Protein 2MIO (pdb70)

Secondary structure (DSSP, 8-state):
----S--SS--SSS-EEEESS-B---SSSBPPB-TT-EEEEEEE-SSTTEEEEEETTEEEEEEGGGEEE-

Organism: Homo sapiens (NCBI:txid9606)

Structure (mmCIF, N/CA/C/O backbone):
data_2MIO
#
_entry.id   2MIO
#
loop_
_atom_site.group_PDB
_atom_site.id
_atom_site.type_symbol
_atom_site.label_atom_id
_atom_site.label_alt_id
_atom_site.label_comp_id
_atom_site.label_asym_id
_atom_site.label_entity_id
_atom_site.label_seq_id
_atom_site.pdbx_PDB_ins_code
_atom_site.Cartn_x
_atom_site.Cartn_y
_atom_site.Cartn_z
_atom_site.occupancy
_atom_site.B_iso_or_equiv
_atom_site.auth_seq_id
_atom_site.auth_comp_id
_atom_site.auth_asym_id
_atom_site.auth_atom_id
_atom_site.pdbx_PDB_model_num
ATOM 1 N N . MET A 1 1 ? 12.044 26.747 -7.610 1.00 63.32 1 MET A N 1
ATOM 2 C CA . MET A 1 1 ? 11.261 25.670 -6.970 1.00 12.14 1 MET A CA 1
ATOM 3 C C . MET A 1 1 ? 10.923 26.072 -5.522 1.00 21.01 1 MET A C 1
ATOM 4 O O . MET A 1 1 ? 11.739 25.901 -4.605 1.00 64.44 1 MET A O 1
ATOM 20 N N . GLY A 1 2 ? 9.726 26.651 -5.336 1.00 23.10 2 GLY A N 1
ATOM 21 C CA . GLY A 1 2 ? 9.238 27.083 -4.019 1.00 50.12 2 GLY A CA 1
ATOM 22 C C . GLY A 1 2 ? 7.762 26.778 -3.845 1.00 42.22 2 GLY A C 1
ATOM 23 O O . GLY A 1 2 ? 7.055 27.495 -3.131 1.00 55.25 2 GLY A O 1
ATOM 27 N N . HIS A 1 3 ? 7.298 25.688 -4.488 1.00 4.11 3 HIS A N 1
ATOM 28 C CA . HIS A 1 3 ? 5.892 25.263 -4.442 1.00 62.51 3 HIS A CA 1
ATOM 29 C C . HIS A 1 3 ? 5.834 23.732 -4.347 1.00 3.54 3 HIS A C 1
ATOM 30 O O . HIS A 1 3 ? 6.627 23.037 -4.998 1.00 22.42 3 HIS A O 1
ATOM 45 N N . HIS A 1 4 ? 4.924 23.217 -3.506 1.00 74.43 4 HIS A N 1
ATOM 46 C CA . HIS A 1 4 ? 4.696 21.771 -3.347 1.00 45.24 4 HIS A CA 1
ATOM 47 C C . HIS A 1 4 ? 3.481 21.349 -4.182 1.00 1.11 4 HIS A C 1
ATOM 48 O O . HIS A 1 4 ? 2.431 21.978 -4.094 1.00 4.13 4 HIS A O 1
ATOM 63 N N . HIS A 1 5 ? 3.646 20.288 -4.996 1.00 0.04 5 HIS A N 1
ATOM 64 C CA . HIS A 1 5 ? 2.572 19.738 -5.859 1.00 14.21 5 HIS A CA 1
ATOM 65 C C . HIS A 1 5 ? 1.433 19.143 -5.017 1.00 53.03 5 HIS A C 1
ATOM 66 O O . HIS A 1 5 ? 0.272 19.118 -5.440 1.00 13.02 5 HIS A O 1
ATOM 81 N N . HIS A 1 6 ? 1.789 18.640 -3.836 1.00 54.41 6 HIS A N 1
ATOM 82 C CA . HIS A 1 6 ? 0.845 18.010 -2.919 1.00 21.41 6 HIS A CA 1
ATOM 83 C C . HIS A 1 6 ? 0.143 19.078 -2.065 1.00 70.35 6 HIS A C 1
ATOM 84 O O . HIS A 1 6 ? 0.642 19.502 -1.016 1.00 60.02 6 HIS A O 1
ATOM 99 N N . HIS A 1 7 ? -0.991 19.568 -2.601 1.00 61.44 7 HIS A N 1
ATOM 100 C CA . HIS A 1 7 ? -1.882 20.534 -1.927 1.00 35.30 7 HIS A CA 1
ATOM 101 C C . HIS A 1 7 ? -3.102 19.806 -1.338 1.00 45.25 7 HIS A C 1
ATOM 102 O O . HIS A 1 7 ? -3.327 18.626 -1.620 1.00 74.55 7 HIS A O 1
ATOM 117 N N . HIS A 1 8 ? -3.884 20.528 -0.525 1.00 22.51 8 HIS A N 1
ATOM 118 C CA . HIS A 1 8 ? -5.107 19.991 0.116 1.00 41.43 8 HIS A CA 1
ATOM 119 C C . HIS A 1 8 ? -6.297 20.009 -0.862 1.00 42.22 8 HIS A C 1
ATOM 120 O O . HIS A 1 8 ? -7.187 19.156 -0.791 1.00 12.33 8 HIS A O 1
ATOM 135 N N . SER A 1 9 ? -6.289 20.979 -1.796 1.00 31.11 9 SER A N 1
ATOM 136 C CA . SER A 1 9 ? -7.347 21.130 -2.817 1.00 72.55 9 SER A CA 1
ATOM 137 C C . SER A 1 9 ? -7.235 20.060 -3.927 1.00 51.12 9 SER A C 1
ATOM 138 O O . SER A 1 9 ? -8.164 19.892 -4.719 1.00 11.43 9 SER A O 1
ATOM 146 N N . HIS A 1 10 ? -6.092 19.347 -3.980 1.00 65.52 10 HIS A N 1
ATOM 147 C CA . HIS A 1 10 ? -5.813 18.319 -5.004 1.00 53.11 10 HIS A CA 1
ATOM 148 C C . HIS A 1 10 ? -5.223 17.065 -4.335 1.00 62.21 10 HIS A C 1
ATOM 149 O O . HIS A 1 10 ? -4.140 17.136 -3.764 1.00 63.51 10 HIS A O 1
ATOM 164 N N . MET A 1 11 ? -5.955 15.932 -4.385 1.00 50.24 11 MET A N 1
ATOM 165 C CA . MET A 1 11 ? -5.499 14.632 -3.815 1.00 64.13 11 MET A CA 1
ATOM 166 C C . MET A 1 11 ? -5.812 13.459 -4.772 1.00 70.53 11 MET A C 1
ATOM 167 O O . MET A 1 11 ? -5.622 12.292 -4.412 1.00 0.33 11 MET A O 1
ATOM 181 N N . ILE A 1 12 ? -6.297 13.771 -5.986 1.00 41.04 12 ILE A N 1
ATOM 182 C CA . ILE A 1 12 ? -6.601 12.755 -7.016 1.00 11.14 12 ILE A CA 1
ATOM 183 C C . ILE A 1 12 ? -5.305 12.513 -7.817 1.00 34.50 12 ILE A C 1
ATOM 184 O O . ILE A 1 12 ? -4.798 13.461 -8.430 1.00 10.43 12 ILE A O 1
ATOM 200 N N . ARG A 1 13 ? -4.767 11.264 -7.753 1.00 51.34 13 ARG A N 1
ATOM 201 C CA . ARG A 1 13 ? -3.427 10.890 -8.297 1.00 14.21 13 ARG A CA 1
ATOM 202 C C . ARG A 1 13 ? -2.296 11.527 -7.440 1.00 71.34 13 ARG A C 1
ATOM 203 O O . ARG A 1 13 ? -2.549 12.444 -6.637 1.00 4.11 13 ARG A O 1
ATOM 224 N N . SER A 1 14 ? -1.066 10.974 -7.570 1.00 43.14 14 SER A N 1
ATOM 225 C CA . SER A 1 14 ? 0.172 11.544 -6.993 1.00 54.05 14 SER A CA 1
ATOM 226 C C . SER A 1 14 ? 0.178 11.400 -5.452 1.00 30.51 14 SER A C 1
ATOM 227 O O . SER A 1 14 ? 0.919 12.100 -4.752 1.00 70.41 14 SER A O 1
ATOM 235 N N . ARG A 1 15 ? -0.619 10.437 -4.931 1.00 41.15 15 ARG A N 1
ATOM 236 C CA . ARG A 1 15 ? -0.831 10.251 -3.484 1.00 21.12 15 ARG A CA 1
ATOM 237 C C . ARG A 1 15 ? 0.376 9.599 -2.805 1.00 21.34 15 ARG A C 1
ATOM 238 O O . ARG A 1 15 ? 1.161 8.879 -3.431 1.00 22.11 15 ARG A O 1
ATOM 259 N N . LYS A 1 16 ? 0.492 9.862 -1.502 1.00 21.31 16 LYS A N 1
ATOM 260 C CA . LYS A 1 16 ? 1.416 9.170 -0.604 1.00 50.53 16 LYS A CA 1
ATOM 261 C C . LYS A 1 16 ? 0.606 8.444 0.457 1.00 11.53 16 LYS A C 1
ATOM 262 O O . LYS A 1 16 ? -0.472 8.901 0.845 1.00 61.31 16 LYS A O 1
ATOM 281 N N . ALA A 1 17 ? 1.129 7.313 0.907 1.00 24.14 17 ALA A N 1
ATOM 282 C CA . ALA A 1 17 ? 0.569 6.548 2.032 1.00 22.54 17 ALA A CA 1
ATOM 283 C C . ALA A 1 17 ? 1.717 6.033 2.881 1.00 42.45 17 ALA A C 1
ATOM 284 O O . ALA A 1 17 ? 2.747 5.630 2.342 1.00 0.22 17 ALA A O 1
ATOM 291 N N . ARG A 1 18 ? 1.555 6.082 4.201 1.00 12.51 18 ARG A N 1
ATOM 292 C CA . ARG A 1 18 ? 2.510 5.512 5.143 1.00 25.24 18 ARG A CA 1
ATOM 293 C C . ARG A 1 18 ? 1.870 4.295 5.793 1.00 64.03 18 ARG A C 1
ATOM 294 O O . ARG A 1 18 ? 0.793 4.407 6.394 1.00 22.02 18 ARG A O 1
ATOM 315 N N . ALA A 1 19 ? 2.519 3.139 5.631 1.00 63.22 19 ALA A N 1
ATOM 316 C CA . ALA A 1 19 ? 2.078 1.881 6.224 1.00 0.04 19 ALA A CA 1
ATOM 317 C C . ALA A 1 19 ? 2.053 2.005 7.758 1.00 2.21 19 ALA A C 1
ATOM 318 O O . ALA A 1 19 ? 3.090 2.196 8.378 1.00 42.34 19 ALA A O 1
ATOM 325 N N . VAL A 1 20 ? 0.857 1.938 8.347 1.00 2.33 20 VAL A N 1
ATOM 326 C CA . VAL A 1 20 ? 0.658 1.994 9.808 1.00 12.55 20 VAL A CA 1
ATOM 327 C C . VAL A 1 20 ? 0.578 0.572 10.396 1.00 3.42 20 VAL A C 1
ATOM 328 O O . VAL A 1 20 ? 0.793 0.372 11.593 1.00 3.32 20 VAL A O 1
ATOM 341 N N . TYR A 1 21 ? 0.267 -0.415 9.533 1.00 33.01 21 TYR A N 1
ATOM 342 C CA . TYR A 1 21 ? 0.314 -1.852 9.871 1.00 44.31 21 TYR A CA 1
ATOM 343 C C . TYR A 1 21 ? 1.210 -2.580 8.836 1.00 63.10 21 TYR A C 1
ATOM 344 O O . TYR A 1 21 ? 1.223 -2.185 7.658 1.00 41.30 21 TYR A O 1
ATOM 362 N N . PRO A 1 22 ? 1.980 -3.642 9.247 1.00 65.43 22 PRO A N 1
ATOM 363 C CA . PRO A 1 22 ? 2.806 -4.427 8.306 1.00 31.14 22 PRO A CA 1
ATOM 364 C C . PRO A 1 22 ? 1.969 -5.472 7.513 1.00 33.12 22 PRO A C 1
ATOM 365 O O . PRO A 1 22 ? 1.087 -6.139 8.074 1.00 22.12 22 PRO A O 1
ATOM 376 N N . CYS A 1 23 ? 2.243 -5.585 6.202 1.00 23.34 23 CYS A N 1
ATOM 377 C CA . CYS A 1 23 ? 1.612 -6.573 5.305 1.00 33.13 23 CYS A CA 1
ATOM 378 C C . CYS A 1 23 ? 2.646 -7.607 4.867 1.00 54.02 23 CYS A C 1
ATOM 379 O O . CYS A 1 23 ? 3.441 -7.346 3.968 1.00 62.45 23 CYS A O 1
ATOM 387 N N . GLU A 1 24 ? 2.677 -8.763 5.542 1.00 54.14 24 GLU A N 1
ATOM 388 C CA . GLU A 1 24 ? 3.510 -9.905 5.139 1.00 65.15 24 GLU A CA 1
ATOM 389 C C . GLU A 1 24 ? 2.696 -10.707 4.094 1.00 62.21 24 GLU A C 1
ATOM 390 O O . GLU A 1 24 ? 1.952 -11.627 4.443 1.00 65.51 24 GLU A O 1
ATOM 402 N N . ALA A 1 25 ? 2.805 -10.301 2.819 1.00 33.12 25 ALA A N 1
ATOM 403 C CA . ALA A 1 25 ? 1.974 -10.831 1.722 1.00 72.32 25 ALA A CA 1
ATOM 404 C C . ALA A 1 25 ? 2.557 -12.133 1.142 1.00 52.41 25 ALA A C 1
ATOM 405 O O . ALA A 1 25 ? 3.774 -12.348 1.175 1.00 20.35 25 ALA A O 1
ATOM 412 N N . GLU A 1 26 ? 1.673 -12.992 0.590 1.00 13.50 26 GLU A N 1
ATOM 413 C CA . GLU A 1 26 ? 2.038 -14.358 0.134 1.00 13.14 26 GLU A CA 1
ATOM 414 C C . GLU A 1 26 ? 2.041 -14.474 -1.406 1.00 25.13 26 GLU A C 1
ATOM 415 O O . GLU A 1 26 ? 2.638 -15.411 -1.959 1.00 65.42 26 GLU A O 1
ATOM 427 N N . HIS A 1 27 ? 1.382 -13.518 -2.089 1.00 13.33 27 HIS A N 1
ATOM 428 C CA . HIS A 1 27 ? 1.266 -13.498 -3.559 1.00 15.03 27 HIS A CA 1
ATOM 429 C C . HIS A 1 27 ? 2.138 -12.372 -4.153 1.00 31.25 27 HIS A C 1
ATOM 430 O O . HIS A 1 27 ? 2.310 -11.323 -3.523 1.00 61.21 27 HIS A O 1
ATOM 444 N N . SER A 1 28 ? 2.656 -12.618 -5.379 1.00 25.51 28 SER A N 1
ATOM 445 C CA . SER A 1 28 ? 3.598 -11.729 -6.098 1.00 35.13 28 SER A CA 1
ATOM 446 C C . SER A 1 28 ? 3.036 -10.312 -6.314 1.00 22.15 28 SER A C 1
ATOM 447 O O . SER A 1 28 ? 3.754 -9.322 -6.133 1.00 72.24 28 SER A O 1
ATOM 455 N N . SER A 1 29 ? 1.749 -10.246 -6.709 1.00 1.50 29 SER A N 1
ATOM 456 C CA . SER A 1 29 ? 1.063 -8.977 -7.014 1.00 4.23 29 SER A CA 1
ATOM 457 C C . SER A 1 29 ? 0.968 -8.085 -5.767 1.00 64.22 29 SER A C 1
ATOM 458 O O . SER A 1 29 ? 1.125 -6.872 -5.854 1.00 4.43 29 SER A O 1
ATOM 466 N N . GLU A 1 30 ? 0.731 -8.722 -4.612 1.00 35.03 30 GLU A N 1
ATOM 467 C CA . GLU A 1 30 ? 0.583 -8.032 -3.331 1.00 43.12 30 GLU A CA 1
ATOM 468 C C . GLU A 1 30 ? 1.947 -7.523 -2.852 1.00 21.01 30 GLU A C 1
ATOM 469 O O . GLU A 1 30 ? 2.910 -8.287 -2.825 1.00 42.32 30 GLU A O 1
ATOM 481 N N . LEU A 1 31 ? 2.037 -6.230 -2.514 1.00 15.01 31 LEU A N 1
ATOM 482 C CA . LEU A 1 31 ? 3.251 -5.654 -1.916 1.00 24.44 31 LEU A CA 1
ATOM 483 C C . LEU A 1 31 ? 3.361 -6.035 -0.435 1.00 43.12 31 LEU A C 1
ATOM 484 O O . LEU A 1 31 ? 2.432 -5.818 0.353 1.00 45.23 31 LEU A O 1
ATOM 500 N N . SER A 1 32 ? 4.502 -6.627 -0.091 1.00 31.14 32 SER A N 1
ATOM 501 C CA . SER A 1 32 ? 4.909 -6.870 1.301 1.00 24.03 32 SER A CA 1
ATOM 502 C C . SER A 1 32 ? 5.662 -5.636 1.821 1.00 70.34 32 SER A C 1
ATOM 503 O O . SER A 1 32 ? 6.429 -5.016 1.069 1.00 43.21 32 SER A O 1
ATOM 511 N N . PHE A 1 33 ? 5.452 -5.299 3.106 1.00 31.13 33 PHE A N 1
ATOM 512 C CA . PHE A 1 33 ? 5.989 -4.076 3.715 1.00 40.13 33 PHE A CA 1
ATOM 513 C C . PHE A 1 33 ? 5.834 -4.095 5.238 1.00 3.14 33 PHE A C 1
ATOM 514 O O . PHE A 1 33 ? 5.063 -4.888 5.794 1.00 3.14 33 PHE A O 1
ATOM 531 N N . GLU A 1 34 ? 6.589 -3.198 5.887 1.00 34.35 34 GLU A N 1
ATOM 532 C CA . GLU A 1 34 ? 6.543 -2.952 7.336 1.00 30.03 34 GLU A CA 1
ATOM 533 C C . GLU A 1 34 ? 6.013 -1.533 7.599 1.00 73.51 34 GLU A C 1
ATOM 534 O O . GLU A 1 34 ? 5.797 -0.754 6.657 1.00 21.53 34 GLU A O 1
ATOM 546 N N . ILE A 1 35 ? 5.822 -1.210 8.884 1.00 73.35 35 ILE A N 1
ATOM 547 C CA . ILE A 1 35 ? 5.363 0.116 9.330 1.00 24.24 35 ILE A CA 1
ATOM 548 C C . ILE A 1 35 ? 6.420 1.191 8.991 1.00 44.34 35 ILE A C 1
ATOM 549 O O . ILE A 1 35 ? 7.616 0.995 9.242 1.00 73.01 35 ILE A O 1
ATOM 565 N N . GLY A 1 36 ? 5.963 2.296 8.376 1.00 44.41 36 GLY A N 1
ATOM 566 C 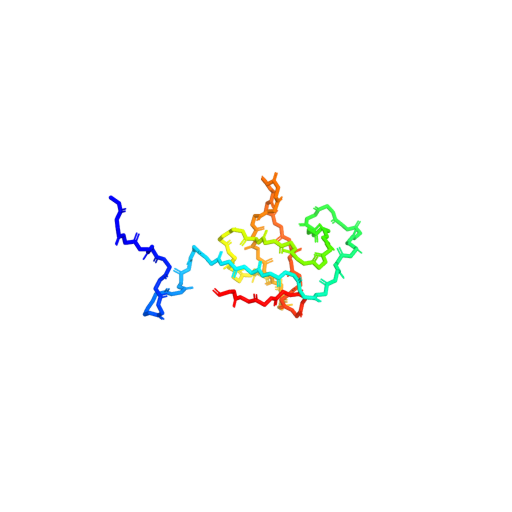CA . GLY A 1 36 ? 6.816 3.411 7.987 1.00 44.04 36 GLY A CA 1
ATOM 567 C C . GLY A 1 36 ? 6.949 3.536 6.477 1.00 24.54 36 GLY A C 1
ATOM 568 O O . GLY A 1 36 ? 7.204 4.637 5.972 1.00 74.15 36 GLY A O 1
ATOM 572 N N . ALA A 1 37 ? 6.760 2.397 5.766 1.00 2.44 37 ALA A N 1
ATOM 573 C CA . ALA A 1 37 ? 6.911 2.290 4.312 1.00 62.12 37 ALA A CA 1
ATOM 574 C C . ALA A 1 37 ? 6.004 3.292 3.587 1.00 45.01 37 ALA A C 1
ATOM 575 O O . ALA A 1 37 ? 4.783 3.224 3.699 1.00 24.33 37 ALA A O 1
ATOM 582 N N . ILE A 1 38 ? 6.631 4.247 2.901 1.00 14.31 38 ILE A N 1
ATOM 583 C CA . ILE A 1 38 ? 5.930 5.246 2.078 1.00 63.14 38 ILE A CA 1
ATOM 584 C C . ILE A 1 38 ? 5.698 4.676 0.659 1.00 11.24 38 ILE A C 1
ATOM 585 O O . ILE A 1 38 ? 6.562 3.974 0.124 1.00 15.34 38 ILE A O 1
ATOM 601 N N . PHE A 1 39 ? 4.520 4.964 0.071 1.00 65.10 39 PHE A N 1
ATOM 602 C CA . PHE A 1 39 ? 4.144 4.504 -1.282 1.00 21.10 39 PHE A CA 1
ATOM 603 C C . PHE A 1 39 ? 3.869 5.718 -2.171 1.00 74.11 39 PHE A C 1
ATOM 604 O O . PHE A 1 39 ? 3.230 6.680 -1.720 1.00 33.25 39 PHE A O 1
ATOM 621 N N . GLU A 1 40 ? 4.360 5.677 -3.419 1.00 51.34 40 GLU A N 1
ATOM 622 C CA . GLU A 1 40 ? 4.230 6.787 -4.378 1.00 75.03 40 GLU A CA 1
ATOM 623 C C . GLU A 1 40 ? 3.111 6.500 -5.392 1.00 73.01 40 GLU A C 1
ATOM 624 O O . GLU A 1 40 ? 3.035 5.398 -5.953 1.00 62.41 40 GLU A O 1
ATOM 636 N N . ASP A 1 41 ? 2.282 7.531 -5.633 1.00 75.33 41 ASP A N 1
ATOM 637 C CA . ASP A 1 41 ? 1.060 7.459 -6.455 1.00 31.54 41 ASP A CA 1
ATOM 638 C C . ASP A 1 41 ? 0.140 6.310 -5.988 1.00 40.22 41 ASP A C 1
ATOM 639 O O . ASP A 1 41 ? 0.059 5.249 -6.617 1.00 63.01 41 ASP A O 1
ATOM 648 N N . VAL A 1 42 ? -0.450 6.490 -4.811 1.00 32.44 42 VAL A N 1
ATOM 649 C CA . VAL A 1 42 ? -1.412 5.534 -4.245 1.00 24.23 42 VAL A CA 1
ATOM 650 C C . VAL A 1 42 ? -2.812 5.833 -4.797 1.00 12.22 42 VAL A C 1
ATOM 651 O O . VAL A 1 42 ? -3.338 6.929 -4.610 1.00 71.45 42 VAL A O 1
ATOM 664 N N . GLN A 1 43 ? -3.403 4.863 -5.490 1.00 54.11 43 GLN A N 1
ATOM 665 C CA . GLN A 1 43 ? -4.723 5.005 -6.129 1.00 23.44 43 GLN A CA 1
ATOM 666 C C . GLN A 1 43 ? -5.550 3.756 -5.811 1.00 52.02 43 GLN A C 1
ATOM 667 O O . GLN A 1 43 ? -5.002 2.749 -5.361 1.00 11.31 43 GLN A O 1
ATOM 681 N N . THR A 1 44 ? -6.858 3.826 -6.050 1.00 15.01 44 THR A N 1
ATOM 682 C CA . THR A 1 44 ? -7.783 2.712 -5.777 1.00 13.11 44 THR A CA 1
ATOM 683 C C . THR A 1 44 ? -7.554 1.557 -6.784 1.00 53.44 44 THR A C 1
ATOM 684 O O . THR A 1 44 ? -7.333 1.802 -7.972 1.00 65.13 44 THR A O 1
ATOM 695 N N . SER A 1 45 ? -7.590 0.310 -6.290 1.00 74.33 45 SER A N 1
ATOM 696 C CA . SER A 1 45 ? -7.437 -0.900 -7.123 1.00 13.40 45 SER A CA 1
ATOM 697 C C . SER A 1 45 ? -8.817 -1.424 -7.562 1.00 42.44 45 SER A C 1
ATOM 698 O O . SER A 1 45 ? -9.864 -0.926 -7.115 1.00 45.44 45 SER A O 1
ATOM 706 N N . ARG A 1 46 ? -8.798 -2.414 -8.457 1.00 62.03 46 ARG A N 1
ATOM 707 C CA . ARG A 1 46 ? -9.998 -3.142 -8.916 1.00 32.41 46 ARG A CA 1
ATOM 708 C C . ARG A 1 46 ? -10.390 -4.236 -7.903 1.00 15.04 46 ARG A C 1
ATOM 709 O O . ARG A 1 46 ? -11.533 -4.705 -7.894 1.00 15.05 46 ARG A O 1
ATOM 730 N N . GLU A 1 47 ? 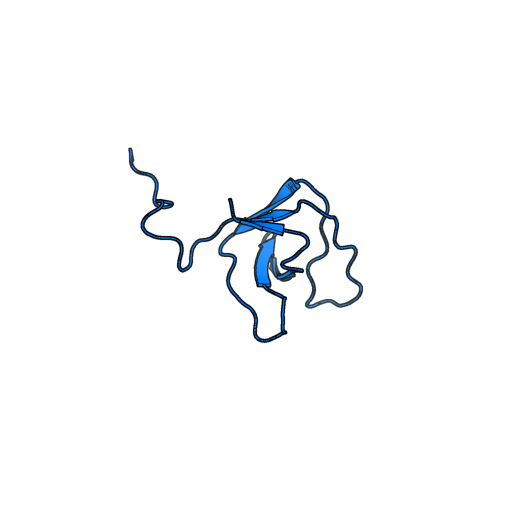-9.418 -4.641 -7.056 1.00 72.04 47 GLU A N 1
ATOM 731 C CA . GLU A 1 47 ? -9.661 -5.515 -5.890 1.00 74.50 47 GLU A CA 1
ATOM 732 C C . GLU A 1 47 ? -10.290 -4.690 -4.739 1.00 44.01 47 GLU A C 1
ATOM 733 O O . GLU A 1 47 ? -9.729 -3.655 -4.375 1.00 42.10 47 GLU A O 1
ATOM 745 N N . PRO A 1 48 ? -11.425 -5.160 -4.120 1.00 15.13 48 PRO A N 1
ATOM 746 C CA . PRO A 1 48 ? -12.207 -4.354 -3.143 1.00 22.34 48 PRO A CA 1
ATOM 747 C C . PRO A 1 48 ? -11.440 -4.130 -1.812 1.00 41.31 48 PRO A C 1
ATOM 748 O O . PRO A 1 48 ? -11.052 -5.089 -1.139 1.00 74.40 48 PRO A O 1
ATOM 759 N N . GLY A 1 49 ? -11.204 -2.846 -1.469 1.00 12.44 49 GLY A N 1
ATOM 760 C CA . GLY A 1 49 ? -10.473 -2.475 -0.246 1.00 72.35 49 GLY A CA 1
ATOM 761 C C . GLY A 1 49 ? -8.957 -2.553 -0.392 1.00 4.33 49 GLY A C 1
ATOM 762 O O . GLY A 1 49 ? -8.230 -2.462 0.600 1.00 52.33 49 GLY A O 1
ATOM 766 N N . TRP A 1 50 ? -8.478 -2.723 -1.636 1.00 21.34 50 TRP A N 1
ATOM 767 C CA . TRP A 1 50 ? -7.041 -2.730 -1.959 1.00 74.11 50 TRP A CA 1
ATOM 768 C C . TRP A 1 50 ? -6.690 -1.466 -2.753 1.00 61.22 50 TRP A C 1
ATOM 769 O O . TRP A 1 50 ? -7.542 -0.885 -3.433 1.00 5.04 50 TRP A O 1
ATOM 790 N N . LEU A 1 51 ? -5.431 -1.051 -2.659 1.00 72.42 51 LEU A N 1
ATOM 791 C CA . LEU A 1 51 ? -4.879 0.123 -3.352 1.00 51.02 51 LEU A CA 1
ATOM 792 C C . LEU A 1 51 ? -3.659 -0.328 -4.160 1.00 74.33 51 LEU A C 1
ATOM 793 O O . LEU A 1 51 ? -3.086 -1.378 -3.886 1.00 73.32 51 LEU A O 1
ATOM 809 N N . GLU A 1 52 ? -3.299 0.429 -5.197 1.00 45.43 52 GLU A N 1
ATOM 810 C CA . GLU A 1 52 ? -2.065 0.215 -5.967 1.00 63.41 52 GLU A CA 1
ATOM 811 C C . GLU A 1 52 ? -1.192 1.462 -5.857 1.00 54.22 52 GLU A C 1
ATOM 812 O O . GLU A 1 52 ? -1.639 2.576 -6.152 1.00 34.03 52 GLU A O 1
ATOM 824 N N . GLY A 1 53 ? 0.057 1.243 -5.458 1.00 14.12 53 GLY A N 1
ATOM 825 C CA . GLY A 1 53 ? 1.036 2.303 -5.224 1.00 30.32 53 GLY A CA 1
ATOM 826 C C . GLY A 1 53 ? 2.437 1.730 -5.328 1.00 70.13 53 GLY A C 1
ATOM 827 O O . GLY A 1 53 ? 2.608 0.515 -5.219 1.00 31.11 53 GLY A O 1
ATOM 831 N N . THR A 1 54 ? 3.443 2.587 -5.496 1.00 2.12 54 THR A N 1
ATOM 832 C CA . THR A 1 54 ? 4.800 2.159 -5.847 1.00 4.23 54 THR A CA 1
ATOM 833 C C . THR A 1 54 ? 5.655 2.072 -4.564 1.00 22.43 54 THR A C 1
ATOM 834 O O . THR A 1 54 ? 5.660 3.001 -3.756 1.00 14.31 54 THR A O 1
ATOM 845 N N . LEU A 1 55 ? 6.369 0.956 -4.399 1.00 4.04 55 LEU A N 1
ATOM 846 C CA . LEU A 1 55 ? 7.204 0.662 -3.223 1.00 32.22 55 LEU A CA 1
ATOM 847 C C . LEU A 1 55 ? 8.513 0.036 -3.718 1.00 3.02 55 LEU A C 1
ATOM 848 O O . LEU A 1 55 ? 8.492 -1.049 -4.317 1.00 75.13 55 LEU A O 1
ATOM 864 N N . ASN A 1 56 ? 9.628 0.778 -3.524 1.00 54.45 56 ASN A N 1
ATOM 865 C CA . ASN A 1 56 ? 11.008 0.360 -3.903 1.00 1.34 56 ASN A CA 1
ATOM 866 C C . ASN A 1 56 ? 11.188 0.247 -5.437 1.00 42.13 56 ASN A C 1
ATOM 867 O O . ASN A 1 56 ? 12.217 -0.253 -5.914 1.00 21.03 56 ASN A O 1
ATOM 878 N N . GLY A 1 57 ? 10.191 0.754 -6.197 1.00 65.42 57 GLY A N 1
ATOM 879 C CA . GLY A 1 57 ? 10.176 0.683 -7.659 1.00 74.25 57 GLY A CA 1
ATOM 880 C C . GLY A 1 57 ? 9.135 -0.300 -8.203 1.00 24.52 57 GLY A C 1
ATOM 881 O O . GLY A 1 57 ? 9.117 -0.569 -9.409 1.00 53.50 57 GLY A O 1
ATOM 885 N N . LYS A 1 58 ? 8.255 -0.838 -7.322 1.00 10.21 58 LYS A N 1
ATOM 886 C CA . LYS A 1 58 ? 7.238 -1.846 -7.714 1.00 22.13 58 LYS A CA 1
ATOM 887 C C . LYS A 1 58 ? 5.830 -1.438 -7.253 1.00 14.34 58 LYS A C 1
ATOM 888 O O . LYS A 1 58 ? 5.625 -1.169 -6.073 1.00 71.41 58 LYS A O 1
ATOM 907 N N . ARG A 1 59 ? 4.854 -1.473 -8.166 1.00 31.34 59 ARG A N 1
ATOM 908 C CA . ARG A 1 59 ? 3.438 -1.233 -7.834 1.00 21.42 59 ARG A CA 1
ATOM 909 C C . ARG A 1 59 ? 2.734 -2.586 -7.625 1.00 42.23 59 ARG A C 1
ATOM 910 O O . ARG A 1 59 ? 3.127 -3.589 -8.239 1.00 51.42 59 ARG A O 1
ATOM 931 N N . GLY A 1 60 ? 1.722 -2.617 -6.745 1.00 72.35 60 GLY A N 1
ATOM 932 C CA . GLY A 1 60 ? 0.936 -3.827 -6.514 1.00 22.15 60 GLY A CA 1
ATOM 933 C C . GLY A 1 60 ? -0.149 -3.625 -5.478 1.00 22.14 60 GLY A C 1
ATOM 934 O O . GLY A 1 60 ? -0.449 -2.486 -5.104 1.00 21.14 60 GLY A O 1
ATOM 938 N N . LEU A 1 61 ? -0.723 -4.750 -5.011 1.00 42.34 61 LEU A N 1
ATOM 939 C CA . LEU A 1 61 ? -1.813 -4.760 -4.027 1.00 62.22 61 LEU A CA 1
ATOM 940 C C . LEU A 1 61 ? -1.318 -4.371 -2.628 1.00 40.31 61 LEU A C 1
ATOM 941 O O . LEU A 1 61 ? -0.502 -5.059 -2.013 1.00 74.40 61 LEU A O 1
ATOM 957 N N . ILE A 1 62 ? -1.866 -3.270 -2.145 1.00 60.22 62 ILE A N 1
ATOM 958 C CA . ILE A 1 62 ? -1.603 -2.715 -0.823 1.00 2.55 62 ILE A CA 1
ATOM 959 C C . ILE A 1 62 ? -2.928 -2.749 -0.037 1.00 63.31 62 ILE A C 1
ATOM 960 O O . ILE A 1 62 ? -3.947 -2.304 -0.561 1.00 12.44 62 ILE A O 1
ATOM 976 N N . PRO A 1 63 ? -2.959 -3.302 1.215 1.00 55.24 63 PRO A N 1
ATOM 977 C CA . PRO A 1 63 ? -4.148 -3.205 2.075 1.00 54.11 63 PRO A CA 1
ATOM 978 C C . PRO A 1 63 ? -4.377 -1.738 2.526 1.00 35.54 63 PRO A C 1
ATOM 979 O O . PRO A 1 63 ? -3.503 -1.131 3.157 1.00 73.42 63 PRO A O 1
ATOM 990 N N . GLN A 1 64 ? -5.551 -1.193 2.146 1.00 3.33 64 GLN A N 1
ATOM 991 C CA . GLN A 1 64 ? -5.976 0.203 2.423 1.00 44.22 64 GLN A CA 1
ATOM 992 C C . GLN A 1 64 ? -5.998 0.501 3.938 1.00 11.13 64 GLN A C 1
ATOM 993 O O . GLN A 1 64 ? -5.636 1.589 4.382 1.00 12.44 64 GLN A O 1
ATOM 1007 N N . ASN A 1 65 ? -6.429 -0.512 4.702 1.00 62.01 65 ASN A N 1
ATOM 1008 C CA . ASN A 1 65 ? -6.489 -0.489 6.178 1.00 51.31 65 ASN A CA 1
ATOM 1009 C C . ASN A 1 65 ? -5.076 -0.451 6.806 1.00 53.14 65 ASN A C 1
ATOM 1010 O O . ASN A 1 65 ? -4.890 0.085 7.898 1.00 43.24 65 ASN A O 1
ATOM 1021 N N . TYR A 1 66 ? -4.081 -1.015 6.098 1.00 44.14 66 TYR A N 1
ATOM 1022 C CA . TYR A 1 66 ? -2.683 -1.096 6.590 1.00 51.45 66 TYR A CA 1
ATOM 1023 C C . TYR A 1 66 ? -1.884 0.170 6.271 1.00 63.24 66 TYR A C 1
ATOM 1024 O O . TYR A 1 66 ? -0.751 0.303 6.734 1.00 12.12 66 TYR A O 1
ATOM 1042 N N . VAL A 1 67 ? -2.467 1.099 5.484 1.00 40.34 67 VAL A N 1
ATOM 1043 C CA . VAL A 1 67 ? -1.789 2.350 5.081 1.00 15.22 67 VAL A CA 1
ATOM 1044 C C . VAL A 1 67 ? -2.670 3.576 5.356 1.00 44.21 67 VAL A C 1
ATOM 1045 O O . VAL A 1 67 ? -3.900 3.487 5.345 1.00 43.35 67 VAL A O 1
ATOM 1058 N N . LYS A 1 68 ? -2.033 4.723 5.606 1.00 72.12 68 LYS A N 1
ATOM 1059 C CA . LYS A 1 68 ? -2.728 5.970 5.943 1.00 30.13 68 LYS A CA 1
ATOM 1060 C C . LYS A 1 68 ? -2.201 7.081 5.020 1.00 63.13 68 LYS A C 1
ATOM 1061 O O . LYS A 1 68 ? -1.017 7.438 5.093 1.00 22.42 68 LYS A O 1
ATOM 1080 N N . LEU A 1 69 ? -3.083 7.585 4.122 1.00 45.23 69 LEU A N 1
ATOM 1081 C CA . LEU A 1 69 ? -2.731 8.593 3.106 1.00 73.35 69 LEU A CA 1
ATOM 1082 C C . LEU A 1 69 ? -2.200 9.879 3.770 1.00 30.33 69 LEU A C 1
ATOM 1083 O O . LEU A 1 69 ? -2.916 10.515 4.554 1.00 55.33 69 LEU A O 1
ATOM 1099 N N . LEU A 1 70 ? -0.940 10.229 3.465 1.00 65.41 70 LEU A N 1
ATOM 1100 C CA . LEU A 1 70 ? -0.280 11.422 4.013 1.00 23.30 70 LEU A CA 1
ATOM 1101 C C . LEU A 1 70 ? -0.957 12.706 3.466 1.00 44.04 70 LEU A C 1
ATOM 1102 O O . LEU A 1 70 ? -0.811 12.996 2.261 1.00 21.32 70 LEU A O 1
ATOM 1119 N N . MET A 1 1 ? -24.080 8.599 -5.205 1.00 0.00 1 MET A N 2
ATOM 1120 C CA . MET A 1 1 ? -22.741 8.851 -4.623 1.00 52.33 1 MET A CA 2
ATOM 1121 C C . MET A 1 1 ? -21.695 9.014 -5.733 1.00 54.42 1 MET A C 2
ATOM 1122 O O . MET A 1 1 ? -21.875 8.517 -6.851 1.00 71.04 1 MET A O 2
ATOM 1138 N N . GLY A 1 2 ? -20.602 9.722 -5.405 1.00 33.44 2 GLY A N 2
ATOM 1139 C CA . GLY A 1 2 ? -19.497 9.949 -6.331 1.00 70.12 2 GLY A CA 2
ATOM 1140 C C . GLY A 1 2 ? -18.199 10.202 -5.590 1.00 50.34 2 GLY A C 2
ATOM 1141 O O . GLY A 1 2 ? -18.170 10.988 -4.640 1.00 24.50 2 GLY A O 2
ATOM 1145 N N . HIS A 1 3 ? -17.120 9.523 -6.021 1.00 71.05 3 HIS A N 2
ATOM 1146 C CA . HIS A 1 3 ? -15.768 9.680 -5.435 1.00 21.14 3 HIS A CA 2
ATOM 1147 C C . HIS A 1 3 ? -15.200 11.086 -5.722 1.00 43.33 3 HIS A C 2
ATOM 1148 O O . HIS A 1 3 ? -14.367 11.594 -4.965 1.00 34.44 3 HIS A O 2
ATOM 1163 N N . HIS A 1 4 ? -15.687 11.695 -6.824 1.00 71.45 4 HIS A N 2
ATOM 1164 C CA . HIS A 1 4 ? -15.314 13.050 -7.269 1.00 63.24 4 HIS A CA 2
ATOM 1165 C C . HIS A 1 4 ? -15.584 14.117 -6.175 1.00 71.21 4 HIS A C 2
ATOM 1166 O O . HIS A 1 4 ? -14.723 14.957 -5.916 1.00 30.25 4 HIS A O 2
ATOM 1181 N N . HIS A 1 5 ? -16.771 14.008 -5.530 1.00 2.24 5 HIS A N 2
ATOM 1182 C CA . HIS A 1 5 ? -17.331 14.994 -4.555 1.00 41.45 5 HIS A CA 2
ATOM 1183 C C . HIS A 1 5 ? -17.989 16.196 -5.277 1.00 50.23 5 HIS A C 2
ATOM 1184 O O . HIS A 1 5 ? -17.426 16.771 -6.216 1.00 51.32 5 HIS A O 2
ATOM 1199 N N . HIS A 1 6 ? -19.196 16.557 -4.797 1.00 31.34 6 HIS A N 2
ATOM 1200 C CA . HIS A 1 6 ? -20.004 17.685 -5.296 1.00 33.23 6 HIS A CA 2
ATOM 1201 C C . HIS A 1 6 ? -19.484 18.994 -4.659 1.00 42.50 6 HIS A C 2
ATOM 1202 O O . HIS A 1 6 ? -19.883 19.338 -3.540 1.00 2.23 6 HIS A O 2
ATOM 1217 N N . HIS A 1 7 ? -18.557 19.677 -5.376 1.00 55.51 7 HIS A N 2
ATOM 1218 C CA . HIS A 1 7 ? -17.744 20.821 -4.865 1.00 2.31 7 HIS A CA 2
ATOM 1219 C C . HIS A 1 7 ? -16.733 20.333 -3.791 1.00 32.14 7 HIS A C 2
ATOM 1220 O O . HIS A 1 7 ? -16.831 19.195 -3.310 1.00 4.11 7 HIS A O 2
ATOM 1235 N N . HIS A 1 8 ? -15.744 21.201 -3.446 1.00 30.12 8 HIS A N 2
ATOM 1236 C CA . HIS A 1 8 ? -14.600 20.849 -2.550 1.00 12.44 8 HIS A CA 2
ATOM 1237 C C . HIS A 1 8 ? -13.835 19.619 -3.130 1.00 31.23 8 HIS A C 2
ATOM 1238 O O . HIS A 1 8 ? -13.196 18.844 -2.405 1.00 71.50 8 HIS A O 2
ATOM 1253 N N . SER A 1 9 ? -13.891 19.486 -4.478 1.00 71.23 9 SER A N 2
ATOM 1254 C CA . SER A 1 9 ? -13.376 18.332 -5.211 1.00 54.51 9 SER A CA 2
ATOM 1255 C C . SER A 1 9 ? -11.844 18.439 -5.349 1.00 31.44 9 SER A C 2
ATOM 1256 O O . SER A 1 9 ? -11.321 18.989 -6.329 1.00 61.42 9 SER A O 2
ATOM 1264 N N . HIS A 1 10 ? -11.146 17.962 -4.308 1.00 51.40 10 HIS A N 2
ATOM 1265 C CA . HIS A 1 10 ? -9.686 17.915 -4.252 1.00 10.50 10 HIS A CA 2
ATOM 1266 C C . HIS A 1 10 ? -9.153 16.905 -5.283 1.00 21.25 10 HIS A C 2
ATOM 1267 O O . HIS A 1 10 ? -9.328 15.694 -5.122 1.00 74.35 10 HIS A O 2
ATOM 1282 N N . MET A 1 11 ? -8.527 17.441 -6.337 1.00 54.55 11 MET A N 2
ATOM 1283 C CA . MET A 1 11 ? -7.953 16.667 -7.444 1.00 1.05 11 MET A CA 2
ATOM 1284 C C . MET A 1 11 ? -6.703 15.888 -6.975 1.00 5.44 11 MET A C 2
ATOM 1285 O O . MET A 1 11 ? -5.624 16.472 -6.785 1.00 64.10 11 MET A O 2
ATOM 1299 N N . ILE A 1 12 ? -6.894 14.583 -6.723 1.00 52.45 12 ILE A N 2
ATOM 1300 C CA . ILE A 1 12 ? -5.824 13.651 -6.363 1.00 42.43 12 ILE A CA 2
ATOM 1301 C C . ILE A 1 12 ? -5.223 13.060 -7.652 1.00 34.12 12 ILE A C 2
ATOM 1302 O O . ILE A 1 12 ? -5.918 12.375 -8.409 1.00 44.33 12 ILE A O 2
ATOM 1318 N N . ARG A 1 13 ? -3.947 13.364 -7.906 1.00 72.20 13 ARG A N 2
ATOM 1319 C CA . ARG A 1 13 ? -3.147 12.738 -8.973 1.00 2.44 13 ARG A CA 2
ATOM 1320 C C . ARG A 1 13 ? -1.857 12.215 -8.326 1.00 0.53 13 ARG A C 2
ATOM 1321 O O . ARG A 1 13 ? -1.059 13.028 -7.841 1.00 51.11 13 ARG A O 2
ATOM 1342 N N . SER A 1 14 ? -1.687 10.879 -8.295 1.00 33.13 14 SER A N 2
ATOM 1343 C CA . SER A 1 14 ? -0.516 10.209 -7.688 1.00 71.21 14 SER A CA 2
ATOM 1344 C C . SER A 1 14 ? -0.393 10.553 -6.187 1.00 53.25 14 SER A C 2
ATOM 1345 O O . SER A 1 14 ? 0.346 11.471 -5.810 1.00 51.35 14 SER A O 2
ATOM 1353 N N . ARG A 1 15 ? -1.162 9.837 -5.342 1.00 14.32 15 ARG A N 2
ATOM 1354 C CA . ARG A 1 15 ? -1.196 10.093 -3.888 1.00 21.24 15 ARG A CA 2
ATOM 1355 C C . ARG A 1 15 ? 0.019 9.449 -3.182 1.00 42.21 15 ARG A C 2
ATOM 1356 O O . ARG A 1 15 ? 0.778 8.685 -3.787 1.00 1.13 15 ARG A O 2
ATOM 1377 N N . LYS A 1 16 ? 0.234 9.828 -1.918 1.00 2.34 16 LYS A N 2
ATOM 1378 C CA . LYS A 1 16 ? 1.188 9.180 -1.016 1.00 60.32 16 LYS A CA 2
ATOM 1379 C C . LYS A 1 16 ? 0.419 8.407 0.064 1.00 63.33 16 LYS A C 2
ATOM 1380 O O . LYS A 1 16 ? -0.709 8.771 0.429 1.00 72.30 16 LYS A O 2
ATOM 1399 N N . ALA A 1 17 ? 1.044 7.357 0.577 1.00 65.35 17 ALA A N 2
ATOM 1400 C CA . ALA A 1 17 ? 0.529 6.570 1.712 1.00 21.21 17 ALA A CA 2
ATOM 1401 C C . ALA A 1 17 ? 1.688 6.235 2.646 1.00 24.34 17 ALA A C 2
ATOM 1402 O O . ALA A 1 17 ? 2.854 6.360 2.266 1.00 72.55 17 ALA A O 2
ATOM 1409 N N . ARG A 1 18 ? 1.355 5.830 3.868 1.00 42.21 18 ARG A N 2
ATOM 1410 C CA . ARG A 1 18 ? 2.334 5.415 4.875 1.00 51.12 18 ARG A CA 2
ATOM 1411 C C . ARG A 1 18 ? 1.823 4.158 5.563 1.00 52.42 18 ARG A C 2
ATOM 1412 O O . ARG A 1 18 ? 0.747 4.180 6.163 1.00 12.03 18 ARG A O 2
ATOM 1433 N N . ALA A 1 19 ? 2.595 3.075 5.470 1.00 2.22 19 ALA A N 2
ATOM 1434 C CA . ALA A 1 19 ? 2.301 1.836 6.175 1.00 54.23 19 ALA A CA 2
ATOM 1435 C C . ALA A 1 19 ? 2.322 2.078 7.688 1.00 22.11 19 ALA A C 2
ATOM 1436 O O . ALA A 1 19 ? 3.322 2.552 8.235 1.00 1.50 19 ALA A O 2
ATOM 1443 N N . VAL A 1 20 ? 1.186 1.821 8.335 1.00 44.21 20 VAL A N 2
ATOM 1444 C CA . VAL A 1 20 ? 1.031 1.976 9.789 1.00 10.21 20 VAL A CA 2
ATOM 1445 C C . VAL A 1 20 ? 1.050 0.613 10.499 1.00 1.40 20 VAL A C 2
ATOM 1446 O O . VAL A 1 20 ? 1.169 0.559 11.726 1.00 11.42 20 VAL A O 2
ATOM 1459 N N . TYR A 1 21 ? 0.946 -0.490 9.722 1.00 34.22 21 TYR A N 2
ATOM 1460 C CA . TYR A 1 21 ? 1.097 -1.868 10.240 1.00 75.52 21 TYR A CA 2
ATOM 1461 C C . TYR A 1 21 ? 2.045 -2.659 9.302 1.00 11.03 21 TYR A C 2
ATOM 1462 O O . TYR A 1 21 ? 2.059 -2.392 8.084 1.00 23.14 21 TYR A O 2
ATOM 1480 N N . PRO A 1 22 ? 2.856 -3.638 9.828 1.00 35.54 22 PRO A N 2
ATOM 1481 C CA . PRO A 1 22 ? 3.665 -4.534 8.975 1.00 21.40 22 PRO A CA 2
ATOM 1482 C C . PRO A 1 22 ? 2.835 -5.698 8.372 1.00 21.13 22 PRO A C 2
ATOM 1483 O O . PRO A 1 22 ? 2.450 -6.648 9.065 1.00 3.44 22 PRO A O 2
ATOM 1494 N N . CYS A 1 23 ? 2.583 -5.610 7.069 1.00 14.41 23 CYS A N 2
ATOM 1495 C CA . CYS A 1 23 ? 1.793 -6.611 6.322 1.00 24.13 23 CYS A CA 2
ATOM 1496 C C . CYS A 1 23 ? 2.720 -7.503 5.504 1.00 73.12 23 CYS A C 2
ATOM 1497 O O . CYS A 1 23 ? 3.560 -7.005 4.752 1.00 34.52 23 CYS A O 2
ATOM 1505 N N . GLU A 1 24 ? 2.573 -8.818 5.668 1.00 4.35 24 GLU A N 2
ATOM 1506 C CA . GLU A 1 24 ? 3.268 -9.827 4.858 1.00 35.11 24 GLU A CA 2
ATOM 1507 C C . GLU A 1 24 ? 2.377 -10.218 3.670 1.00 51.12 24 GLU A C 2
ATOM 1508 O O . GLU A 1 24 ? 1.166 -10.417 3.839 1.00 72.32 24 GLU A O 2
ATOM 1520 N N . ALA A 1 25 ? 2.978 -10.298 2.476 1.00 31.45 25 ALA A N 2
ATOM 1521 C CA . ALA A 1 25 ? 2.266 -10.666 1.242 1.00 44.01 25 ALA A CA 2
ATOM 1522 C C . ALA A 1 25 ? 2.211 -12.196 1.107 1.00 2.10 25 ALA A C 2
ATOM 1523 O O . ALA A 1 25 ? 3.253 -12.863 1.116 1.00 4.02 25 ALA A O 2
ATOM 1530 N N . GLU A 1 26 ? 0.988 -12.736 1.035 1.00 42.14 26 GLU A N 2
ATOM 1531 C CA . GLU A 1 26 ? 0.739 -14.170 0.767 1.00 2.21 26 GLU A CA 2
ATOM 1532 C C . GLU A 1 26 ? 0.923 -14.482 -0.733 1.00 74.31 26 GLU A C 2
ATOM 1533 O O . GLU A 1 26 ? 1.346 -15.582 -1.113 1.00 43.00 26 GLU A O 2
ATOM 1545 N N . HIS A 1 27 ? 0.594 -13.488 -1.571 1.00 0.23 27 HIS A N 2
ATOM 1546 C CA . HIS A 1 27 ? 0.669 -13.574 -3.039 1.00 3.54 27 HIS A CA 2
ATOM 1547 C C . HIS A 1 27 ? 1.722 -12.576 -3.547 1.00 45.44 27 HIS A C 2
ATOM 1548 O O . HIS A 1 27 ? 1.915 -11.513 -2.942 1.00 23.43 27 HIS A O 2
ATOM 1562 N N . SER A 1 28 ? 2.395 -12.923 -4.662 1.00 1.13 28 SER A N 2
ATOM 1563 C CA . SER A 1 28 ? 3.398 -12.048 -5.313 1.00 4.10 28 SER A CA 2
ATOM 1564 C C . SER A 1 28 ? 2.751 -10.745 -5.856 1.00 1.41 28 SER A C 2
ATOM 1565 O O . SER A 1 28 ? 3.432 -9.735 -6.058 1.00 42.53 28 SER A O 2
ATOM 1573 N N . SER A 1 29 ? 1.426 -10.813 -6.097 1.00 42.43 29 SER A N 2
ATOM 1574 C CA . SER A 1 29 ? 0.599 -9.671 -6.527 1.00 52.13 29 SER A CA 2
ATOM 1575 C C . SER A 1 29 ? 0.567 -8.570 -5.447 1.00 1.22 29 SER A C 2
ATOM 1576 O O . SER A 1 29 ? 0.585 -7.372 -5.758 1.00 30.40 29 SER A O 2
ATOM 1584 N N . GLU A 1 30 ? 0.517 -9.016 -4.181 1.00 53.23 30 GLU A N 2
ATOM 1585 C CA . GLU A 1 30 ? 0.428 -8.138 -3.007 1.00 40.12 30 GLU A CA 2
ATOM 1586 C C . GLU A 1 30 ? 1.815 -7.585 -2.664 1.00 44.31 30 GLU A C 2
ATOM 1587 O O . GLU A 1 30 ? 2.833 -8.239 -2.919 1.00 43.34 30 GLU A O 2
ATOM 1599 N N . LEU A 1 31 ? 1.845 -6.381 -2.090 1.00 41.01 31 LEU A N 2
ATOM 1600 C CA . LEU A 1 31 ? 3.075 -5.782 -1.559 1.00 64.05 31 LEU A CA 2
ATOM 1601 C C . LEU A 1 31 ? 3.182 -6.054 -0.058 1.00 75.55 31 LEU A C 2
ATOM 1602 O O . LEU A 1 31 ? 2.213 -5.883 0.693 1.00 20.35 31 LEU A O 2
ATOM 1618 N N . SER A 1 32 ? 4.358 -6.534 0.342 1.00 74.21 32 SER A N 2
ATOM 1619 C CA . SER A 1 32 ? 4.753 -6.701 1.747 1.00 71.12 32 SER A CA 2
ATOM 1620 C C . SER A 1 32 ? 5.489 -5.426 2.204 1.00 25.25 32 SER A C 2
ATOM 1621 O O . SER A 1 32 ? 6.240 -4.834 1.425 1.00 14.14 32 SER A O 2
ATOM 1629 N N . PHE A 1 33 ? 5.285 -5.011 3.468 1.00 73.45 33 PHE A N 2
ATOM 1630 C CA . PHE A 1 33 ? 5.781 -3.715 3.979 1.00 73.14 33 PHE A CA 2
ATOM 1631 C C . PHE A 1 33 ? 5.759 -3.665 5.514 1.00 13.53 33 PHE A C 2
ATOM 1632 O O . PHE A 1 33 ? 5.152 -4.519 6.161 1.00 72.43 33 PHE A O 2
ATOM 1649 N N . GLU A 1 34 ? 6.449 -2.649 6.066 1.00 72.31 34 GLU A N 2
ATOM 1650 C CA . GLU A 1 34 ? 6.579 -2.402 7.522 1.00 25.11 34 GLU A CA 2
ATOM 1651 C C . GLU A 1 34 ? 6.206 -0.940 7.836 1.00 3.20 34 GLU A C 2
ATOM 1652 O O . GLU A 1 34 ? 6.100 -0.128 6.915 1.00 22.12 34 GLU A O 2
ATOM 1664 N N . ILE A 1 35 ? 6.025 -0.611 9.135 1.00 62.35 35 ILE A N 2
ATOM 1665 C CA . ILE A 1 35 ? 5.652 0.761 9.575 1.00 73.10 35 ILE A CA 2
ATOM 1666 C C . ILE A 1 35 ? 6.707 1.795 9.136 1.00 45.20 35 ILE A C 2
ATOM 1667 O O . ILE A 1 35 ? 7.881 1.687 9.509 1.00 55.24 35 ILE A O 2
ATOM 1683 N N . GLY A 1 36 ? 6.267 2.786 8.341 1.00 24.14 36 GLY A N 2
ATOM 1684 C CA . GLY A 1 36 ? 7.148 3.836 7.807 1.00 10.41 36 GLY A CA 2
ATOM 1685 C C . GLY A 1 36 ? 7.350 3.721 6.299 1.00 50.43 36 GLY A C 2
ATOM 1686 O O . GLY A 1 36 ? 7.937 4.620 5.685 1.00 44.11 36 GLY A O 2
ATOM 1690 N N . ALA A 1 37 ? 6.864 2.612 5.709 1.00 43.04 37 ALA A N 2
ATOM 1691 C CA . ALA A 1 37 ? 6.931 2.371 4.264 1.00 70.42 37 ALA A CA 2
ATOM 1692 C C . ALA A 1 37 ? 6.041 3.370 3.518 1.00 54.04 37 ALA A C 2
ATOM 1693 O O . ALA A 1 37 ? 4.821 3.243 3.531 1.00 65.11 37 ALA A O 2
ATOM 1700 N N . ILE A 1 38 ? 6.661 4.399 2.931 1.00 61.25 38 ILE A N 2
ATOM 1701 C CA . ILE A 1 38 ? 5.943 5.402 2.128 1.00 33.41 38 ILE A CA 2
ATOM 1702 C C . ILE A 1 38 ? 5.741 4.869 0.701 1.00 22.12 38 ILE A C 2
ATOM 1703 O O . ILE A 1 38 ? 6.670 4.320 0.097 1.00 21.42 38 ILE A O 2
ATOM 1719 N N . PHE A 1 39 ? 4.516 5.017 0.182 1.00 61.32 39 PHE A N 2
ATOM 1720 C CA . PHE A 1 39 ? 4.143 4.581 -1.168 1.00 3.14 39 PHE A CA 2
ATOM 1721 C C . PHE A 1 39 ? 3.833 5.811 -2.017 1.00 61.12 39 PHE A C 2
ATOM 1722 O O . PHE A 1 39 ? 3.155 6.727 -1.547 1.00 43.00 39 PHE A O 2
ATOM 1739 N N . GLU A 1 40 ? 4.338 5.837 -3.253 1.00 74.31 40 GLU A N 2
ATOM 1740 C CA . GLU A 1 40 ? 4.000 6.889 -4.233 1.00 42.32 40 GLU A CA 2
ATOM 1741 C C . GLU A 1 40 ? 2.976 6.353 -5.241 1.00 22.03 40 GLU A C 2
ATOM 1742 O O . GLU A 1 40 ? 2.759 5.147 -5.319 1.00 11.05 40 GLU A O 2
ATOM 1754 N N . ASP A 1 41 ? 2.308 7.273 -5.961 1.00 22.30 41 ASP A N 2
ATOM 1755 C CA . ASP A 1 41 ? 1.404 6.932 -7.088 1.00 22.42 41 ASP A CA 2
ATOM 1756 C C . ASP A 1 41 ? 0.160 6.153 -6.582 1.00 64.34 41 ASP A C 2
ATOM 1757 O O . ASP A 1 41 ? -0.498 5.432 -7.326 1.00 11.34 41 ASP A O 2
ATOM 1766 N N . VAL A 1 42 ? -0.189 6.367 -5.301 1.00 52.42 42 VAL A N 2
ATOM 1767 C CA . VAL A 1 42 ? -1.271 5.622 -4.644 1.00 65.50 42 VAL A CA 2
ATOM 1768 C C . VAL A 1 42 ? -2.634 6.020 -5.240 1.00 34.32 42 VAL A C 2
ATOM 1769 O O . VAL A 1 42 ? -3.010 7.195 -5.263 1.00 34.44 42 VAL A O 2
ATOM 1782 N N . GLN A 1 43 ? -3.323 5.012 -5.759 1.00 21.41 43 GLN A N 2
ATOM 1783 C CA . GLN A 1 43 ? -4.674 5.111 -6.317 1.00 21.44 43 GLN A CA 2
ATOM 1784 C C . GLN A 1 43 ? -5.504 3.972 -5.718 1.00 3.00 43 GLN A C 2
ATOM 1785 O O . GLN A 1 43 ? -4.967 3.113 -5.009 1.00 43.11 43 GLN A O 2
ATOM 1799 N N . THR A 1 44 ? -6.804 3.954 -6.010 1.00 21.03 44 THR A N 2
ATOM 1800 C CA . THR A 1 44 ? -7.670 2.817 -5.681 1.00 15.31 44 THR A CA 2
ATOM 1801 C C . THR A 1 44 ? -7.672 1.855 -6.884 1.00 33.15 44 THR A C 2
ATOM 1802 O O . THR A 1 44 ? -7.639 2.305 -8.031 1.00 21.04 44 THR A O 2
ATOM 1813 N N . SER A 1 45 ? -7.683 0.546 -6.617 1.00 60.31 45 SER A N 2
ATOM 1814 C CA . SER A 1 45 ? -7.710 -0.485 -7.671 1.00 33.31 45 SER A CA 2
ATOM 1815 C C . SER A 1 45 ? -9.164 -0.883 -7.999 1.00 71.21 45 SER A C 2
ATOM 1816 O O . SER A 1 45 ? -10.115 -0.319 -7.442 1.00 30.34 45 SER A O 2
ATOM 1824 N N . ARG A 1 46 ? -9.311 -1.859 -8.903 1.00 44.30 46 ARG A N 2
ATOM 1825 C CA . ARG A 1 46 ? -10.612 -2.490 -9.229 1.00 22.51 46 ARG A CA 2
ATOM 1826 C C . ARG A 1 46 ? -11.178 -3.290 -8.031 1.00 42.23 46 ARG A C 2
ATOM 1827 O O . ARG A 1 46 ? -12.390 -3.513 -7.943 1.00 2.21 46 ARG A O 2
ATOM 1848 N N . GLU A 1 47 ? -10.282 -3.708 -7.121 1.00 44.14 47 GLU A N 2
ATOM 1849 C CA . GLU A 1 47 ? -10.615 -4.606 -6.007 1.00 74.35 47 GLU A CA 2
ATOM 1850 C C . GLU A 1 47 ? -11.050 -3.836 -4.732 1.00 54.32 47 GLU A C 2
ATOM 1851 O O . GLU A 1 47 ? -10.516 -2.757 -4.449 1.00 23.52 47 GLU A O 2
ATOM 1863 N N . PRO A 1 48 ? -12.025 -4.412 -3.937 1.00 22.31 48 PRO A N 2
ATOM 1864 C CA . PRO A 1 48 ? -12.571 -3.782 -2.707 1.00 10.43 48 PRO A CA 2
ATOM 1865 C C . PRO A 1 48 ? -11.519 -3.635 -1.583 1.00 71.14 48 PRO A C 2
ATOM 1866 O O . PRO A 1 48 ? -11.084 -4.633 -0.992 1.00 74.45 48 PRO A O 2
ATOM 1877 N N . GLY A 1 49 ? -11.109 -2.382 -1.320 1.00 70.50 49 GLY A N 2
ATOM 1878 C CA . GLY A 1 49 ? -10.149 -2.071 -0.252 1.00 2.53 49 GLY A CA 2
ATOM 1879 C C . GLY A 1 49 ? -8.702 -2.302 -0.661 1.00 34.32 49 GLY A C 2
ATOM 1880 O O . GLY A 1 49 ? -7.807 -2.308 0.186 1.00 64.43 49 GLY A O 2
ATOM 1884 N N . TRP A 1 50 ? -8.468 -2.519 -1.955 1.00 23.32 50 TRP A N 2
ATOM 1885 C CA . TRP A 1 50 ? -7.119 -2.666 -2.498 1.00 12.40 50 TRP A CA 2
ATOM 1886 C C . TRP A 1 50 ? -6.714 -1.384 -3.220 1.00 53.42 50 TRP A C 2
ATOM 1887 O O . TRP A 1 50 ? -7.538 -0.749 -3.894 1.00 34.13 50 TRP A O 2
ATOM 1908 N N . LEU A 1 51 ? -5.455 -0.998 -3.039 1.00 31.52 51 LEU A N 2
ATOM 1909 C CA . LEU A 1 51 ? -4.864 0.202 -3.630 1.00 22.10 51 LEU A CA 2
ATOM 1910 C C . LEU A 1 51 ? -3.710 -0.232 -4.530 1.00 61.33 51 LEU A C 2
ATOM 1911 O O . LEU A 1 51 ? -3.198 -1.343 -4.387 1.00 3.15 51 LEU A O 2
ATOM 1927 N N . GLU A 1 52 ? -3.317 0.614 -5.478 1.00 41.40 52 GLU A N 2
ATOM 1928 C CA . GLU A 1 52 ? -2.099 0.404 -6.275 1.00 45.20 52 GLU A CA 2
ATOM 1929 C C . GLU A 1 52 ? -1.137 1.554 -5.988 1.00 24.34 52 GLU A C 2
ATOM 1930 O O . GLU A 1 52 ? -1.493 2.716 -6.169 1.00 64.41 52 GLU A O 2
ATOM 1942 N N . GLY A 1 53 ? 0.065 1.210 -5.518 1.00 44.31 53 GLY A N 2
ATOM 1943 C CA . GLY A 1 53 ? 1.073 2.185 -5.110 1.00 24.11 53 GLY A CA 2
ATOM 1944 C C . GLY A 1 53 ? 2.463 1.578 -5.171 1.00 52.31 53 GLY A C 2
ATOM 1945 O O . GLY A 1 53 ? 2.611 0.354 -5.141 1.00 61.44 53 GLY A O 2
ATOM 1949 N N . THR A 1 54 ? 3.473 2.434 -5.245 1.00 14.51 54 THR A N 2
ATOM 1950 C CA . THR A 1 54 ? 4.847 2.064 -5.559 1.00 70.44 54 THR A CA 2
ATOM 1951 C C . THR A 1 54 ? 5.716 2.132 -4.288 1.00 11.44 54 THR A C 2
ATOM 1952 O O . THR A 1 54 ? 5.801 3.183 -3.644 1.00 42.51 54 THR A O 2
ATOM 1963 N N . LEU A 1 55 ? 6.351 1.002 -3.942 1.00 60.24 55 LEU A N 2
ATOM 1964 C CA . LEU A 1 55 ? 7.269 0.891 -2.802 1.00 12.00 55 LEU A CA 2
ATOM 1965 C C . LEU A 1 55 ? 8.643 0.508 -3.349 1.00 75.30 55 LEU A C 2
ATOM 1966 O O . LEU A 1 55 ? 8.774 -0.551 -3.968 1.00 51.14 55 LEU A O 2
ATOM 1982 N N . ASN A 1 56 ? 9.630 1.410 -3.190 1.00 52.51 56 ASN A N 2
ATOM 1983 C CA . ASN A 1 56 ? 11.042 1.172 -3.594 1.00 72.52 56 ASN A CA 2
ATOM 1984 C C . ASN A 1 56 ? 11.172 0.898 -5.119 1.00 62.25 56 ASN A C 2
ATOM 1985 O O . ASN A 1 56 ? 12.124 0.243 -5.563 1.00 4.52 56 ASN A O 2
ATOM 1996 N N . GLY A 1 57 ? 10.219 1.446 -5.908 1.00 25.22 57 GLY A N 2
ATOM 1997 C CA . GLY A 1 57 ? 10.203 1.285 -7.370 1.00 21.41 57 GLY A CA 2
ATOM 1998 C C . GLY A 1 57 ? 9.401 0.071 -7.843 1.00 51.51 57 GLY A C 2
ATOM 1999 O O . GLY A 1 57 ? 9.496 -0.317 -9.015 1.00 30.35 57 GLY A O 2
ATOM 2003 N N . LYS A 1 58 ? 8.586 -0.506 -6.940 1.00 31.53 58 LYS A N 2
ATOM 2004 C CA . LYS A 1 58 ? 7.784 -1.721 -7.206 1.00 74.30 58 LYS A CA 2
ATOM 2005 C C . LYS A 1 58 ? 6.310 -1.457 -6.867 1.00 32.42 58 LYS A C 2
ATOM 2006 O O . LYS A 1 58 ? 5.975 -1.242 -5.704 1.00 70.53 58 LYS A O 2
ATOM 2025 N N . ARG A 1 59 ? 5.430 -1.533 -7.865 1.00 11.05 59 ARG A N 2
ATOM 2026 C CA . ARG A 1 59 ? 3.996 -1.229 -7.695 1.00 42.32 59 ARG A CA 2
ATOM 2027 C C . ARG A 1 59 ? 3.179 -2.531 -7.745 1.00 74.25 59 ARG A C 2
ATOM 2028 O O . ARG A 1 59 ? 3.565 -3.491 -8.419 1.00 31.12 59 ARG A O 2
ATOM 2049 N N . GLY A 1 60 ? 2.065 -2.549 -7.008 1.00 51.13 60 GLY A N 2
ATOM 2050 C CA . GLY A 1 60 ? 1.178 -3.707 -6.935 1.00 34.21 60 GLY A CA 2
ATOM 2051 C C . GLY A 1 60 ? 0.004 -3.439 -6.020 1.00 62.55 60 GLY A C 2
ATOM 2052 O O . GLY A 1 60 ? -0.268 -2.276 -5.689 1.00 75.32 60 GLY A O 2
ATOM 2056 N N . LEU A 1 61 ? -0.679 -4.509 -5.588 1.00 61.42 61 LEU A N 2
ATOM 2057 C CA . LEU A 1 61 ? -1.824 -4.409 -4.678 1.00 72.31 61 LEU A CA 2
ATOM 2058 C C . LEU A 1 61 ? -1.348 -4.170 -3.250 1.00 35.24 61 LEU A C 2
ATOM 2059 O O . LEU A 1 61 ? -0.489 -4.885 -2.742 1.00 54.01 61 LEU A O 2
ATOM 2075 N N . ILE A 1 62 ? -1.935 -3.170 -2.614 1.00 42.55 62 ILE A N 2
ATOM 2076 C CA . ILE A 1 62 ? -1.655 -2.803 -1.234 1.00 33.34 62 ILE A CA 2
ATOM 2077 C C . ILE A 1 62 ? -2.960 -2.984 -0.453 1.00 63.04 62 ILE A C 2
ATOM 2078 O O . ILE A 1 62 ? -4.000 -2.479 -0.893 1.00 11.40 62 ILE A O 2
ATOM 2094 N N . PRO A 1 63 ? -2.952 -3.730 0.693 1.00 54.44 63 PRO A N 2
ATOM 2095 C CA . PRO A 1 63 ? -4.100 -3.769 1.591 1.00 21.42 63 PRO A CA 2
ATOM 2096 C C . PRO A 1 63 ? -4.226 -2.414 2.309 1.00 14.44 63 PRO A C 2
ATOM 2097 O O . PRO A 1 63 ? -3.384 -2.068 3.155 1.00 63.01 63 PRO A O 2
ATOM 2108 N N . GLN A 1 64 ? -5.242 -1.635 1.896 1.00 1.21 64 GLN A N 2
ATOM 2109 C CA . GLN A 1 64 ? -5.552 -0.295 2.449 1.00 3.15 64 GLN A CA 2
ATOM 2110 C C . GLN A 1 64 ? -5.667 -0.303 3.991 1.00 3.41 64 GLN A C 2
ATOM 2111 O O . GLN A 1 64 ? -5.303 0.667 4.649 1.00 75.30 64 GLN A O 2
ATOM 2125 N N . ASN A 1 65 ? -6.121 -1.446 4.523 1.00 13.43 65 ASN A N 2
ATOM 2126 C CA . ASN A 1 65 ? -6.330 -1.685 5.967 1.00 40.23 65 ASN A CA 2
ATOM 2127 C C . ASN A 1 65 ? -5.022 -1.525 6.787 1.00 15.12 65 ASN A C 2
ATOM 2128 O O . ASN A 1 65 ? -5.058 -1.119 7.946 1.00 61.24 65 ASN A O 2
ATOM 2139 N N . TYR A 1 66 ? -3.871 -1.816 6.150 1.00 5.12 66 TYR A N 2
ATOM 2140 C CA . TYR A 1 66 ? -2.547 -1.774 6.810 1.00 10.34 66 TYR A CA 2
ATOM 2141 C C . TYR A 1 66 ? -1.795 -0.452 6.571 1.00 42.31 66 TYR A C 2
ATOM 2142 O O . TYR A 1 66 ? -0.739 -0.217 7.181 1.00 42.34 66 TYR A O 2
ATOM 2160 N N . VAL A 1 67 ? -2.324 0.402 5.684 1.00 44.21 67 VAL A N 2
ATOM 2161 C CA . VAL A 1 67 ? -1.716 1.709 5.368 1.00 21.12 67 VAL A CA 2
ATOM 2162 C C . VAL A 1 67 ? -2.683 2.843 5.707 1.00 22.40 67 VAL A C 2
ATOM 2163 O O . VAL A 1 67 ? -3.896 2.651 5.784 1.00 13.34 67 VAL A O 2
ATOM 2176 N N . LYS A 1 68 ? -2.125 4.023 5.938 1.00 72.24 68 LYS A N 2
ATOM 2177 C CA . LYS A 1 68 ? -2.877 5.252 6.161 1.00 55.41 68 LYS A CA 2
ATOM 2178 C C . LYS A 1 68 ? -2.546 6.207 5.014 1.00 55.43 68 LYS A C 2
ATOM 2179 O O . LYS A 1 68 ? -1.379 6.566 4.816 1.00 31.54 68 LYS A O 2
ATOM 2198 N N . LEU A 1 69 ? -3.573 6.579 4.244 1.00 41.21 69 LEU A N 2
ATOM 2199 C CA . LEU A 1 69 ? -3.446 7.525 3.133 1.00 11.12 69 LEU A CA 2
ATOM 2200 C C . LEU A 1 69 ? -3.127 8.924 3.669 1.00 61.20 69 LEU A C 2
ATOM 2201 O O . LEU A 1 69 ? -3.821 9.429 4.565 1.00 1.33 69 LEU A O 2
ATOM 2217 N N . LEU A 1 70 ? -2.056 9.514 3.141 1.00 44.33 70 LEU A N 2
ATOM 2218 C CA . LEU A 1 70 ? -1.579 10.832 3.557 1.00 43.10 70 LEU A CA 2
ATOM 2219 C C . LEU A 1 70 ? -2.458 11.922 2.892 1.00 24.42 70 LEU A C 2
ATOM 2220 O O . LEU A 1 70 ? -3.288 12.540 3.583 1.00 34.44 70 LEU A O 2
ATOM 2237 N N . MET A 1 1 ? -1.358 24.575 -3.074 1.00 21.22 1 MET A N 3
ATOM 2238 C CA . MET A 1 1 ? -2.557 25.375 -2.753 1.00 11.41 1 MET A CA 3
ATOM 2239 C C . MET A 1 1 ? -3.178 24.859 -1.439 1.00 63.53 1 MET A C 3
ATOM 2240 O O . MET A 1 1 ? -2.880 23.732 -1.009 1.00 63.41 1 MET A O 3
ATOM 2256 N N . GLY A 1 2 ? -4.030 25.698 -0.807 1.00 2.33 2 GLY A N 3
ATOM 2257 C CA . GLY A 1 2 ? -4.736 25.346 0.437 1.00 33.33 2 GLY A CA 3
ATOM 2258 C C . GLY A 1 2 ? -5.852 24.334 0.204 1.00 62.51 2 GLY A C 3
ATOM 2259 O O . GLY A 1 2 ? -7.029 24.709 0.149 1.00 41.02 2 GLY A O 3
ATOM 2263 N N . HIS A 1 3 ? -5.449 23.056 0.053 1.00 3.20 3 HIS A N 3
ATOM 2264 C CA . HIS A 1 3 ? -6.317 21.916 -0.323 1.00 1.41 3 HIS A CA 3
ATOM 2265 C C . HIS A 1 3 ? -6.742 22.018 -1.807 1.00 52.30 3 HIS A C 3
ATOM 2266 O O . HIS A 1 3 ? -6.869 23.123 -2.356 1.00 53.44 3 HIS A O 3
ATOM 2281 N N . HIS A 1 4 ? -6.946 20.848 -2.459 1.00 54.52 4 HIS A N 3
ATOM 2282 C CA . HIS A 1 4 ? -7.429 20.766 -3.858 1.00 2.31 4 HIS A CA 3
ATOM 2283 C C . HIS A 1 4 ? -8.788 21.490 -3.993 1.00 22.22 4 HIS A C 3
ATOM 2284 O O . HIS A 1 4 ? -9.814 20.978 -3.542 1.00 52.23 4 HIS A O 3
ATOM 2299 N N . HIS A 1 5 ? -8.744 22.720 -4.541 1.00 62.41 5 HIS A N 3
ATOM 2300 C CA . HIS A 1 5 ? -9.925 23.590 -4.725 1.00 23.41 5 HIS A CA 3
ATOM 2301 C C . HIS A 1 5 ? -10.785 23.103 -5.901 1.00 22.03 5 HIS A C 3
ATOM 2302 O O . HIS A 1 5 ? -12.012 23.245 -5.885 1.00 51.45 5 HIS A O 3
ATOM 2317 N N . HIS A 1 6 ? -10.121 22.520 -6.913 1.00 13.32 6 HIS A N 3
ATOM 2318 C CA . HIS A 1 6 ? -10.793 21.934 -8.090 1.00 74.53 6 HIS A CA 3
ATOM 2319 C C . HIS A 1 6 ? -11.356 20.547 -7.735 1.00 40.05 6 HIS A C 3
ATOM 2320 O O . HIS A 1 6 ? -10.814 19.864 -6.853 1.00 42.22 6 HIS A O 3
ATOM 2335 N N . HIS A 1 7 ? -12.444 20.144 -8.429 1.00 30.52 7 HIS A N 3
ATOM 2336 C CA . HIS A 1 7 ? -13.115 18.834 -8.216 1.00 51.45 7 HIS A CA 3
ATOM 2337 C C . HIS A 1 7 ? -12.124 17.672 -8.443 1.00 43.11 7 HIS A C 3
ATOM 2338 O O . HIS A 1 7 ? -11.213 17.804 -9.267 1.00 40.44 7 HIS A O 3
ATOM 2353 N N . HIS A 1 8 ? -12.317 16.555 -7.701 1.00 65.41 8 HIS A N 3
ATOM 2354 C CA . HIS A 1 8 ? -11.350 15.422 -7.641 1.00 62.34 8 HIS A CA 3
ATOM 2355 C C . HIS A 1 8 ? -11.012 14.836 -9.042 1.00 32.04 8 HIS A C 3
ATOM 2356 O O . HIS A 1 8 ? -11.657 13.905 -9.537 1.00 72.44 8 HIS A O 3
ATOM 2371 N N . SER A 1 9 ? -9.994 15.433 -9.680 1.00 3.42 9 SER A N 3
ATOM 2372 C CA . SER A 1 9 ? -9.515 15.033 -11.004 1.00 23.35 9 SER A CA 3
ATOM 2373 C C . SER A 1 9 ? -8.611 13.811 -10.862 1.00 70.34 9 SER A C 3
ATOM 2374 O O . SER A 1 9 ? -7.440 13.949 -10.469 1.00 3.54 9 SER A O 3
ATOM 2382 N N . HIS A 1 10 ? -9.196 12.617 -11.129 1.00 3.21 10 HIS A N 3
ATOM 2383 C CA . HIS A 1 10 ? -8.541 11.312 -10.928 1.00 63.11 10 HIS A CA 3
ATOM 2384 C C . HIS A 1 10 ? -8.201 11.138 -9.435 1.00 3.44 10 HIS A C 3
ATOM 2385 O O . HIS A 1 10 ? -7.139 10.607 -9.073 1.00 35.31 10 HIS A O 3
ATOM 2400 N N . MET A 1 11 ? -9.152 11.620 -8.596 1.00 61.30 11 MET A N 3
ATOM 2401 C CA . MET A 1 11 ? -9.042 11.679 -7.137 1.00 71.11 11 MET A CA 3
ATOM 2402 C C . MET A 1 11 ? -7.949 12.682 -6.737 1.00 32.05 11 MET A C 3
ATOM 2403 O O . MET A 1 11 ? -8.215 13.887 -6.613 1.00 71.32 11 MET A O 3
ATOM 2417 N N . ILE A 1 12 ? -6.718 12.179 -6.599 1.00 34.01 12 ILE A N 3
ATOM 2418 C CA . ILE A 1 12 ? -5.522 12.955 -6.242 1.00 21.44 12 ILE A CA 3
ATOM 2419 C C . ILE A 1 12 ? -4.318 12.388 -7.030 1.00 32.21 12 ILE A C 3
ATOM 2420 O O . ILE A 1 12 ? -3.923 11.233 -6.821 1.00 3.33 12 ILE A O 3
ATOM 2436 N N . ARG A 1 13 ? -3.767 13.209 -7.942 1.00 5.22 13 ARG A N 3
ATOM 2437 C CA . ARG A 1 13 ? -2.585 12.860 -8.751 1.00 62.21 13 ARG A CA 3
ATOM 2438 C C . ARG A 1 13 ? -1.349 12.654 -7.848 1.00 73.31 13 ARG A C 3
ATOM 2439 O O . ARG A 1 13 ? -1.015 13.539 -7.048 1.00 72.05 13 ARG A O 3
ATOM 2460 N N . SER A 1 14 ? -0.689 11.478 -8.008 1.00 4.11 14 SER A N 3
ATOM 2461 C CA . SER A 1 14 ? 0.558 11.121 -7.305 1.00 70.02 14 SER A CA 3
ATOM 2462 C C . SER A 1 14 ? 0.362 11.173 -5.778 1.00 60.53 14 SER A C 3
ATOM 2463 O O . SER A 1 14 ? 0.861 12.075 -5.092 1.00 54.53 14 SER A O 3
ATOM 2471 N N . ARG A 1 15 ? -0.427 10.216 -5.271 1.00 2.34 15 ARG A N 3
ATOM 2472 C CA . ARG A 1 15 ? -0.799 10.141 -3.852 1.00 35.14 15 ARG A CA 3
ATOM 2473 C C . ARG A 1 15 ? 0.359 9.516 -3.047 1.00 63.22 15 ARG A C 3
ATOM 2474 O O . ARG A 1 15 ? 1.165 8.747 -3.585 1.00 54.34 15 ARG A O 3
ATOM 2495 N N . LYS A 1 16 ? 0.427 9.877 -1.768 1.00 73.41 16 LYS A N 3
ATOM 2496 C CA . LYS A 1 16 ? 1.342 9.263 -0.791 1.00 70.30 16 LYS A CA 3
ATOM 2497 C C . LYS A 1 16 ? 0.528 8.555 0.295 1.00 23.15 16 LYS A C 3
ATOM 2498 O O . LYS A 1 16 ? -0.581 8.990 0.632 1.00 63.31 16 LYS A O 3
ATOM 2517 N N . ALA A 1 17 ? 1.077 7.450 0.804 1.00 14.41 17 ALA A N 3
ATOM 2518 C CA . ALA A 1 17 ? 0.512 6.695 1.933 1.00 55.01 17 ALA A CA 3
ATOM 2519 C C . ALA A 1 17 ? 1.642 6.235 2.857 1.00 62.20 17 ALA A C 3
ATOM 2520 O O . ALA A 1 17 ? 2.805 6.234 2.464 1.00 34.40 17 ALA A O 3
ATOM 2527 N N . ARG A 1 18 ? 1.285 5.865 4.086 1.00 32.32 18 ARG A N 3
ATOM 2528 C CA . ARG A 1 18 ? 2.211 5.274 5.062 1.00 41.15 18 ARG A CA 3
ATOM 2529 C C . ARG A 1 18 ? 1.574 4.024 5.638 1.00 23.52 18 ARG A C 3
ATOM 2530 O O . ARG A 1 18 ? 0.464 4.088 6.178 1.00 2.42 18 ARG A O 3
ATOM 2551 N N . ALA A 1 19 ? 2.280 2.895 5.518 1.00 14.33 19 ALA A N 3
ATOM 2552 C CA . ALA A 1 19 ? 1.868 1.642 6.135 1.00 34.42 19 ALA A CA 3
ATOM 2553 C C . ALA A 1 19 ? 1.962 1.781 7.657 1.00 40.42 19 ALA A C 3
ATOM 2554 O O . ALA A 1 19 ? 3.040 2.005 8.197 1.00 3.42 19 ALA A O 3
ATOM 2561 N N . VAL A 1 20 ? 0.815 1.718 8.321 1.00 64.12 20 VAL A N 3
ATOM 2562 C CA . VAL A 1 20 ? 0.712 1.752 9.783 1.00 60.20 20 VAL A CA 3
ATOM 2563 C C . VAL A 1 20 ? 0.688 0.319 10.345 1.00 20.22 20 VAL A C 3
ATOM 2564 O O . VAL A 1 20 ? 0.993 0.096 11.520 1.00 2.20 20 VAL A O 3
ATOM 2577 N N . TYR A 1 21 ? 0.324 -0.653 9.487 1.00 13.51 21 TYR A N 3
ATOM 2578 C CA . TYR A 1 21 ? 0.401 -2.089 9.798 1.00 54.33 21 TYR A CA 3
ATOM 2579 C C . TYR A 1 21 ? 1.386 -2.766 8.819 1.00 74.50 21 TYR A C 3
ATOM 2580 O O . TYR A 1 21 ? 1.392 -2.420 7.633 1.00 54.41 21 TYR A O 3
ATOM 2598 N N . PRO A 1 22 ? 2.233 -3.733 9.297 1.00 24.13 22 PRO A N 3
ATOM 2599 C CA . PRO A 1 22 ? 3.163 -4.483 8.415 1.00 41.44 22 PRO A CA 3
ATOM 2600 C C . PRO A 1 22 ? 2.441 -5.630 7.658 1.00 3.22 22 PRO A C 3
ATOM 2601 O O . PRO A 1 22 ? 1.450 -6.184 8.148 1.00 14.35 22 PRO A O 3
ATOM 2612 N N . CYS A 1 23 ? 2.943 -5.981 6.466 1.00 63.42 23 CYS A N 3
ATOM 2613 C CA . CYS A 1 23 ? 2.324 -7.004 5.600 1.00 43.11 23 CYS A CA 3
ATOM 2614 C C . CYS A 1 23 ? 3.382 -7.686 4.744 1.00 73.21 23 CYS A C 3
ATOM 2615 O O . CYS A 1 23 ? 4.427 -7.114 4.464 1.00 62.41 23 CYS A O 3
ATOM 2623 N N . GLU A 1 24 ? 3.108 -8.933 4.365 1.00 20.02 24 GLU A N 3
ATOM 2624 C CA . GLU A 1 24 ? 3.874 -9.672 3.356 1.00 32.52 24 GLU A CA 3
ATOM 2625 C C . GLU A 1 24 ? 2.952 -10.012 2.186 1.00 22.03 24 GLU A C 3
ATOM 2626 O O . GLU A 1 24 ? 1.716 -9.932 2.308 1.00 74.44 24 GLU A O 3
ATOM 2638 N N . ALA A 1 25 ? 3.560 -10.376 1.046 1.00 70.12 25 ALA A N 3
ATOM 2639 C CA . ALA A 1 25 ? 2.818 -10.838 -0.132 1.00 61.32 25 ALA A CA 3
ATOM 2640 C C . ALA A 1 25 ? 2.218 -12.223 0.153 1.00 11.51 25 ALA A C 3
ATOM 2641 O O . ALA A 1 25 ? 2.891 -13.251 0.006 1.00 52.00 25 ALA A O 3
ATOM 2648 N N . GLU A 1 26 ? 0.965 -12.204 0.626 1.00 63.13 26 GLU A N 3
ATOM 2649 C CA . GLU A 1 26 ? 0.216 -13.400 1.058 1.00 70.44 26 GLU A CA 3
ATOM 2650 C C . GLU A 1 26 ? -0.003 -14.406 -0.099 1.00 42.12 26 GLU A C 3
ATOM 2651 O O . GLU A 1 26 ? -0.046 -15.618 0.142 1.00 33.41 26 GLU A O 3
ATOM 2663 N N . HIS A 1 27 ? -0.145 -13.899 -1.347 1.00 14.22 27 HIS A N 3
ATOM 2664 C CA . HIS A 1 27 ? -0.265 -14.762 -2.558 1.00 43.31 27 HIS A CA 3
ATOM 2665 C C . HIS A 1 27 ? 0.889 -14.457 -3.532 1.00 4.03 27 HIS A C 3
ATOM 2666 O O . HIS A 1 27 ? 1.834 -15.253 -3.646 1.00 23.51 27 HIS A O 3
ATOM 2680 N N . SER A 1 28 ? 0.833 -13.285 -4.209 1.00 44.11 28 SER A N 3
ATOM 2681 C CA . SER A 1 28 ? 1.825 -12.912 -5.242 1.00 62.25 28 SER A CA 3
ATOM 2682 C C . SER A 1 28 ? 1.798 -11.397 -5.524 1.00 55.14 28 SER A C 3
ATOM 2683 O O . SER A 1 28 ? 2.804 -10.702 -5.337 1.00 0.43 28 SER A O 3
ATOM 2691 N N . SER A 1 29 ? 0.620 -10.893 -5.959 1.00 3.52 29 SER A N 3
ATOM 2692 C CA . SER A 1 29 ? 0.442 -9.506 -6.454 1.00 13.05 29 SER A CA 3
ATOM 2693 C C . SER A 1 29 ? 0.584 -8.450 -5.339 1.00 51.22 29 SER A C 3
ATOM 2694 O O . SER A 1 29 ? 0.793 -7.260 -5.623 1.00 50.55 29 SER A O 3
ATOM 2702 N N . GLU A 1 30 ? 0.466 -8.918 -4.087 1.00 52.35 30 GLU A N 3
ATOM 2703 C CA . GLU A 1 30 ? 0.551 -8.090 -2.877 1.00 11.03 30 GLU A CA 3
ATOM 2704 C C . GLU A 1 30 ? 1.969 -7.552 -2.695 1.00 51.21 30 GLU A C 3
ATOM 2705 O O . GLU A 1 30 ? 2.942 -8.216 -3.046 1.00 63.43 30 GLU A O 3
ATOM 2717 N N . LEU A 1 31 ? 2.079 -6.338 -2.159 1.00 31.03 31 LEU A N 3
ATOM 2718 C CA . LEU A 1 31 ? 3.358 -5.788 -1.732 1.00 4.22 31 LEU A CA 3
ATOM 2719 C C . LEU A 1 31 ? 3.651 -6.208 -0.299 1.00 75.23 31 LEU A C 3
ATOM 2720 O O . LEU A 1 31 ? 2.774 -6.169 0.574 1.00 53.34 31 LEU A O 3
ATOM 2736 N N . SER A 1 32 ? 4.885 -6.639 -0.097 1.00 44.41 32 SER A N 3
ATOM 2737 C CA . SER A 1 32 ? 5.470 -6.808 1.224 1.00 21.11 32 SER A CA 3
ATOM 2738 C C . SER A 1 32 ? 5.998 -5.438 1.672 1.00 34.53 32 SER A C 3
ATOM 2739 O O . SER A 1 32 ? 6.689 -4.766 0.899 1.00 12.21 32 SER A O 3
ATOM 2747 N N . PHE A 1 33 ? 5.641 -5.014 2.891 1.00 33.05 33 PHE A N 3
ATOM 2748 C CA . PHE A 1 33 ? 5.998 -3.690 3.416 1.00 75.41 33 PHE A CA 3
ATOM 2749 C C . PHE A 1 33 ? 6.044 -3.677 4.952 1.00 54.20 33 PHE A C 3
ATOM 2750 O O . PHE A 1 33 ? 5.619 -4.629 5.616 1.00 33.14 33 PHE A O 3
ATOM 2767 N N . GLU A 1 34 ? 6.541 -2.554 5.483 1.00 12.12 34 GLU A N 3
ATOM 2768 C CA . GLU A 1 34 ? 6.834 -2.346 6.916 1.00 2.31 34 GLU A CA 3
ATOM 2769 C C . GLU A 1 34 ? 6.114 -1.091 7.419 1.00 52.11 34 GLU A C 3
ATOM 2770 O O . GLU A 1 34 ? 5.598 -0.306 6.623 1.00 34.15 34 GLU A O 3
ATOM 2782 N N . ILE A 1 35 ? 6.110 -0.901 8.748 1.00 45.22 35 ILE A N 3
ATOM 2783 C CA . ILE A 1 35 ? 5.541 0.299 9.379 1.00 63.44 35 ILE A CA 3
ATOM 2784 C C . ILE A 1 35 ? 6.464 1.497 9.097 1.00 64.21 35 ILE A C 3
ATOM 2785 O O . ILE A 1 35 ? 7.651 1.468 9.432 1.00 3.24 35 ILE A O 3
ATOM 2801 N N . GLY A 1 36 ? 5.902 2.526 8.443 1.00 63.31 36 GLY A N 3
ATOM 2802 C CA . GLY A 1 36 ? 6.640 3.720 8.045 1.00 4.12 36 GLY A CA 3
ATOM 2803 C C . GLY A 1 36 ? 6.900 3.775 6.545 1.00 51.23 36 GLY A C 3
ATOM 2804 O O . GLY A 1 36 ? 7.386 4.797 6.045 1.00 11.24 36 GLY A O 3
ATOM 2808 N N . ALA A 1 37 ? 6.589 2.664 5.834 1.00 5.11 37 ALA A N 3
ATOM 2809 C CA . ALA A 1 37 ? 6.791 2.544 4.382 1.00 11.44 37 ALA A CA 3
ATOM 2810 C C . ALA A 1 37 ? 5.901 3.546 3.633 1.00 43.12 37 ALA A C 3
ATOM 2811 O O . ALA A 1 37 ? 4.674 3.437 3.671 1.00 74.42 37 ALA A O 3
ATOM 2818 N N . ILE A 1 38 ? 6.545 4.547 3.021 1.00 64.41 38 ILE A N 3
ATOM 2819 C CA . ILE A 1 38 ? 5.870 5.579 2.213 1.00 42.31 38 ILE A CA 3
ATOM 2820 C C . ILE A 1 38 ? 5.711 5.085 0.761 1.00 4.12 38 ILE A C 3
ATOM 2821 O O . ILE A 1 38 ? 6.693 4.673 0.132 1.00 33.25 38 ILE A O 3
ATOM 2837 N N . PHE A 1 39 ? 4.479 5.116 0.241 1.00 44.44 39 PHE A N 3
ATOM 2838 C CA . PHE A 1 39 ? 4.162 4.655 -1.124 1.00 13.40 39 PHE A CA 3
ATOM 2839 C C . PHE A 1 39 ? 3.904 5.870 -2.027 1.00 14.25 39 PHE A C 3
ATOM 2840 O O . PHE A 1 39 ? 3.294 6.849 -1.589 1.00 54.33 39 PHE A O 3
ATOM 2857 N N . GLU A 1 40 ? 4.382 5.793 -3.277 1.00 53.24 40 GLU A N 3
ATOM 2858 C CA . GLU A 1 40 ? 4.236 6.861 -4.275 1.00 14.42 40 GLU A CA 3
ATOM 2859 C C . GLU A 1 40 ? 3.187 6.469 -5.324 1.00 14.54 40 GLU A C 3
ATOM 2860 O O . GLU A 1 40 ? 3.067 5.289 -5.683 1.00 13.13 40 GLU A O 3
ATOM 2872 N N . ASP A 1 41 ? 2.448 7.486 -5.802 1.00 64.21 41 ASP A N 3
ATOM 2873 C CA . ASP A 1 41 ? 1.395 7.354 -6.843 1.00 25.03 41 ASP A CA 3
ATOM 2874 C C . ASP A 1 41 ? 0.323 6.332 -6.431 1.00 63.33 41 ASP A C 3
ATOM 2875 O O . ASP A 1 41 ? -0.101 5.491 -7.238 1.00 44.03 41 ASP A O 3
ATOM 2884 N N . VAL A 1 42 ? -0.115 6.421 -5.161 1.00 50.00 42 VAL A N 3
ATOM 2885 C CA . VAL A 1 42 ? -1.121 5.505 -4.596 1.00 22.10 42 VAL A CA 3
ATOM 2886 C C . VAL A 1 42 ? -2.486 5.740 -5.279 1.00 10.34 42 VAL A C 3
ATOM 2887 O O . VAL A 1 42 ? -2.967 6.865 -5.366 1.00 50.34 42 VAL A O 3
ATOM 2900 N N . GLN A 1 43 ? -3.074 4.663 -5.778 1.00 10.12 43 GLN A N 3
ATOM 2901 C CA . GLN A 1 43 ? -4.351 4.672 -6.499 1.00 53.23 43 GLN A CA 3
ATOM 2902 C C . GLN A 1 43 ? -5.285 3.666 -5.832 1.00 53.11 43 GLN A C 3
ATOM 2903 O O . GLN A 1 43 ? -4.872 2.921 -4.948 1.00 11.14 43 GLN A O 3
ATOM 2917 N N . THR A 1 44 ? -6.546 3.662 -6.253 1.00 13.53 44 THR A N 3
ATOM 2918 C CA . THR A 1 44 ? -7.521 2.675 -5.799 1.00 54.53 44 THR A CA 3
ATOM 2919 C C . THR A 1 44 ? -7.552 1.496 -6.787 1.00 11.53 44 THR A C 3
ATOM 2920 O O . THR A 1 44 ? -7.618 1.695 -8.005 1.00 4.43 44 THR A O 3
ATOM 2931 N N . SER A 1 45 ? -7.505 0.280 -6.254 1.00 15.13 45 SER A N 3
ATOM 2932 C CA . SER A 1 45 ? -7.571 -0.950 -7.059 1.00 12.44 45 SER A CA 3
ATOM 2933 C C . SER A 1 45 ? -9.041 -1.339 -7.290 1.00 11.24 45 SER A C 3
ATOM 2934 O O . SER A 1 45 ? -9.924 -0.925 -6.525 1.00 54.34 45 SER A O 3
ATOM 2942 N N . ARG A 1 46 ? -9.284 -2.128 -8.353 1.00 21.34 46 ARG A N 3
ATOM 2943 C CA . ARG A 1 46 ? -10.613 -2.688 -8.678 1.00 13.43 46 ARG A CA 3
ATOM 2944 C C . ARG A 1 46 ? -11.095 -3.611 -7.546 1.00 74.34 46 ARG A C 3
ATOM 2945 O O . ARG A 1 46 ? -12.302 -3.772 -7.328 1.00 12.40 46 ARG A O 3
ATOM 2966 N N . GLU A 1 47 ? -10.121 -4.225 -6.849 1.00 21.14 47 GLU A N 3
ATOM 2967 C CA . GLU A 1 47 ? -10.369 -5.098 -5.697 1.00 21.34 47 GLU A CA 3
ATOM 2968 C C . GLU A 1 47 ? -10.824 -4.265 -4.484 1.00 33.12 47 GLU A C 3
ATOM 2969 O O . GLU A 1 47 ? -10.124 -3.312 -4.113 1.00 2.45 47 GLU A O 3
ATOM 2981 N N . PRO A 1 48 ? -12.002 -4.608 -3.854 1.00 73.33 48 PRO A N 3
ATOM 2982 C CA . PRO A 1 48 ? -12.556 -3.832 -2.724 1.00 43.22 48 PRO A CA 3
ATOM 2983 C C . PRO A 1 48 ? -11.615 -3.830 -1.501 1.00 2.24 48 PRO A C 3
ATOM 2984 O O . PRO A 1 48 ? -11.268 -4.891 -0.976 1.00 13.34 48 PRO A O 3
ATOM 2995 N N . GLY A 1 49 ? -11.197 -2.623 -1.082 1.00 5.42 49 GLY A N 3
ATOM 2996 C CA . GLY A 1 49 ? -10.320 -2.452 0.077 1.00 34.15 49 GLY A CA 3
ATOM 2997 C C . GLY A 1 49 ? -8.852 -2.722 -0.233 1.00 63.34 49 GLY A C 3
ATOM 2998 O O . GLY A 1 49 ? -8.080 -3.088 0.663 1.00 45.13 49 GLY A O 3
ATOM 3002 N N . TRP A 1 50 ? -8.473 -2.576 -1.515 1.00 70.12 50 TRP A N 3
ATOM 3003 C CA . TRP A 1 50 ? -7.066 -2.648 -1.960 1.00 44.20 50 TRP A CA 3
ATOM 3004 C C . TRP A 1 50 ? -6.672 -1.350 -2.690 1.00 32.52 50 TRP A C 3
ATOM 3005 O O . TRP A 1 50 ? -7.412 -0.849 -3.532 1.00 63.43 50 TRP A O 3
ATOM 3026 N N . LEU A 1 51 ? -5.529 -0.783 -2.298 1.00 21.52 51 LEU A N 3
ATOM 3027 C CA . LEU A 1 51 ? -4.876 0.337 -2.997 1.00 22.50 51 LEU A CA 3
ATOM 3028 C C . LEU A 1 51 ? -3.633 -0.197 -3.720 1.00 44.15 51 LEU A C 3
ATOM 3029 O O . LEU A 1 51 ? -3.136 -1.249 -3.376 1.00 25.32 51 LEU A O 3
ATOM 3045 N N . GLU A 1 52 ? -3.161 0.501 -4.752 1.00 75.14 52 GLU A N 3
ATOM 3046 C CA . GLU A 1 52 ? -1.925 0.137 -5.467 1.00 10.41 52 GLU A CA 3
ATOM 3047 C C . GLU A 1 52 ? -0.965 1.321 -5.436 1.00 52.54 52 GLU A C 3
ATOM 3048 O O . GLU A 1 52 ? -1.333 2.424 -5.805 1.00 30.14 52 GLU A O 3
ATOM 3060 N N . GLY A 1 53 ? 0.271 1.067 -5.008 1.00 71.02 53 GLY A N 3
ATOM 3061 C CA . GLY A 1 53 ? 1.268 2.113 -4.775 1.00 31.31 53 GLY A CA 3
ATOM 3062 C C . GLY A 1 53 ? 2.664 1.599 -5.048 1.00 70.52 53 GLY A C 3
ATOM 3063 O O . GLY A 1 53 ? 2.870 0.386 -5.120 1.00 73.45 53 GLY A O 3
ATOM 3067 N N . THR A 1 54 ? 3.624 2.515 -5.202 1.00 14.25 54 THR A N 3
ATOM 3068 C CA . THR A 1 54 ? 5.008 2.179 -5.557 1.00 63.51 54 THR A CA 3
ATOM 3069 C C . THR A 1 54 ? 5.907 2.257 -4.310 1.00 72.32 54 THR A C 3
ATOM 3070 O O . THR A 1 54 ? 5.991 3.297 -3.657 1.00 41.35 54 THR A O 3
ATOM 3081 N N . LEU A 1 55 ? 6.574 1.143 -4.001 1.00 1.22 55 LEU A N 3
ATOM 3082 C CA . LEU A 1 55 ? 7.497 1.011 -2.868 1.00 65.30 55 LEU A CA 3
ATOM 3083 C C . LEU A 1 55 ? 8.788 0.380 -3.389 1.00 4.32 55 LEU A C 3
ATOM 3084 O O . LEU A 1 55 ? 8.738 -0.730 -3.939 1.00 24.04 55 LEU A O 3
ATOM 3100 N N . ASN A 1 56 ? 9.916 1.108 -3.245 1.00 22.13 56 ASN A N 3
ATOM 3101 C CA . ASN A 1 56 ? 11.268 0.653 -3.669 1.00 34.20 56 ASN A CA 3
ATOM 3102 C C . ASN A 1 56 ? 11.318 0.355 -5.191 1.00 23.00 56 ASN A C 3
ATOM 3103 O O . ASN A 1 56 ? 12.130 -0.451 -5.654 1.00 45.22 56 ASN A O 3
ATOM 3114 N N . GLY A 1 57 ? 10.437 1.042 -5.948 1.00 35.14 57 GLY A N 3
ATOM 3115 C CA . GLY A 1 57 ? 10.338 0.902 -7.402 1.00 2.32 57 GLY A CA 3
ATOM 3116 C C . GLY A 1 57 ? 9.369 -0.182 -7.856 1.00 3.10 57 GLY A C 3
ATOM 3117 O O . GLY A 1 57 ? 9.393 -0.575 -9.027 1.00 11.31 57 GLY A O 3
ATOM 3121 N N . LYS A 1 58 ? 8.485 -0.641 -6.950 1.00 52.05 58 LYS A N 3
ATOM 3122 C CA . LYS A 1 58 ? 7.573 -1.774 -7.226 1.00 72.04 58 LYS A CA 3
ATOM 3123 C C . LYS A 1 58 ? 6.115 -1.409 -6.907 1.00 34.31 58 LYS A C 3
ATOM 3124 O O . LYS A 1 58 ? 5.810 -0.988 -5.796 1.00 13.43 58 LYS A O 3
ATOM 3143 N N . ARG A 1 59 ? 5.218 -1.631 -7.872 1.00 31.53 59 ARG A N 3
ATOM 3144 C CA . ARG A 1 59 ? 3.778 -1.364 -7.722 1.00 32.24 59 ARG A CA 3
ATOM 3145 C C . ARG A 1 59 ? 3.047 -2.706 -7.533 1.00 34.15 59 ARG A C 3
ATOM 3146 O O . ARG A 1 59 ? 3.445 -3.716 -8.119 1.00 32.50 59 ARG A O 3
ATOM 3167 N N . GLY A 1 60 ? 1.997 -2.711 -6.694 1.00 23.21 60 GLY A N 3
ATOM 3168 C CA . GLY A 1 60 ? 1.172 -3.904 -6.490 1.00 43.14 60 GLY A CA 3
ATOM 3169 C C . GLY A 1 60 ? 0.052 -3.674 -5.505 1.00 3.24 60 GLY A C 3
ATOM 3170 O O . GLY A 1 60 ? -0.154 -2.542 -5.048 1.00 32.22 60 GLY A O 3
ATOM 3174 N N . LEU A 1 61 ? -0.666 -4.761 -5.176 1.00 71.12 61 LEU A N 3
ATOM 3175 C CA . LEU A 1 61 ? -1.815 -4.739 -4.266 1.00 61.35 61 LEU A CA 3
ATOM 3176 C C . LEU A 1 61 ? -1.363 -4.485 -2.829 1.00 72.13 61 LEU A C 3
ATOM 3177 O O . LEU A 1 61 ? -0.560 -5.218 -2.270 1.00 12.01 61 LEU A O 3
ATOM 3193 N N . ILE A 1 62 ? -1.916 -3.450 -2.248 1.00 51.53 62 ILE A N 3
ATOM 3194 C CA . ILE A 1 62 ? -1.671 -3.054 -0.875 1.00 3.42 62 ILE A CA 3
ATOM 3195 C C . ILE A 1 62 ? -3.008 -3.134 -0.128 1.00 42.22 62 ILE A C 3
ATOM 3196 O O . ILE A 1 62 ? -4.007 -2.587 -0.615 1.00 50.33 62 ILE A O 3
ATOM 3212 N N . PRO A 1 63 ? -3.066 -3.826 1.047 1.00 51.15 63 PRO A N 3
ATOM 3213 C CA . PRO A 1 63 ? -4.240 -3.750 1.930 1.00 34.44 63 PRO A CA 3
ATOM 3214 C C . PRO A 1 63 ? -4.473 -2.290 2.402 1.00 33.21 63 PRO A C 3
ATOM 3215 O O . PRO A 1 63 ? -3.611 -1.688 3.054 1.00 64.10 63 PRO A O 3
ATOM 3226 N N . GLN A 1 64 ? -5.630 -1.741 1.992 1.00 54.25 64 GLN A N 3
ATOM 3227 C CA . GLN A 1 64 ? -6.041 -0.340 2.226 1.00 53.02 64 GLN A CA 3
ATOM 3228 C C . GLN A 1 64 ? -6.048 0.006 3.723 1.00 45.02 64 GLN A C 3
ATOM 3229 O O . GLN A 1 64 ? -5.592 1.083 4.123 1.00 51.31 64 GLN A O 3
ATOM 3243 N N . ASN A 1 65 ? -6.569 -0.936 4.524 1.00 31.11 65 ASN A N 3
ATOM 3244 C CA . ASN A 1 65 ? -6.601 -0.854 6.001 1.00 11.43 65 ASN A CA 3
ATOM 3245 C C . ASN A 1 65 ? -5.184 -0.645 6.591 1.00 42.13 65 ASN A C 3
ATOM 3246 O O . ASN A 1 65 ? -5.004 0.122 7.544 1.00 50.24 65 ASN A O 3
ATOM 3257 N N . TYR A 1 66 ? -4.186 -1.318 5.996 1.00 15.24 66 TYR A N 3
ATOM 3258 C CA . TYR A 1 66 ? -2.801 -1.334 6.520 1.00 41.35 66 TYR A CA 3
ATOM 3259 C C . TYR A 1 66 ? -2.060 -0.021 6.252 1.00 61.31 66 TYR A C 3
ATOM 3260 O O . TYR A 1 66 ? -1.016 0.213 6.848 1.00 43.23 66 TYR A O 3
ATOM 3278 N N . VAL A 1 67 ? -2.595 0.830 5.364 1.00 10.05 67 VAL A N 3
ATOM 3279 C CA . VAL A 1 67 ? -1.968 2.122 5.013 1.00 71.23 67 VAL A CA 3
ATOM 3280 C C . VAL A 1 67 ? -2.893 3.286 5.354 1.00 34.54 67 VAL A C 3
ATOM 3281 O O . VAL A 1 67 ? -4.085 3.098 5.585 1.00 55.55 67 VAL A O 3
ATOM 3294 N N . LYS A 1 68 ? -2.303 4.486 5.421 1.00 51.30 68 LYS A N 3
ATOM 3295 C CA . LYS A 1 68 ? -3.003 5.750 5.693 1.00 40.31 68 LYS A CA 3
ATOM 3296 C C . LYS A 1 68 ? -2.507 6.827 4.720 1.00 25.23 68 LYS A C 3
ATOM 3297 O O . LYS A 1 68 ? -1.307 7.124 4.683 1.00 53.51 68 LYS A O 3
ATOM 3316 N N . LEU A 1 69 ? -3.434 7.378 3.918 1.00 73.32 69 LEU A N 3
ATOM 3317 C CA . LEU A 1 69 ? -3.124 8.389 2.895 1.00 35.52 69 LEU A CA 3
ATOM 3318 C C . LEU A 1 69 ? -2.695 9.722 3.553 1.00 22.23 69 LEU A C 3
ATOM 3319 O O . LEU A 1 69 ? -3.447 10.317 4.333 1.00 53.12 69 LEU A O 3
ATOM 3335 N N . LEU A 1 70 ? -1.469 10.166 3.227 1.00 64.12 70 LEU A N 3
ATOM 3336 C CA . LEU A 1 70 ? -0.808 11.315 3.869 1.00 62.33 70 LEU A CA 3
ATOM 3337 C C . LEU A 1 70 ? -1.070 12.603 3.061 1.00 51.15 70 LEU A C 3
ATOM 3338 O O . LEU A 1 70 ? -1.877 13.440 3.497 1.00 20.34 70 LEU A O 3
ATOM 3355 N N . MET A 1 1 ? -15.552 29.256 -24.372 1.00 34.24 1 MET A N 4
ATOM 3356 C CA . MET A 1 1 ? -15.830 27.914 -23.801 1.00 20.20 1 MET A CA 4
ATOM 3357 C C . MET A 1 1 ? -14.514 27.171 -23.526 1.00 23.32 1 MET A C 4
ATOM 3358 O O . MET A 1 1 ? -13.560 27.277 -24.312 1.00 45.22 1 MET A O 4
ATOM 3374 N N . GLY A 1 2 ? -14.473 26.424 -22.405 1.00 53.10 2 GLY A N 4
ATOM 3375 C CA . GLY A 1 2 ? -13.277 25.682 -21.993 1.00 71.04 2 GLY A CA 4
ATOM 3376 C C . GLY A 1 2 ? -13.403 25.180 -20.560 1.00 72.21 2 GLY A C 4
ATOM 3377 O O . GLY A 1 2 ? -14.414 24.559 -20.212 1.00 44.14 2 GLY A O 4
ATOM 3381 N N . HIS A 1 3 ? -12.374 25.438 -19.732 1.00 72.13 3 HIS A N 4
ATOM 3382 C CA . HIS A 1 3 ? -12.373 25.096 -18.297 1.00 75.51 3 HIS A CA 4
ATOM 3383 C C . HIS A 1 3 ? -11.724 26.244 -17.500 1.00 43.41 3 HIS A C 4
ATOM 3384 O O . HIS A 1 3 ? -10.549 26.170 -17.119 1.00 51.45 3 HIS A O 4
ATOM 3399 N N . HIS A 1 4 ? -12.493 27.330 -17.298 1.00 25.51 4 HIS A N 4
ATOM 3400 C CA . HIS A 1 4 ? -12.054 28.506 -16.515 1.00 30.31 4 HIS A CA 4
ATOM 3401 C C . HIS A 1 4 ? -12.038 28.177 -15.015 1.00 62.00 4 HIS A C 4
ATOM 3402 O O . HIS A 1 4 ? -11.272 28.777 -14.253 1.00 74.34 4 HIS A O 4
ATOM 3417 N N . HIS A 1 5 ? -12.893 27.230 -14.598 1.00 1.40 5 HIS A N 4
ATOM 3418 C CA . HIS A 1 5 ? -12.906 26.707 -13.221 1.00 3.14 5 HIS A CA 4
ATOM 3419 C C . HIS A 1 5 ? -11.740 25.694 -13.041 1.00 1.25 5 HIS A C 4
ATOM 3420 O O . HIS A 1 5 ? -11.948 24.476 -12.962 1.00 50.54 5 HIS A O 4
ATOM 3435 N N . HIS A 1 6 ? -10.505 26.226 -13.024 1.00 32.00 6 HIS A N 4
ATOM 3436 C CA . HIS A 1 6 ? -9.262 25.448 -12.915 1.00 14.52 6 HIS A CA 4
ATOM 3437 C C . HIS A 1 6 ? -8.222 26.311 -12.188 1.00 2.33 6 HIS A C 4
ATOM 3438 O O . HIS A 1 6 ? -7.899 27.410 -12.648 1.00 24.22 6 HIS A O 4
ATOM 3453 N N . HIS A 1 7 ? -7.731 25.829 -11.035 1.00 73.14 7 HIS A N 4
ATOM 3454 C CA . HIS A 1 7 ? -6.763 26.564 -10.193 1.00 54.52 7 HIS A CA 4
ATOM 3455 C C . HIS A 1 7 ? -5.429 25.803 -10.135 1.00 24.22 7 HIS A C 4
ATOM 3456 O O . HIS A 1 7 ? -4.370 26.341 -10.487 1.00 74.40 7 HIS A O 4
ATOM 3471 N N . HIS A 1 8 ? -5.501 24.538 -9.679 1.00 53.31 8 HIS A N 4
ATOM 3472 C CA . HIS A 1 8 ? -4.325 23.675 -9.455 1.00 24.13 8 HIS A CA 4
ATOM 3473 C C . HIS A 1 8 ? -4.641 22.238 -9.912 1.00 71.20 8 HIS A C 4
ATOM 3474 O O . HIS A 1 8 ? -5.624 21.633 -9.458 1.00 2.32 8 HIS A O 4
ATOM 3489 N N . SER A 1 9 ? -3.816 21.709 -10.827 1.00 14.12 9 SER A N 4
ATOM 3490 C CA . SER A 1 9 ? -4.035 20.400 -11.456 1.00 22.42 9 SER A CA 4
ATOM 3491 C C . SER A 1 9 ? -3.774 19.253 -10.467 1.00 65.25 9 SER A C 4
ATOM 3492 O O . SER A 1 9 ? -2.623 18.973 -10.112 1.00 35.20 9 SER A O 4
ATOM 3500 N N . HIS A 1 10 ? -4.856 18.620 -9.992 1.00 1.41 10 HIS A N 4
ATOM 3501 C CA . HIS A 1 10 ? -4.775 17.444 -9.108 1.00 42.34 10 HIS A CA 4
ATOM 3502 C C . HIS A 1 10 ? -5.259 16.196 -9.867 1.00 3.14 10 HIS A C 4
ATOM 3503 O O . HIS A 1 10 ? -6.374 16.173 -10.399 1.00 73.22 10 HIS A O 4
ATOM 3518 N N . MET A 1 11 ? -4.395 15.177 -9.951 1.00 22.30 11 MET A N 4
ATOM 3519 C CA . MET A 1 11 ? -4.699 13.908 -10.638 1.00 71.30 11 MET A CA 4
ATOM 3520 C C . MET A 1 11 ? -5.185 12.871 -9.603 1.00 13.34 11 MET A C 4
ATOM 3521 O O . MET A 1 11 ? -5.084 13.107 -8.390 1.00 73.53 11 MET A O 4
ATOM 3535 N N . ILE A 1 12 ? -5.672 11.707 -10.076 1.00 24.23 12 ILE A N 4
ATOM 3536 C CA . ILE A 1 12 ? -6.139 10.604 -9.192 1.00 63.23 12 ILE A CA 4
ATOM 3537 C C . ILE A 1 12 ? -4.986 9.615 -8.861 1.00 75.53 12 ILE A C 4
ATOM 3538 O O . ILE A 1 12 ? -5.221 8.465 -8.470 1.00 12.35 12 ILE A O 4
ATOM 3554 N N . ARG A 1 13 ? -3.749 10.114 -8.966 1.00 4.31 13 ARG A N 4
ATOM 3555 C CA . ARG A 1 13 ? -2.501 9.365 -8.691 1.00 54.33 13 ARG A CA 4
ATOM 3556 C C . ARG A 1 13 ? -1.631 10.135 -7.688 1.00 75.34 13 ARG A C 4
ATOM 3557 O O . ARG A 1 13 ? -0.568 9.667 -7.264 1.00 52.43 13 ARG A O 4
ATOM 3578 N N . SER A 1 14 ? -2.129 11.313 -7.284 1.00 44.14 14 SER A N 4
ATOM 3579 C CA . SER A 1 14 ? -1.376 12.310 -6.523 1.00 0.14 14 SER A CA 4
ATOM 3580 C C . SER A 1 14 ? -1.447 12.058 -5.000 1.00 44.11 14 SER A C 4
ATOM 3581 O O . SER A 1 14 ? -1.215 12.975 -4.204 1.00 14.05 14 SER A O 4
ATOM 3589 N N . ARG A 1 15 ? -1.709 10.798 -4.591 1.00 4.51 15 ARG A N 4
ATOM 3590 C CA . ARG A 1 15 ? -1.789 10.400 -3.175 1.00 22.22 15 ARG A CA 4
ATOM 3591 C C . ARG A 1 15 ? -0.586 9.527 -2.832 1.00 53.01 15 ARG A C 4
ATOM 3592 O O . ARG A 1 15 ? -0.130 8.724 -3.656 1.00 3.13 15 ARG A O 4
ATOM 3613 N N . LYS A 1 16 ? -0.068 9.718 -1.627 1.00 31.12 16 LYS A N 4
ATOM 3614 C CA . LYS A 1 16 ? 0.924 8.828 -1.013 1.00 20.43 16 LYS A CA 4
ATOM 3615 C C . LYS A 1 16 ? 0.277 8.120 0.177 1.00 20.42 16 LYS A C 4
ATOM 3616 O O . LYS A 1 16 ? -0.839 8.468 0.588 1.00 34.04 16 LYS A O 4
ATOM 3635 N N . ALA A 1 17 ? 0.974 7.121 0.718 1.00 33.24 17 ALA A N 4
ATOM 3636 C CA . ALA A 1 17 ? 0.520 6.372 1.896 1.00 64.23 17 ALA A CA 4
ATOM 3637 C C . ALA A 1 17 ? 1.721 6.009 2.765 1.00 73.14 17 ALA A C 4
ATOM 3638 O O . ALA A 1 17 ? 2.801 5.736 2.241 1.00 71.22 17 ALA A O 4
ATOM 3645 N N . ARG A 1 18 ? 1.543 6.044 4.089 1.00 63.13 18 ARG A N 4
ATOM 3646 C CA . ARG A 1 18 ? 2.528 5.518 5.038 1.00 24.15 18 ARG A CA 4
ATOM 3647 C C . ARG A 1 18 ? 1.922 4.320 5.755 1.00 23.24 18 ARG A C 4
ATOM 3648 O O . ARG A 1 18 ? 0.865 4.446 6.385 1.00 13.51 18 ARG A O 4
ATOM 3669 N N . ALA A 1 19 ? 2.581 3.162 5.625 1.00 2.14 19 ALA A N 4
ATOM 3670 C CA . ALA A 1 19 ? 2.150 1.919 6.263 1.00 23.22 19 ALA A CA 4
ATOM 3671 C C . ALA A 1 19 ? 2.154 2.082 7.790 1.00 73.43 19 ALA A C 4
ATOM 3672 O O . ALA A 1 19 ? 3.203 2.285 8.401 1.00 23.23 19 ALA A O 4
ATOM 3679 N N . VAL A 1 20 ? 0.965 2.014 8.378 1.00 44.12 20 VAL A N 4
ATOM 3680 C CA . VAL A 1 20 ? 0.760 2.143 9.829 1.00 5.42 20 VAL A CA 4
ATOM 3681 C C . VAL A 1 20 ? 0.683 0.754 10.479 1.00 15.54 20 VAL A C 4
ATOM 3682 O O . VAL A 1 20 ? 0.964 0.595 11.667 1.00 54.41 20 VAL A O 4
ATOM 3695 N N . TYR A 1 21 ? 0.294 -0.243 9.672 1.00 42.04 21 TYR A N 4
ATOM 3696 C CA . TYR A 1 21 ? 0.342 -1.670 10.028 1.00 70.42 21 TYR A CA 4
ATOM 3697 C C . TYR A 1 21 ? 1.153 -2.415 8.940 1.00 60.02 21 TYR A C 4
ATOM 3698 O O . TYR A 1 21 ? 1.144 -1.986 7.773 1.00 64.53 21 TYR A O 4
ATOM 3716 N N . PRO A 1 22 ? 1.872 -3.525 9.288 1.00 32.44 22 PRO A N 4
ATOM 3717 C CA . PRO A 1 22 ? 2.649 -4.301 8.294 1.00 10.44 22 PRO A CA 4
ATOM 3718 C C . PRO A 1 22 ? 1.748 -5.234 7.443 1.00 30.44 22 PRO A C 4
ATOM 3719 O O . PRO A 1 22 ? 0.647 -5.605 7.869 1.00 73.34 22 PRO A O 4
ATOM 3730 N N . CYS A 1 23 ? 2.231 -5.609 6.250 1.00 63.40 23 CYS A N 4
ATOM 3731 C CA . CYS A 1 23 ? 1.598 -6.632 5.398 1.00 41.43 23 CYS A CA 4
ATOM 3732 C C . CYS A 1 23 ? 2.621 -7.700 5.048 1.00 61.41 23 CYS A C 4
ATOM 3733 O O . CYS A 1 23 ? 3.683 -7.391 4.497 1.00 2.21 23 CYS A O 4
ATOM 3741 N N . GLU A 1 24 ? 2.314 -8.953 5.399 1.00 4.20 24 GLU A N 4
ATOM 3742 C CA . GLU A 1 24 ? 3.095 -10.118 4.977 1.00 54.22 24 GLU A CA 4
ATOM 3743 C C . GLU A 1 24 ? 2.429 -10.709 3.724 1.00 14.44 24 GLU A C 4
ATOM 3744 O O . GLU A 1 24 ? 1.696 -11.703 3.794 1.00 13.52 24 GLU A O 4
ATOM 3756 N N . ALA A 1 25 ? 2.639 -10.027 2.594 1.00 43.15 25 ALA A N 4
ATOM 3757 C CA . ALA A 1 25 ? 2.031 -10.386 1.297 1.00 11.44 25 ALA A CA 4
ATOM 3758 C C . ALA A 1 25 ? 2.566 -11.732 0.800 1.00 24.54 25 ALA A C 4
ATOM 3759 O O . ALA A 1 25 ? 3.783 -11.961 0.788 1.00 3.51 25 ALA A O 4
ATOM 3766 N N . GLU A 1 26 ? 1.649 -12.623 0.403 1.00 5.44 26 GLU A N 4
ATOM 3767 C CA . GLU A 1 26 ? 1.979 -14.003 -0.001 1.00 64.41 26 GLU A CA 4
ATOM 3768 C C . GLU A 1 26 ? 2.186 -14.106 -1.522 1.00 20.45 26 GLU A C 4
ATOM 3769 O O . GLU A 1 26 ? 2.799 -15.064 -2.006 1.00 41.53 26 GLU A O 4
ATOM 3781 N N . HIS A 1 27 ? 1.691 -13.105 -2.265 1.00 41.32 27 HIS A N 4
ATOM 3782 C CA . HIS A 1 27 ? 1.755 -13.069 -3.742 1.00 54.33 27 HIS A CA 4
ATOM 3783 C C . HIS A 1 27 ? 2.701 -11.941 -4.191 1.00 4.25 27 HIS A C 4
ATOM 3784 O O . HIS A 1 27 ? 2.801 -10.903 -3.520 1.00 61.33 27 HIS A O 4
ATOM 3798 N N . SER A 1 28 ? 3.377 -12.154 -5.332 1.00 12.21 28 SER A N 4
ATOM 3799 C CA . SER A 1 28 ? 4.284 -11.166 -5.940 1.00 62.45 28 SER A CA 4
ATOM 3800 C C . SER A 1 28 ? 3.488 -10.034 -6.620 1.00 61.11 28 SER A C 4
ATOM 3801 O O . SER A 1 28 ? 4.033 -8.970 -6.907 1.00 42.45 28 SER A O 4
ATOM 3809 N N . SER A 1 29 ? 2.187 -10.288 -6.882 1.00 43.44 29 SER A N 4
ATOM 3810 C CA . SER A 1 29 ? 1.243 -9.271 -7.381 1.00 43.42 29 SER A CA 4
ATOM 3811 C C . SER A 1 29 ? 0.970 -8.201 -6.301 1.00 42.42 29 SER A C 4
ATOM 3812 O O . SER A 1 29 ? 0.561 -7.084 -6.611 1.00 35.53 29 SER A O 4
ATOM 3820 N N . GLU A 1 30 ? 1.175 -8.588 -5.026 1.00 73.00 30 GLU A N 4
ATOM 3821 C CA . GLU A 1 30 ? 0.978 -7.715 -3.856 1.00 62.50 30 GLU A CA 4
ATOM 3822 C C . GLU A 1 30 ? 2.291 -6.984 -3.495 1.00 53.34 30 GLU A C 4
ATOM 3823 O O . GLU A 1 30 ? 3.306 -7.112 -4.200 1.00 45.31 30 GLU A O 4
ATOM 3835 N N . LEU A 1 31 ? 2.239 -6.170 -2.426 1.00 1.00 31 LEU A N 4
ATOM 3836 C CA . LEU A 1 31 ? 3.417 -5.552 -1.801 1.00 22.40 31 LEU A CA 4
ATOM 3837 C C . LEU A 1 31 ? 3.468 -5.958 -0.337 1.00 54.30 31 LEU A C 4
ATOM 3838 O O . LEU A 1 31 ? 2.512 -5.742 0.418 1.00 31.01 31 LEU A O 4
ATOM 3854 N N . SER A 1 32 ? 4.571 -6.592 0.026 1.00 44.54 32 SER A N 4
ATOM 3855 C CA . SER A 1 32 ? 4.926 -6.866 1.417 1.00 74.31 32 SER A CA 4
ATOM 3856 C C . SER A 1 32 ? 5.675 -5.645 1.955 1.00 12.42 32 SER A C 4
ATOM 3857 O O . SER A 1 32 ? 6.519 -5.074 1.250 1.00 23.31 32 SER A O 4
ATOM 3865 N N . PHE A 1 33 ? 5.383 -5.262 3.202 1.00 52.01 33 PHE A N 4
ATOM 3866 C CA . PHE A 1 33 ? 5.884 -4.008 3.793 1.00 62.42 33 PHE A CA 4
ATOM 3867 C C . PHE A 1 33 ? 5.797 -4.027 5.318 1.00 54.14 33 PHE A C 4
ATOM 3868 O O . PHE A 1 33 ? 5.095 -4.856 5.909 1.00 14.52 33 PHE A O 4
ATOM 3885 N N . GLU A 1 34 ? 6.528 -3.085 5.927 1.00 3.33 34 GLU A N 4
ATOM 3886 C CA . GLU A 1 34 ? 6.623 -2.901 7.385 1.00 43.12 34 GLU A CA 4
ATOM 3887 C C . GLU A 1 34 ? 6.079 -1.507 7.757 1.00 35.25 34 GLU A C 4
ATOM 3888 O O . GLU A 1 34 ? 5.809 -0.684 6.868 1.00 14.45 34 GLU A O 4
ATOM 3900 N N . ILE A 1 35 ? 5.922 -1.260 9.068 1.00 21.33 35 ILE A N 4
ATOM 3901 C CA . ILE A 1 35 ? 5.441 0.030 9.600 1.00 65.30 35 ILE A CA 4
ATOM 3902 C C . ILE A 1 35 ? 6.443 1.154 9.272 1.00 52.45 35 ILE A C 4
ATOM 3903 O O . ILE A 1 35 ? 7.580 1.142 9.757 1.00 72.43 35 ILE A O 4
ATOM 3919 N N . GLY A 1 36 ? 6.015 2.099 8.419 1.00 23.55 36 GLY A N 4
ATOM 3920 C CA . GLY A 1 36 ? 6.817 3.265 8.028 1.00 71.52 36 GLY A CA 4
ATOM 3921 C C . GLY A 1 36 ? 6.960 3.386 6.522 1.00 74.51 36 GLY A C 4
ATOM 3922 O O . GLY A 1 36 ? 7.325 4.454 6.018 1.00 1.53 36 GLY A O 4
ATOM 3926 N N . ALA A 1 37 ? 6.668 2.276 5.811 1.00 31.13 37 ALA A N 4
ATOM 3927 C CA . ALA A 1 37 ? 6.783 2.170 4.352 1.00 73.45 37 ALA A CA 4
ATOM 3928 C C . ALA A 1 37 ? 5.989 3.272 3.633 1.00 22.45 37 ALA A C 4
ATOM 3929 O O . ALA A 1 37 ? 4.764 3.308 3.709 1.00 70.43 37 ALA A O 4
ATOM 3936 N N . ILE A 1 38 ? 6.710 4.186 2.990 1.00 3.04 38 ILE A N 4
ATOM 3937 C CA . ILE A 1 38 ? 6.114 5.216 2.126 1.00 65.12 38 ILE A CA 4
ATOM 3938 C C . ILE A 1 38 ? 5.841 4.626 0.733 1.00 43.25 38 ILE A C 4
ATOM 3939 O O . ILE A 1 38 ? 6.650 3.858 0.206 1.00 45.41 38 ILE A O 4
ATOM 3955 N N . PHE A 1 39 ? 4.675 4.968 0.172 1.00 4.20 39 PHE A N 4
ATOM 3956 C CA . PHE A 1 39 ? 4.260 4.561 -1.175 1.00 42.42 39 PHE A CA 4
ATOM 3957 C C . PHE A 1 39 ? 3.936 5.812 -1.980 1.00 2.51 39 PHE A C 4
ATOM 3958 O O . PHE A 1 39 ? 3.345 6.750 -1.445 1.00 32.50 39 PHE A O 4
ATOM 3975 N N . GLU A 1 40 ? 4.319 5.817 -3.253 1.00 43.15 40 GLU A N 4
ATOM 3976 C CA . GLU A 1 40 ? 4.078 6.943 -4.182 1.00 60.23 40 GLU A CA 4
ATOM 3977 C C . GLU A 1 40 ? 3.237 6.428 -5.359 1.00 0.04 40 GLU A C 4
ATOM 3978 O O . GLU A 1 40 ? 3.327 5.245 -5.696 1.00 64.31 40 GLU A O 4
ATOM 3990 N N . ASP A 1 41 ? 2.387 7.308 -5.940 1.00 71.42 41 ASP A N 4
ATOM 3991 C CA . ASP A 1 41 ? 1.462 6.957 -7.046 1.00 53.03 41 ASP A CA 4
ATOM 3992 C C . ASP A 1 41 ? 0.403 5.957 -6.520 1.00 31.12 41 ASP A C 4
ATOM 3993 O O . ASP A 1 41 ? 0.008 5.002 -7.196 1.00 54.40 41 ASP A O 4
ATOM 4002 N N . VAL A 1 42 ? -0.017 6.189 -5.259 1.00 1.32 42 VAL A N 4
ATOM 4003 C CA . VAL A 1 42 ? -1.067 5.405 -4.592 1.00 65.34 42 VAL A CA 4
ATOM 4004 C C . VAL A 1 42 ? -2.418 5.766 -5.201 1.00 22.25 42 VAL A C 4
ATOM 4005 O O . VAL A 1 42 ? -2.877 6.911 -5.099 1.00 3.31 42 VAL A O 4
ATOM 4018 N N . GLN A 1 43 ? -3.016 4.786 -5.857 1.00 30.30 43 GLN A N 4
ATOM 4019 C CA . GLN A 1 43 ? -4.310 4.906 -6.533 1.00 3.32 43 GLN A CA 4
ATOM 4020 C C . GLN A 1 43 ? -5.211 3.783 -6.007 1.00 2.30 43 GLN A C 4
ATOM 4021 O O . GLN A 1 43 ? -4.742 2.876 -5.305 1.00 54.53 43 GLN A O 4
ATOM 4035 N N . THR A 1 44 ? -6.492 3.832 -6.352 1.00 61.44 44 THR A N 4
ATOM 4036 C CA . THR A 1 44 ? -7.448 2.782 -5.983 1.00 43.22 44 THR A CA 4
ATOM 4037 C C . THR A 1 44 ? -7.285 1.593 -6.962 1.00 73.10 44 THR A C 4
ATOM 4038 O O . THR A 1 44 ? -6.962 1.806 -8.138 1.00 63.52 44 THR A O 4
ATOM 4049 N N . SER A 1 45 ? -7.476 0.355 -6.477 1.00 74.22 45 SER A N 4
ATOM 4050 C CA . SER A 1 45 ? -7.330 -0.863 -7.313 1.00 13.41 45 SER A CA 4
ATOM 4051 C C . SER A 1 45 ? -8.700 -1.246 -7.927 1.00 35.23 45 SER A C 4
ATOM 4052 O O . SER A 1 45 ? -9.545 -0.372 -8.159 1.00 12.24 45 SER A O 4
ATOM 4060 N N . ARG A 1 46 ? -8.896 -2.545 -8.226 1.00 1.42 46 ARG A N 4
ATOM 4061 C CA . ARG A 1 46 ? -10.183 -3.089 -8.689 1.00 53.20 46 ARG A CA 4
ATOM 4062 C C . ARG A 1 46 ? -10.974 -3.690 -7.504 1.00 31.41 46 ARG A C 4
ATOM 4063 O O . ARG A 1 46 ? -12.204 -3.626 -7.467 1.00 3.30 46 ARG A O 4
ATOM 4084 N N . GLU A 1 47 ? -10.235 -4.249 -6.522 1.00 23.12 47 GLU A N 4
ATOM 4085 C CA . GLU A 1 47 ? -10.801 -4.957 -5.350 1.00 24.35 47 GLU A CA 4
ATOM 4086 C C . GLU A 1 47 ? -11.027 -3.978 -4.176 1.00 40.45 47 GLU A C 4
ATOM 4087 O O . GLU A 1 47 ? -10.093 -3.254 -3.817 1.00 13.31 47 GLU A O 4
ATOM 4099 N N . PRO A 1 48 ? -12.252 -3.958 -3.545 1.00 33.33 48 PRO A N 4
ATOM 4100 C CA . PRO A 1 48 ? -12.559 -3.063 -2.400 1.00 64.30 48 PRO A CA 4
ATOM 4101 C C . PRO A 1 48 ? -11.654 -3.358 -1.181 1.00 51.05 48 PRO A C 4
ATOM 4102 O O . PRO A 1 48 ? -11.583 -4.499 -0.708 1.00 74.15 48 PRO A O 4
ATOM 4113 N N . GLY A 1 49 ? -10.942 -2.320 -0.714 1.00 12.34 49 GLY A N 4
ATOM 4114 C CA . GLY A 1 49 ? -10.017 -2.435 0.416 1.00 23.14 49 GLY A CA 4
ATOM 4115 C C . GLY A 1 49 ? -8.579 -2.682 -0.015 1.00 52.54 49 GLY A C 4
ATOM 4116 O O . GLY A 1 49 ? -7.708 -2.888 0.834 1.00 55.40 49 GLY A O 4
ATOM 4120 N N . TRP A 1 50 ? -8.331 -2.693 -1.336 1.00 75.52 50 TRP A N 4
ATOM 4121 C CA . TRP A 1 50 ? -6.974 -2.785 -1.908 1.00 61.41 50 TRP A CA 4
ATOM 4122 C C . TRP A 1 50 ? -6.633 -1.512 -2.690 1.00 23.33 50 TRP A C 4
ATOM 4123 O O . TRP A 1 50 ? -7.516 -0.843 -3.239 1.00 12.11 50 TRP A O 4
ATOM 4144 N N . LEU A 1 51 ? -5.338 -1.205 -2.756 1.00 71.01 51 LEU A N 4
ATOM 4145 C CA . LEU A 1 51 ? -4.793 -0.033 -3.461 1.00 65.24 51 LEU A CA 4
ATOM 4146 C C . LEU A 1 51 ? -3.609 -0.489 -4.320 1.00 22.33 51 LEU A C 4
ATOM 4147 O O . LEU A 1 51 ? -3.034 -1.551 -4.080 1.00 31.42 51 LEU A O 4
ATOM 4163 N N . GLU A 1 52 ? -3.269 0.284 -5.348 1.00 51.52 52 GLU A N 4
ATOM 4164 C CA . GLU A 1 52 ? -2.068 0.040 -6.163 1.00 33.23 52 GLU A CA 4
ATOM 4165 C C . GLU A 1 52 ? -1.131 1.237 -6.021 1.00 23.05 52 GLU A C 4
ATOM 4166 O O . GLU A 1 52 ? -1.507 2.362 -6.354 1.00 53.44 52 GLU A O 4
ATOM 4178 N N . GLY A 1 53 ? 0.094 0.982 -5.556 1.00 24.34 53 GLY A N 4
ATOM 4179 C CA . GLY A 1 53 ? 1.060 2.036 -5.227 1.00 14.32 53 GLY A CA 4
ATOM 4180 C C . GLY A 1 53 ? 2.482 1.520 -5.373 1.00 31.34 53 GLY A C 4
ATOM 4181 O O . GLY A 1 53 ? 2.681 0.313 -5.506 1.00 62.45 53 GLY A O 4
ATOM 4185 N N . THR A 1 54 ? 3.476 2.421 -5.343 1.00 71.24 54 THR A N 4
ATOM 4186 C CA . THR A 1 54 ? 4.879 2.066 -5.589 1.00 62.44 54 THR A CA 4
ATOM 4187 C C . THR A 1 54 ? 5.669 1.998 -4.270 1.00 73.11 54 THR A C 4
ATOM 4188 O O . THR A 1 54 ? 5.730 2.985 -3.536 1.00 64.15 54 THR A O 4
ATOM 4199 N N . LEU A 1 55 ? 6.283 0.839 -4.002 1.00 75.14 55 LEU A N 4
ATOM 4200 C CA . LEU A 1 55 ? 7.177 0.634 -2.860 1.00 22.32 55 LEU A CA 4
ATOM 4201 C C . LEU A 1 55 ? 8.569 0.300 -3.403 1.00 75.01 55 LEU A C 4
ATOM 4202 O O . LEU A 1 55 ? 8.704 -0.670 -4.163 1.00 64.43 55 LEU A O 4
ATOM 4218 N N . ASN A 1 56 ? 9.575 1.122 -3.015 1.00 62.20 56 ASN A N 4
ATOM 4219 C CA . ASN A 1 56 ? 10.977 1.059 -3.489 1.00 34.03 56 ASN A CA 4
ATOM 4220 C C . ASN A 1 56 ? 11.073 1.457 -4.984 1.00 64.33 56 ASN A C 4
ATOM 4221 O O . ASN A 1 56 ? 11.729 2.444 -5.338 1.00 32.13 56 ASN A O 4
ATOM 4232 N N . GLY A 1 57 ? 10.435 0.662 -5.841 1.00 23.22 57 GLY A N 4
ATOM 4233 C CA . GLY A 1 57 ? 10.242 0.977 -7.258 1.00 31.51 57 GLY A CA 4
ATOM 4234 C C . GLY A 1 57 ? 9.318 -0.036 -7.931 1.00 61.43 57 GLY A C 4
ATOM 4235 O O . GLY A 1 57 ? 9.474 -0.328 -9.121 1.00 23.53 57 GLY A O 4
ATOM 4239 N N . LYS A 1 58 ? 8.343 -0.580 -7.163 1.00 74.24 58 LYS A N 4
ATOM 4240 C CA . LYS A 1 58 ? 7.416 -1.646 -7.641 1.00 21.41 58 LYS A CA 4
ATOM 4241 C C . LYS A 1 58 ? 5.940 -1.296 -7.354 1.00 34.22 58 LYS A C 4
ATOM 4242 O O . LYS A 1 58 ? 5.614 -0.930 -6.227 1.00 23.21 58 LYS A O 4
ATOM 4261 N N . ARG A 1 59 ? 5.042 -1.496 -8.345 1.00 41.42 59 ARG A N 4
ATOM 4262 C CA . ARG A 1 59 ? 3.577 -1.411 -8.121 1.00 31.15 59 ARG A CA 4
ATOM 4263 C C . ARG A 1 59 ? 3.066 -2.786 -7.657 1.00 51.30 59 ARG A C 4
ATOM 4264 O O . ARG A 1 59 ? 3.522 -3.826 -8.155 1.00 40.32 59 ARG A O 4
ATOM 4285 N N . GLY A 1 60 ? 2.151 -2.784 -6.676 1.00 24.35 60 GLY A N 4
ATOM 4286 C CA . GLY A 1 60 ? 1.462 -4.000 -6.252 1.00 74.24 60 GLY A CA 4
ATOM 4287 C C . GLY A 1 60 ? 0.244 -3.708 -5.403 1.00 25.33 60 GLY A C 4
ATOM 4288 O O . GLY A 1 60 ? -0.056 -2.540 -5.112 1.00 52.24 60 GLY A O 4
ATOM 4292 N N . LEU A 1 61 ? -0.453 -4.785 -5.012 1.00 63.11 61 LEU A N 4
ATOM 4293 C CA . LEU A 1 61 ? -1.646 -4.719 -4.153 1.00 3.24 61 LEU A CA 4
ATOM 4294 C C . LEU A 1 61 ? -1.248 -4.387 -2.715 1.00 2.13 61 LEU A C 4
ATOM 4295 O O . LEU A 1 61 ? -0.438 -5.079 -2.095 1.00 35.44 61 LEU A O 4
ATOM 4311 N N . ILE A 1 62 ? -1.851 -3.325 -2.206 1.00 72.41 62 ILE A N 4
ATOM 4312 C CA . ILE A 1 62 ? -1.624 -2.818 -0.862 1.00 53.20 62 ILE A CA 4
ATOM 4313 C C . ILE A 1 62 ? -2.948 -2.910 -0.090 1.00 5.21 62 ILE A C 4
ATOM 4314 O O . ILE A 1 62 ? -3.967 -2.414 -0.575 1.00 32.01 62 ILE A O 4
ATOM 4330 N N . PRO A 1 63 ? -2.965 -3.549 1.116 1.00 23.21 63 PRO A N 4
ATOM 4331 C CA . PRO A 1 63 ? -4.124 -3.478 2.016 1.00 33.13 63 PRO A CA 4
ATOM 4332 C C . PRO A 1 63 ? -4.311 -2.032 2.534 1.00 53.32 63 PRO A C 4
ATOM 4333 O O . PRO A 1 63 ? -3.436 -1.493 3.222 1.00 62.51 63 PRO A O 4
ATOM 4344 N N . GLN A 1 64 ? -5.434 -1.415 2.127 1.00 0.41 64 GLN A N 4
ATOM 4345 C CA . GLN A 1 64 ? -5.807 -0.025 2.476 1.00 74.30 64 GLN A CA 4
ATOM 4346 C C . GLN A 1 64 ? -5.901 0.184 4.005 1.00 4.11 64 GLN A C 4
ATOM 4347 O O . GLN A 1 64 ? -5.588 1.258 4.524 1.00 42.53 64 GLN A O 4
ATOM 4361 N N . ASN A 1 65 ? -6.316 -0.887 4.701 1.00 40.25 65 ASN A N 4
ATOM 4362 C CA . ASN A 1 65 ? -6.435 -0.927 6.176 1.00 70.34 65 ASN A CA 4
ATOM 4363 C C . ASN A 1 65 ? -5.063 -0.764 6.862 1.00 41.53 65 ASN A C 4
ATOM 4364 O O . ASN A 1 65 ? -4.981 -0.285 7.988 1.00 55.51 65 ASN A O 4
ATOM 4375 N N . TYR A 1 66 ? -3.989 -1.177 6.170 1.00 23.23 66 TYR A N 4
ATOM 4376 C CA . TYR A 1 66 ? -2.626 -1.191 6.732 1.00 41.30 66 TYR A CA 4
ATOM 4377 C C . TYR A 1 66 ? -1.846 0.078 6.382 1.00 11.22 66 TYR A C 4
ATOM 4378 O O . TYR A 1 66 ? -0.726 0.259 6.859 1.00 12.14 66 TYR A O 4
ATOM 4396 N N . VAL A 1 67 ? -2.424 0.957 5.538 1.00 61.44 67 VAL A N 4
ATOM 4397 C CA . VAL A 1 67 ? -1.745 2.199 5.099 1.00 74.32 67 VAL A CA 4
ATOM 4398 C C . VAL A 1 67 ? -2.634 3.437 5.304 1.00 51.10 67 VAL A C 4
ATOM 4399 O O . VAL A 1 67 ? -3.861 3.376 5.176 1.00 22.20 67 VAL A O 4
ATOM 4412 N N . LYS A 1 68 ? -1.992 4.560 5.616 1.00 33.14 68 LYS A N 4
ATOM 4413 C CA . LYS A 1 68 ? -2.660 5.833 5.917 1.00 50.45 68 LYS A CA 4
ATOM 4414 C C . LYS A 1 68 ? -2.383 6.820 4.774 1.00 15.14 68 LYS A C 4
ATOM 4415 O O . LYS A 1 68 ? -1.223 7.168 4.521 1.00 43.41 68 LYS A O 4
ATOM 4434 N N . LEU A 1 69 ? -3.449 7.272 4.098 1.00 1.44 69 LEU A N 4
ATOM 4435 C CA . LEU A 1 69 ? -3.348 8.137 2.911 1.00 12.24 69 LEU A CA 4
ATOM 4436 C C . LEU A 1 69 ? -2.926 9.559 3.311 1.00 63.52 69 LEU A C 4
ATOM 4437 O O . LEU A 1 69 ? -3.666 10.268 4.006 1.00 25.03 69 LEU A O 4
ATOM 4453 N N . LEU A 1 70 ? -1.709 9.929 2.916 1.00 2.25 70 LEU A N 4
ATOM 4454 C CA . LEU A 1 70 ? -1.154 11.271 3.133 1.00 11.21 70 LEU A CA 4
ATOM 4455 C C . LEU A 1 70 ? -1.924 12.306 2.271 1.00 62.41 70 LEU A C 4
ATOM 4456 O O . LEU A 1 70 ? -2.464 13.291 2.817 1.00 65.33 70 LEU A O 4
ATOM 4473 N N . MET A 1 1 ? 11.641 23.871 -12.402 1.00 40.13 1 MET A N 5
ATOM 4474 C CA . MET A 1 1 ? 10.427 23.308 -13.029 1.00 44.14 1 MET A CA 5
ATOM 4475 C C . MET A 1 1 ? 9.186 24.094 -12.561 1.00 60.14 1 MET A C 5
ATOM 4476 O O . MET A 1 1 ? 8.811 24.025 -11.382 1.00 22.45 1 MET A O 5
ATOM 4492 N N . GLY A 1 2 ? 8.584 24.870 -13.498 1.00 4.13 2 GLY A N 5
ATOM 4493 C CA . GLY A 1 2 ? 7.419 25.716 -13.221 1.00 61.42 2 GLY A CA 5
ATOM 4494 C C . GLY A 1 2 ? 6.122 24.919 -13.066 1.00 60.30 2 GLY A C 5
ATOM 4495 O O . GLY A 1 2 ? 5.735 24.165 -13.969 1.00 15.40 2 GLY A O 5
ATOM 4499 N N . HIS A 1 3 ? 5.452 25.079 -11.910 1.00 75.53 3 HIS A N 5
ATOM 4500 C CA . HIS A 1 3 ? 4.180 24.394 -11.596 1.00 12.41 3 HIS A CA 5
ATOM 4501 C C . HIS A 1 3 ? 3.187 25.387 -10.985 1.00 65.21 3 HIS A C 5
ATOM 4502 O O . HIS A 1 3 ? 3.543 26.178 -10.103 1.00 43.42 3 HIS A O 5
ATOM 4517 N N . HIS A 1 4 ? 1.949 25.332 -11.477 1.00 64.32 4 HIS A N 5
ATOM 4518 C CA . HIS A 1 4 ? 0.812 26.103 -10.951 1.00 4.40 4 HIS A CA 5
ATOM 4519 C C . HIS A 1 4 ? -0.334 25.145 -10.596 1.00 13.13 4 HIS A C 5
ATOM 4520 O O . HIS A 1 4 ? -0.377 24.001 -11.080 1.00 14.53 4 HIS A O 5
ATOM 4535 N N . HIS A 1 5 ? -1.250 25.644 -9.732 1.00 74.42 5 HIS A N 5
ATOM 4536 C CA . HIS A 1 5 ? -2.418 24.895 -9.204 1.00 73.00 5 HIS A CA 5
ATOM 4537 C C . HIS A 1 5 ? -1.974 23.709 -8.318 1.00 21.52 5 HIS A C 5
ATOM 4538 O O . HIS A 1 5 ? -2.714 22.737 -8.161 1.00 45.42 5 HIS A O 5
ATOM 4553 N N . HIS A 1 6 ? -0.762 23.822 -7.721 1.00 42.20 6 HIS A N 5
ATOM 4554 C CA . HIS A 1 6 ? -0.191 22.806 -6.810 1.00 42.35 6 HIS A CA 5
ATOM 4555 C C . HIS A 1 6 ? -0.177 23.364 -5.372 1.00 12.45 6 HIS A C 5
ATOM 4556 O O . HIS A 1 6 ? 0.868 23.773 -4.845 1.00 33.54 6 HIS A O 5
ATOM 4571 N N . HIS A 1 7 ? -1.364 23.424 -4.751 1.00 42.44 7 HIS A N 5
ATOM 4572 C CA . HIS A 1 7 ? -1.517 23.894 -3.355 1.00 35.30 7 HIS A CA 5
ATOM 4573 C C . HIS A 1 7 ? -2.426 22.918 -2.553 1.00 23.44 7 HIS A C 5
ATOM 4574 O O . HIS A 1 7 ? -2.950 23.267 -1.489 1.00 74.13 7 HIS A O 5
ATOM 4589 N N . HIS A 1 8 ? -2.580 21.686 -3.090 1.00 32.34 8 HIS A N 5
ATOM 4590 C CA . HIS A 1 8 ? -3.294 20.560 -2.436 1.00 44.12 8 HIS A CA 5
ATOM 4591 C C . HIS A 1 8 ? -4.783 20.898 -2.116 1.00 33.21 8 HIS A C 5
ATOM 4592 O O . HIS A 1 8 ? -5.360 20.368 -1.167 1.00 70.23 8 HIS A O 5
ATOM 4607 N N . SER A 1 9 ? -5.410 21.767 -2.939 1.00 23.02 9 SER A N 5
ATOM 4608 C CA . SER A 1 9 ? -6.837 22.121 -2.775 1.00 75.24 9 SER A CA 5
ATOM 4609 C C . SER A 1 9 ? -7.727 20.911 -3.149 1.00 53.43 9 SER A C 5
ATOM 4610 O O . SER A 1 9 ? -8.494 20.398 -2.319 1.00 0.34 9 SER A O 5
ATOM 4618 N N . HIS A 1 10 ? -7.575 20.464 -4.407 1.00 64.41 10 HIS A N 5
ATOM 4619 C CA . HIS A 1 10 ? -8.257 19.283 -4.975 1.00 33.13 10 HIS A CA 5
ATOM 4620 C C . HIS A 1 10 ? -7.338 18.614 -6.014 1.00 51.42 10 HIS A C 5
ATOM 4621 O O . HIS A 1 10 ? -7.794 18.197 -7.087 1.00 61.42 10 HIS A O 5
ATOM 4636 N N . MET A 1 11 ? -6.033 18.508 -5.662 1.00 2.01 11 MET A N 5
ATOM 4637 C CA . MET A 1 11 ? -5.011 17.777 -6.443 1.00 12.02 11 MET A CA 5
ATOM 4638 C C . MET A 1 11 ? -5.485 16.336 -6.690 1.00 31.35 11 MET A C 5
ATOM 4639 O O . MET A 1 11 ? -5.769 15.619 -5.734 1.00 13.34 11 MET A O 5
ATOM 4653 N N . ILE A 1 12 ? -5.621 15.941 -7.963 1.00 60.13 12 ILE A N 5
ATOM 4654 C CA . ILE A 1 12 ? -5.932 14.547 -8.329 1.00 54.24 12 ILE A CA 5
ATOM 4655 C C . ILE A 1 12 ? -4.621 13.766 -8.531 1.00 11.10 12 ILE A C 5
ATOM 4656 O O . ILE A 1 12 ? -3.584 14.365 -8.874 1.00 31.42 12 ILE A O 5
ATOM 4672 N N . ARG A 1 13 ? -4.672 12.449 -8.227 1.00 50.11 13 ARG A N 5
ATOM 4673 C CA . ARG A 1 13 ? -3.565 11.488 -8.435 1.00 54.23 13 ARG A CA 5
ATOM 4674 C C . ARG A 1 13 ? -2.325 11.826 -7.528 1.00 12.41 13 ARG A C 5
ATOM 4675 O O . ARG A 1 13 ? -2.368 12.778 -6.732 1.00 64.35 13 ARG A O 5
ATOM 4696 N N . SER A 1 14 ? -1.268 10.978 -7.609 1.00 11.03 14 SER A N 5
ATOM 4697 C CA . SER A 1 14 ? 0.078 11.250 -7.070 1.00 14.12 14 SER A CA 5
ATOM 4698 C C . SER A 1 14 ? 0.062 11.324 -5.527 1.00 50.04 14 SER A C 5
ATOM 4699 O O . SER A 1 14 ? 0.777 12.124 -4.909 1.00 63.34 14 SER A O 5
ATOM 4707 N N . ARG A 1 15 ? -0.736 10.418 -4.917 1.00 24.12 15 ARG A N 5
ATOM 4708 C CA . ARG A 1 15 ? -0.872 10.301 -3.461 1.00 74.32 15 ARG A CA 5
ATOM 4709 C C . ARG A 1 15 ? 0.309 9.537 -2.877 1.00 72.24 15 ARG A C 5
ATOM 4710 O O . ARG A 1 15 ? 0.952 8.747 -3.560 1.00 61.25 15 ARG A O 5
ATOM 4731 N N . LYS A 1 16 ? 0.573 9.777 -1.603 1.00 4.24 16 LYS A N 5
ATOM 4732 C CA . LYS A 1 16 ? 1.464 8.933 -0.812 1.00 24.33 16 LYS A CA 5
ATOM 4733 C C . LYS A 1 16 ? 0.633 8.112 0.172 1.00 60.33 16 LYS A C 5
ATOM 4734 O O . LYS A 1 16 ? -0.582 8.301 0.297 1.00 74.42 16 LYS A O 5
ATOM 4753 N N . ALA A 1 17 ? 1.305 7.178 0.833 1.00 24.32 17 ALA A N 5
ATOM 4754 C CA . ALA A 1 17 ? 0.759 6.429 1.963 1.00 53.45 17 ALA A CA 5
ATOM 4755 C C . ALA A 1 17 ? 1.909 6.092 2.906 1.00 62.21 17 ALA A C 5
ATOM 4756 O O . ALA A 1 17 ? 3.058 5.989 2.473 1.00 22.23 17 ALA A O 5
ATOM 4763 N N . ARG A 1 18 ? 1.604 5.971 4.188 1.00 4.12 18 ARG A N 5
ATOM 4764 C CA . ARG A 1 18 ? 2.555 5.510 5.194 1.00 32.32 18 ARG A CA 5
ATOM 4765 C C . ARG A 1 18 ? 1.967 4.276 5.834 1.00 52.32 18 ARG A C 5
ATOM 4766 O O . ARG A 1 18 ? 0.844 4.328 6.350 1.00 74.25 18 ARG A O 5
ATOM 4787 N N . ALA A 1 19 ? 2.704 3.165 5.760 1.00 70.44 19 ALA A N 5
ATOM 4788 C CA . ALA A 1 19 ? 2.315 1.928 6.416 1.00 74.22 19 ALA A CA 5
ATOM 4789 C C . ALA A 1 19 ? 2.224 2.180 7.930 1.00 23.30 19 ALA A C 5
ATOM 4790 O O . ALA A 1 19 ? 3.215 2.526 8.575 1.00 22.22 19 ALA A O 5
ATOM 4797 N N . VAL A 1 20 ? 1.010 2.085 8.453 1.00 64.44 20 VAL A N 5
ATOM 4798 C CA . VAL A 1 20 ? 0.723 2.235 9.887 1.00 44.42 20 VAL A CA 5
ATOM 4799 C C . VAL A 1 20 ? 0.651 0.855 10.551 1.00 32.25 20 VAL A C 5
ATOM 4800 O O . VAL A 1 20 ? 0.815 0.726 11.761 1.00 35.54 20 VAL A O 5
ATOM 4813 N N . TYR A 1 21 ? 0.415 -0.176 9.724 1.00 44.41 21 TYR A N 5
ATOM 4814 C CA . TYR A 1 21 ? 0.455 -1.587 10.128 1.00 15.41 21 TYR A CA 5
ATOM 4815 C C . TYR A 1 21 ? 1.332 -2.349 9.105 1.00 12.11 21 TYR A C 5
ATOM 4816 O O . TYR A 1 21 ? 1.388 -1.949 7.933 1.00 34.33 21 TYR A O 5
ATOM 4834 N N . PRO A 1 22 ? 2.037 -3.445 9.518 1.00 43.41 22 PRO A N 5
ATOM 4835 C CA . PRO A 1 22 ? 2.836 -4.262 8.575 1.00 72.45 22 PRO A CA 5
ATOM 4836 C C . PRO A 1 22 ? 1.942 -5.213 7.726 1.00 23.11 22 PRO A C 5
ATOM 4837 O O . PRO A 1 22 ? 0.759 -5.410 8.031 1.00 22.13 22 PRO A O 5
ATOM 4848 N N . CYS A 1 23 ? 2.518 -5.805 6.669 1.00 51.02 23 CYS A N 5
ATOM 4849 C CA . CYS A 1 23 ? 1.787 -6.695 5.747 1.00 33.32 23 CYS A CA 5
ATOM 4850 C C . CYS A 1 23 ? 2.721 -7.752 5.187 1.00 71.45 23 CYS A C 5
ATOM 4851 O O . CYS A 1 23 ? 3.667 -7.428 4.469 1.00 34.24 23 CYS A O 5
ATOM 4859 N N . GLU A 1 24 ? 2.452 -9.016 5.522 1.00 72.21 24 GLU A N 5
ATOM 4860 C CA . GLU A 1 24 ? 3.171 -10.166 4.963 1.00 5.13 24 GLU A CA 5
ATOM 4861 C C . GLU A 1 24 ? 2.409 -10.654 3.723 1.00 50.24 24 GLU A C 5
ATOM 4862 O O . GLU A 1 24 ? 1.417 -11.387 3.840 1.00 41.53 24 GLU A O 5
ATOM 4874 N N . ALA A 1 25 ? 2.831 -10.167 2.545 1.00 63.44 25 ALA A N 5
ATOM 4875 C CA . ALA A 1 25 ? 2.230 -10.550 1.255 1.00 20.32 25 ALA A CA 5
ATOM 4876 C C . ALA A 1 25 ? 2.526 -12.025 0.952 1.00 41.01 25 ALA A C 5
ATOM 4877 O O . ALA A 1 25 ? 3.665 -12.478 1.122 1.00 23.43 25 ALA A O 5
ATOM 4884 N N . GLU A 1 26 ? 1.497 -12.769 0.533 1.00 5.03 26 GLU A N 5
ATOM 4885 C CA . GLU A 1 26 ? 1.639 -14.188 0.152 1.00 21.11 26 GLU A CA 5
ATOM 4886 C C . GLU A 1 26 ? 1.706 -14.344 -1.382 1.00 31.23 26 GLU A C 5
ATOM 4887 O O . GLU A 1 26 ? 2.187 -15.368 -1.889 1.00 42.00 26 GLU A O 5
ATOM 4899 N N . HIS A 1 27 ? 1.251 -13.311 -2.119 1.00 42.34 27 HIS A N 5
ATOM 4900 C CA . HIS A 1 27 ? 1.264 -13.303 -3.593 1.00 33.11 27 HIS A CA 5
ATOM 4901 C C . HIS A 1 27 ? 2.134 -12.139 -4.097 1.00 53.45 27 HIS A C 5
ATOM 4902 O O . HIS A 1 27 ? 2.249 -11.112 -3.419 1.00 41.31 27 HIS A O 5
ATOM 4916 N N . SER A 1 28 ? 2.718 -12.321 -5.300 1.00 4.21 28 SER A N 5
ATOM 4917 C CA . SER A 1 28 ? 3.696 -11.395 -5.897 1.00 22.34 28 SER A CA 5
ATOM 4918 C C . SER A 1 28 ? 3.080 -10.032 -6.275 1.00 65.30 28 SER A C 5
ATOM 4919 O O . SER A 1 28 ? 3.781 -9.013 -6.263 1.00 23.32 28 SER A O 5
ATOM 4927 N N . SER A 1 29 ? 1.777 -10.040 -6.625 1.00 51.20 29 SER A N 5
ATOM 4928 C CA . SER A 1 29 ? 1.015 -8.817 -6.953 1.00 25.42 29 SER A CA 5
ATOM 4929 C C . SER A 1 29 ? 0.929 -7.887 -5.735 1.00 62.21 29 SER A C 5
ATOM 4930 O O . SER A 1 29 ? 1.021 -6.667 -5.870 1.00 33.13 29 SER A O 5
ATOM 4938 N N . GLU A 1 30 ? 0.768 -8.497 -4.552 1.00 75.54 30 GLU A N 5
ATOM 4939 C CA . GLU A 1 30 ? 0.661 -7.780 -3.276 1.00 70.10 30 GLU A CA 5
ATOM 4940 C C . GLU A 1 30 ? 2.036 -7.238 -2.858 1.00 43.30 30 GLU A C 5
ATOM 4941 O O . GLU A 1 30 ? 3.078 -7.828 -3.176 1.00 71.42 30 GLU A O 5
ATOM 4953 N N . LEU A 1 31 ? 2.023 -6.102 -2.161 1.00 11.25 31 LEU A N 5
ATOM 4954 C CA . LEU A 1 31 ? 3.232 -5.478 -1.599 1.00 23.43 31 LEU A CA 5
ATOM 4955 C C . LEU A 1 31 ? 3.403 -5.911 -0.140 1.00 64.13 31 LEU A C 5
ATOM 4956 O O . LEU A 1 31 ? 2.461 -5.832 0.657 1.00 74.12 31 LEU A O 5
ATOM 4972 N N . SER A 1 32 ? 4.598 -6.417 0.174 1.00 45.11 32 SER A N 5
ATOM 4973 C CA . SER A 1 32 ? 4.988 -6.820 1.534 1.00 74.32 32 SER A CA 5
ATOM 4974 C C . SER A 1 32 ? 5.803 -5.681 2.160 1.00 33.13 32 SER A C 5
ATOM 4975 O O . SER A 1 32 ? 6.705 -5.131 1.508 1.00 41.35 32 SER A O 5
ATOM 4983 N N . PHE A 1 33 ? 5.508 -5.343 3.427 1.00 53.35 33 PHE A N 5
ATOM 4984 C CA . PHE A 1 33 ? 6.042 -4.123 4.055 1.00 11.33 33 PHE A CA 5
ATOM 4985 C C . PHE A 1 33 ? 5.943 -4.150 5.582 1.00 41.44 33 PHE A C 5
ATOM 4986 O O . PHE A 1 33 ? 5.367 -5.063 6.183 1.00 34.54 33 PHE A O 5
ATOM 5003 N N . GLU A 1 34 ? 6.547 -3.112 6.169 1.00 14.53 34 GLU A N 5
ATOM 5004 C CA . GLU A 1 34 ? 6.575 -2.848 7.611 1.00 14.41 34 GLU A CA 5
ATOM 5005 C C . GLU A 1 34 ? 6.100 -1.410 7.865 1.00 75.15 34 GLU A C 5
ATOM 5006 O O . GLU A 1 34 ? 5.970 -0.626 6.918 1.00 21.05 34 GLU A O 5
ATOM 5018 N N . ILE A 1 35 ? 5.872 -1.077 9.145 1.00 72.51 35 ILE A N 5
ATOM 5019 C CA . ILE A 1 35 ? 5.397 0.254 9.577 1.00 3.53 35 ILE A CA 5
ATOM 5020 C C . ILE A 1 35 ? 6.442 1.331 9.227 1.00 1.40 35 ILE A C 5
ATOM 5021 O O . ILE A 1 35 ? 7.586 1.268 9.687 1.00 74.33 35 ILE A O 5
ATOM 5037 N N . GLY A 1 36 ? 6.041 2.278 8.371 1.00 55.41 36 GLY A N 5
ATOM 5038 C CA . GLY A 1 36 ? 6.913 3.368 7.917 1.00 32.45 36 GLY A CA 5
ATOM 5039 C C . GLY A 1 36 ? 7.117 3.365 6.415 1.00 22.52 36 GLY A C 5
ATOM 5040 O O . GLY A 1 36 ? 7.612 4.349 5.859 1.00 53.22 36 GLY A O 5
ATOM 5044 N N . ALA A 1 37 ? 6.756 2.238 5.765 1.00 64.44 37 ALA A N 5
ATOM 5045 C CA . ALA A 1 37 ? 6.855 2.070 4.311 1.00 32.55 37 ALA A CA 5
ATOM 5046 C C . ALA A 1 37 ? 6.054 3.159 3.583 1.00 50.15 37 ALA A C 5
ATOM 5047 O O . ALA A 1 37 ? 4.831 3.205 3.682 1.00 61.42 37 ALA A O 5
ATOM 5054 N N . ILE A 1 38 ? 6.779 4.072 2.936 1.00 63.30 38 ILE A N 5
ATOM 5055 C CA . ILE A 1 38 ? 6.190 5.162 2.146 1.00 61.35 38 ILE A CA 5
ATOM 5056 C C . ILE A 1 38 ? 5.898 4.663 0.718 1.00 3.15 38 ILE A C 5
ATOM 5057 O O . ILE A 1 38 ? 6.779 4.134 0.040 1.00 1.24 38 ILE A O 5
ATOM 5073 N N . PHE A 1 39 ? 4.637 4.807 0.300 1.00 35.51 39 PHE A N 5
ATOM 5074 C CA . PHE A 1 39 ? 4.166 4.461 -1.047 1.00 63.35 39 PHE A CA 5
ATOM 5075 C C . PHE A 1 39 ? 3.969 5.759 -1.830 1.00 52.45 39 PHE A C 5
ATOM 5076 O O . PHE A 1 39 ? 3.723 6.807 -1.225 1.00 54.31 39 PHE A O 5
ATOM 5093 N N . GLU A 1 40 ? 4.096 5.695 -3.161 1.00 50.52 40 GLU A N 5
ATOM 5094 C CA . GLU A 1 40 ? 3.910 6.859 -4.051 1.00 74.25 40 GLU A CA 5
ATOM 5095 C C . GLU A 1 40 ? 2.963 6.506 -5.207 1.00 35.42 40 GLU A C 5
ATOM 5096 O O . GLU A 1 40 ? 2.952 5.366 -5.689 1.00 41.22 40 GLU A O 5
ATOM 5108 N N . ASP A 1 41 ? 2.186 7.525 -5.630 1.00 53.41 41 ASP A N 5
ATOM 5109 C CA . ASP A 1 41 ? 1.072 7.417 -6.592 1.00 61.02 41 ASP A CA 5
ATOM 5110 C C . ASP A 1 41 ? 0.090 6.299 -6.178 1.00 34.25 41 ASP A C 5
ATOM 5111 O O . ASP A 1 41 ? -0.169 5.347 -6.920 1.00 51.43 41 ASP A O 5
ATOM 5120 N N . VAL A 1 42 ? -0.434 6.419 -4.950 1.00 13.14 42 VAL A N 5
ATOM 5121 C CA . VAL A 1 42 ? -1.371 5.436 -4.385 1.00 72.13 42 VAL A CA 5
ATOM 5122 C C . VAL A 1 42 ? -2.787 5.711 -4.917 1.00 55.42 42 VAL A C 5
ATOM 5123 O O . VAL A 1 42 ? -3.353 6.790 -4.700 1.00 65.43 42 VAL A O 5
ATOM 5136 N N . GLN A 1 43 ? -3.334 4.714 -5.602 1.00 72.52 43 GLN A N 5
ATOM 5137 C CA . GLN A 1 43 ? -4.623 4.785 -6.313 1.00 13.10 43 GLN A CA 5
ATOM 5138 C C . GLN A 1 43 ? -5.578 3.768 -5.688 1.00 63.23 43 GLN A C 5
ATOM 5139 O O . GLN A 1 43 ? -5.173 2.998 -4.825 1.00 53.33 43 GLN A O 5
ATOM 5153 N N . THR A 1 44 ? -6.846 3.785 -6.095 1.00 33.11 44 THR A N 5
ATOM 5154 C CA . THR A 1 44 ? -7.815 2.763 -5.699 1.00 63.40 44 THR A CA 5
ATOM 5155 C C . THR A 1 44 ? -7.883 1.725 -6.822 1.00 32.02 44 THR A C 5
ATOM 5156 O O . THR A 1 44 ? -8.025 2.089 -7.992 1.00 21.53 44 THR A O 5
ATOM 5167 N N . SER A 1 45 ? -7.752 0.450 -6.471 1.00 63.41 45 SER A N 5
ATOM 5168 C CA . SER A 1 45 ? -7.745 -0.655 -7.448 1.00 2.12 45 SER A CA 5
ATOM 5169 C C . SER A 1 45 ? -9.138 -1.291 -7.528 1.00 61.14 45 SER A C 5
ATOM 5170 O O . SER A 1 45 ? -9.975 -1.099 -6.626 1.00 25.41 45 SER A O 5
ATOM 5178 N N . ARG A 1 46 ? -9.376 -2.054 -8.609 1.00 34.01 46 ARG A N 5
ATOM 5179 C CA . ARG A 1 46 ? -10.678 -2.698 -8.875 1.00 72.54 46 ARG A CA 5
ATOM 5180 C C . ARG A 1 46 ? -10.967 -3.831 -7.874 1.00 0.12 46 ARG A C 5
ATOM 5181 O O . ARG A 1 46 ? -12.124 -4.226 -7.694 1.00 1.44 46 ARG A O 5
ATOM 5202 N N . GLU A 1 47 ? -9.903 -4.338 -7.232 1.00 54.22 47 GLU A N 5
ATOM 5203 C CA . GLU A 1 47 ? -10.018 -5.323 -6.140 1.00 74.41 47 GLU A CA 5
ATOM 5204 C C . GLU A 1 47 ? -10.656 -4.654 -4.888 1.00 24.13 47 GLU A C 5
ATOM 5205 O O . GLU A 1 47 ? -10.200 -3.577 -4.485 1.00 4.12 47 GLU A O 5
ATOM 5217 N N . PRO A 1 48 ? -11.726 -5.265 -4.273 1.00 41.15 48 PRO A N 5
ATOM 5218 C CA . PRO A 1 48 ? -12.451 -4.680 -3.107 1.00 4.42 48 PRO A CA 5
ATOM 5219 C C . PRO A 1 48 ? -11.545 -4.495 -1.865 1.00 54.11 48 PRO A C 5
ATOM 5220 O O . PRO A 1 48 ? -11.062 -5.472 -1.290 1.00 62.24 48 PRO A O 5
ATOM 5231 N N . GLY A 1 49 ? -11.298 -3.220 -1.502 1.00 74.13 49 GLY A N 5
ATOM 5232 C CA . GLY A 1 49 ? -10.500 -2.864 -0.321 1.00 13.14 49 GLY A CA 5
ATOM 5233 C C . GLY A 1 49 ? -8.998 -2.903 -0.576 1.00 4.44 49 GLY A C 5
ATOM 5234 O O . GLY A 1 49 ? -8.206 -2.982 0.365 1.00 24.44 49 GLY A O 5
ATOM 5238 N N . TRP A 1 50 ? -8.607 -2.860 -1.860 1.00 13.32 50 TRP A N 5
ATOM 5239 C CA . TRP A 1 50 ? -7.195 -2.830 -2.273 1.00 24.33 50 TRP A CA 5
ATOM 5240 C C . TRP A 1 50 ? -6.877 -1.520 -3.001 1.00 23.24 50 TRP A C 5
ATOM 5241 O O . TRP A 1 50 ? -7.612 -1.089 -3.897 1.00 24.43 50 TRP A O 5
ATOM 5262 N N . LEU A 1 51 ? -5.783 -0.905 -2.579 1.00 20.33 51 LEU A N 5
ATOM 5263 C CA . LEU A 1 51 ? -5.161 0.246 -3.235 1.00 23.51 51 LEU A CA 5
ATOM 5264 C C . LEU A 1 51 ? -4.071 -0.276 -4.181 1.00 62.35 51 LEU A C 5
ATOM 5265 O O . LEU A 1 51 ? -3.710 -1.448 -4.114 1.00 30.15 51 LEU A O 5
ATOM 5281 N N . GLU A 1 52 ? -3.628 0.551 -5.125 1.00 4.42 52 GLU A N 5
ATOM 5282 C CA . GLU A 1 52 ? -2.587 0.168 -6.080 1.00 15.31 52 GLU A CA 5
ATOM 5283 C C . GLU A 1 52 ? -1.605 1.341 -6.224 1.00 61.33 52 GLU A C 5
ATOM 5284 O O . GLU A 1 52 ? -1.986 2.431 -6.639 1.00 11.15 52 GLU A O 5
ATOM 5296 N N . GLY A 1 53 ? -0.334 1.081 -5.901 1.00 55.23 53 GLY A N 5
ATOM 5297 C CA . GLY A 1 53 ? 0.666 2.133 -5.704 1.00 74.33 53 GLY A CA 5
ATOM 5298 C C . GLY A 1 53 ? 2.063 1.548 -5.628 1.00 2.12 53 GLY A C 5
ATOM 5299 O O . GLY A 1 53 ? 2.216 0.327 -5.548 1.00 73.53 53 GLY A O 5
ATOM 5303 N N . THR A 1 54 ? 3.083 2.412 -5.639 1.00 61.42 54 THR A N 5
ATOM 5304 C CA . THR A 1 54 ? 4.480 1.998 -5.820 1.00 64.43 54 THR A CA 5
ATOM 5305 C C . THR A 1 54 ? 5.238 1.992 -4.477 1.00 52.04 54 THR A C 5
ATOM 5306 O O . THR A 1 54 ? 5.212 2.976 -3.730 1.00 20.32 54 THR A O 5
ATOM 5317 N N . LEU A 1 55 ? 5.927 0.878 -4.211 1.00 14.22 55 LEU A N 5
ATOM 5318 C CA . LEU A 1 55 ? 6.725 0.666 -2.996 1.00 61.25 55 LEU A CA 5
ATOM 5319 C C . LEU A 1 55 ? 8.150 0.269 -3.398 1.00 24.23 55 LEU A C 5
ATOM 5320 O O . LEU A 1 55 ? 8.355 -0.830 -3.932 1.00 63.34 55 LEU A O 5
ATOM 5336 N N . ASN A 1 56 ? 9.118 1.196 -3.181 1.00 30.31 56 ASN A N 5
ATOM 5337 C CA . ASN A 1 56 ? 10.575 0.937 -3.364 1.00 52.41 56 ASN A CA 5
ATOM 5338 C C . ASN A 1 56 ? 10.929 0.645 -4.843 1.00 50.42 56 ASN A C 5
ATOM 5339 O O . ASN A 1 56 ? 11.952 0.007 -5.133 1.00 20.31 56 ASN A O 5
ATOM 5350 N N . GLY A 1 57 ? 10.087 1.166 -5.766 1.00 44.51 57 GLY A N 5
ATOM 5351 C CA . GLY A 1 57 ? 10.254 0.962 -7.210 1.00 21.32 57 GLY A CA 5
ATOM 5352 C C . GLY A 1 57 ? 9.476 -0.241 -7.740 1.00 40.23 57 GLY A C 5
ATOM 5353 O O . GLY A 1 57 ? 9.649 -0.629 -8.902 1.00 10.13 57 GLY A O 5
ATOM 5357 N N . LYS A 1 58 ? 8.614 -0.829 -6.883 1.00 0.13 58 LYS A N 5
ATOM 5358 C CA . LYS A 1 58 ? 7.791 -2.006 -7.227 1.00 22.45 58 LYS A CA 5
ATOM 5359 C C . LYS A 1 58 ? 6.320 -1.697 -6.941 1.00 22.30 58 LYS A C 5
ATOM 5360 O O . LYS A 1 58 ? 5.937 -1.528 -5.787 1.00 3.32 58 LYS A O 5
ATOM 5379 N N . ARG A 1 59 ? 5.503 -1.652 -7.985 1.00 70.24 59 ARG A N 5
ATOM 5380 C CA . ARG A 1 59 ? 4.090 -1.264 -7.880 1.00 33.41 59 ARG A CA 5
ATOM 5381 C C . ARG A 1 59 ? 3.195 -2.514 -7.858 1.00 63.03 59 ARG A C 5
ATOM 5382 O O . ARG A 1 59 ? 3.469 -3.489 -8.566 1.00 5.30 59 ARG A O 5
ATOM 5403 N N . GLY A 1 60 ? 2.132 -2.470 -7.031 1.00 65.32 60 GLY A N 5
ATOM 5404 C CA . GLY A 1 60 ? 1.193 -3.584 -6.888 1.00 41.33 60 GLY A CA 5
ATOM 5405 C C . GLY A 1 60 ? 0.061 -3.258 -5.932 1.00 4.33 60 GLY A C 5
ATOM 5406 O O . GLY A 1 60 ? -0.168 -2.082 -5.607 1.00 4.01 60 GLY A O 5
ATOM 5410 N N . LEU A 1 61 ? -0.632 -4.314 -5.472 1.00 1.53 61 LEU A N 5
ATOM 5411 C CA . LEU A 1 61 ? -1.756 -4.203 -4.536 1.00 33.53 61 LEU A CA 5
ATOM 5412 C C . LEU A 1 61 ? -1.261 -3.905 -3.117 1.00 23.44 61 LEU A C 5
ATOM 5413 O O . LEU A 1 61 ? -0.335 -4.544 -2.619 1.00 32.14 61 LEU A O 5
ATOM 5429 N N . ILE A 1 62 ? -1.903 -2.925 -2.494 1.00 62.14 62 ILE A N 5
ATOM 5430 C CA . ILE A 1 62 ? -1.647 -2.505 -1.120 1.00 23.20 62 ILE A CA 5
ATOM 5431 C C . ILE A 1 62 ? -2.925 -2.763 -0.296 1.00 24.41 62 ILE A C 5
ATOM 5432 O O . ILE A 1 62 ? -4.013 -2.374 -0.736 1.00 63.03 62 ILE A O 5
ATOM 5448 N N . PRO A 1 63 ? -2.838 -3.446 0.896 1.00 34.35 63 PRO A N 5
ATOM 5449 C CA . PRO A 1 63 ? -3.948 -3.475 1.870 1.00 2.33 63 PRO A CA 5
ATOM 5450 C C . PRO A 1 63 ? -4.170 -2.058 2.446 1.00 2.04 63 PRO A C 5
ATOM 5451 O O . PRO A 1 63 ? -3.286 -1.518 3.128 1.00 73.14 63 PRO A O 5
ATOM 5462 N N . GLN A 1 64 ? -5.338 -1.454 2.110 1.00 43.22 64 GLN A N 5
ATOM 5463 C CA . GLN A 1 64 ? -5.661 -0.046 2.442 1.00 33.34 64 GLN A CA 5
ATOM 5464 C C . GLN A 1 64 ? -5.639 0.200 3.963 1.00 71.24 64 GLN A C 5
ATOM 5465 O O . GLN A 1 64 ? -5.185 1.241 4.420 1.00 22.25 64 GLN A O 5
ATOM 5479 N N . ASN A 1 65 ? -6.096 -0.804 4.730 1.00 24.13 65 ASN A N 5
ATOM 5480 C CA . ASN A 1 65 ? -6.217 -0.730 6.202 1.00 41.15 65 ASN A CA 5
ATOM 5481 C C . ASN A 1 65 ? -4.828 -0.553 6.848 1.00 64.32 65 ASN A C 5
ATOM 5482 O O . ASN A 1 65 ? -4.667 0.209 7.809 1.00 52.11 65 ASN A O 5
ATOM 5493 N N . TYR A 1 66 ? -3.828 -1.209 6.243 1.00 14.03 66 TYR A N 5
ATOM 5494 C CA . TYR A 1 66 ? -2.452 -1.253 6.765 1.00 23.33 66 TYR A CA 5
ATOM 5495 C C . TYR A 1 66 ? -1.641 -0.001 6.408 1.00 22.23 66 TYR A C 5
ATOM 5496 O O . TYR A 1 66 ? -0.504 0.147 6.865 1.00 2.55 66 TYR A O 5
ATOM 5514 N N . VAL A 1 67 ? -2.224 0.904 5.599 1.00 41.11 67 VAL A N 5
ATOM 5515 C CA . VAL A 1 67 ? -1.567 2.163 5.191 1.00 11.11 67 VAL A CA 5
ATOM 5516 C C . VAL A 1 67 ? -2.472 3.374 5.459 1.00 71.41 67 VAL A C 5
ATOM 5517 O O . VAL A 1 67 ? -3.678 3.227 5.661 1.00 22.52 67 VAL A O 5
ATOM 5530 N N . LYS A 1 68 ? -1.873 4.571 5.465 1.00 44.13 68 LYS A N 5
ATOM 5531 C CA . LYS A 1 68 ? -2.582 5.831 5.711 1.00 1.32 68 LYS A CA 5
ATOM 5532 C C . LYS A 1 68 ? -2.188 6.834 4.620 1.00 63.40 68 LYS A C 5
ATOM 5533 O O . LYS A 1 68 ? -1.024 7.231 4.555 1.00 30.31 68 LYS A O 5
ATOM 5552 N N . LEU A 1 69 ? -3.162 7.233 3.780 1.00 3.03 69 LEU A N 5
ATOM 5553 C CA . LEU A 1 69 ? -2.915 8.087 2.607 1.00 44.25 69 LEU A CA 5
ATOM 5554 C C . LEU A 1 69 ? -2.395 9.475 3.035 1.00 25.20 69 LEU A C 5
ATOM 5555 O O . LEU A 1 69 ? -3.148 10.281 3.593 1.00 23.21 69 LEU A O 5
ATOM 5571 N N . LEU A 1 70 ? -1.103 9.719 2.783 1.00 62.42 70 LEU A N 5
ATOM 5572 C CA . LEU A 1 70 ? -0.471 11.023 3.014 1.00 31.44 70 LEU A CA 5
ATOM 5573 C C . LEU A 1 70 ? -0.826 11.960 1.826 1.00 21.10 70 LEU A C 5
ATOM 5574 O O . LEU A 1 70 ? -0.443 11.653 0.677 1.00 73.02 70 LEU A O 5
ATOM 5591 N N . MET A 1 1 ? -10.794 15.596 -33.956 1.00 21.41 1 MET A N 6
ATOM 5592 C CA . MET A 1 1 ? -10.652 16.270 -32.643 1.00 74.51 1 MET A CA 6
ATOM 5593 C C . MET A 1 1 ? -11.361 15.451 -31.563 1.00 60.34 1 MET A C 6
ATOM 5594 O O . MET A 1 1 ? -12.277 14.671 -31.870 1.00 35.24 1 MET A O 6
ATOM 5610 N N . GLY A 1 2 ? -10.932 15.624 -30.300 1.00 22.12 2 GLY A N 6
ATOM 5611 C CA . GLY A 1 2 ? -11.547 14.951 -29.156 1.00 25.22 2 GLY A CA 6
ATOM 5612 C C . GLY A 1 2 ? -12.760 15.701 -28.616 1.00 1.12 2 GLY A C 6
ATOM 5613 O O . GLY A 1 2 ? -12.920 16.896 -28.887 1.00 0.25 2 GLY A O 6
ATOM 5617 N N . HIS A 1 3 ? -13.612 14.993 -27.846 1.00 60.35 3 HIS A N 6
ATOM 5618 C CA . HIS A 1 3 ? -14.793 15.589 -27.164 1.00 32.15 3 HIS A CA 6
ATOM 5619 C C . HIS A 1 3 ? -14.326 16.549 -26.044 1.00 52.31 3 HIS A C 6
ATOM 5620 O O . HIS A 1 3 ? -15.039 17.481 -25.664 1.00 55.14 3 HIS A O 6
ATOM 5635 N N . HIS A 1 4 ? -13.129 16.253 -25.505 1.00 32.54 4 HIS A N 6
ATOM 5636 C CA . HIS A 1 4 ? -12.391 17.101 -24.550 1.00 44.33 4 HIS A CA 6
ATOM 5637 C C . HIS A 1 4 ? -10.886 16.943 -24.858 1.00 71.32 4 HIS A C 6
ATOM 5638 O O . HIS A 1 4 ? -10.378 15.811 -24.816 1.00 52.44 4 HIS A O 6
ATOM 5653 N N . HIS A 1 5 ? -10.175 18.050 -25.178 1.00 62.32 5 HIS A N 6
ATOM 5654 C CA . HIS A 1 5 ? -8.773 17.978 -25.669 1.00 4.13 5 HIS A CA 6
ATOM 5655 C C . HIS A 1 5 ? -7.765 17.702 -24.516 1.00 71.14 5 HIS A C 6
ATOM 5656 O O . HIS A 1 5 ? -7.112 18.618 -24.004 1.00 34.41 5 HIS A O 6
ATOM 5671 N N . HIS A 1 6 ? -7.688 16.414 -24.150 1.00 12.30 6 HIS A N 6
ATOM 5672 C CA . HIS A 1 6 ? -6.802 15.829 -23.113 1.00 2.22 6 HIS A CA 6
ATOM 5673 C C . HIS A 1 6 ? -7.174 14.344 -22.956 1.00 21.42 6 HIS A C 6
ATOM 5674 O O . HIS A 1 6 ? -6.318 13.516 -22.644 1.00 55.14 6 HIS A O 6
ATOM 5689 N N . HIS A 1 7 ? -8.482 14.049 -23.158 1.00 53.33 7 HIS A N 6
ATOM 5690 C CA . HIS A 1 7 ? -9.071 12.700 -23.033 1.00 22.40 7 HIS A CA 6
ATOM 5691 C C . HIS A 1 7 ? -8.825 12.157 -21.615 1.00 2.50 7 HIS A C 6
ATOM 5692 O O . HIS A 1 7 ? -8.058 11.206 -21.403 1.00 4.33 7 HIS A O 6
ATOM 5707 N N . HIS A 1 8 ? -9.429 12.841 -20.643 1.00 32.14 8 HIS A N 6
ATOM 5708 C CA . HIS A 1 8 ? -9.270 12.545 -19.215 1.00 24.03 8 HIS A CA 6
ATOM 5709 C C . HIS A 1 8 ? -10.619 12.699 -18.506 1.00 73.33 8 HIS A C 6
ATOM 5710 O O . HIS A 1 8 ? -10.967 13.788 -18.032 1.00 11.14 8 HIS A O 6
ATOM 5725 N N . SER A 1 9 ? -11.391 11.607 -18.508 1.00 42.55 9 SER A N 6
ATOM 5726 C CA . SER A 1 9 ? -12.673 11.511 -17.803 1.00 31.32 9 SER A CA 6
ATOM 5727 C C . SER A 1 9 ? -12.446 11.543 -16.281 1.00 25.34 9 SER A C 6
ATOM 5728 O O . SER A 1 9 ? -13.173 12.218 -15.541 1.00 52.21 9 SER A O 6
ATOM 5736 N N . HIS A 1 10 ? -11.418 10.811 -15.838 1.00 62.01 10 HIS A N 6
ATOM 5737 C CA . HIS A 1 10 ? -11.034 10.727 -14.425 1.00 24.11 10 HIS A CA 6
ATOM 5738 C C . HIS A 1 10 ? -10.143 11.927 -14.056 1.00 73.05 10 HIS A C 6
ATOM 5739 O O . HIS A 1 10 ? -9.340 12.387 -14.886 1.00 63.02 10 HIS A O 6
ATOM 5754 N N . MET A 1 11 ? -10.273 12.403 -12.806 1.00 20.01 11 MET A N 6
ATOM 5755 C CA . MET A 1 11 ? -9.507 13.551 -12.283 1.00 31.44 11 MET A CA 6
ATOM 5756 C C . MET A 1 11 ? -8.035 13.151 -12.093 1.00 61.11 11 MET A C 6
ATOM 5757 O O . MET A 1 11 ? -7.747 12.075 -11.551 1.00 45.12 11 MET A O 6
ATOM 5771 N N . ILE A 1 12 ? -7.116 14.008 -12.569 1.00 72.00 12 ILE A N 6
ATOM 5772 C CA . ILE A 1 12 ? -5.665 13.751 -12.515 1.00 65.45 12 ILE A CA 6
ATOM 5773 C C . ILE A 1 12 ? -5.152 14.085 -11.107 1.00 62.13 12 ILE A C 6
ATOM 5774 O O . ILE A 1 12 ? -5.242 15.245 -10.672 1.00 44.53 12 ILE A O 6
ATOM 5790 N N . ARG A 1 13 ? -4.646 13.062 -10.404 1.00 63.14 13 ARG A N 6
ATOM 5791 C CA . ARG A 1 13 ? -4.055 13.211 -9.072 1.00 41.01 13 ARG A CA 6
ATOM 5792 C C . ARG A 1 13 ? -3.238 11.954 -8.719 1.00 2.41 13 ARG A C 6
ATOM 5793 O O . ARG A 1 13 ? -3.545 10.858 -9.193 1.00 50.25 13 ARG A O 6
ATOM 5814 N N . SER A 1 14 ? -2.213 12.136 -7.876 1.00 3.44 14 SER A N 6
ATOM 5815 C CA . SER A 1 14 ? -1.329 11.067 -7.427 1.00 51.22 14 SER A CA 6
ATOM 5816 C C . SER A 1 14 ? -1.202 11.170 -5.897 1.00 73.11 14 SER A C 6
ATOM 5817 O O . SER A 1 14 ? -0.734 12.188 -5.379 1.00 21.43 14 SER A O 6
ATOM 5825 N N . ARG A 1 15 ? -1.663 10.138 -5.185 1.00 13.24 15 ARG A N 6
ATOM 5826 C CA . ARG A 1 15 ? -1.659 10.105 -3.708 1.00 42.21 15 ARG A CA 6
ATOM 5827 C C . ARG A 1 15 ? -0.355 9.493 -3.193 1.00 64.30 15 ARG A C 6
ATOM 5828 O O . ARG A 1 15 ? 0.398 8.859 -3.940 1.00 44.31 15 ARG A O 6
ATOM 5849 N N . LYS A 1 16 ? -0.107 9.701 -1.903 1.00 70.51 16 LYS A N 6
ATOM 5850 C CA . LYS A 1 16 ? 0.937 8.998 -1.152 1.00 13.24 16 LYS A CA 6
ATOM 5851 C C . LYS A 1 16 ? 0.293 8.323 0.057 1.00 10.33 16 LYS A C 6
ATOM 5852 O O . LYS A 1 16 ? -0.869 8.601 0.390 1.00 50.13 16 LYS A O 6
ATOM 5871 N N . ALA A 1 17 ? 1.038 7.414 0.686 1.00 70.33 17 ALA A N 6
ATOM 5872 C CA . ALA A 1 17 ? 0.589 6.694 1.890 1.00 61.34 17 ALA A CA 6
ATOM 5873 C C . ALA A 1 17 ? 1.794 6.302 2.737 1.00 74.41 17 ALA A C 6
ATOM 5874 O O . ALA A 1 17 ? 2.940 6.382 2.281 1.00 24.51 17 ALA A O 6
ATOM 5881 N N . ARG A 1 18 ? 1.523 5.895 3.977 1.00 63.25 18 ARG A N 6
ATOM 5882 C CA . ARG A 1 18 ? 2.533 5.341 4.877 1.00 60.12 18 ARG A CA 6
ATOM 5883 C C . ARG A 1 18 ? 1.923 4.178 5.633 1.00 73.24 18 ARG A C 6
ATOM 5884 O O . ARG A 1 18 ? 0.912 4.349 6.330 1.00 1.44 18 ARG A O 6
ATOM 5905 N N . ALA A 1 19 ? 2.528 3.001 5.471 1.00 63.24 19 ALA A N 6
ATOM 5906 C CA . ALA A 1 19 ? 2.127 1.791 6.172 1.00 12.11 19 ALA A CA 6
ATOM 5907 C C . ALA A 1 19 ? 2.168 2.001 7.690 1.00 3.30 19 ALA A C 6
ATOM 5908 O O . ALA A 1 19 ? 3.219 2.290 8.257 1.00 71.21 19 ALA A O 6
ATOM 5915 N N . VAL A 1 20 ? 1.000 1.907 8.325 1.00 54.42 20 VAL A N 6
ATOM 5916 C CA . VAL A 1 20 ? 0.864 1.980 9.791 1.00 5.22 20 VAL A CA 6
ATOM 5917 C C . VAL A 1 20 ? 0.792 0.571 10.393 1.00 71.12 20 VAL A C 6
ATOM 5918 O O . VAL A 1 20 ? 1.028 0.393 11.590 1.00 13.24 20 VAL A O 6
ATOM 5931 N N . TYR A 1 21 ? 0.453 -0.426 9.557 1.00 60.44 21 TYR A N 6
ATOM 5932 C CA . TYR A 1 21 ? 0.479 -1.850 9.929 1.00 44.32 21 TYR A CA 6
ATOM 5933 C C . TYR A 1 21 ? 1.321 -2.606 8.878 1.00 73.43 21 TYR A C 6
ATOM 5934 O O . TYR A 1 21 ? 1.194 -2.314 7.677 1.00 12.41 21 TYR A O 6
ATOM 5952 N N . PRO A 1 22 ? 2.182 -3.579 9.293 1.00 52.11 22 PRO A N 6
ATOM 5953 C CA . PRO A 1 22 ? 2.961 -4.403 8.341 1.00 75.32 22 PRO A CA 6
ATOM 5954 C C . PRO A 1 22 ? 2.088 -5.471 7.639 1.00 4.24 22 PRO A C 6
ATOM 5955 O O . PRO A 1 22 ? 1.087 -5.945 8.191 1.00 52.33 22 PRO A O 6
ATOM 5966 N N . CYS A 1 23 ? 2.483 -5.833 6.413 1.00 44.15 23 CYS A N 6
ATOM 5967 C CA . CYS A 1 23 ? 1.813 -6.875 5.617 1.00 11.43 23 CYS A CA 6
ATOM 5968 C C . CYS A 1 23 ? 2.855 -7.688 4.862 1.00 63.25 23 CYS A C 6
ATOM 5969 O O . CYS A 1 23 ? 3.972 -7.223 4.639 1.00 13.25 23 CYS A O 6
ATOM 5977 N N . GLU A 1 24 ? 2.479 -8.900 4.470 1.00 22.14 24 GLU A N 6
ATOM 5978 C CA . GLU A 1 24 ? 3.336 -9.805 3.693 1.00 20.11 24 GLU A CA 6
ATOM 5979 C C . GLU A 1 24 ? 2.652 -10.130 2.358 1.00 14.21 24 GLU A C 6
ATOM 5980 O O . GLU A 1 24 ? 1.426 -10.044 2.246 1.00 13.22 24 GLU A O 6
ATOM 5992 N N . ALA A 1 25 ? 3.451 -10.480 1.339 1.00 3.43 25 ALA A N 6
ATOM 5993 C CA . ALA A 1 25 ? 2.926 -10.826 0.011 1.00 2.34 25 ALA A CA 6
ATOM 5994 C C . ALA A 1 25 ? 2.380 -12.264 0.028 1.00 31.04 25 ALA A C 6
ATOM 5995 O O . ALA A 1 25 ? 3.157 -13.225 0.064 1.00 71.51 25 ALA A O 6
ATOM 6002 N N . GLU A 1 26 ? 1.045 -12.389 0.032 1.00 52.12 26 GLU A N 6
ATOM 6003 C CA . GLU A 1 26 ? 0.348 -13.693 0.136 1.00 55.51 26 GLU A CA 6
ATOM 6004 C C . GLU A 1 26 ? 0.631 -14.599 -1.089 1.00 32.51 26 GLU A C 6
ATOM 6005 O O . GLU A 1 26 ? 0.659 -15.829 -0.961 1.00 54.34 26 GLU A O 6
ATOM 6017 N N . HIS A 1 27 ? 0.844 -13.984 -2.267 1.00 71.02 27 HIS A N 6
ATOM 6018 C CA . HIS A 1 27 ? 1.196 -14.722 -3.499 1.00 5.14 27 HIS A CA 6
ATOM 6019 C C . HIS A 1 27 ? 2.402 -14.048 -4.188 1.00 3.15 27 HIS A C 6
ATOM 6020 O O . HIS A 1 27 ? 3.542 -14.482 -3.990 1.00 32.43 27 HIS A O 6
ATOM 6034 N N . SER A 1 28 ? 2.158 -12.960 -4.947 1.00 54.43 28 SER A N 6
ATOM 6035 C CA . SER A 1 28 ? 3.209 -12.323 -5.753 1.00 50.03 28 SER A CA 6
ATOM 6036 C C . SER A 1 28 ? 2.919 -10.827 -5.955 1.00 65.41 28 SER A C 6
ATOM 6037 O O . SER A 1 28 ? 3.697 -9.984 -5.497 1.00 41.51 28 SER A O 6
ATOM 6045 N N . SER A 1 29 ? 1.774 -10.516 -6.598 1.00 65.33 29 SER A N 6
ATOM 6046 C CA . SER A 1 29 ? 1.405 -9.132 -6.999 1.00 22.22 29 SER A CA 6
ATOM 6047 C C . SER A 1 29 ? 1.257 -8.190 -5.783 1.00 0.31 29 SER A C 6
ATOM 6048 O O . SER A 1 29 ? 1.287 -6.970 -5.927 1.00 13.32 29 SER A O 6
ATOM 6056 N N . GLU A 1 30 ? 1.091 -8.787 -4.604 1.00 12.54 30 GLU A N 6
ATOM 6057 C CA . GLU A 1 30 ? 0.922 -8.073 -3.332 1.00 54.34 30 GLU A CA 6
ATOM 6058 C C . GLU A 1 30 ? 2.262 -7.487 -2.876 1.00 72.55 30 GLU A C 6
ATOM 6059 O O . GLU A 1 30 ? 3.319 -8.099 -3.088 1.00 51.21 30 GLU A O 6
ATOM 6071 N N . LEU A 1 31 ? 2.214 -6.304 -2.257 1.00 23.44 31 LEU A N 6
ATOM 6072 C CA . LEU A 1 31 ? 3.389 -5.685 -1.639 1.00 71.52 31 LEU A CA 6
ATOM 6073 C C . LEU A 1 31 ? 3.547 -6.156 -0.192 1.00 24.10 31 LEU A C 6
ATOM 6074 O O . LEU A 1 31 ? 2.599 -6.125 0.603 1.00 35.34 31 LEU A O 6
ATOM 6090 N N . SER A 1 32 ? 4.753 -6.622 0.109 1.00 2.30 32 SER A N 6
ATOM 6091 C CA . SER A 1 32 ? 5.230 -6.863 1.467 1.00 54.34 32 SER A CA 6
ATOM 6092 C C . SER A 1 32 ? 5.846 -5.551 1.992 1.00 53.52 32 SER A C 6
ATOM 6093 O O . SER A 1 32 ? 6.586 -4.882 1.263 1.00 0.43 32 SER A O 6
ATOM 6101 N N . PHE A 1 33 ? 5.542 -5.187 3.244 1.00 12.41 33 PHE A N 6
ATOM 6102 C CA . PHE A 1 33 ? 5.951 -3.897 3.824 1.00 42.32 33 PHE A CA 6
ATOM 6103 C C . PHE A 1 33 ? 5.844 -3.913 5.354 1.00 4.32 33 PHE A C 6
ATOM 6104 O O . PHE A 1 33 ? 5.306 -4.856 5.944 1.00 74.40 33 PHE A O 6
ATOM 6121 N N . GLU A 1 34 ? 6.362 -2.838 5.964 1.00 31.32 34 GLU A N 6
ATOM 6122 C CA . GLU A 1 34 ? 6.393 -2.628 7.425 1.00 2.12 34 GLU A CA 6
ATOM 6123 C C . GLU A 1 34 ? 5.967 -1.193 7.758 1.00 72.44 34 GLU A C 6
ATOM 6124 O O . GLU A 1 34 ? 5.797 -0.369 6.856 1.00 73.23 34 GLU A O 6
ATOM 6136 N N . ILE A 1 35 ? 5.831 -0.902 9.067 1.00 42.15 35 ILE A N 6
ATOM 6137 C CA . ILE A 1 35 ? 5.459 0.433 9.568 1.00 33.33 35 ILE A CA 6
ATOM 6138 C C . ILE A 1 35 ? 6.531 1.468 9.171 1.00 1.13 35 ILE A C 6
ATOM 6139 O O . ILE A 1 35 ? 7.709 1.300 9.510 1.00 71.40 35 ILE A O 6
ATOM 6155 N N . GLY A 1 36 ? 6.107 2.500 8.414 1.00 31.32 36 GLY A N 6
ATOM 6156 C CA . GLY A 1 36 ? 7.000 3.573 7.949 1.00 1.52 36 GLY A CA 6
ATOM 6157 C C . GLY A 1 36 ? 7.186 3.579 6.436 1.00 62.42 36 GLY A C 6
ATOM 6158 O O . GLY A 1 36 ? 7.748 4.537 5.891 1.00 63.10 36 GLY A O 6
ATOM 6162 N N . ALA A 1 37 ? 6.737 2.500 5.765 1.00 13.24 37 ALA A N 6
ATOM 6163 C CA . ALA A 1 37 ? 6.878 2.325 4.317 1.00 10.31 37 ALA A CA 6
ATOM 6164 C C . ALA A 1 37 ? 6.022 3.343 3.551 1.00 62.22 37 ALA A C 6
ATOM 6165 O O . ALA A 1 37 ? 4.795 3.279 3.580 1.00 43.33 37 ALA A O 6
ATOM 6172 N N . ILE A 1 38 ? 6.694 4.297 2.905 1.00 13.11 38 ILE A N 6
ATOM 6173 C CA . ILE A 1 38 ? 6.037 5.320 2.069 1.00 30.31 38 ILE A CA 6
ATOM 6174 C C . ILE A 1 38 ? 5.759 4.754 0.662 1.00 31.20 38 ILE A C 6
ATOM 6175 O O . ILE A 1 38 ? 6.621 4.104 0.061 1.00 55.53 38 ILE A O 6
ATOM 6191 N N . PHE A 1 39 ? 4.540 5.003 0.154 1.00 10.22 39 PHE A N 6
ATOM 6192 C CA . PHE A 1 39 ? 4.104 4.545 -1.169 1.00 22.41 39 PHE A CA 6
ATOM 6193 C C . PHE A 1 39 ? 3.798 5.751 -2.065 1.00 60.04 39 PHE A C 6
ATOM 6194 O O . PHE A 1 39 ? 3.094 6.677 -1.649 1.00 65.40 39 PHE A O 6
ATOM 6211 N N . GLU A 1 40 ? 4.350 5.732 -3.286 1.00 72.22 40 GLU A N 6
ATOM 6212 C CA . GLU A 1 40 ? 4.123 6.773 -4.304 1.00 71.23 40 GLU A CA 6
ATOM 6213 C C . GLU A 1 40 ? 3.043 6.320 -5.284 1.00 62.20 40 GLU A C 6
ATOM 6214 O O . GLU A 1 40 ? 2.929 5.121 -5.569 1.00 11.40 40 GLU A O 6
ATOM 6226 N N . ASP A 1 41 ? 2.258 7.292 -5.773 1.00 64.41 41 ASP A N 6
ATOM 6227 C CA . ASP A 1 41 ? 1.216 7.065 -6.780 1.00 52.50 41 ASP A CA 6
ATOM 6228 C C . ASP A 1 41 ? 0.203 6.019 -6.267 1.00 2.32 41 ASP A C 6
ATOM 6229 O O . ASP A 1 41 ? -0.113 5.028 -6.932 1.00 4.04 41 ASP A O 6
ATOM 6238 N N . VAL A 1 42 ? -0.230 6.220 -5.023 1.00 5.45 42 VAL A N 6
ATOM 6239 C CA . VAL A 1 42 ? -1.248 5.385 -4.397 1.00 13.05 42 VAL A CA 6
ATOM 6240 C C . VAL A 1 42 ? -2.587 5.654 -5.082 1.00 2.22 42 VAL A C 6
ATOM 6241 O O . VAL A 1 42 ? -3.131 6.755 -5.023 1.00 34.44 42 VAL A O 6
ATOM 6254 N N . GLN A 1 43 ? -3.084 4.635 -5.742 1.00 11.40 43 GLN A N 6
ATOM 6255 C CA . GLN A 1 43 ? -4.309 4.680 -6.528 1.00 70.15 43 GLN A CA 6
ATOM 6256 C C . GLN A 1 43 ? -5.235 3.608 -5.968 1.00 43.52 43 GLN A C 6
ATOM 6257 O O . GLN A 1 43 ? -4.774 2.697 -5.279 1.00 25.52 43 GLN A O 6
ATOM 6271 N N . THR A 1 44 ? -6.531 3.699 -6.241 1.00 30.34 44 THR A N 6
ATOM 6272 C CA . THR A 1 44 ? -7.471 2.657 -5.839 1.00 74.11 44 THR A CA 6
ATOM 6273 C C . THR A 1 44 ? -7.453 1.522 -6.869 1.00 73.02 44 THR A C 6
ATOM 6274 O O . THR A 1 44 ? -7.385 1.774 -8.079 1.00 73.32 44 THR A O 6
ATOM 6285 N N . SER A 1 45 ? -7.479 0.285 -6.384 1.00 12.21 45 SER A N 6
ATOM 6286 C CA . SER A 1 45 ? -7.537 -0.908 -7.231 1.00 2.23 45 SER A CA 6
ATOM 6287 C C . SER A 1 45 ? -9.005 -1.266 -7.530 1.00 64.40 45 SER A C 6
ATOM 6288 O O . SER A 1 45 ? -9.934 -0.750 -6.886 1.00 12.41 45 SER A O 6
ATOM 6296 N N . ARG A 1 46 ? -9.196 -2.148 -8.520 1.00 25.12 46 ARG A N 6
ATOM 6297 C CA . ARG A 1 46 ? -10.518 -2.710 -8.844 1.00 41.45 46 ARG A CA 6
ATOM 6298 C C . ARG A 1 46 ? -10.951 -3.712 -7.753 1.00 74.14 46 ARG A C 6
ATOM 6299 O O . ARG A 1 46 ? -12.144 -3.958 -7.578 1.00 70.10 46 ARG A O 6
ATOM 6320 N N . GLU A 1 47 ? -9.966 -4.272 -7.029 1.00 4.12 47 GLU A N 6
ATOM 6321 C CA . GLU A 1 47 ? -10.213 -5.044 -5.798 1.00 70.23 47 GLU A CA 6
ATOM 6322 C C . GLU A 1 47 ? -10.724 -4.089 -4.681 1.00 30.30 47 GLU A C 6
ATOM 6323 O O . GLU A 1 47 ? -10.027 -3.120 -4.346 1.00 25.42 47 GLU A O 6
ATOM 6335 N N . PRO A 1 48 ? -11.950 -4.328 -4.107 1.00 41.54 48 PRO A N 6
ATOM 6336 C CA . PRO A 1 48 ? -12.489 -3.508 -2.991 1.00 32.55 48 PRO A CA 6
ATOM 6337 C C . PRO A 1 48 ? -11.593 -3.574 -1.731 1.00 1.03 48 PRO A C 6
ATOM 6338 O O . PRO A 1 48 ? -11.264 -4.666 -1.250 1.00 12.43 48 PRO A O 6
ATOM 6349 N N . GLY A 1 49 ? -11.181 -2.399 -1.238 1.00 60.31 49 GLY A N 6
ATOM 6350 C CA . GLY A 1 49 ? -10.345 -2.295 -0.033 1.00 73.23 49 GLY A CA 6
ATOM 6351 C C . GLY A 1 49 ? -8.859 -2.447 -0.318 1.00 24.40 49 GLY A C 6
ATOM 6352 O O . GLY A 1 49 ? -8.051 -2.440 0.608 1.00 71.14 49 GLY A O 6
ATOM 6356 N N . TRP A 1 50 ? -8.496 -2.628 -1.592 1.00 11.34 50 TRP A N 6
ATOM 6357 C CA . TRP A 1 50 ? -7.097 -2.721 -2.018 1.00 63.42 50 TRP A CA 6
ATOM 6358 C C . TRP A 1 50 ? -6.714 -1.467 -2.807 1.00 1.50 50 TRP A C 6
ATOM 6359 O O . TRP A 1 50 ? -7.521 -0.932 -3.580 1.00 42.10 50 TRP A O 6
ATOM 6380 N N . LEU A 1 51 ? -5.486 -1.003 -2.583 1.00 35.43 51 LEU A N 6
ATOM 6381 C CA . LEU A 1 51 ? -4.884 0.125 -3.302 1.00 14.13 51 LEU A CA 6
ATOM 6382 C C . LEU A 1 51 ? -3.667 -0.390 -4.078 1.00 13.43 51 LEU A C 6
ATOM 6383 O O . LEU A 1 51 ? -3.072 -1.388 -3.692 1.00 73.30 51 LEU A O 6
ATOM 6399 N N . GLU A 1 52 ? -3.306 0.275 -5.174 1.00 32.23 52 GLU A N 6
ATOM 6400 C CA . GLU A 1 52 ? -2.048 0.010 -5.885 1.00 40.41 52 GLU A CA 6
ATOM 6401 C C . GLU A 1 52 ? -1.092 1.178 -5.639 1.00 65.34 52 GLU A C 6
ATOM 6402 O O . GLU A 1 52 ? -1.400 2.315 -5.989 1.00 41.54 52 GLU A O 6
ATOM 6414 N N . GLY A 1 53 ? 0.077 0.878 -5.080 1.00 0.33 53 GLY A N 6
ATOM 6415 C CA . GLY A 1 53 ? 1.049 1.892 -4.677 1.00 41.33 53 GLY A CA 6
ATOM 6416 C C . GLY A 1 53 ? 2.451 1.424 -4.996 1.00 71.01 53 GLY A C 6
ATOM 6417 O O . GLY A 1 53 ? 2.670 0.226 -5.187 1.00 1.41 53 GLY A O 6
ATOM 6421 N N . THR A 1 54 ? 3.395 2.360 -5.081 1.00 64.15 54 THR A N 6
ATOM 6422 C CA . THR A 1 54 ? 4.779 2.072 -5.440 1.00 40.30 54 THR A CA 6
ATOM 6423 C C . THR A 1 54 ? 5.686 2.146 -4.203 1.00 61.12 54 THR A C 6
ATOM 6424 O O . THR A 1 54 ? 5.775 3.185 -3.548 1.00 22.52 54 THR A O 6
ATOM 6435 N N . LEU A 1 55 ? 6.376 1.046 -3.917 1.00 11.12 55 LEU A N 6
ATOM 6436 C CA . LEU A 1 55 ? 7.321 0.952 -2.807 1.00 40.00 55 LEU A CA 6
ATOM 6437 C C . LEU A 1 55 ? 8.722 0.846 -3.420 1.00 70.25 55 LEU A C 6
ATOM 6438 O O . LEU A 1 55 ? 9.048 -0.170 -4.054 1.00 54.23 55 LEU A O 6
ATOM 6454 N N . ASN A 1 56 ? 9.486 1.961 -3.297 1.00 43.52 56 ASN A N 6
ATOM 6455 C CA . ASN A 1 56 ? 10.844 2.144 -3.867 1.00 52.33 56 ASN A CA 6
ATOM 6456 C C . ASN A 1 56 ? 10.752 2.380 -5.386 1.00 2.33 56 ASN A C 6
ATOM 6457 O O . ASN A 1 56 ? 11.042 3.478 -5.881 1.00 63.53 56 ASN A O 6
ATOM 6468 N N . GLY A 1 57 ? 10.329 1.344 -6.110 1.00 30.13 57 GLY A N 6
ATOM 6469 C CA . GLY A 1 57 ? 10.046 1.424 -7.547 1.00 72.12 57 GLY A CA 6
ATOM 6470 C C . GLY A 1 57 ? 9.198 0.251 -8.026 1.00 4.03 57 GLY A C 6
ATOM 6471 O O . GLY A 1 57 ? 9.244 -0.120 -9.202 1.00 64.11 57 GLY A O 6
ATOM 6475 N N . LYS A 1 58 ? 8.405 -0.330 -7.099 1.00 62.40 58 LYS A N 6
ATOM 6476 C CA . LYS A 1 58 ? 7.601 -1.542 -7.349 1.00 64.13 58 LYS A CA 6
ATOM 6477 C C . LYS A 1 58 ? 6.124 -1.285 -7.010 1.00 52.23 58 LYS A C 6
ATOM 6478 O O . LYS A 1 58 ? 5.793 -0.979 -5.866 1.00 73.05 58 LYS A O 6
ATOM 6497 N N . ARG A 1 59 ? 5.251 -1.490 -7.986 1.00 11.11 59 ARG A N 6
ATOM 6498 C CA . ARG A 1 59 ? 3.797 -1.301 -7.844 1.00 23.25 59 ARG A CA 6
ATOM 6499 C C . ARG A 1 59 ? 3.126 -2.659 -7.565 1.00 52.14 59 ARG A C 6
ATOM 6500 O O . ARG A 1 59 ? 3.491 -3.668 -8.181 1.00 4.44 59 ARG A O 6
ATOM 6521 N N . GLY A 1 60 ? 2.158 -2.672 -6.632 1.00 30.24 60 GLY A N 6
ATOM 6522 C CA . GLY A 1 60 ? 1.402 -3.885 -6.312 1.00 31.45 60 GLY A CA 6
ATOM 6523 C C . GLY A 1 60 ? 0.221 -3.627 -5.390 1.00 12.32 60 GLY A C 6
ATOM 6524 O O . GLY A 1 60 ? -0.047 -2.473 -5.018 1.00 55.50 60 GLY A O 6
ATOM 6528 N N . LEU A 1 61 ? -0.476 -4.722 -5.009 1.00 52.20 61 LEU A N 6
ATOM 6529 C CA . LEU A 1 61 ? -1.673 -4.663 -4.155 1.00 32.41 61 LEU A CA 6
ATOM 6530 C C . LEU A 1 61 ? -1.302 -4.407 -2.688 1.00 72.12 61 LEU A C 6
ATOM 6531 O O . LEU A 1 61 ? -0.468 -5.102 -2.105 1.00 35.13 61 LEU A O 6
ATOM 6547 N N . ILE A 1 62 ? -1.955 -3.404 -2.120 1.00 10.21 62 ILE A N 6
ATOM 6548 C CA . ILE A 1 62 ? -1.780 -2.975 -0.736 1.00 23.24 62 ILE A CA 6
ATOM 6549 C C . ILE A 1 62 ? -3.137 -3.089 -0.013 1.00 70.33 62 ILE A C 6
ATOM 6550 O O . ILE A 1 62 ? -4.145 -2.630 -0.547 1.00 73.41 62 ILE A O 6
ATOM 6566 N N . PRO A 1 63 ? -3.191 -3.723 1.186 1.00 50.14 63 PRO A N 6
ATOM 6567 C CA . PRO A 1 63 ? -4.349 -3.582 2.092 1.00 32.25 63 PRO A CA 6
ATOM 6568 C C . PRO A 1 63 ? -4.491 -2.105 2.575 1.00 10.31 63 PRO A C 6
ATOM 6569 O O . PRO A 1 63 ? -3.606 -1.582 3.266 1.00 74.21 63 PRO A O 6
ATOM 6580 N N . GLN A 1 64 ? -5.598 -1.445 2.153 1.00 34.42 64 GLN A N 6
ATOM 6581 C CA . GLN A 1 64 ? -5.892 -0.001 2.420 1.00 4.14 64 GLN A CA 6
ATOM 6582 C C . GLN A 1 64 ? -5.894 0.332 3.922 1.00 55.32 64 GLN A C 6
ATOM 6583 O O . GLN A 1 64 ? -5.423 1.396 4.332 1.00 3.24 64 GLN A O 6
ATOM 6597 N N . ASN A 1 65 ? -6.418 -0.605 4.721 1.00 14.21 65 ASN A N 6
ATOM 6598 C CA . ASN A 1 65 ? -6.487 -0.481 6.193 1.00 34.14 65 ASN A CA 6
ATOM 6599 C C . ASN A 1 65 ? -5.079 -0.375 6.814 1.00 34.31 65 ASN A C 6
ATOM 6600 O O . ASN A 1 65 ? -4.881 0.325 7.811 1.00 12.13 65 ASN A O 6
ATOM 6611 N N . TYR A 1 66 ? -4.105 -1.051 6.188 1.00 14.25 66 TYR A N 6
ATOM 6612 C CA . TYR A 1 66 ? -2.724 -1.158 6.698 1.00 4.12 66 TYR A CA 6
ATOM 6613 C C . TYR A 1 66 ? -1.882 0.080 6.367 1.00 43.22 66 TYR A C 6
ATOM 6614 O O . TYR A 1 66 ? -0.755 0.198 6.852 1.00 22.32 66 TYR A O 6
ATOM 6632 N N . VAL A 1 67 ? -2.420 0.989 5.537 1.00 43.43 67 VAL A N 6
ATOM 6633 C CA . VAL A 1 67 ? -1.735 2.248 5.185 1.00 13.32 67 VAL A CA 6
ATOM 6634 C C . VAL A 1 67 ? -2.596 3.463 5.552 1.00 3.44 67 VAL A C 6
ATOM 6635 O O . VAL A 1 67 ? -3.824 3.375 5.627 1.00 24.44 67 VAL A O 6
ATOM 6648 N N . LYS A 1 68 ? -1.927 4.588 5.788 1.00 22.02 68 LYS A N 6
ATOM 6649 C CA . LYS A 1 68 ? -2.558 5.867 6.122 1.00 63.22 68 LYS A CA 6
ATOM 6650 C C . LYS A 1 68 ? -2.196 6.855 5.015 1.00 74.25 68 LYS A C 6
ATOM 6651 O O . LYS A 1 68 ? -1.018 7.183 4.849 1.00 61.43 68 LYS A O 6
ATOM 6670 N N . LEU A 1 69 ? -3.205 7.284 4.237 1.00 3.10 69 LEU A N 6
ATOM 6671 C CA . LEU A 1 69 ? -2.999 8.148 3.065 1.00 11.42 69 LEU A CA 6
ATOM 6672 C C . LEU A 1 69 ? -2.415 9.507 3.476 1.00 22.14 69 LEU A C 6
ATOM 6673 O O . LEU A 1 69 ? -3.024 10.242 4.260 1.00 71.20 69 LEU A O 6
ATOM 6689 N N . LEU A 1 70 ? -1.214 9.799 2.970 1.00 25.44 70 LEU A N 6
ATOM 6690 C CA . LEU A 1 70 ? -0.548 11.088 3.148 1.00 70.05 70 LEU A CA 6
ATOM 6691 C C . LEU A 1 70 ? -0.946 12.008 1.963 1.00 21.10 70 LEU A C 6
ATOM 6692 O O . LEU A 1 70 ? -1.866 12.832 2.124 1.00 41.33 70 LEU A O 6
ATOM 6709 N N . MET A 1 1 ? 8.736 -8.901 -23.905 1.00 73.55 1 MET A N 7
ATOM 6710 C CA . MET A 1 1 ? 8.746 -9.868 -25.018 1.00 75.24 1 MET A CA 7
ATOM 6711 C C . MET A 1 1 ? 7.985 -9.284 -26.219 1.00 73.05 1 MET A C 7
ATOM 6712 O O . MET A 1 1 ? 8.590 -8.904 -27.224 1.00 31.00 1 MET A O 7
ATOM 6728 N N . GLY A 1 2 ? 6.650 -9.185 -26.087 1.00 1.23 2 GLY A N 7
ATOM 6729 C CA . GLY A 1 2 ? 5.778 -8.726 -27.166 1.00 14.15 2 GLY A CA 7
ATOM 6730 C C . GLY A 1 2 ? 4.778 -7.698 -26.677 1.00 21.53 2 GLY A C 7
ATOM 6731 O O . GLY A 1 2 ? 3.570 -7.978 -26.620 1.00 64.42 2 GLY A O 7
ATOM 6735 N N . HIS A 1 3 ? 5.315 -6.511 -26.314 1.00 44.00 3 HIS A N 7
ATOM 6736 C CA . HIS A 1 3 ? 4.546 -5.325 -25.864 1.00 41.50 3 HIS A CA 7
ATOM 6737 C C . HIS A 1 3 ? 3.863 -5.564 -24.493 1.00 0.25 3 HIS A C 7
ATOM 6738 O O . HIS A 1 3 ? 2.908 -6.344 -24.384 1.00 2.44 3 HIS A O 7
ATOM 6753 N N . HIS A 1 4 ? 4.374 -4.881 -23.452 1.00 2.34 4 HIS A N 7
ATOM 6754 C CA . HIS A 1 4 ? 3.806 -4.887 -22.099 1.00 22.43 4 HIS A CA 7
ATOM 6755 C C . HIS A 1 4 ? 4.086 -3.526 -21.441 1.00 74.33 4 HIS A C 7
ATOM 6756 O O . HIS A 1 4 ? 5.247 -3.187 -21.197 1.00 61.32 4 HIS A O 7
ATOM 6771 N N . HIS A 1 5 ? 3.019 -2.748 -21.180 1.00 72.02 5 HIS A N 7
ATOM 6772 C CA . HIS A 1 5 ? 3.115 -1.438 -20.512 1.00 24.43 5 HIS A CA 7
ATOM 6773 C C . HIS A 1 5 ? 3.132 -1.624 -18.989 1.00 61.33 5 HIS A C 7
ATOM 6774 O O . HIS A 1 5 ? 2.184 -2.170 -18.424 1.00 32.11 5 HIS A O 7
ATOM 6789 N N . HIS A 1 6 ? 4.229 -1.167 -18.352 1.00 43.52 6 HIS A N 7
ATOM 6790 C CA . HIS A 1 6 ? 4.407 -1.216 -16.887 1.00 74.45 6 HIS A CA 7
ATOM 6791 C C . HIS A 1 6 ? 3.425 -0.243 -16.183 1.00 12.13 6 HIS A C 7
ATOM 6792 O O . HIS A 1 6 ? 2.977 -0.502 -15.060 1.00 34.44 6 HIS A O 7
ATOM 6807 N N . HIS A 1 7 ? 3.105 0.875 -16.866 1.00 70.51 7 HIS A N 7
ATOM 6808 C CA . HIS A 1 7 ? 2.062 1.824 -16.436 1.00 30.22 7 HIS A CA 7
ATOM 6809 C C . HIS A 1 7 ? 1.152 2.161 -17.626 1.00 54.11 7 HIS A C 7
ATOM 6810 O O . HIS A 1 7 ? 1.624 2.414 -18.742 1.00 65.20 7 HIS A O 7
ATOM 6825 N N . HIS A 1 8 ? -0.159 2.103 -17.371 1.00 54.21 8 HIS A N 7
ATOM 6826 C CA . HIS A 1 8 ? -1.198 2.490 -18.339 1.00 32.21 8 HIS A CA 7
ATOM 6827 C C . HIS A 1 8 ? -1.471 3.990 -18.175 1.00 53.01 8 HIS A C 7
ATOM 6828 O O . HIS A 1 8 ? -1.519 4.744 -19.157 1.00 74.21 8 HIS A O 7
ATOM 6843 N N . SER A 1 9 ? -1.626 4.400 -16.907 1.00 63.11 9 SER A N 7
ATOM 6844 C CA . SER A 1 9 ? -1.670 5.807 -16.507 1.00 12.30 9 SER A CA 7
ATOM 6845 C C . SER A 1 9 ? -0.251 6.393 -16.630 1.00 42.35 9 SER A C 7
ATOM 6846 O O . SER A 1 9 ? 0.664 5.956 -15.929 1.00 74.24 9 SER A O 7
ATOM 6854 N N . HIS A 1 10 ? -0.073 7.368 -17.534 1.00 10.54 10 HIS A N 7
ATOM 6855 C CA . HIS A 1 10 ? 1.253 7.957 -17.848 1.00 24.01 10 HIS A CA 7
ATOM 6856 C C . HIS A 1 10 ? 1.586 9.156 -16.922 1.00 12.43 10 HIS A C 7
ATOM 6857 O O . HIS A 1 10 ? 2.309 10.084 -17.318 1.00 71.23 10 HIS A O 7
ATOM 6872 N N . MET A 1 11 ? 1.097 9.092 -15.668 1.00 32.21 11 MET A N 7
ATOM 6873 C CA . MET A 1 11 ? 1.263 10.155 -14.659 1.00 11.43 11 MET A CA 7
ATOM 6874 C C . MET A 1 11 ? 1.432 9.519 -13.271 1.00 13.51 11 MET A C 7
ATOM 6875 O O . MET A 1 11 ? 0.681 8.605 -12.924 1.00 31.22 11 MET A O 7
ATOM 6889 N N . ILE A 1 12 ? 2.428 9.967 -12.482 1.00 61.02 12 ILE A N 7
ATOM 6890 C CA . ILE A 1 12 ? 2.508 9.640 -11.047 1.00 43.54 12 ILE A CA 7
ATOM 6891 C C . ILE A 1 12 ? 1.924 10.808 -10.223 1.00 25.21 12 ILE A C 7
ATOM 6892 O O . ILE A 1 12 ? 2.509 11.894 -10.135 1.00 52.13 12 ILE A O 7
ATOM 6908 N N . ARG A 1 13 ? 0.722 10.574 -9.682 1.00 53.12 13 ARG A N 7
ATOM 6909 C CA . ARG A 1 13 ? -0.002 11.519 -8.822 1.00 62.52 13 ARG A CA 7
ATOM 6910 C C . ARG A 1 13 ? 0.713 11.693 -7.463 1.00 14.12 13 ARG A C 7
ATOM 6911 O O . ARG A 1 13 ? 1.424 10.796 -6.997 1.00 33.33 13 ARG A O 7
ATOM 6932 N N . SER A 1 14 ? 0.495 12.863 -6.832 1.00 52.52 14 SER A N 7
ATOM 6933 C CA . SER A 1 14 ? 1.163 13.265 -5.581 1.00 32.31 14 SER A CA 7
ATOM 6934 C C . SER A 1 14 ? 0.544 12.578 -4.337 1.00 34.10 14 SER A C 7
ATOM 6935 O O . SER A 1 14 ? 0.970 12.844 -3.206 1.00 34.51 14 SER A O 7
ATOM 6943 N N . ARG A 1 15 ? -0.452 11.683 -4.548 1.00 55.42 15 ARG A N 7
ATOM 6944 C CA . ARG A 1 15 ? -1.043 10.900 -3.452 1.00 52.05 15 ARG A CA 7
ATOM 6945 C C . ARG A 1 15 ? -0.041 9.857 -2.979 1.00 5.43 15 ARG A C 7
ATOM 6946 O O . ARG A 1 15 ? 0.309 8.930 -3.708 1.00 63.42 15 ARG A O 7
ATOM 6967 N N . LYS A 1 16 ? 0.447 10.071 -1.764 1.00 60.11 16 LYS A N 7
ATOM 6968 C CA . LYS A 1 16 ? 1.406 9.198 -1.097 1.00 14.43 16 LYS A CA 7
ATOM 6969 C C . LYS A 1 16 ? 0.710 8.485 0.066 1.00 34.14 16 LYS A C 7
ATOM 6970 O O . LYS A 1 16 ? -0.405 8.861 0.441 1.00 52.34 16 LYS A O 7
ATOM 6989 N N . ALA A 1 17 ? 1.344 7.433 0.589 1.00 25.33 17 ALA A N 7
ATOM 6990 C CA . ALA A 1 17 ? 0.809 6.638 1.710 1.00 14.41 17 ALA A CA 7
ATOM 6991 C C . ALA A 1 17 ? 1.931 6.286 2.692 1.00 25.44 17 ALA A C 7
ATOM 6992 O O . ALA A 1 17 ? 3.111 6.478 2.400 1.00 11.42 17 ALA A O 7
ATOM 6999 N N . ARG A 1 18 ? 1.532 5.812 3.872 1.00 33.40 18 ARG A N 7
ATOM 7000 C CA . ARG A 1 18 ? 2.447 5.352 4.922 1.00 32.30 18 ARG A CA 7
ATOM 7001 C C . ARG A 1 18 ? 1.858 4.115 5.573 1.00 22.15 18 ARG A C 7
ATOM 7002 O O . ARG A 1 18 ? 0.707 4.147 6.013 1.00 73.41 18 ARG A O 7
ATOM 7023 N N . ALA A 1 19 ? 2.651 3.038 5.631 1.00 44.44 19 ALA A N 7
ATOM 7024 C CA . ALA A 1 19 ? 2.259 1.810 6.313 1.00 4.10 19 ALA A CA 7
ATOM 7025 C C . ALA A 1 19 ? 2.099 2.090 7.821 1.00 24.15 19 ALA A C 7
ATOM 7026 O O . ALA A 1 19 ? 3.069 2.449 8.495 1.00 22.43 19 ALA A O 7
ATOM 7033 N N . VAL A 1 20 ? 0.864 1.972 8.316 1.00 34.15 20 VAL A N 7
ATOM 7034 C CA . VAL A 1 20 ? 0.530 2.116 9.747 1.00 44.12 20 VAL A CA 7
ATOM 7035 C C . VAL A 1 20 ? 0.492 0.724 10.402 1.00 11.22 20 VAL A C 7
ATOM 7036 O O . VAL A 1 20 ? 0.640 0.587 11.622 1.00 53.11 20 VAL A O 7
ATOM 7049 N N . TYR A 1 21 ? 0.281 -0.306 9.564 1.00 21.52 21 TYR A N 7
ATOM 7050 C CA . TYR A 1 21 ? 0.425 -1.720 9.937 1.00 54.24 21 TYR A CA 7
ATOM 7051 C C . TYR A 1 21 ? 1.311 -2.413 8.885 1.00 72.34 21 TYR A C 7
ATOM 7052 O O . TYR A 1 21 ? 1.362 -1.959 7.729 1.00 24.20 21 TYR A O 7
ATOM 7070 N N . PRO A 1 22 ? 2.035 -3.518 9.254 1.00 13.54 22 PRO A N 7
ATOM 7071 C CA . PRO A 1 22 ? 2.849 -4.267 8.287 1.00 11.43 22 PRO A CA 7
ATOM 7072 C C . PRO A 1 22 ? 1.984 -5.263 7.483 1.00 30.04 22 PRO A C 7
ATOM 7073 O O . PRO A 1 22 ? 0.868 -5.611 7.893 1.00 54.43 22 PRO A O 7
ATOM 7084 N N . CYS A 1 23 ? 2.511 -5.707 6.346 1.00 33.50 23 CYS A N 7
ATOM 7085 C CA . CYS A 1 23 ? 1.830 -6.629 5.442 1.00 35.35 23 CYS A CA 7
ATOM 7086 C C . CYS A 1 23 ? 2.833 -7.639 4.892 1.00 52.11 23 CYS A C 7
ATOM 7087 O O . CYS A 1 23 ? 4.000 -7.313 4.659 1.00 5.33 23 CYS A O 7
ATOM 7095 N N . GLU A 1 24 ? 2.363 -8.866 4.729 1.00 53.55 24 GLU A N 7
ATOM 7096 C CA . GLU A 1 24 ? 3.070 -9.949 4.043 1.00 40.03 24 GLU A CA 7
ATOM 7097 C C . GLU A 1 24 ? 2.282 -10.298 2.779 1.00 21.14 24 GLU A C 7
ATOM 7098 O O . GLU A 1 24 ? 1.047 -10.205 2.759 1.00 40.11 24 GLU A O 7
ATOM 7110 N N . ALA A 1 25 ? 3.009 -10.640 1.715 1.00 52.12 25 ALA A N 7
ATOM 7111 C CA . ALA A 1 25 ? 2.436 -10.995 0.418 1.00 72.22 25 ALA A CA 7
ATOM 7112 C C . ALA A 1 25 ? 2.500 -12.512 0.224 1.00 22.13 25 ALA A C 7
ATOM 7113 O O . ALA A 1 25 ? 3.597 -13.078 0.150 1.00 23.33 25 ALA A O 7
ATOM 7120 N N . GLU A 1 26 ? 1.330 -13.173 0.186 1.00 23.30 26 GLU A N 7
ATOM 7121 C CA . GLU A 1 26 ? 1.245 -14.614 -0.131 1.00 23.44 26 GLU A CA 7
ATOM 7122 C C . GLU A 1 26 ? 1.157 -14.815 -1.653 1.00 52.34 26 GLU A C 7
ATOM 7123 O O . GLU A 1 26 ? 1.404 -15.920 -2.150 1.00 54.15 26 GLU A O 7
ATOM 7135 N N . HIS A 1 27 ? 0.804 -13.736 -2.385 1.00 41.31 27 HIS A N 7
ATOM 7136 C CA . HIS A 1 27 ? 0.673 -13.743 -3.853 1.00 3.32 27 HIS A CA 7
ATOM 7137 C C . HIS A 1 27 ? 1.624 -12.690 -4.455 1.00 12.43 27 HIS A C 7
ATOM 7138 O O . HIS A 1 27 ? 1.947 -11.690 -3.796 1.00 21.11 27 HIS A O 7
ATOM 7152 N N . SER A 1 28 ? 2.054 -12.940 -5.707 1.00 14.43 28 SER A N 7
ATOM 7153 C CA . SER A 1 28 ? 3.017 -12.107 -6.445 1.00 53.53 28 SER A CA 7
ATOM 7154 C C . SER A 1 28 ? 2.546 -10.643 -6.561 1.00 24.22 28 SER A C 7
ATOM 7155 O O . SER A 1 28 ? 3.353 -9.717 -6.460 1.00 42.45 28 SER A O 7
ATOM 7163 N N . SER A 1 29 ? 1.229 -10.466 -6.766 1.00 43.11 29 SER A N 7
ATOM 7164 C CA . SER A 1 29 ? 0.613 -9.152 -6.994 1.00 54.43 29 SER A CA 7
ATOM 7165 C C . SER A 1 29 ? 0.742 -8.241 -5.765 1.00 42.13 29 SER A C 7
ATOM 7166 O O . SER A 1 29 ? 0.981 -7.045 -5.908 1.00 64.01 29 SER A O 7
ATOM 7174 N N . GLU A 1 30 ? 0.603 -8.840 -4.562 1.00 72.02 30 GLU A N 7
ATOM 7175 C CA . GLU A 1 30 ? 0.598 -8.104 -3.283 1.00 70.43 30 GLU A CA 7
ATOM 7176 C C . GLU A 1 30 ? 1.990 -7.551 -2.940 1.00 44.50 30 GLU A C 7
ATOM 7177 O O . GLU A 1 30 ? 3.007 -8.089 -3.377 1.00 42.00 30 GLU A O 7
ATOM 7189 N N . LEU A 1 31 ? 2.012 -6.466 -2.156 1.00 54.44 31 LEU A N 7
ATOM 7190 C CA . LEU A 1 31 ? 3.238 -5.879 -1.612 1.00 23.50 31 LEU A CA 7
ATOM 7191 C C . LEU A 1 31 ? 3.421 -6.331 -0.165 1.00 24.43 31 LEU A C 7
ATOM 7192 O O . LEU A 1 31 ? 2.466 -6.358 0.619 1.00 23.45 31 LEU A O 7
ATOM 7208 N N . SER A 1 32 ? 4.657 -6.684 0.158 1.00 0.01 32 SER A N 7
ATOM 7209 C CA . SER A 1 32 ? 5.102 -6.965 1.523 1.00 44.12 32 SER A CA 7
ATOM 7210 C C . SER A 1 32 ? 5.926 -5.759 1.995 1.00 40.00 32 SER A C 7
ATOM 7211 O O . SER A 1 32 ? 6.821 -5.298 1.269 1.00 31.30 32 SER A O 7
ATOM 7219 N N . PHE A 1 33 ? 5.632 -5.273 3.208 1.00 65.11 33 PHE A N 7
ATOM 7220 C CA . PHE A 1 33 ? 6.165 -4.002 3.719 1.00 35.30 33 PHE A CA 7
ATOM 7221 C C . PHE A 1 33 ? 5.977 -3.913 5.236 1.00 53.42 33 PHE A C 7
ATOM 7222 O O . PHE A 1 33 ? 5.084 -4.538 5.796 1.00 12.43 33 PHE A O 7
ATOM 7239 N N . GLU A 1 34 ? 6.841 -3.138 5.880 1.00 43.54 34 GLU A N 7
ATOM 7240 C CA . GLU A 1 34 ? 6.816 -2.910 7.339 1.00 74.54 34 GLU A CA 7
ATOM 7241 C C . GLU A 1 34 ? 6.256 -1.509 7.632 1.00 44.21 34 GLU A C 7
ATOM 7242 O O . GLU A 1 34 ? 6.111 -0.692 6.713 1.00 71.11 34 GLU A O 7
ATOM 7254 N N . ILE A 1 35 ? 5.944 -1.254 8.918 1.00 23.12 35 ILE A N 7
ATOM 7255 C CA . ILE A 1 35 ? 5.391 0.033 9.385 1.00 52.13 35 ILE A CA 7
ATOM 7256 C C . ILE A 1 35 ? 6.381 1.176 9.082 1.00 11.43 35 ILE A C 7
ATOM 7257 O O . ILE A 1 35 ? 7.53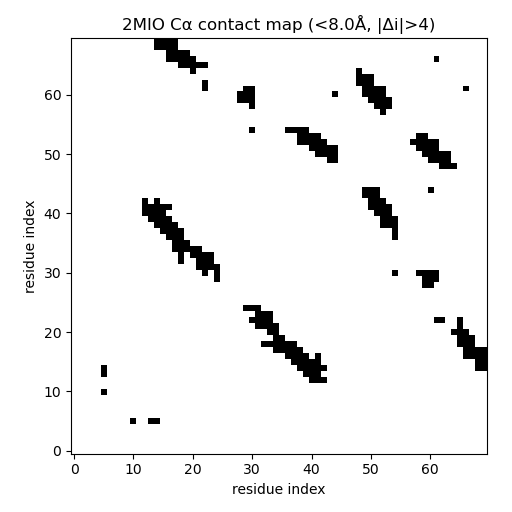0 1.142 9.532 1.00 15.04 35 ILE A O 7
ATOM 7273 N N . GLY A 1 36 ? 5.922 2.160 8.290 1.00 44.11 36 GLY A N 7
ATOM 7274 C CA . GLY A 1 36 ? 6.730 3.328 7.916 1.00 24.03 36 GLY A CA 7
ATOM 7275 C C . GLY A 1 36 ? 7.072 3.370 6.437 1.00 51.34 36 GLY A C 7
ATOM 7276 O O . GLY A 1 36 ? 7.653 4.361 5.968 1.00 75.53 36 GLY A O 7
ATOM 7280 N N . ALA A 1 37 ? 6.729 2.285 5.707 1.00 0.33 37 ALA A N 7
ATOM 7281 C CA . ALA A 1 37 ? 6.946 2.174 4.258 1.00 60.45 37 ALA A CA 7
ATOM 7282 C C . ALA A 1 37 ? 6.065 3.196 3.528 1.00 22.21 37 ALA A C 7
ATOM 7283 O O . ALA A 1 37 ? 4.837 3.131 3.613 1.00 31.12 37 ALA A O 7
ATOM 7290 N N . ILE A 1 38 ? 6.716 4.166 2.884 1.00 61.13 38 ILE A N 7
ATOM 7291 C CA . ILE A 1 38 ? 6.050 5.236 2.121 1.00 25.44 38 ILE A CA 7
ATOM 7292 C C . ILE A 1 38 ? 5.791 4.780 0.672 1.00 74.22 38 ILE A C 7
ATOM 7293 O O . ILE A 1 38 ? 6.645 4.149 0.050 1.00 53.44 38 ILE A O 7
ATOM 7309 N N . PHE A 1 39 ? 4.594 5.096 0.158 1.00 12.15 39 PHE A N 7
ATOM 7310 C CA . PHE A 1 39 ? 4.175 4.755 -1.215 1.00 74.23 39 PHE A CA 7
ATOM 7311 C C . PHE A 1 39 ? 3.937 6.045 -2.004 1.00 11.02 39 PHE A C 7
ATOM 7312 O O . PHE A 1 39 ? 3.717 7.103 -1.417 1.00 20.32 39 PHE A O 7
ATOM 7329 N N . GLU A 1 40 ? 4.006 5.948 -3.342 1.00 12.31 40 GLU A N 7
ATOM 7330 C CA . GLU A 1 40 ? 3.799 7.087 -4.265 1.00 62.10 40 GLU A CA 7
ATOM 7331 C C . GLU A 1 40 ? 2.814 6.693 -5.371 1.00 54.40 40 GLU A C 7
ATOM 7332 O O . GLU A 1 40 ? 2.840 5.547 -5.837 1.00 50.44 40 GLU A O 7
ATOM 7344 N N . ASP A 1 41 ? 1.995 7.678 -5.811 1.00 74.55 41 ASP A N 7
ATOM 7345 C CA . ASP A 1 41 ? 0.914 7.485 -6.797 1.00 15.13 41 ASP A CA 7
ATOM 7346 C C . ASP A 1 41 ? 0.003 6.320 -6.377 1.00 24.30 41 ASP A C 7
ATOM 7347 O O . ASP A 1 41 ? -0.006 5.235 -6.987 1.00 60.31 41 ASP A O 7
ATOM 7356 N N . VAL A 1 42 ? -0.685 6.537 -5.253 1.00 35.25 42 VAL A N 7
ATOM 7357 C CA . VAL A 1 42 ? -1.609 5.565 -4.689 1.00 74.32 42 VAL A CA 7
ATOM 7358 C C . VAL A 1 42 ? -2.948 5.673 -5.420 1.00 25.43 42 VAL A C 7
ATOM 7359 O O . VAL A 1 42 ? -3.551 6.745 -5.464 1.00 50.14 42 VAL A O 7
ATOM 7372 N N . GLN A 1 43 ? -3.389 4.552 -5.991 1.00 41.42 43 GLN A N 7
ATOM 7373 C CA . GLN A 1 43 ? -4.610 4.463 -6.804 1.00 60.12 43 GLN A CA 7
ATOM 7374 C C . GLN A 1 43 ? -5.528 3.429 -6.135 1.00 51.53 43 GLN A C 7
ATOM 7375 O O . GLN A 1 43 ? -5.084 2.697 -5.246 1.00 21.12 43 GLN A O 7
ATOM 7389 N N . THR A 1 44 ? -6.803 3.381 -6.522 1.00 71.45 44 THR A N 7
ATOM 7390 C CA . THR A 1 44 ? -7.733 2.369 -6.010 1.00 12.44 44 THR A CA 7
ATOM 7391 C C . THR A 1 44 ? -7.677 1.124 -6.928 1.00 63.42 44 THR A C 7
ATOM 7392 O O . THR A 1 44 ? -7.685 1.259 -8.159 1.00 12.15 44 THR A O 7
ATOM 7403 N N . SER A 1 45 ? -7.615 -0.072 -6.324 1.00 32.52 45 SER A N 7
ATOM 7404 C CA . SER A 1 45 ? -7.524 -1.351 -7.059 1.00 34.54 45 SER A CA 7
ATOM 7405 C C . SER A 1 45 ? -8.905 -1.784 -7.588 1.00 73.42 45 SER A C 7
ATOM 7406 O O . SER A 1 45 ? -9.936 -1.185 -7.247 1.00 54.02 45 SER A O 7
ATOM 7414 N N . ARG A 1 46 ? -8.900 -2.836 -8.421 1.00 35.02 46 ARG A N 7
ATOM 7415 C CA . ARG A 1 46 ? -10.129 -3.507 -8.885 1.00 10.23 46 ARG A CA 7
ATOM 7416 C C . ARG A 1 46 ? -10.756 -4.303 -7.714 1.00 60.40 46 ARG A C 7
ATOM 7417 O O . ARG A 1 46 ? -11.970 -4.547 -7.699 1.00 3.44 46 ARG A O 7
ATOM 7438 N N . GLU A 1 47 ? -9.899 -4.699 -6.742 1.00 12.11 47 GLU A N 7
ATOM 7439 C CA . GLU A 1 47 ? -10.332 -5.246 -5.446 1.00 73.35 47 GLU A CA 7
ATOM 7440 C C . GLU A 1 47 ? -10.928 -4.101 -4.580 1.00 61.40 47 GLU A C 7
ATOM 7441 O O . GLU A 1 47 ? -10.205 -3.138 -4.276 1.00 72.12 47 GLU A O 7
ATOM 7453 N N . PRO A 1 48 ? -12.254 -4.163 -4.189 1.00 30.52 48 PRO A N 7
ATOM 7454 C CA . PRO A 1 48 ? -12.875 -3.146 -3.301 1.00 43.01 48 PRO A CA 7
ATOM 7455 C C . PRO A 1 48 ? -12.267 -3.185 -1.880 1.00 13.13 48 PRO A C 7
ATOM 7456 O O . PRO A 1 48 ? -12.548 -4.100 -1.106 1.00 3.05 48 PRO A O 7
ATOM 7467 N N . GLY A 1 49 ? -11.403 -2.206 -1.566 1.00 13.51 49 GLY A N 7
ATOM 7468 C CA . GLY A 1 49 ? -10.746 -2.117 -0.239 1.00 14.53 49 GLY A CA 7
ATOM 7469 C C . GLY A 1 49 ? -9.244 -2.335 -0.306 1.00 23.45 49 GLY A C 7
ATOM 7470 O O . GLY A 1 49 ? -8.586 -2.457 0.740 1.00 3.24 49 GLY A O 7
ATOM 7474 N N . TRP A 1 50 ? -8.708 -2.436 -1.532 1.00 34.13 50 TRP A N 7
ATOM 7475 C CA . TRP A 1 50 ? -7.251 -2.475 -1.781 1.00 62.13 50 TRP A CA 7
ATOM 7476 C C . TRP A 1 50 ? -6.834 -1.232 -2.588 1.00 12.22 50 TRP A C 7
ATOM 7477 O O . TRP A 1 50 ? -7.638 -0.652 -3.320 1.00 50.11 50 TRP A O 7
ATOM 7498 N N . LEU A 1 51 ? -5.566 -0.831 -2.415 1.00 5.41 51 LEU A N 7
ATOM 7499 C CA . LEU A 1 51 ? -4.933 0.300 -3.117 1.00 21.22 51 LEU A CA 7
ATOM 7500 C C . LEU A 1 51 ? -3.656 -0.208 -3.827 1.00 42.22 51 LEU A C 7
ATOM 7501 O O . LEU A 1 51 ? -3.121 -1.240 -3.452 1.00 61.42 51 LEU A O 7
ATOM 7517 N N . GLU A 1 52 ? -3.202 0.489 -4.873 1.00 1.25 52 GLU A N 7
ATOM 7518 C CA . GLU A 1 52 ? -1.931 0.184 -5.569 1.00 73.43 52 GLU A CA 7
ATOM 7519 C C . GLU A 1 52 ? -1.005 1.401 -5.489 1.00 55.42 52 GLU A C 7
ATOM 7520 O O . GLU A 1 52 ? -1.388 2.497 -5.883 1.00 74.43 52 GLU A O 7
ATOM 7532 N N . GLY A 1 53 ? 0.220 1.182 -5.010 1.00 4.25 53 GLY A N 7
ATOM 7533 C CA . GLY A 1 53 ? 1.179 2.267 -4.756 1.00 52.44 53 GLY A CA 7
ATOM 7534 C C . GLY A 1 53 ? 2.600 1.798 -4.988 1.00 15.23 53 GLY A C 7
ATOM 7535 O O . GLY A 1 53 ? 2.885 0.598 -4.877 1.00 40.25 53 GLY A O 7
ATOM 7539 N N . THR A 1 54 ? 3.489 2.748 -5.290 1.00 3.02 54 THR A N 7
ATOM 7540 C CA . THR A 1 54 ? 4.873 2.468 -5.688 1.00 54.44 54 THR A CA 7
ATOM 7541 C C . THR A 1 54 ? 5.801 2.558 -4.459 1.00 4.44 54 THR A C 7
ATOM 7542 O O . THR A 1 54 ? 5.934 3.624 -3.849 1.00 73.41 54 THR A O 7
ATOM 7553 N N . LEU A 1 55 ? 6.425 1.426 -4.111 1.00 71.40 55 LEU A N 7
ATOM 7554 C CA . LEU A 1 55 ? 7.346 1.299 -2.973 1.00 22.32 55 LEU A CA 7
ATOM 7555 C C . LEU A 1 55 ? 8.741 0.958 -3.514 1.00 24.52 55 LEU A C 7
ATOM 7556 O O . LEU A 1 55 ? 8.969 -0.184 -3.945 1.00 41.31 55 LEU A O 7
ATOM 7572 N N . ASN A 1 56 ? 9.649 1.966 -3.518 1.00 24.15 56 ASN A N 7
ATOM 7573 C CA . ASN A 1 56 ? 11.055 1.822 -3.972 1.00 32.11 56 ASN A CA 7
ATOM 7574 C C . ASN A 1 56 ? 11.107 1.372 -5.446 1.00 54.12 56 ASN A C 7
ATOM 7575 O O . ASN A 1 56 ? 12.036 0.677 -5.865 1.00 52.11 56 ASN A O 7
ATOM 7586 N N . GLY A 1 57 ? 10.104 1.814 -6.224 1.00 64.34 57 GLY A N 7
ATOM 7587 C CA . GLY A 1 57 ? 9.976 1.431 -7.631 1.00 50.12 57 GLY A CA 7
ATOM 7588 C C . GLY A 1 57 ? 9.293 0.091 -7.830 1.00 10.01 57 GLY A C 7
ATOM 7589 O O . GLY A 1 57 ? 9.501 -0.540 -8.865 1.00 3.21 57 GLY A O 7
ATOM 7593 N N . LYS A 1 58 ? 8.490 -0.353 -6.839 1.00 43.30 58 LYS A N 7
ATOM 7594 C CA . LYS A 1 58 ? 7.731 -1.623 -6.922 1.00 43.24 58 LYS A CA 7
ATOM 7595 C C . LYS A 1 58 ? 6.260 -1.391 -6.548 1.00 64.04 58 LYS A C 7
ATOM 7596 O O . LYS A 1 58 ? 5.949 -1.090 -5.397 1.00 21.21 58 LYS A O 7
ATOM 7615 N N . ARG A 1 59 ? 5.365 -1.587 -7.507 1.00 45.34 59 ARG A N 7
ATOM 7616 C CA . ARG A 1 59 ? 3.916 -1.391 -7.323 1.00 25.03 59 ARG A CA 7
ATOM 7617 C C . ARG A 1 59 ? 3.214 -2.750 -7.206 1.00 34.32 59 ARG A C 7
ATOM 7618 O O . ARG A 1 59 ? 3.657 -3.744 -7.795 1.00 12.04 59 ARG A O 7
ATOM 7639 N N . GLY A 1 60 ? 2.132 -2.774 -6.423 1.00 44.22 60 GLY A N 7
ATOM 7640 C CA . GLY A 1 60 ? 1.293 -3.951 -6.270 1.00 41.13 60 GLY A CA 7
ATOM 7641 C C . GLY A 1 60 ? 0.119 -3.679 -5.356 1.00 63.41 60 GLY A C 7
ATOM 7642 O O . GLY A 1 60 ? -0.181 -2.516 -5.050 1.00 53.34 60 GLY A O 7
ATOM 7646 N N . LEU A 1 61 ? -0.529 -4.762 -4.910 1.00 73.14 61 LEU A N 7
ATOM 7647 C CA . LEU A 1 61 ? -1.713 -4.710 -4.056 1.00 44.02 61 LEU A CA 7
ATOM 7648 C C . LEU A 1 61 ? -1.322 -4.404 -2.610 1.00 31.33 61 LEU A C 7
ATOM 7649 O O . LEU A 1 61 ? -0.533 -5.114 -1.994 1.00 34.22 61 LEU A O 7
ATOM 7665 N N . ILE A 1 62 ? -1.922 -3.356 -2.089 1.00 25.42 62 ILE A N 7
ATOM 7666 C CA . ILE A 1 62 ? -1.726 -2.874 -0.732 1.00 70.12 62 ILE A CA 7
ATOM 7667 C C . ILE A 1 62 ? -3.067 -2.983 -0.004 1.00 72.40 62 ILE A C 7
ATOM 7668 O O . ILE A 1 62 ? -4.086 -2.535 -0.548 1.00 51.42 62 ILE A O 7
ATOM 7684 N N . PRO A 1 63 ? -3.118 -3.584 1.221 1.00 11.41 63 PRO A N 7
ATOM 7685 C CA . PRO A 1 63 ? -4.323 -3.522 2.055 1.00 51.10 63 PRO A CA 7
ATOM 7686 C C . PRO A 1 63 ? -4.524 -2.075 2.553 1.00 72.24 63 PRO A C 7
ATOM 7687 O O . PRO A 1 63 ? -3.642 -1.515 3.217 1.00 41.04 63 PRO A O 7
ATOM 7698 N N . GLN A 1 64 ? -5.664 -1.466 2.151 1.00 44.21 64 GLN A N 7
ATOM 7699 C CA . GLN A 1 64 ? -6.015 -0.063 2.466 1.00 24.23 64 GLN A CA 7
ATOM 7700 C C . GLN A 1 64 ? -5.975 0.206 3.986 1.00 61.52 64 GLN A C 7
ATOM 7701 O O . GLN A 1 64 ? -5.546 1.277 4.417 1.00 12.32 64 GLN A O 7
ATOM 7715 N N . ASN A 1 65 ? -6.396 -0.799 4.774 1.00 5.42 65 ASN A N 7
ATOM 7716 C CA . ASN A 1 65 ? -6.403 -0.744 6.254 1.00 13.03 65 ASN A CA 7
ATOM 7717 C C . ASN A 1 65 ? -4.980 -0.656 6.846 1.00 43.11 65 ASN A C 7
ATOM 7718 O O . ASN A 1 65 ? -4.784 -0.099 7.932 1.00 40.23 65 ASN A O 7
ATOM 7729 N N . TYR A 1 66 ? -3.987 -1.220 6.133 1.00 23.23 66 TYR A N 7
ATOM 7730 C CA . TYR A 1 66 ? -2.584 -1.277 6.621 1.00 32.33 66 TYR A CA 7
ATOM 7731 C C . TYR A 1 66 ? -1.783 -0.024 6.256 1.00 20.12 66 TYR A C 7
ATOM 7732 O O . TYR A 1 66 ? -0.632 0.111 6.672 1.00 73.20 66 TYR A O 7
ATOM 7750 N N . VAL A 1 67 ? -2.389 0.897 5.487 1.00 30.22 67 VAL A N 7
ATOM 7751 C CA . VAL A 1 67 ? -1.753 2.183 5.115 1.00 63.31 67 VAL A CA 7
ATOM 7752 C C . VAL A 1 67 ? -2.684 3.367 5.397 1.00 53.33 67 VAL A C 7
ATOM 7753 O O . VAL A 1 67 ? -3.894 3.199 5.564 1.00 61.21 67 VAL A O 7
ATOM 7766 N N . LYS A 1 68 ? -2.086 4.562 5.450 1.00 71.25 68 LYS A N 7
ATOM 7767 C CA . LYS A 1 68 ? -2.799 5.830 5.607 1.00 32.22 68 LYS A CA 7
ATOM 7768 C C . LYS A 1 68 ? -2.194 6.850 4.636 1.00 2.41 68 LYS A C 7
ATOM 7769 O O . LYS A 1 68 ? -0.969 7.052 4.624 1.00 13.21 68 LYS A O 7
ATOM 7788 N N . LEU A 1 69 ? -3.054 7.486 3.837 1.00 2.30 69 LEU A N 7
ATOM 7789 C CA . LEU A 1 69 ? -2.635 8.401 2.777 1.00 63.53 69 LEU A CA 7
ATOM 7790 C C . LEU A 1 69 ? -2.102 9.721 3.366 1.00 41.24 69 LEU A C 7
ATOM 7791 O O . LEU A 1 69 ? -2.768 10.373 4.177 1.00 2.31 69 LEU A O 7
ATOM 7807 N N . LEU A 1 70 ? -0.868 10.070 2.973 1.00 11.31 70 LEU A N 7
ATOM 7808 C CA . LEU A 1 70 ? -0.192 11.300 3.388 1.00 60.21 70 LEU A CA 7
ATOM 7809 C C . LEU A 1 70 ? -0.559 12.439 2.408 1.00 73.20 70 LEU A C 7
ATOM 7810 O O . LEU A 1 70 ? -1.517 13.198 2.685 1.00 21.24 70 LEU A O 7
ATOM 7827 N N . MET A 1 1 ? 7.351 21.513 2.169 1.00 43.42 1 MET A N 8
ATOM 7828 C CA . MET A 1 1 ? 8.484 22.460 2.159 1.00 62.42 1 MET A CA 8
ATOM 7829 C C . MET A 1 1 ? 9.790 21.692 1.874 1.00 12.32 1 MET A C 8
ATOM 7830 O O . MET A 1 1 ? 10.555 22.067 0.985 1.00 63.24 1 MET A O 8
ATOM 7846 N N . GLY A 1 2 ? 10.043 20.631 2.665 1.00 42.35 2 GLY A N 8
ATOM 7847 C CA . GLY A 1 2 ? 11.126 19.681 2.391 1.00 50.44 2 GLY A CA 8
ATOM 7848 C C . GLY A 1 2 ? 10.730 18.674 1.311 1.00 41.41 2 GLY A C 8
ATOM 7849 O O . GLY A 1 2 ? 9.658 18.065 1.415 1.00 11.34 2 GLY A O 8
ATOM 7853 N N . HIS A 1 3 ? 11.582 18.532 0.271 1.00 32.40 3 HIS A N 8
ATOM 7854 C CA . HIS A 1 3 ? 11.372 17.623 -0.882 1.00 21.31 3 HIS A CA 8
ATOM 7855 C C . HIS A 1 3 ? 10.130 18.044 -1.708 1.00 24.12 3 HIS A C 8
ATOM 7856 O O . HIS A 1 3 ? 8.997 17.667 -1.383 1.00 34.43 3 HIS A O 8
ATOM 7871 N N . HIS A 1 4 ? 10.364 18.834 -2.774 1.00 21.35 4 HIS A N 8
ATOM 7872 C CA . HIS A 1 4 ? 9.300 19.402 -3.623 1.00 53.54 4 HIS A CA 8
ATOM 7873 C C . HIS A 1 4 ? 9.037 18.487 -4.836 1.00 42.13 4 HIS A C 8
ATOM 7874 O O . HIS A 1 4 ? 9.868 18.407 -5.755 1.00 12.42 4 HIS A O 8
ATOM 7889 N N . HIS A 1 5 ? 7.907 17.767 -4.813 1.00 2.34 5 HIS A N 8
ATOM 7890 C CA . HIS A 1 5 ? 7.426 16.988 -5.967 1.00 72.22 5 HIS A CA 8
ATOM 7891 C C . HIS A 1 5 ? 6.427 17.853 -6.762 1.00 61.54 5 HIS A C 8
ATOM 7892 O O . HIS A 1 5 ? 5.208 17.706 -6.626 1.00 70.14 5 HIS A O 8
ATOM 7907 N N . HIS A 1 6 ? 6.948 18.787 -7.564 1.00 14.52 6 HIS A N 8
ATOM 7908 C CA . HIS A 1 6 ? 6.109 19.739 -8.311 1.00 51.51 6 HIS A CA 8
ATOM 7909 C C . HIS A 1 6 ? 5.433 19.033 -9.501 1.00 12.51 6 HIS A C 8
ATOM 7910 O O . HIS A 1 6 ? 6.122 18.587 -10.423 1.00 24.11 6 HIS A O 8
ATOM 7925 N N . HIS A 1 7 ? 4.092 18.884 -9.448 1.00 40.34 7 HIS A N 8
ATOM 7926 C CA . HIS A 1 7 ? 3.303 18.467 -10.623 1.00 71.03 7 HIS A CA 8
ATOM 7927 C C . HIS A 1 7 ? 3.106 19.672 -11.559 1.00 22.10 7 HIS A C 8
ATOM 7928 O O . HIS A 1 7 ? 3.061 20.821 -11.103 1.00 44.23 7 HIS A O 8
ATOM 7943 N N . HIS A 1 8 ? 3.038 19.402 -12.865 1.00 33.41 8 HIS A N 8
ATOM 7944 C CA . HIS A 1 8 ? 2.773 20.427 -13.896 1.00 2.04 8 HIS A CA 8
ATOM 7945 C C . HIS A 1 8 ? 1.277 20.806 -13.900 1.00 22.52 8 HIS A C 8
ATOM 7946 O O . HIS A 1 8 ? 0.917 21.956 -14.157 1.00 75.41 8 HIS A O 8
ATOM 7961 N N . SER A 1 9 ? 0.424 19.819 -13.589 1.00 0.10 9 SER A N 8
ATOM 7962 C CA . SER A 1 9 ? -1.040 19.952 -13.675 1.00 73.52 9 SER A CA 8
ATOM 7963 C C . SER A 1 9 ? -1.710 19.192 -12.509 1.00 21.13 9 SER A C 8
ATOM 7964 O O . SER A 1 9 ? -1.167 18.185 -12.033 1.00 14.21 9 SER A O 8
ATOM 7972 N N . HIS A 1 10 ? -2.903 19.664 -12.082 1.00 50.43 10 HIS A N 8
ATOM 7973 C CA . HIS A 1 10 ? -3.584 19.219 -10.838 1.00 61.34 10 HIS A CA 8
ATOM 7974 C C . HIS A 1 10 ? -4.412 17.917 -11.041 1.00 12.12 10 HIS A C 8
ATOM 7975 O O . HIS A 1 10 ? -5.574 17.818 -10.621 1.00 35.43 10 HIS A O 8
ATOM 7990 N N . MET A 1 11 ? -3.803 16.911 -11.682 1.00 11.33 11 MET A N 8
ATOM 7991 C CA . MET A 1 11 ? -4.332 15.534 -11.688 1.00 4.03 11 MET A CA 8
ATOM 7992 C C . MET A 1 11 ? -4.087 14.930 -10.300 1.00 33.24 11 MET A C 8
ATOM 7993 O O . MET A 1 11 ? -2.948 14.942 -9.825 1.00 25.42 11 MET A O 8
ATOM 8007 N N . ILE A 1 12 ? -5.155 14.440 -9.641 1.00 51.24 12 ILE A N 8
ATOM 8008 C CA . ILE A 1 12 ? -5.066 13.852 -8.293 1.00 24.12 12 ILE A CA 8
ATOM 8009 C C . ILE A 1 12 ? -4.421 12.450 -8.425 1.00 41.33 12 ILE A C 8
ATOM 8010 O O . ILE A 1 12 ? -5.098 11.424 -8.596 1.00 33.31 12 ILE A O 8
ATOM 8026 N N . ARG A 1 13 ? -3.081 12.468 -8.481 1.00 61.34 13 ARG A N 8
ATOM 8027 C CA . ARG A 1 13 ? -2.236 11.280 -8.638 1.00 73.55 13 ARG A CA 8
ATOM 8028 C C . ARG A 1 13 ? -0.811 11.605 -8.163 1.00 1.02 13 ARG A C 8
ATOM 8029 O O . ARG A 1 13 ? -0.496 12.766 -7.881 1.00 25.42 13 ARG A O 8
ATOM 8050 N N . SER A 1 14 ? 0.044 10.564 -8.091 1.00 21.31 14 SER A N 8
ATOM 8051 C CA . SER A 1 14 ? 1.379 10.631 -7.464 1.00 44.42 14 SER A CA 8
ATOM 8052 C C . SER A 1 14 ? 1.242 11.086 -5.991 1.00 64.24 14 SER A C 8
ATOM 8053 O O . SER A 1 14 ? 2.028 11.880 -5.469 1.00 4.01 14 SER A O 8
ATOM 8061 N N . ARG A 1 15 ? 0.210 10.541 -5.337 1.00 30.14 15 ARG A N 8
ATOM 8062 C CA . ARG A 1 15 ? -0.172 10.871 -3.958 1.00 13.02 15 ARG A CA 8
ATOM 8063 C C . ARG A 1 15 ? 0.440 9.809 -3.035 1.00 5.11 15 ARG A C 8
ATOM 8064 O O . ARG A 1 15 ? 0.531 8.640 -3.424 1.00 75.11 15 ARG A O 8
ATOM 8085 N N . LYS A 1 16 ? 0.827 10.186 -1.810 1.00 33.12 16 LYS A N 8
ATOM 8086 C CA . LYS A 1 16 ? 1.646 9.314 -0.946 1.00 15.11 16 LYS A CA 8
ATOM 8087 C C . LYS A 1 16 ? 0.790 8.595 0.112 1.00 41.00 16 LYS A C 8
ATOM 8088 O O . LYS A 1 16 ? -0.385 8.909 0.313 1.00 44.22 16 LYS A O 8
ATOM 8107 N N . ALA A 1 17 ? 1.413 7.593 0.737 1.00 10.55 17 ALA A N 8
ATOM 8108 C CA . ALA A 1 17 ? 0.862 6.830 1.862 1.00 73.55 17 ALA A CA 8
ATOM 8109 C C . ALA A 1 17 ? 2.018 6.409 2.767 1.00 30.04 17 ALA A C 8
ATOM 8110 O O . ALA A 1 17 ? 3.190 6.579 2.415 1.00 32.14 17 ALA A O 8
ATOM 8117 N N . ARG A 1 18 ? 1.678 5.926 3.949 1.00 14.33 18 ARG A N 8
ATOM 8118 C CA . ARG A 1 18 ? 2.636 5.342 4.878 1.00 45.21 18 ARG A CA 8
ATOM 8119 C C . ARG A 1 18 ? 1.988 4.146 5.560 1.00 30.25 18 ARG A C 8
ATOM 8120 O O . ARG A 1 18 ? 0.889 4.274 6.101 1.00 1.41 18 ARG A O 8
ATOM 8141 N N . ALA A 1 19 ? 2.672 3.000 5.520 1.00 54.43 19 ALA A N 8
ATOM 8142 C CA . ALA A 1 19 ? 2.281 1.819 6.274 1.00 21.24 19 ALA A CA 8
ATOM 8143 C C . ALA A 1 19 ? 2.208 2.161 7.773 1.00 52.32 19 ALA A C 8
ATOM 8144 O O . ALA A 1 19 ? 3.205 2.569 8.371 1.00 32.15 19 ALA A O 8
ATOM 8151 N N . VAL A 1 20 ? 1.007 2.076 8.335 1.00 44.53 20 VAL A N 8
ATOM 8152 C CA . VAL A 1 20 ? 0.768 2.202 9.778 1.00 21.43 20 VAL A CA 8
ATOM 8153 C C . VAL A 1 20 ? 0.569 0.801 10.397 1.00 3.15 20 VAL A C 8
ATOM 8154 O O . VAL A 1 20 ? 0.513 0.661 11.624 1.00 22.54 20 VAL A O 8
ATOM 8167 N N . TYR A 1 21 ? 0.465 -0.232 9.526 1.00 65.12 21 TYR A N 8
ATOM 8168 C CA . TYR A 1 21 ? 0.541 -1.662 9.908 1.00 0.34 21 TYR A CA 8
ATOM 8169 C C . TYR A 1 21 ? 1.428 -2.406 8.872 1.00 13.35 21 TYR A C 8
ATOM 8170 O O . TYR A 1 21 ? 1.457 -2.002 7.697 1.00 71.21 21 TYR A O 8
ATOM 8188 N N . PRO A 1 22 ? 2.176 -3.494 9.279 1.00 33.41 22 PRO A N 8
ATOM 8189 C CA . PRO A 1 22 ? 2.943 -4.329 8.320 1.00 63.32 22 PRO A CA 8
ATOM 8190 C C . PRO A 1 22 ? 2.027 -5.287 7.509 1.00 55.15 22 PRO A C 8
ATOM 8191 O O . PRO A 1 22 ? 0.930 -5.644 7.961 1.00 1.31 22 PRO A O 8
ATOM 8202 N N . CYS A 1 23 ? 2.494 -5.682 6.315 1.00 70.43 23 CYS A N 8
ATOM 8203 C CA . CYS A 1 23 ? 1.794 -6.635 5.432 1.00 11.01 23 CYS A CA 8
ATOM 8204 C C . CYS A 1 23 ? 2.800 -7.583 4.779 1.00 31.22 23 CYS A C 8
ATOM 8205 O O . CYS A 1 23 ? 3.998 -7.292 4.723 1.00 64.15 23 CYS A O 8
ATOM 8213 N N . GLU A 1 24 ? 2.300 -8.718 4.282 1.00 62.13 24 GLU A N 8
ATOM 8214 C CA . GLU A 1 24 ? 3.094 -9.675 3.514 1.00 64.12 24 GLU A CA 8
ATOM 8215 C C . GLU A 1 24 ? 2.216 -10.265 2.400 1.00 54.53 24 GLU A C 8
ATOM 8216 O O . GLU A 1 24 ? 1.030 -10.536 2.612 1.00 11.23 24 GLU A O 8
ATOM 8228 N N . ALA A 1 25 ? 2.797 -10.401 1.205 1.00 22.31 25 ALA A N 8
ATOM 8229 C CA . ALA A 1 25 ? 2.093 -10.863 0.007 1.00 15.01 25 ALA A CA 8
ATOM 8230 C C . ALA A 1 25 ? 2.083 -12.397 -0.058 1.00 31.25 25 ALA A C 8
ATOM 8231 O O . ALA A 1 25 ? 3.133 -13.029 0.114 1.00 43.21 25 ALA A O 8
ATOM 8238 N N . GLU A 1 26 ? 0.898 -12.996 -0.272 1.00 42.51 26 GLU A N 8
ATOM 8239 C CA . GLU A 1 26 ? 0.787 -14.440 -0.563 1.00 5.54 26 GLU A CA 8
ATOM 8240 C C . GLU A 1 26 ? 0.749 -14.661 -2.088 1.00 65.01 26 GLU A C 8
ATOM 8241 O O . GLU A 1 26 ? 1.116 -15.739 -2.576 1.00 74.42 26 GLU A O 8
ATOM 8253 N N . HIS A 1 27 ? 0.300 -13.626 -2.828 1.00 40.10 27 HIS A N 8
ATOM 8254 C CA . HIS A 1 27 ? 0.223 -13.643 -4.298 1.00 43.01 27 HIS A CA 8
ATOM 8255 C C . HIS A 1 27 ? 1.191 -12.573 -4.853 1.00 52.50 27 HIS A C 8
ATOM 8256 O O . HIS A 1 27 ? 1.467 -11.575 -4.170 1.00 34.33 27 HIS A O 8
ATOM 8270 N N . SER A 1 28 ? 1.681 -12.791 -6.086 1.00 73.13 28 SER A N 8
ATOM 8271 C CA . SER A 1 28 ? 2.680 -11.924 -6.740 1.00 54.45 28 SER A CA 8
ATOM 8272 C C . SER A 1 28 ? 2.134 -10.501 -6.983 1.00 60.31 28 SER A C 8
ATOM 8273 O O . SER A 1 28 ? 2.899 -9.531 -6.940 1.00 65.13 28 SER A O 8
ATOM 8281 N N . SER A 1 29 ? 0.801 -10.410 -7.204 1.00 73.12 29 SER A N 8
ATOM 8282 C CA . SER A 1 29 ? 0.085 -9.134 -7.424 1.00 73.13 29 SER A CA 8
ATOM 8283 C C . SER A 1 29 ? 0.232 -8.158 -6.228 1.00 32.22 29 SER A C 8
ATOM 8284 O O . SER A 1 29 ? 0.215 -6.936 -6.407 1.00 21.02 29 SER A O 8
ATOM 8292 N N . GLU A 1 30 ? 0.373 -8.727 -5.017 1.00 52.50 30 GLU A N 8
ATOM 8293 C CA . GLU A 1 30 ? 0.340 -7.977 -3.750 1.00 45.24 30 GLU A CA 8
ATOM 8294 C C . GLU A 1 30 ? 1.732 -7.438 -3.364 1.00 5.44 30 GLU A C 8
ATOM 8295 O O . GLU A 1 30 ? 2.717 -7.691 -4.068 1.00 33.02 30 GLU A O 8
ATOM 8307 N N . LEU A 1 31 ? 1.800 -6.659 -2.261 1.00 72.51 31 LEU A N 8
ATOM 8308 C CA . LEU A 1 31 ? 3.077 -6.126 -1.713 1.00 14.23 31 LEU A CA 8
ATOM 8309 C C . LEU A 1 31 ? 3.355 -6.666 -0.302 1.00 15.04 31 LEU A C 8
ATOM 8310 O O . LEU A 1 31 ? 2.459 -7.169 0.397 1.00 52.00 31 LEU A O 8
ATOM 8326 N N . SER A 1 32 ? 4.626 -6.528 0.091 1.00 62.23 32 SER A N 8
ATOM 8327 C CA . SER A 1 32 ? 5.156 -6.917 1.398 1.00 40.24 32 SER A CA 8
ATOM 8328 C C . SER A 1 32 ? 5.968 -5.735 1.956 1.00 44.21 32 SER A C 8
ATOM 8329 O O . SER A 1 32 ? 6.793 -5.155 1.231 1.00 3.32 32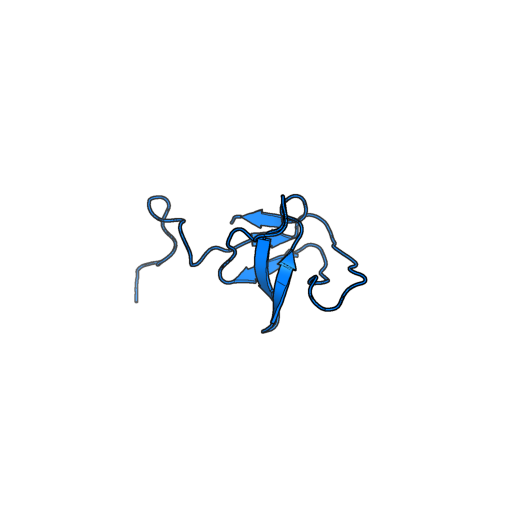 SER A O 8
ATOM 8337 N N . PHE A 1 33 ? 5.726 -5.388 3.236 1.00 14.02 33 PHE A N 8
ATOM 8338 C CA . PHE A 1 33 ? 6.262 -4.164 3.865 1.00 2.14 33 PHE A CA 8
ATOM 8339 C C . PHE A 1 33 ? 6.034 -4.166 5.396 1.00 53.15 33 PHE A C 8
ATOM 8340 O O . PHE A 1 33 ? 5.392 -5.064 5.949 1.00 72.12 33 PHE A O 8
ATOM 8357 N N . GLU A 1 34 ? 6.581 -3.131 6.054 1.00 12.33 34 GLU A N 8
ATOM 8358 C CA . GLU A 1 34 ? 6.466 -2.892 7.513 1.00 2.25 34 GLU A CA 8
ATOM 8359 C C . GLU A 1 34 ? 6.100 -1.416 7.757 1.00 52.44 34 GLU A C 8
ATOM 8360 O O . GLU A 1 34 ? 6.134 -0.612 6.818 1.00 15.54 34 GLU A O 8
ATOM 8372 N N . ILE A 1 35 ? 5.762 -1.069 9.021 1.00 40.14 35 ILE A N 8
ATOM 8373 C CA . ILE A 1 35 ? 5.352 0.302 9.412 1.00 52.54 35 ILE A CA 8
ATOM 8374 C C . ILE A 1 35 ? 6.463 1.319 9.092 1.00 64.31 35 ILE A C 8
ATOM 8375 O O . ILE A 1 35 ? 7.623 1.115 9.458 1.00 63.44 35 ILE A O 8
ATOM 8391 N N . GLY A 1 36 ? 6.093 2.395 8.379 1.00 1.00 36 GLY A N 8
ATOM 8392 C CA . GLY A 1 36 ? 7.023 3.446 7.977 1.00 32.41 36 GLY A CA 8
ATOM 8393 C C . GLY A 1 36 ? 7.276 3.448 6.480 1.00 3.42 36 GLY A C 8
ATOM 8394 O O . GLY A 1 36 ? 7.872 4.397 5.958 1.00 4.21 36 GLY A O 8
ATOM 8398 N N . ALA A 1 37 ? 6.834 2.367 5.796 1.00 31.02 37 ALA A N 8
ATOM 8399 C CA . ALA A 1 37 ? 6.954 2.215 4.347 1.00 55.02 37 ALA A CA 8
ATOM 8400 C C . ALA A 1 37 ? 6.159 3.307 3.635 1.00 33.14 37 ALA A C 8
ATOM 8401 O O . ALA A 1 37 ? 4.930 3.274 3.619 1.00 51.35 37 ALA A O 8
ATOM 8408 N N . ILE A 1 38 ? 6.880 4.283 3.089 1.00 71.21 38 ILE A N 8
ATOM 8409 C CA . ILE A 1 38 ? 6.282 5.387 2.335 1.00 74.21 38 ILE A CA 8
ATOM 8410 C C . ILE A 1 38 ? 6.001 4.916 0.903 1.00 4.03 38 ILE A C 8
ATOM 8411 O O . ILE A 1 38 ? 6.901 4.417 0.215 1.00 21.31 38 ILE A O 8
ATOM 8427 N N . PHE A 1 39 ? 4.736 5.028 0.500 1.00 3.02 39 PHE A N 8
ATOM 8428 C CA . PHE A 1 39 ? 4.270 4.711 -0.853 1.00 15.02 39 PHE A CA 8
ATOM 8429 C C . PHE A 1 39 ? 4.003 6.005 -1.607 1.00 23.33 39 PHE A C 8
ATOM 8430 O O . PHE A 1 39 ? 3.830 7.060 -0.993 1.00 75.24 39 PHE A O 8
ATOM 8447 N N . GLU A 1 40 ? 4.012 5.921 -2.938 1.00 2.03 40 GLU A N 8
ATOM 8448 C CA . GLU A 1 40 ? 3.710 7.048 -3.840 1.00 32.51 40 GLU A CA 8
ATOM 8449 C C . GLU A 1 40 ? 2.778 6.559 -4.949 1.00 30.12 40 GLU A C 8
ATOM 8450 O O . GLU A 1 40 ? 2.795 5.381 -5.291 1.00 21.15 40 GLU A O 8
ATOM 8462 N N . ASP A 1 41 ? 1.965 7.483 -5.489 1.00 13.14 41 ASP A N 8
ATOM 8463 C CA . ASP A 1 41 ? 0.962 7.197 -6.528 1.00 70.11 41 ASP A CA 8
ATOM 8464 C C . ASP A 1 41 ? -0.008 6.107 -6.065 1.00 3.45 41 ASP A C 8
ATOM 8465 O O . ASP A 1 41 ? -0.118 5.042 -6.672 1.00 74.01 41 ASP A O 8
ATOM 8474 N N . VAL A 1 42 ? -0.671 6.372 -4.934 1.00 44.43 42 VAL A N 8
ATOM 8475 C CA . VAL A 1 42 ? -1.668 5.463 -4.384 1.00 2.12 42 VAL A CA 8
ATOM 8476 C C . VAL A 1 42 ? -2.968 5.593 -5.190 1.00 2.34 42 VAL A C 8
ATOM 8477 O O . VAL A 1 42 ? -3.640 6.639 -5.172 1.00 60.42 42 VAL A O 8
ATOM 8490 N N . GLN A 1 43 ? -3.284 4.517 -5.887 1.00 75.54 43 GLN A N 8
ATOM 8491 C CA . GLN A 1 43 ? -4.422 4.403 -6.794 1.00 34.13 43 GLN A CA 8
ATOM 8492 C C . GLN A 1 43 ? -5.363 3.346 -6.211 1.00 60.25 43 GLN A C 8
ATOM 8493 O O . GLN A 1 43 ? -4.994 2.639 -5.271 1.00 1.43 43 GLN A O 8
ATOM 8507 N N . THR A 1 44 ? -6.577 3.249 -6.740 1.00 34.42 44 THR A N 8
ATOM 8508 C CA . THR A 1 44 ? -7.548 2.242 -6.296 1.00 32.34 44 THR A CA 8
ATOM 8509 C C . THR A 1 44 ? -7.448 0.998 -7.194 1.00 0.41 44 THR A C 8
ATOM 8510 O O . THR A 1 44 ? -7.238 1.119 -8.408 1.00 62.44 44 THR A O 8
ATOM 8521 N N . SER A 1 45 ? -7.579 -0.188 -6.592 1.00 52.24 45 SER A N 8
ATOM 8522 C CA . SER A 1 45 ? -7.489 -1.476 -7.307 1.00 44.43 45 SER A CA 8
ATOM 8523 C C . SER A 1 45 ? -8.883 -1.993 -7.685 1.00 64.00 45 SER A C 8
ATOM 8524 O O . SER A 1 45 ? -9.896 -1.559 -7.119 1.00 72.41 45 SER A O 8
ATOM 8532 N N . ARG A 1 46 ? -8.902 -2.941 -8.647 1.00 2.43 46 ARG A N 8
ATOM 8533 C CA . ARG A 1 46 ? -10.117 -3.681 -9.064 1.00 3.24 46 ARG A CA 8
ATOM 8534 C C . ARG A 1 46 ? -10.717 -4.414 -7.850 1.00 40.13 46 ARG A C 8
ATOM 8535 O O . ARG A 1 46 ? -11.936 -4.499 -7.676 1.00 41.11 46 ARG A O 8
ATOM 8556 N N . GLU A 1 47 ? -9.794 -4.922 -7.015 1.00 72.10 47 GLU A N 8
ATOM 8557 C CA . GLU A 1 47 ? -10.089 -5.683 -5.806 1.00 15.25 47 GLU A CA 8
ATOM 8558 C C . GLU A 1 47 ? -10.667 -4.742 -4.718 1.00 44.10 47 GLU A C 8
ATOM 8559 O O . GLU A 1 47 ? -10.116 -3.650 -4.506 1.00 64.32 47 GLU A O 8
ATOM 8571 N N . PRO A 1 48 ? -11.763 -5.156 -4.004 1.00 23.13 48 PRO A N 8
ATOM 8572 C CA . PRO A 1 48 ? -12.445 -4.291 -3.015 1.00 14.11 48 PRO A CA 8
ATOM 8573 C C . PRO A 1 48 ? -11.606 -4.088 -1.729 1.00 52.22 48 PRO A C 8
ATOM 8574 O O . PRO A 1 48 ? -11.267 -5.051 -1.023 1.00 24.13 48 PRO A O 8
ATOM 8585 N N . GLY A 1 49 ? -11.260 -2.817 -1.454 1.00 61.43 49 GLY A N 8
ATOM 8586 C CA . GLY A 1 49 ? -10.464 -2.448 -0.280 1.00 33.31 49 GLY A CA 8
ATOM 8587 C C . GLY A 1 49 ? -8.969 -2.700 -0.447 1.00 24.51 49 GLY A C 8
ATOM 8588 O O . GLY A 1 49 ? -8.232 -2.828 0.541 1.00 13.31 49 GLY A O 8
ATOM 8592 N N . TRP A 1 50 ? -8.526 -2.793 -1.707 1.00 2.32 50 TRP A N 8
ATOM 8593 C CA . TRP A 1 50 ? -7.105 -2.879 -2.068 1.00 74.22 50 TRP A CA 8
ATOM 8594 C C . TRP A 1 50 ? -6.713 -1.637 -2.886 1.00 65.32 50 TRP A C 8
ATOM 8595 O O . TRP A 1 50 ? -7.528 -1.098 -3.652 1.00 70.33 50 TRP A O 8
ATOM 8616 N N . LEU A 1 51 ? -5.467 -1.179 -2.699 1.00 22.50 51 LEU A N 8
ATOM 8617 C CA . LEU A 1 51 ? -4.912 0.013 -3.370 1.00 42.04 51 LEU A CA 8
ATOM 8618 C C . LEU A 1 51 ? -3.604 -0.382 -4.077 1.00 15.12 51 LEU A C 8
ATOM 8619 O O . LEU A 1 51 ? -2.918 -1.304 -3.636 1.00 54.14 51 LEU A O 8
ATOM 8635 N N . GLU A 1 52 ? -3.263 0.309 -5.174 1.00 34.41 52 GLU A N 8
ATOM 8636 C CA . GLU A 1 52 ? -1.988 0.103 -5.876 1.00 23.25 52 GLU A CA 8
ATOM 8637 C C . GLU A 1 52 ? -1.037 1.245 -5.488 1.00 3.22 52 GLU A C 8
ATOM 8638 O O . GLU A 1 52 ? -1.323 2.401 -5.766 1.00 72.32 52 GLU A O 8
ATOM 8650 N N . GLY A 1 53 ? 0.113 0.905 -4.888 1.00 14.22 53 GLY A N 8
ATOM 8651 C CA . GLY A 1 53 ? 1.051 1.907 -4.356 1.00 0.32 53 GLY A CA 8
ATOM 8652 C C . GLY A 1 53 ? 2.485 1.558 -4.712 1.00 51.03 53 GLY A C 8
ATOM 8653 O O . GLY A 1 53 ? 2.859 0.383 -4.646 1.00 42.42 53 GLY A O 8
ATOM 8657 N N . THR A 1 54 ? 3.271 2.569 -5.097 1.00 53.35 54 THR A N 8
ATOM 8658 C CA . THR A 1 54 ? 4.657 2.396 -5.543 1.00 62.54 54 THR A CA 8
ATOM 8659 C C . THR A 1 54 ? 5.609 2.506 -4.330 1.00 12.51 54 THR A C 8
ATOM 8660 O O . THR A 1 54 ? 5.673 3.541 -3.666 1.00 51.43 54 THR A O 8
ATOM 8671 N N . LEU A 1 55 ? 6.319 1.414 -4.057 1.00 54.11 55 LEU A N 8
ATOM 8672 C CA . LEU A 1 55 ? 7.301 1.298 -2.977 1.00 73.44 55 LEU A CA 8
ATOM 8673 C C . LEU A 1 55 ? 8.677 1.147 -3.639 1.00 54.22 55 LEU A C 8
ATOM 8674 O O . LEU A 1 55 ? 8.916 0.140 -4.319 1.00 33.21 55 LEU A O 8
ATOM 8690 N N . ASN A 1 56 ? 9.541 2.181 -3.472 1.00 5.43 56 ASN A N 8
ATOM 8691 C CA . ASN A 1 56 ? 10.856 2.336 -4.156 1.00 4.03 56 ASN A CA 8
ATOM 8692 C C . ASN A 1 56 ? 10.645 2.607 -5.664 1.00 2.54 56 ASN A C 8
ATOM 8693 O O . ASN A 1 56 ? 10.894 3.713 -6.155 1.00 62.43 56 ASN A O 8
ATOM 8704 N N . GLY A 1 57 ? 10.176 1.575 -6.367 1.00 70.42 57 GLY A N 8
ATOM 8705 C CA . GLY A 1 57 ? 9.804 1.654 -7.777 1.00 51.13 57 GLY A CA 8
ATOM 8706 C C . GLY A 1 57 ? 8.942 0.466 -8.185 1.00 35.42 57 GLY A C 8
ATOM 8707 O O . GLY A 1 57 ? 9.033 -0.011 -9.323 1.00 63.44 57 GLY A O 8
ATOM 8711 N N . LYS A 1 58 ? 8.126 -0.038 -7.232 1.00 4.35 58 LYS A N 8
ATOM 8712 C CA . LYS A 1 58 ? 7.285 -1.239 -7.426 1.00 20.11 58 LYS A CA 8
ATOM 8713 C C . LYS A 1 58 ? 5.834 -0.983 -6.977 1.00 52.04 58 LYS A C 8
ATOM 8714 O O . LYS A 1 58 ? 5.584 -0.738 -5.799 1.00 42.14 58 LYS A O 8
ATOM 8733 N N . ARG A 1 59 ? 4.892 -1.124 -7.900 1.00 13.21 59 ARG A N 8
ATOM 8734 C CA . ARG A 1 59 ? 3.442 -1.022 -7.619 1.00 41.11 59 ARG A CA 8
ATOM 8735 C C . ARG A 1 59 ? 2.903 -2.431 -7.289 1.00 44.13 59 ARG A C 8
ATOM 8736 O O . ARG A 1 59 ? 3.404 -3.427 -7.823 1.00 33.43 59 ARG A O 8
ATOM 8757 N N . GLY A 1 60 ? 1.899 -2.499 -6.401 1.00 3.12 60 GLY A N 8
ATOM 8758 C CA . GLY A 1 60 ? 1.210 -3.755 -6.082 1.00 1.24 60 GLY A CA 8
ATOM 8759 C C . GLY A 1 60 ? 0.053 -3.540 -5.122 1.00 42.42 60 GLY A C 8
ATOM 8760 O O . GLY A 1 60 ? -0.227 -2.395 -4.732 1.00 52.41 60 GLY A O 8
ATOM 8764 N N . LEU A 1 61 ? -0.604 -4.646 -4.717 1.00 12.14 61 LEU A N 8
ATOM 8765 C CA . LEU A 1 61 ? -1.798 -4.602 -3.857 1.00 1.34 61 LEU A CA 8
ATOM 8766 C C . LEU A 1 61 ? -1.421 -4.358 -2.394 1.00 31.21 61 LEU A C 8
ATOM 8767 O O . LEU A 1 61 ? -0.626 -5.096 -1.796 1.00 22.41 61 LEU A O 8
ATOM 8783 N N . ILE A 1 62 ? -2.019 -3.311 -1.849 1.00 52.14 62 ILE A N 8
ATOM 8784 C CA . ILE A 1 62 ? -1.848 -2.855 -0.480 1.00 41.35 62 ILE A CA 8
ATOM 8785 C C . ILE A 1 62 ? -3.223 -2.891 0.205 1.00 0.21 62 ILE A C 8
ATOM 8786 O O . ILE A 1 62 ? -4.199 -2.421 -0.385 1.00 53.01 62 ILE A O 8
ATOM 8802 N N . PRO A 1 63 ? -3.342 -3.466 1.441 1.00 24.11 63 PRO A N 8
ATOM 8803 C CA . PRO A 1 63 ? -4.572 -3.333 2.237 1.00 63.34 63 PRO A CA 8
ATOM 8804 C C . PRO A 1 63 ? -4.734 -1.853 2.684 1.00 25.44 63 PRO A C 8
ATOM 8805 O O . PRO A 1 63 ? -3.820 -1.293 3.301 1.00 51.13 63 PRO A O 8
ATOM 8816 N N . GLN A 1 64 ? -5.870 -1.210 2.297 1.00 14.35 64 GLN A N 8
ATOM 8817 C CA . GLN A 1 64 ? -6.132 0.230 2.574 1.00 4.41 64 GLN A CA 8
ATOM 8818 C C . GLN A 1 64 ? -6.142 0.547 4.093 1.00 71.31 64 GLN A C 8
ATOM 8819 O O . GLN A 1 64 ? -5.843 1.670 4.498 1.00 33.43 64 GLN A O 8
ATOM 8833 N N . ASN A 1 65 ? -6.468 -0.475 4.902 1.00 40.30 65 ASN A N 8
ATOM 8834 C CA . ASN A 1 65 ? -6.460 -0.414 6.385 1.00 13.34 65 ASN A CA 8
ATOM 8835 C C . ASN A 1 65 ? -5.026 -0.251 6.929 1.00 31.20 65 ASN A C 8
ATOM 8836 O O . ASN A 1 65 ? -4.804 0.419 7.940 1.00 35.42 65 ASN A O 8
ATOM 8847 N N . TYR A 1 66 ? -4.061 -0.860 6.220 1.00 34.05 66 TYR A N 8
ATOM 8848 C CA . TYR A 1 66 ? -2.661 -0.954 6.665 1.00 42.23 66 TYR A CA 8
ATOM 8849 C C . TYR A 1 66 ? -1.853 0.295 6.318 1.00 43.22 66 TYR A C 8
ATOM 8850 O O . TYR A 1 66 ? -0.712 0.419 6.763 1.00 61.21 66 TYR A O 8
ATOM 8868 N N . VAL A 1 67 ? -2.432 1.216 5.520 1.00 21.40 67 VAL A N 8
ATOM 8869 C CA . VAL A 1 67 ? -1.761 2.477 5.144 1.00 45.32 67 VAL A CA 8
ATOM 8870 C C . VAL A 1 67 ? -2.637 3.703 5.445 1.00 50.31 67 VAL A C 8
ATOM 8871 O O . VAL A 1 67 ? -3.863 3.661 5.337 1.00 2.10 67 VAL A O 8
ATOM 8884 N N . LYS A 1 68 ? -1.965 4.790 5.822 1.00 34.34 68 LYS A N 8
ATOM 8885 C CA . LYS A 1 68 ? -2.551 6.112 6.016 1.00 10.12 68 LYS A CA 8
ATOM 8886 C C . LYS A 1 68 ? -2.098 6.996 4.844 1.00 14.34 68 LYS A C 8
ATOM 8887 O O . LYS A 1 68 ? -0.889 7.189 4.653 1.00 11.15 68 LYS A O 8
ATOM 8906 N N . LEU A 1 69 ? -3.054 7.506 4.064 1.00 21.41 69 LEU A N 8
ATOM 8907 C CA . LEU A 1 69 ? -2.765 8.331 2.880 1.00 53.12 69 LEU A CA 8
ATOM 8908 C C . LEU A 1 69 ? -2.205 9.707 3.304 1.00 63.13 69 LEU A C 8
ATOM 8909 O O . LEU A 1 69 ? -2.878 10.474 4.012 1.00 32.03 69 LEU A O 8
ATOM 8925 N N . LEU A 1 70 ? -0.949 9.975 2.907 1.00 63.23 70 LEU A N 8
ATOM 8926 C CA . LEU A 1 70 ? -0.260 11.241 3.176 1.00 4.24 70 LEU A CA 8
ATOM 8927 C C . LEU A 1 70 ? -0.753 12.302 2.159 1.00 31.31 70 LEU A C 8
ATOM 8928 O O . LEU A 1 70 ? -1.700 13.070 2.484 1.00 60.21 70 LEU A O 8
ATOM 8945 N N . MET A 1 1 ? -26.851 4.816 -8.180 1.00 15.14 1 MET A N 9
ATOM 8946 C CA . MET A 1 1 ? -25.516 5.395 -8.458 1.00 23.24 1 MET A CA 9
ATOM 8947 C C . MET A 1 1 ? -24.987 6.106 -7.203 1.00 71.15 1 MET A C 9
ATOM 8948 O O . MET A 1 1 ? -25.753 6.789 -6.511 1.00 44.31 1 MET A O 9
ATOM 8964 N N . GLY A 1 2 ? -23.684 5.941 -6.914 1.00 32.15 2 GLY A N 9
ATOM 8965 C CA . GLY A 1 2 ? -23.025 6.618 -5.782 1.00 75.43 2 GLY A CA 9
ATOM 8966 C C . GLY A 1 2 ? -22.698 5.683 -4.630 1.00 24.12 2 GLY A C 9
ATOM 8967 O O . GLY A 1 2 ? -22.446 6.144 -3.510 1.00 35.11 2 GLY A O 9
ATOM 8971 N N . HIS A 1 3 ? -22.720 4.369 -4.890 1.00 34.14 3 HIS A N 9
ATOM 8972 C CA . HIS A 1 3 ? -22.273 3.352 -3.921 1.00 12.10 3 HIS A CA 9
ATOM 8973 C C . HIS A 1 3 ? -20.852 2.904 -4.289 1.00 2.22 3 HIS A C 9
ATOM 8974 O O . HIS A 1 3 ? -20.553 2.695 -5.478 1.00 61.23 3 HIS A O 9
ATOM 8989 N N . HIS A 1 4 ? -19.991 2.774 -3.260 1.00 64.41 4 HIS A N 9
ATOM 8990 C CA . HIS A 1 4 ? -18.578 2.376 -3.398 1.00 61.11 4 HIS A CA 9
ATOM 8991 C C . HIS A 1 4 ? -17.819 3.430 -4.246 1.00 32.23 4 HIS A C 9
ATOM 8992 O O . HIS A 1 4 ? -17.155 3.107 -5.231 1.00 63.55 4 HIS A O 9
ATOM 9007 N N . HIS A 1 5 ? -17.939 4.704 -3.818 1.00 21.53 5 HIS A N 9
ATOM 9008 C CA . HIS A 1 5 ? -17.330 5.877 -4.494 1.00 1.24 5 HIS A CA 9
ATOM 9009 C C . HIS A 1 5 ? -15.804 5.944 -4.233 1.00 63.25 5 HIS A C 9
ATOM 9010 O O . HIS A 1 5 ? -15.089 6.747 -4.846 1.00 15.13 5 HIS A O 9
ATOM 9025 N N . HIS A 1 6 ? -15.340 5.073 -3.313 1.00 63.11 6 HIS A N 9
ATOM 9026 C CA . HIS A 1 6 ? -13.918 4.810 -3.007 1.00 71.03 6 HIS A CA 9
ATOM 9027 C C . HIS A 1 6 ? -13.291 5.958 -2.200 1.00 54.03 6 HIS A C 9
ATOM 9028 O O . HIS A 1 6 ? -13.047 5.821 -0.997 1.00 64.32 6 HIS A O 9
ATOM 9043 N N . HIS A 1 7 ? -13.037 7.093 -2.865 1.00 31.22 7 HIS A N 9
ATOM 9044 C CA . HIS A 1 7 ? -12.379 8.257 -2.253 1.00 43.42 7 HIS A CA 9
ATOM 9045 C C . HIS A 1 7 ? -13.361 9.438 -2.147 1.00 30.45 7 HIS A C 9
ATOM 9046 O O . HIS A 1 7 ? -13.820 9.967 -3.164 1.00 3.21 7 HIS A O 9
ATOM 9061 N N . HIS A 1 8 ? -13.688 9.815 -0.899 1.00 55.43 8 HIS A N 9
ATOM 9062 C CA . HIS A 1 8 ? -14.492 11.005 -0.591 1.00 41.23 8 HIS A CA 9
ATOM 9063 C C . HIS A 1 8 ? -13.556 12.236 -0.557 1.00 54.23 8 HIS A C 9
ATOM 9064 O O . HIS A 1 8 ? -13.134 12.691 0.517 1.00 13.14 8 HIS A O 9
ATOM 9079 N N . SER A 1 9 ? -13.187 12.716 -1.760 1.00 70.14 9 SER A N 9
ATOM 9080 C CA . SER A 1 9 ? -12.229 13.826 -1.944 1.00 43.44 9 SER A CA 9
ATOM 9081 C C . SER A 1 9 ? -12.280 14.318 -3.413 1.00 42.52 9 SER A C 9
ATOM 9082 O O . SER A 1 9 ? -13.200 13.966 -4.163 1.00 40.41 9 SER A O 9
ATOM 9090 N N . HIS A 1 10 ? -11.297 15.149 -3.794 1.00 73.12 10 HIS A N 9
ATOM 9091 C CA . HIS A 1 10 ? -11.168 15.740 -5.135 1.00 51.44 10 HIS A CA 9
ATOM 9092 C C . HIS A 1 10 ? -9.686 16.088 -5.395 1.00 33.22 10 HIS A C 9
ATOM 9093 O O . HIS A 1 10 ? -8.946 16.328 -4.436 1.00 11.44 10 HIS A O 9
ATOM 9108 N N . MET A 1 11 ? -9.285 16.117 -6.692 1.00 72.03 11 MET A N 9
ATOM 9109 C CA . MET A 1 11 ? -7.880 16.343 -7.132 1.00 42.32 11 MET A CA 9
ATOM 9110 C C . MET A 1 11 ? -6.950 15.237 -6.579 1.00 42.43 11 MET A C 9
ATOM 9111 O O . MET A 1 11 ? -5.856 15.503 -6.076 1.00 62.33 11 MET A O 9
ATOM 9125 N N . ILE A 1 12 ? -7.387 13.983 -6.752 1.00 11.44 12 ILE A N 9
ATOM 9126 C CA . ILE A 1 12 ? -6.780 12.789 -6.105 1.00 11.43 12 ILE A CA 9
ATOM 9127 C C . ILE A 1 12 ? -5.580 12.239 -6.949 1.00 32.22 12 ILE A C 9
ATOM 9128 O O . ILE A 1 12 ? -5.036 11.171 -6.660 1.00 33.24 12 ILE A O 9
ATOM 9144 N N . ARG A 1 13 ? -5.146 13.024 -7.961 1.00 23.12 13 ARG A N 9
ATOM 9145 C CA . ARG A 1 13 ? -4.054 12.655 -8.886 1.00 10.34 13 ARG A CA 9
ATOM 9146 C C . ARG A 1 13 ? -2.719 12.497 -8.116 1.00 31.00 13 ARG A C 9
ATOM 9147 O O . ARG A 1 13 ? -2.205 13.467 -7.544 1.00 54.05 13 ARG A O 9
ATOM 9168 N N . SER A 1 14 ? -2.205 11.256 -8.107 1.00 45.33 14 SER A N 9
ATOM 9169 C CA . SER A 1 14 ? -0.903 10.871 -7.532 1.00 4.40 14 SER A CA 9
ATOM 9170 C C . SER A 1 14 ? -0.873 11.126 -6.007 1.00 1.32 14 SER A C 9
ATOM 9171 O O . SER A 1 14 ? -0.408 12.173 -5.537 1.00 44.32 14 SER A O 9
ATOM 9179 N N . ARG A 1 15 ? -1.452 10.178 -5.257 1.00 63.12 15 ARG A N 9
ATOM 9180 C CA . ARG A 1 15 ? -1.474 10.196 -3.781 1.00 61.03 15 ARG A CA 9
ATOM 9181 C C . ARG A 1 15 ? -0.225 9.527 -3.214 1.00 13.52 15 ARG A C 9
ATOM 9182 O O . ARG A 1 15 ? 0.567 8.950 -3.951 1.00 32.34 15 ARG A O 9
ATOM 9203 N N . LYS A 1 16 ? -0.027 9.664 -1.905 1.00 52.44 16 LYS A N 9
ATOM 9204 C CA . LYS A 1 16 ? 0.949 8.853 -1.156 1.00 21.43 16 LYS A CA 9
ATOM 9205 C C . LYS A 1 16 ? 0.264 8.204 0.044 1.00 43.20 16 LYS A C 9
ATOM 9206 O O . LYS A 1 16 ? -0.889 8.513 0.353 1.00 60.02 16 LYS A O 9
ATOM 9225 N N . ALA A 1 17 ? 0.978 7.273 0.673 1.00 14.43 17 ALA A N 9
ATOM 9226 C CA . ALA A 1 17 ? 0.521 6.541 1.858 1.00 13.31 17 ALA A CA 9
ATOM 9227 C C . ALA A 1 17 ? 1.732 6.136 2.700 1.00 1.22 17 ALA A C 9
ATOM 9228 O O . ALA A 1 17 ? 2.874 6.209 2.239 1.00 44.12 17 ALA A O 9
ATOM 9235 N N . ARG A 1 18 ? 1.476 5.744 3.940 1.00 31.43 18 ARG A N 9
ATOM 9236 C CA . ARG A 1 18 ? 2.507 5.212 4.833 1.00 72.23 18 ARG A CA 9
ATOM 9237 C C . ARG A 1 18 ? 1.927 4.044 5.608 1.00 43.52 18 ARG A C 9
ATOM 9238 O O . ARG A 1 18 ? 0.848 4.163 6.196 1.00 34.32 18 ARG A O 9
ATOM 9259 N N . ALA A 1 19 ? 2.654 2.924 5.592 1.00 24.01 19 ALA A N 9
ATOM 9260 C CA . ALA A 1 19 ? 2.292 1.734 6.354 1.00 14.11 19 ALA A CA 9
ATOM 9261 C C . ALA A 1 19 ? 2.263 2.064 7.861 1.00 71.20 19 ALA A C 9
ATOM 9262 O O . ALA A 1 19 ? 3.283 2.444 8.441 1.00 51.41 19 ALA A O 9
ATOM 9269 N N . VAL A 1 20 ? 1.073 1.972 8.452 1.00 14.01 20 VAL A N 9
ATOM 9270 C CA . VAL A 1 20 ? 0.859 2.117 9.906 1.00 53.53 20 VAL A CA 9
ATOM 9271 C C . VAL A 1 20 ? 0.751 0.721 10.553 1.00 52.21 20 VAL A C 9
ATOM 9272 O O . VAL A 1 20 ? 0.903 0.571 11.768 1.00 72.52 20 VAL A O 9
ATOM 9285 N N . TYR A 1 21 ? 0.481 -0.289 9.708 1.00 4.23 21 TYR A N 9
ATOM 9286 C CA . TYR A 1 21 ? 0.512 -1.716 10.070 1.00 75.24 21 TYR A CA 9
ATOM 9287 C C . TYR A 1 21 ? 1.388 -2.457 9.039 1.00 21.21 21 TYR A C 9
ATOM 9288 O O . TYR A 1 21 ? 1.359 -2.097 7.852 1.00 14.10 21 TYR A O 9
ATOM 9306 N N . PRO A 1 22 ? 2.185 -3.489 9.461 1.00 43.40 22 PRO A N 9
ATOM 9307 C CA . PRO A 1 22 ? 3.006 -4.270 8.524 1.00 73.34 22 PRO A CA 9
ATOM 9308 C C . PRO A 1 22 ? 2.166 -5.378 7.840 1.00 3.11 22 PRO A C 9
ATOM 9309 O O . PRO A 1 22 ? 1.120 -5.793 8.357 1.00 73.02 22 PRO A O 9
ATOM 9320 N N . CYS A 1 23 ? 2.627 -5.843 6.676 1.00 63.13 23 CYS A N 9
ATOM 9321 C CA . CYS A 1 23 ? 1.937 -6.874 5.890 1.00 14.53 23 CYS A CA 9
ATOM 9322 C C . CYS A 1 23 ? 2.956 -7.725 5.136 1.00 62.40 23 CYS A C 9
ATOM 9323 O O . CYS A 1 23 ? 3.927 -7.196 4.612 1.00 65.42 23 CYS A O 9
ATOM 9331 N N . GLU A 1 24 ? 2.759 -9.046 5.133 1.00 24.41 24 GLU A N 9
ATOM 9332 C CA . GLU A 1 24 ? 3.520 -9.986 4.297 1.00 32.13 24 GLU A CA 9
ATOM 9333 C C . GLU A 1 24 ? 2.526 -10.757 3.427 1.00 34.10 24 GLU A C 9
ATOM 9334 O O . GLU A 1 24 ? 1.855 -11.681 3.894 1.00 5.44 24 GLU A O 9
ATOM 9346 N N . ALA A 1 25 ? 2.405 -10.309 2.174 1.00 12.41 25 ALA A N 9
ATOM 9347 C CA . ALA A 1 25 ? 1.523 -10.912 1.178 1.00 72.35 25 ALA A CA 9
ATOM 9348 C C . ALA A 1 25 ? 2.274 -12.020 0.421 1.00 31.20 25 ALA A C 9
ATOM 9349 O O . ALA A 1 25 ? 3.451 -11.841 0.054 1.00 33.34 25 ALA A O 9
ATOM 9356 N N . GLU A 1 26 ? 1.589 -13.153 0.181 1.00 2.22 26 GLU A N 9
ATOM 9357 C CA . GLU A 1 26 ? 2.207 -14.350 -0.433 1.00 21.42 26 GLU A CA 9
ATOM 9358 C C . GLU A 1 26 ? 2.255 -14.228 -1.967 1.00 32.42 26 GLU A C 9
ATOM 9359 O O . GLU A 1 26 ? 3.115 -14.847 -2.610 1.00 23.42 26 GLU A O 9
ATOM 9371 N N . HIS A 1 27 ? 1.331 -13.433 -2.554 1.00 22.20 27 HIS A N 9
ATOM 9372 C CA . HIS A 1 27 ? 1.328 -13.153 -4.008 1.00 33.15 27 HIS A CA 9
ATOM 9373 C C . HIS A 1 27 ? 2.292 -12.002 -4.327 1.00 4.12 27 HIS A C 9
ATOM 9374 O O . HIS A 1 27 ? 2.484 -11.095 -3.507 1.00 54.23 27 HIS A O 9
ATOM 9388 N N . SER A 1 28 ? 2.909 -12.070 -5.518 1.00 65.32 28 SER A N 9
ATOM 9389 C CA . SER A 1 28 ? 3.917 -11.097 -5.984 1.00 20.12 28 SER A CA 9
ATOM 9390 C C . SER A 1 28 ? 3.262 -9.760 -6.377 1.00 5.12 28 SER A C 9
ATOM 9391 O O . SER A 1 28 ? 3.863 -8.687 -6.210 1.00 51.24 28 SER A O 9
ATOM 9399 N N . SER A 1 29 ? 2.027 -9.852 -6.926 1.00 3.31 29 SER A N 9
ATOM 9400 C CA . SER A 1 29 ? 1.210 -8.691 -7.310 1.00 0.13 29 SER A CA 9
ATOM 9401 C C . SER A 1 29 ? 0.902 -7.846 -6.063 1.00 61.51 29 SER A C 9
ATOM 9402 O O . SER A 1 29 ? 1.006 -6.625 -6.085 1.00 35.40 29 SER A O 9
ATOM 9410 N N . GLU A 1 30 ? 0.549 -8.550 -4.976 1.00 72.42 30 GLU A N 9
ATOM 9411 C CA . GLU A 1 30 ? 0.344 -7.969 -3.643 1.00 3.42 30 GLU A CA 9
ATOM 9412 C C . GLU A 1 30 ? 1.699 -7.609 -3.009 1.00 74.43 30 GLU A C 9
ATOM 9413 O O . GLU A 1 30 ? 2.680 -8.324 -3.206 1.00 63.12 30 GLU A O 9
ATOM 9425 N N . LEU A 1 31 ? 1.761 -6.487 -2.270 1.00 15.44 31 LEU A N 9
ATOM 9426 C CA . LEU A 1 31 ? 3.017 -5.968 -1.710 1.00 31.15 31 LEU A CA 9
ATOM 9427 C C . LEU A 1 31 ? 3.176 -6.363 -0.240 1.00 34.53 31 LEU A C 9
ATOM 9428 O O . LEU A 1 31 ? 2.202 -6.438 0.517 1.00 24.40 31 LEU A O 9
ATOM 9444 N N . SER A 1 32 ? 4.432 -6.595 0.129 1.00 4.02 32 SER A N 9
ATOM 9445 C CA . SER A 1 32 ? 4.870 -6.826 1.512 1.00 54.43 32 SER A CA 9
ATOM 9446 C C . SER A 1 32 ? 5.697 -5.611 1.975 1.00 4.45 32 SER A C 9
ATOM 9447 O O . SER A 1 32 ? 6.476 -5.056 1.187 1.00 71.40 32 SER A O 9
ATOM 9455 N N . PHE A 1 33 ? 5.537 -5.222 3.255 1.00 41.12 33 PHE A N 9
ATOM 9456 C CA . PHE A 1 33 ? 6.061 -3.963 3.793 1.00 42.32 33 PHE A CA 9
ATOM 9457 C C . PHE A 1 33 ? 6.038 -3.949 5.330 1.00 32.12 33 PHE A C 9
ATOM 9458 O O . PHE A 1 33 ? 5.333 -4.740 5.965 1.00 63.00 33 PHE A O 9
ATOM 9475 N N . GLU A 1 34 ? 6.826 -3.027 5.902 1.00 71.12 34 GLU A N 9
ATOM 9476 C CA . GLU A 1 34 ? 6.895 -2.759 7.357 1.00 53.24 34 GLU A CA 9
ATOM 9477 C C . GLU A 1 34 ? 6.299 -1.372 7.667 1.00 5.42 34 GLU A C 9
ATOM 9478 O O . GLU A 1 34 ? 6.093 -0.568 6.753 1.00 4.03 34 GLU A O 9
ATOM 9490 N N . ILE A 1 35 ? 6.050 -1.097 8.966 1.00 71.13 35 ILE A N 9
ATOM 9491 C CA . ILE A 1 35 ? 5.557 0.215 9.434 1.00 5.21 35 ILE A CA 9
ATOM 9492 C C . ILE A 1 35 ? 6.598 1.306 9.122 1.00 3.12 35 ILE A C 9
ATOM 9493 O O . ILE A 1 35 ? 7.742 1.227 9.579 1.00 51.22 35 ILE A O 9
ATOM 9509 N N . GLY A 1 36 ? 6.185 2.304 8.325 1.00 25.23 36 GLY A N 9
ATOM 9510 C CA . GLY A 1 36 ? 7.059 3.404 7.912 1.00 55.12 36 GLY A CA 9
ATOM 9511 C C . GLY A 1 36 ? 7.336 3.403 6.424 1.00 72.42 36 GLY A C 9
ATOM 9512 O O . GLY A 1 36 ? 7.849 4.396 5.886 1.00 21.15 36 GLY A O 9
ATOM 9516 N N . ALA A 1 37 ? 7.014 2.273 5.762 1.00 74.41 37 ALA A N 9
ATOM 9517 C CA . ALA A 1 37 ? 7.167 2.105 4.316 1.00 34.41 37 ALA A CA 9
ATOM 9518 C C . ALA A 1 37 ? 6.256 3.095 3.581 1.00 72.31 37 ALA A C 9
ATOM 9519 O O . ALA A 1 37 ? 5.030 3.031 3.710 1.00 4.04 37 ALA A O 9
ATOM 9526 N N . ILE A 1 38 ? 6.880 4.045 2.889 1.00 65.50 38 ILE A N 9
ATOM 9527 C CA . ILE A 1 38 ? 6.183 5.074 2.108 1.00 3.22 38 ILE A CA 9
ATOM 9528 C C . ILE A 1 38 ? 5.792 4.504 0.732 1.00 12.40 38 ILE A C 9
ATOM 9529 O O . ILE A 1 38 ? 6.588 3.811 0.084 1.00 51.43 38 ILE A O 9
ATOM 9545 N N . PHE A 1 39 ? 4.554 4.786 0.319 1.00 22.34 39 PHE A N 9
ATOM 9546 C CA . PHE A 1 39 ? 3.994 4.373 -0.975 1.00 13.14 39 PHE A CA 9
ATOM 9547 C C . PHE A 1 39 ? 3.667 5.632 -1.772 1.00 22.34 39 PHE A C 9
ATOM 9548 O O . PHE A 1 39 ? 3.200 6.611 -1.199 1.00 61.05 39 PHE A O 9
ATOM 9565 N N . GLU A 1 40 ? 3.931 5.611 -3.085 1.00 14.42 40 GLU A N 9
ATOM 9566 C CA . GLU A 1 40 ? 3.786 6.790 -3.961 1.00 65.25 40 GLU A CA 9
ATOM 9567 C C . GLU A 1 40 ? 2.856 6.464 -5.145 1.00 12.21 40 GLU A C 9
ATOM 9568 O O . GLU A 1 40 ? 2.783 5.311 -5.576 1.00 24.43 40 GLU A O 9
ATOM 9580 N N . ASP A 1 41 ? 2.148 7.502 -5.643 1.00 40.43 41 ASP A N 9
ATOM 9581 C CA . ASP A 1 41 ? 1.152 7.392 -6.738 1.00 2.33 41 ASP A CA 9
ATOM 9582 C C . ASP A 1 41 ? 0.030 6.393 -6.349 1.00 3.51 41 ASP A C 9
ATOM 9583 O O . ASP A 1 41 ? -0.430 5.594 -7.152 1.00 63.31 41 ASP A O 9
ATOM 9592 N N . VAL A 1 42 ? -0.401 6.460 -5.082 1.00 62.33 42 VAL A N 9
ATOM 9593 C CA . VAL A 1 42 ? -1.406 5.539 -4.519 1.00 63.11 42 VAL A CA 9
ATOM 9594 C C . VAL A 1 42 ? -2.791 5.791 -5.154 1.00 55.31 42 VAL A C 9
ATOM 9595 O O . VAL A 1 42 ? -3.348 6.877 -5.045 1.00 53.42 42 VAL A O 9
ATOM 9608 N N . GLN A 1 43 ? -3.316 4.759 -5.813 1.00 61.34 43 GLN A N 9
ATOM 9609 C CA . GLN A 1 43 ? -4.571 4.785 -6.575 1.00 54.11 43 GLN A CA 9
ATOM 9610 C C . GLN A 1 43 ? -5.479 3.673 -6.053 1.00 31.04 43 GLN A C 9
ATOM 9611 O O . GLN A 1 43 ? -5.083 2.921 -5.169 1.00 32.44 43 GLN A O 9
ATOM 9625 N N . THR A 1 44 ? -6.706 3.587 -6.569 1.00 21.53 44 THR A N 9
ATOM 9626 C CA . THR A 1 44 ? -7.656 2.537 -6.172 1.00 24.23 44 THR A CA 9
ATOM 9627 C C . THR A 1 44 ? -7.558 1.338 -7.142 1.00 61.22 44 THR A C 9
ATOM 9628 O O . THR A 1 44 ? -7.455 1.527 -8.356 1.00 45.10 44 THR A O 9
ATOM 9639 N N . SER A 1 45 ? -7.597 0.123 -6.601 1.00 74.54 45 SER A N 9
ATOM 9640 C CA . SER A 1 45 ? -7.574 -1.120 -7.398 1.00 62.40 45 SER A CA 9
ATOM 9641 C C . SER A 1 45 ? -9.014 -1.574 -7.726 1.00 71.25 45 SER A C 9
ATOM 9642 O O . SER A 1 45 ? -9.991 -1.015 -7.197 1.00 62.13 45 SER A O 9
ATOM 9650 N N . ARG A 1 46 ? -9.134 -2.591 -8.604 1.00 31.12 46 ARG A N 9
ATOM 9651 C CA . ARG A 1 46 ? -10.434 -3.224 -8.914 1.00 2.42 46 ARG A CA 9
ATOM 9652 C C . ARG A 1 46 ? -10.877 -4.113 -7.738 1.00 64.24 46 ARG A C 9
ATOM 9653 O O . ARG A 1 46 ? -12.074 -4.363 -7.557 1.00 30.40 46 ARG A O 9
ATOM 9674 N N . GLU A 1 47 ? -9.884 -4.589 -6.958 1.00 52.45 47 GLU A N 9
ATOM 9675 C CA . GLU A 1 47 ? -10.100 -5.336 -5.709 1.00 31.53 47 GLU A CA 9
ATOM 9676 C C . GLU A 1 47 ? -10.672 -4.375 -4.637 1.00 74.33 47 GLU A C 9
ATOM 9677 O O . GLU A 1 47 ? -9.973 -3.430 -4.262 1.00 51.22 47 GLU A O 9
ATOM 9689 N N . PRO A 1 48 ? -11.940 -4.586 -4.151 1.00 61.53 48 PRO A N 9
ATOM 9690 C CA . PRO A 1 48 ? -12.568 -3.715 -3.120 1.00 15.15 48 PRO A CA 9
ATOM 9691 C C . PRO A 1 48 ? -11.745 -3.631 -1.805 1.00 1.14 48 PRO A C 9
ATOM 9692 O O . PRO A 1 48 ? -11.543 -4.645 -1.129 1.00 25.01 48 PRO A O 9
ATOM 9703 N N . GLY A 1 49 ? -11.255 -2.419 -1.486 1.00 11.04 49 GLY A N 9
ATOM 9704 C CA . GLY A 1 49 ? -10.478 -2.164 -0.261 1.00 4.14 49 GLY A CA 9
ATOM 9705 C C . GLY A 1 49 ? -8.975 -2.324 -0.454 1.00 4.42 49 GLY A C 9
ATOM 9706 O O . GLY A 1 49 ? -8.219 -2.345 0.522 1.00 42.30 49 GLY A O 9
ATOM 9710 N N . TRP A 1 50 ? -8.538 -2.460 -1.721 1.00 41.23 50 TRP A N 9
ATOM 9711 C CA . TRP A 1 50 ? -7.106 -2.543 -2.083 1.00 2.11 50 TRP A CA 9
ATOM 9712 C C . TRP A 1 50 ? -6.707 -1.317 -2.911 1.00 11.31 50 TRP A C 9
ATOM 9713 O O . TRP A 1 50 ? -7.538 -0.727 -3.613 1.00 50.21 50 TRP A O 9
ATOM 9734 N N . LEU A 1 51 ? -5.429 -0.936 -2.813 1.00 53.40 51 LEU A N 9
ATOM 9735 C CA . LEU A 1 51 ? -4.867 0.260 -3.469 1.00 50.55 51 LEU A CA 9
ATOM 9736 C C . LEU A 1 51 ? -3.623 -0.134 -4.289 1.00 71.22 51 LEU A C 9
ATOM 9737 O O . LEU A 1 51 ? -2.951 -1.107 -3.954 1.00 42.04 51 LEU A O 9
ATOM 9753 N N . GLU A 1 52 ? -3.329 0.615 -5.364 1.00 75.41 52 GLU A N 9
ATOM 9754 C CA . GLU A 1 52 ? -2.105 0.438 -6.160 1.00 64.44 52 GLU A CA 9
ATOM 9755 C C . GLU A 1 52 ? -1.121 1.543 -5.808 1.00 63.41 52 GLU A C 9
ATOM 9756 O O . GLU A 1 52 ? -1.402 2.710 -6.018 1.00 24.03 52 GLU A O 9
ATOM 9768 N N . GLY A 1 53 ? 0.047 1.167 -5.330 1.00 11.44 53 GLY A N 9
ATOM 9769 C CA . GLY A 1 53 ? 1.026 2.130 -4.822 1.00 54.40 53 GLY A CA 9
ATOM 9770 C C . GLY A 1 53 ? 2.428 1.619 -5.000 1.00 43.20 53 GLY A C 9
ATOM 9771 O O . GLY A 1 53 ? 2.655 0.406 -4.976 1.00 33.31 53 GLY A O 9
ATOM 9775 N N . THR A 1 54 ? 3.370 2.549 -5.139 1.00 55.03 54 THR A N 9
ATOM 9776 C CA . THR A 1 54 ? 4.755 2.254 -5.484 1.00 71.12 54 THR A CA 9
ATOM 9777 C C . THR A 1 54 ? 5.601 2.231 -4.207 1.00 2.33 54 THR A C 9
ATOM 9778 O O . THR A 1 54 ? 5.624 3.213 -3.471 1.00 32.14 54 THR A O 9
ATOM 9789 N N . LEU A 1 55 ? 6.286 1.118 -3.960 1.00 63.45 55 LEU A N 9
ATOM 9790 C CA . LEU A 1 55 ? 7.158 0.938 -2.797 1.00 21.50 55 LEU A CA 9
ATOM 9791 C C . LEU A 1 55 ? 8.580 0.700 -3.304 1.00 43.11 55 LEU A C 9
ATOM 9792 O O . LEU A 1 55 ? 8.863 -0.374 -3.840 1.00 12.25 55 LEU A O 9
ATOM 9808 N N . ASN A 1 56 ? 9.441 1.733 -3.176 1.00 60.43 56 ASN A N 9
ATOM 9809 C CA . ASN A 1 56 ? 10.877 1.688 -3.569 1.00 42.41 56 ASN A CA 9
ATOM 9810 C C . ASN A 1 56 ? 11.074 1.486 -5.097 1.00 53.13 56 ASN A C 9
ATOM 9811 O O . ASN A 1 56 ? 12.211 1.344 -5.557 1.00 21.43 56 ASN A O 9
ATOM 9822 N N . GLY A 1 57 ? 9.973 1.525 -5.879 1.00 42.24 57 GLY A N 9
ATOM 9823 C CA . GLY A 1 57 ? 9.992 1.193 -7.314 1.00 52.24 57 GLY A CA 9
ATOM 9824 C C . GLY A 1 57 ? 9.000 0.083 -7.678 1.00 4.40 57 GLY A C 9
ATOM 9825 O O . GLY A 1 57 ? 8.554 -0.008 -8.825 1.00 41.31 57 GLY A O 9
ATOM 9829 N N . LYS A 1 58 ? 8.644 -0.747 -6.684 1.00 64.20 58 LYS A N 9
ATOM 9830 C CA . LYS A 1 58 ? 7.755 -1.916 -6.865 1.00 12.22 58 LYS A CA 9
ATOM 9831 C C . LYS A 1 58 ? 6.284 -1.553 -6.557 1.00 23.35 58 LYS A C 9
ATOM 9832 O O . LYS A 1 58 ? 5.943 -1.293 -5.407 1.00 34.12 58 LYS A O 9
ATOM 9851 N N . ARG A 1 59 ? 5.421 -1.606 -7.570 1.00 52.32 59 ARG A N 9
ATOM 9852 C CA . ARG A 1 59 ? 4.004 -1.189 -7.453 1.00 24.20 59 ARG A CA 9
ATOM 9853 C C . ARG A 1 59 ? 3.069 -2.404 -7.503 1.00 3.04 59 ARG A C 9
ATOM 9854 O O . ARG A 1 59 ? 3.259 -3.301 -8.336 1.00 40.14 59 ARG A O 9
ATOM 9875 N N . GLY A 1 60 ? 2.042 -2.406 -6.635 1.00 11.23 60 GLY A N 9
ATOM 9876 C CA . GLY A 1 60 ? 1.092 -3.514 -6.566 1.00 63.10 60 GLY A CA 9
ATOM 9877 C C . GLY A 1 60 ? 0.005 -3.306 -5.525 1.00 30.32 60 GLY A C 9
ATOM 9878 O O . GLY A 1 60 ? -0.184 -2.192 -5.027 1.00 34.32 60 GLY A O 9
ATOM 9882 N N . LEU A 1 61 ? -0.703 -4.411 -5.221 1.00 75.52 61 LEU A N 9
ATOM 9883 C CA . LEU A 1 61 ? -1.857 -4.444 -4.310 1.00 3.10 61 LEU A CA 9
ATOM 9884 C C . LEU A 1 61 ? -1.431 -4.218 -2.852 1.00 72.51 61 LEU A C 9
ATOM 9885 O O . LEU A 1 61 ? -0.674 -4.994 -2.287 1.00 2.35 61 LEU A O 9
ATOM 9901 N N . ILE A 1 62 ? -1.964 -3.156 -2.259 1.00 22.42 62 ILE A N 9
ATOM 9902 C CA . ILE A 1 62 ? -1.682 -2.751 -0.881 1.00 25.02 62 ILE A CA 9
ATOM 9903 C C . ILE A 1 62 ? -2.998 -2.760 -0.087 1.00 21.04 62 ILE A C 9
ATOM 9904 O O . ILE A 1 62 ? -4.000 -2.211 -0.571 1.00 43.41 62 ILE A O 9
ATOM 9920 N N . PRO A 1 63 ? -3.035 -3.392 1.133 1.00 54.41 63 PRO A N 9
ATOM 9921 C CA . PRO A 1 63 ? -4.205 -3.294 2.022 1.00 35.30 63 PRO A CA 9
ATOM 9922 C C . PRO A 1 63 ? -4.365 -1.846 2.548 1.00 44.00 63 PRO A C 9
ATOM 9923 O O . PRO A 1 63 ? -3.494 -1.333 3.266 1.00 21.14 63 PRO A O 9
ATOM 9934 N N . GLN A 1 64 ? -5.473 -1.208 2.130 1.00 13.10 64 GLN A N 9
ATOM 9935 C CA . GLN A 1 64 ? -5.842 0.184 2.469 1.00 74.42 64 GLN A CA 9
ATOM 9936 C C . GLN A 1 64 ? -5.869 0.433 3.997 1.00 51.31 64 GLN A C 9
ATOM 9937 O O . GLN A 1 64 ? -5.457 1.494 4.474 1.00 45.20 64 GLN A O 9
ATOM 9951 N N . ASN A 1 65 ? -6.351 -0.581 4.734 1.00 35.21 65 ASN A N 9
ATOM 9952 C CA . ASN A 1 65 ? -6.480 -0.563 6.208 1.00 45.21 65 ASN A CA 9
ATOM 9953 C C . ASN A 1 65 ? -5.102 -0.477 6.903 1.00 32.23 65 ASN A C 9
ATOM 9954 O O . ASN A 1 65 ? -4.968 0.109 7.983 1.00 24.32 65 ASN A O 9
ATOM 9965 N N . TYR A 1 66 ? -4.075 -1.054 6.261 1.00 74.11 66 TYR A N 9
ATOM 9966 C CA . TYR A 1 66 ? -2.714 -1.141 6.834 1.00 41.23 66 TYR A CA 9
ATOM 9967 C C . TYR A 1 66 ? -1.880 0.104 6.524 1.00 74.44 66 TYR A C 9
ATOM 9968 O O . TYR A 1 66 ? -0.754 0.231 7.010 1.00 31.34 66 TYR A O 9
ATOM 9986 N N . VAL A 1 67 ? -2.430 1.024 5.717 1.00 74.44 67 VAL A N 9
ATOM 9987 C CA . VAL A 1 67 ? -1.737 2.268 5.320 1.00 34.14 67 VAL A CA 9
ATOM 9988 C C . VAL A 1 67 ? -2.583 3.501 5.663 1.00 52.24 67 VAL A C 9
ATOM 9989 O O . VAL A 1 67 ? -3.779 3.387 5.943 1.00 5.11 67 VAL A O 9
ATOM 10002 N N . LYS A 1 68 ? -1.940 4.673 5.637 1.00 1.14 68 LYS A N 9
ATOM 10003 C CA . LYS A 1 68 ? -2.588 5.960 5.902 1.00 62.11 68 LYS A CA 9
ATOM 10004 C C . LYS A 1 68 ? -2.109 6.979 4.853 1.00 15.11 68 LYS A C 9
ATOM 10005 O O . LYS A 1 68 ? -0.907 7.274 4.774 1.00 72.40 68 LYS A O 9
ATOM 10024 N N . LEU A 1 69 ? -3.060 7.485 4.050 1.00 60.33 69 LEU A N 9
ATOM 10025 C CA . LEU A 1 69 ? -2.783 8.341 2.885 1.00 12.41 69 LEU A CA 9
ATOM 10026 C C . LEU A 1 69 ? -2.093 9.671 3.278 1.00 75.01 69 LEU A C 9
ATOM 10027 O O . LEU A 1 69 ? -2.694 10.527 3.938 1.00 65.24 69 LEU A O 9
ATOM 10043 N N . LEU A 1 70 ? -0.807 9.789 2.898 1.00 15.44 70 LEU A N 9
ATOM 10044 C CA . LEU A 1 70 ? -0.015 11.021 3.041 1.00 54.01 70 LEU A CA 9
ATOM 10045 C C . LEU A 1 70 ? -0.505 12.066 2.007 1.00 1.11 70 LEU A C 9
ATOM 10046 O O . LEU A 1 70 ? -1.290 12.967 2.373 1.00 72.05 70 LEU A O 9
ATOM 10063 N N . MET A 1 1 ? 0.370 27.052 -5.196 1.00 51.03 1 MET A N 10
ATOM 10064 C CA . MET A 1 1 ? -0.380 27.413 -6.412 1.00 61.00 1 MET A CA 10
ATOM 10065 C C . MET A 1 1 ? -0.181 28.906 -6.717 1.00 33.14 1 MET A C 10
ATOM 10066 O O . MET A 1 1 ? 0.498 29.265 -7.694 1.00 4.21 1 MET A O 10
ATOM 10082 N N . GLY A 1 2 ? -0.739 29.765 -5.844 1.00 73.10 2 GLY A N 10
ATOM 10083 C CA . GLY A 1 2 ? -0.776 31.207 -6.075 1.00 72.53 2 GLY A CA 10
ATOM 10084 C C . GLY A 1 2 ? 0.555 31.907 -5.860 1.00 24.31 2 GLY A C 10
ATOM 10085 O O . GLY A 1 2 ? 1.255 32.211 -6.825 1.00 5.12 2 GLY A O 10
ATOM 10089 N N . HIS A 1 3 ? 0.894 32.148 -4.584 1.00 62.02 3 HIS A N 10
ATOM 10090 C CA . HIS A 1 3 ? 2.049 32.976 -4.194 1.00 0.24 3 HIS A CA 10
ATOM 10091 C C . HIS A 1 3 ? 3.370 32.195 -4.347 1.00 21.25 3 HIS A C 10
ATOM 10092 O O . HIS A 1 3 ? 3.944 31.729 -3.360 1.00 45.23 3 HIS A O 10
ATOM 10107 N N . HIS A 1 4 ? 3.784 32.063 -5.618 1.00 12.55 4 HIS A N 10
ATOM 10108 C CA . HIS A 1 4 ? 4.993 31.363 -6.103 1.00 63.51 4 HIS A CA 10
ATOM 10109 C C . HIS A 1 4 ? 4.912 31.304 -7.637 1.00 52.34 4 HIS A C 10
ATOM 10110 O O . HIS A 1 4 ? 5.868 31.656 -8.331 1.00 23.30 4 HIS A O 10
ATOM 10125 N N . HIS A 1 5 ? 3.737 30.855 -8.134 1.00 43.55 5 HIS A N 10
ATOM 10126 C CA . HIS A 1 5 ? 3.486 30.558 -9.562 1.00 50.42 5 HIS A CA 10
ATOM 10127 C C . HIS A 1 5 ? 4.500 29.504 -10.086 1.00 60.11 5 HIS A C 10
ATOM 10128 O O . HIS A 1 5 ? 4.258 28.303 -9.944 1.00 54.01 5 HIS A O 10
ATOM 10143 N N . HIS A 1 6 ? 5.652 29.984 -10.599 1.00 51.04 6 HIS A N 10
ATOM 10144 C CA . HIS A 1 6 ? 6.737 29.167 -11.192 1.00 60.40 6 HIS A CA 10
ATOM 10145 C C . HIS A 1 6 ? 6.222 28.319 -12.386 1.00 63.51 6 HIS A C 10
ATOM 10146 O O . HIS A 1 6 ? 6.417 28.689 -13.551 1.00 74.42 6 HIS A O 10
ATOM 10161 N N . HIS A 1 7 ? 5.574 27.188 -12.076 1.00 54.22 7 HIS A N 10
ATOM 10162 C CA . HIS A 1 7 ? 4.926 26.304 -13.068 1.00 62.51 7 HIS A CA 10
ATOM 10163 C C . HIS A 1 7 ? 3.394 26.452 -12.923 1.00 22.11 7 HIS A C 10
ATOM 10164 O O . HIS A 1 7 ? 2.668 26.454 -13.928 1.00 22.11 7 HIS A O 10
ATOM 10179 N N . HIS A 1 8 ? 2.945 26.553 -11.649 1.00 24.20 8 HIS A N 10
ATOM 10180 C CA . HIS A 1 8 ? 1.544 26.833 -11.228 1.00 52.32 8 HIS A CA 10
ATOM 10181 C C . HIS A 1 8 ? 0.611 25.623 -11.399 1.00 71.15 8 HIS A C 10
ATOM 10182 O O . HIS A 1 8 ? 0.008 25.155 -10.426 1.00 35.41 8 HIS A O 10
ATOM 10197 N N . SER A 1 9 ? 0.467 25.155 -12.638 1.00 51.42 9 SER A N 10
ATOM 10198 C CA . SER A 1 9 ? -0.454 24.075 -13.002 1.00 51.52 9 SER A CA 10
ATOM 10199 C C . SER A 1 9 ? 0.085 22.706 -12.543 1.00 64.21 9 SER A C 10
ATOM 10200 O O . SER A 1 9 ? 0.660 21.936 -13.333 1.00 12.33 9 SER A O 10
ATOM 10208 N N . HIS A 1 10 ? -0.067 22.425 -11.239 1.00 72.14 10 HIS A N 10
ATOM 10209 C CA . HIS A 1 10 ? 0.351 21.161 -10.643 1.00 33.10 10 HIS A CA 10
ATOM 10210 C C . HIS A 1 10 ? -0.645 20.794 -9.525 1.00 32.24 10 HIS A C 10
ATOM 10211 O O . HIS A 1 10 ? -0.537 21.224 -8.374 1.00 31.34 10 HIS A O 10
ATOM 10226 N N . MET A 1 11 ? -1.690 20.064 -9.927 1.00 52.13 11 MET A N 10
ATOM 10227 C CA . MET A 1 11 ? -2.737 19.575 -9.016 1.00 64.12 11 MET A CA 10
ATOM 10228 C C . MET A 1 11 ? -2.166 18.439 -8.153 1.00 11.13 11 MET A C 10
ATOM 10229 O O . MET A 1 11 ? -1.107 17.892 -8.490 1.00 73.43 11 MET A O 10
ATOM 10243 N N . ILE A 1 12 ? -2.851 18.092 -7.049 1.00 1.54 12 ILE A N 10
ATOM 10244 C CA . ILE A 1 12 ? -2.391 17.030 -6.130 1.00 50.00 12 ILE A CA 10
ATOM 10245 C C . ILE A 1 12 ? -2.657 15.643 -6.763 1.00 64.21 12 ILE A C 10
ATOM 10246 O O . ILE A 1 12 ? -3.637 14.954 -6.445 1.00 1.20 12 ILE A O 10
ATOM 10262 N N . ARG A 1 13 ? -1.787 15.297 -7.724 1.00 65.34 13 ARG A N 10
ATOM 10263 C CA . ARG A 1 13 ? -1.795 14.009 -8.421 1.00 65.45 13 ARG A CA 10
ATOM 10264 C C . ARG A 1 13 ? -0.774 13.086 -7.743 1.00 45.41 13 ARG A C 10
ATOM 10265 O O . ARG A 1 13 ? 0.175 13.583 -7.120 1.00 3.42 13 ARG A O 10
ATOM 10286 N N . SER A 1 14 ? -0.969 11.765 -7.868 1.00 50.33 14 SER A N 10
ATOM 10287 C CA . SER A 1 14 ? -0.093 10.754 -7.255 1.00 70.20 14 SER A CA 10
ATOM 10288 C C . SER A 1 14 ? -0.015 10.927 -5.715 1.00 11.23 14 SER A C 10
ATOM 10289 O O . SER A 1 14 ? 0.816 11.684 -5.205 1.00 50.41 14 SER A O 10
ATOM 10297 N N . ARG A 1 15 ? -0.916 10.248 -4.984 1.00 52.23 15 ARG A N 10
ATOM 10298 C CA . ARG A 1 15 ? -0.952 10.296 -3.513 1.00 73.12 15 ARG A CA 10
ATOM 10299 C C . ARG A 1 15 ? 0.229 9.527 -2.908 1.00 62.35 15 ARG A C 10
ATOM 10300 O O . ARG A 1 15 ? 0.854 8.691 -3.566 1.00 40.23 15 ARG A O 10
ATOM 10321 N N . LYS A 1 16 ? 0.537 9.843 -1.653 1.00 34.34 16 LYS A N 10
ATOM 10322 C CA . LYS A 1 16 ? 1.448 9.039 -0.828 1.00 11.15 16 LYS A CA 10
ATOM 10323 C C . LYS A 1 16 ? 0.617 8.253 0.194 1.00 4.54 16 LYS A C 10
ATOM 10324 O O . LYS A 1 16 ? -0.579 8.523 0.382 1.00 2.52 16 LYS A O 10
ATOM 10343 N N . ALA A 1 17 ? 1.257 7.273 0.828 1.00 31.32 17 ALA A N 10
ATOM 10344 C CA . ALA A 1 17 ? 0.693 6.535 1.964 1.00 12.12 17 ALA A CA 10
ATOM 10345 C C . ALA A 1 17 ? 1.835 6.040 2.840 1.00 11.53 17 ALA A C 10
ATOM 10346 O O . ALA A 1 17 ? 2.871 5.631 2.329 1.00 4.21 17 ALA A O 10
ATOM 10353 N N . ARG A 1 18 ? 1.656 6.116 4.155 1.00 13.50 18 ARG A N 10
ATOM 10354 C CA . ARG A 1 18 ? 2.594 5.564 5.126 1.00 41.51 18 ARG A CA 10
ATOM 10355 C C . ARG A 1 18 ? 1.983 4.301 5.708 1.00 75.31 18 ARG A C 10
ATOM 10356 O O . ARG A 1 18 ? 0.849 4.335 6.202 1.00 31.30 18 ARG A O 10
ATOM 10377 N N . ALA A 1 19 ? 2.721 3.195 5.624 1.00 22.05 19 ALA A N 10
ATOM 10378 C CA . ALA A 1 19 ? 2.353 1.956 6.285 1.00 22.40 19 ALA A CA 10
ATOM 10379 C C . ALA A 1 19 ? 2.279 2.200 7.800 1.00 63.51 19 ALA A C 10
ATOM 10380 O O . ALA A 1 19 ? 3.265 2.598 8.418 1.00 31.50 19 ALA A O 10
ATOM 10387 N N . VAL A 1 20 ? 1.080 2.050 8.359 1.00 31.32 20 VAL A N 10
ATOM 10388 C CA . VAL A 1 20 ? 0.823 2.224 9.803 1.00 44.22 20 VAL A CA 10
ATOM 10389 C C . VAL A 1 20 ? 0.525 0.872 10.468 1.00 41.44 20 VAL A C 10
ATOM 10390 O O . VAL A 1 20 ? 0.437 0.774 11.697 1.00 15.13 20 VAL A O 10
ATOM 10403 N N . TYR A 1 21 ? 0.369 -0.172 9.635 1.00 52.12 21 TYR A N 10
ATOM 10404 C CA . TYR A 1 21 ? 0.291 -1.578 10.064 1.00 11.34 21 TYR A CA 10
ATOM 10405 C C . TYR A 1 21 ? 1.109 -2.421 9.061 1.00 32.44 21 TYR A C 10
ATOM 10406 O O . TYR A 1 21 ? 1.101 -2.108 7.858 1.00 4.51 21 TYR A O 10
ATOM 10424 N N . PRO A 1 22 ? 1.835 -3.490 9.514 1.00 41.40 22 PRO A N 10
ATOM 10425 C CA . PRO A 1 22 ? 2.629 -4.343 8.603 1.00 73.12 22 PRO A CA 10
ATOM 10426 C C . PRO A 1 22 ? 1.751 -5.346 7.807 1.00 44.55 22 PRO A C 10
ATOM 10427 O O . PRO A 1 22 ? 0.668 -5.748 8.258 1.00 74.05 22 PRO A O 10
ATOM 10438 N N . CYS A 1 23 ? 2.233 -5.737 6.621 1.00 2.33 23 CYS A N 10
ATOM 10439 C CA . CYS A 1 23 ? 1.544 -6.686 5.728 1.00 12.11 23 CYS A CA 10
ATOM 10440 C C . CYS A 1 23 ? 2.571 -7.526 4.985 1.00 4.43 23 CYS A C 10
ATOM 10441 O O . CYS A 1 23 ? 3.667 -7.067 4.716 1.00 42.43 23 CYS A O 10
ATOM 10449 N N . GLU A 1 24 ? 2.209 -8.769 4.651 1.00 22.41 24 GLU A N 10
ATOM 10450 C CA . GLU A 1 24 ? 3.061 -9.671 3.852 1.00 70.41 24 GLU A CA 10
ATOM 10451 C C . GLU A 1 24 ? 2.382 -9.989 2.512 1.00 52.31 24 GLU A C 10
ATOM 10452 O O . GLU A 1 24 ? 1.187 -9.732 2.331 1.00 64.41 24 GLU A O 10
ATOM 10464 N N . ALA A 1 25 ? 3.154 -10.552 1.575 1.00 45.12 25 ALA A N 10
ATOM 10465 C CA . ALA A 1 25 ? 2.705 -10.803 0.200 1.00 75.50 25 ALA A CA 10
ATOM 10466 C C . ALA A 1 25 ? 3.103 -12.219 -0.232 1.00 71.14 25 ALA A C 10
ATOM 10467 O O . ALA A 1 25 ? 4.292 -12.525 -0.356 1.00 61.15 25 ALA A O 10
ATOM 10474 N N . GLU A 1 26 ? 2.102 -13.088 -0.419 1.00 12.34 26 GLU A N 10
ATOM 10475 C CA . GLU A 1 26 ? 2.326 -14.463 -0.879 1.00 0.03 26 GLU A CA 10
ATOM 10476 C C . GLU A 1 26 ? 2.351 -14.520 -2.424 1.00 41.13 26 GLU A C 10
ATOM 10477 O O . GLU A 1 26 ? 3.176 -15.242 -3.002 1.00 33.11 26 GLU A O 10
ATOM 10489 N N . HIS A 1 27 ? 1.484 -13.711 -3.070 1.00 24.25 27 HIS A N 10
ATOM 10490 C CA . HIS A 1 27 ? 1.284 -13.713 -4.541 1.00 4.32 27 HIS A CA 10
ATOM 10491 C C . HIS A 1 27 ? 0.232 -12.632 -4.873 1.00 44.13 27 HIS A C 10
ATOM 10492 O O . HIS A 1 27 ? 0.162 -11.646 -4.149 1.00 21.00 27 HIS A O 10
ATOM 10506 N N . SER A 1 28 ? -0.519 -12.776 -5.992 1.00 11.33 28 SER A N 10
ATOM 10507 C CA . SER A 1 28 ? -1.681 -11.909 -6.314 1.00 24.04 28 SER A CA 10
ATOM 10508 C C . SER A 1 28 ? -1.260 -10.438 -6.577 1.00 11.33 28 SER A C 10
ATOM 10509 O O . SER A 1 28 ? -2.094 -9.536 -6.492 1.00 1.41 28 SER A O 10
ATOM 10517 N N . SER A 1 29 ? 0.038 -10.230 -6.910 1.00 11.30 29 SER A N 10
ATOM 10518 C CA . SER A 1 29 ? 0.631 -8.891 -7.157 1.00 41.34 29 SER A CA 10
ATOM 10519 C C . SER A 1 29 ? 0.638 -8.006 -5.890 1.00 41.41 29 SER A C 10
ATOM 10520 O O . SER A 1 29 ? 0.769 -6.792 -5.982 1.00 30.31 29 SER A O 10
ATOM 10528 N N . GLU A 1 30 ? 0.538 -8.647 -4.713 1.00 44.41 30 GLU A N 10
ATOM 10529 C CA . GLU A 1 30 ? 0.540 -7.969 -3.397 1.00 5.33 30 GLU A CA 10
ATOM 10530 C C . GLU A 1 30 ? 1.911 -7.334 -3.074 1.00 32.21 30 GLU A C 10
ATOM 10531 O O . GLU A 1 30 ? 2.946 -7.737 -3.631 1.00 71.34 30 GLU A O 10
ATOM 10543 N N . LEU A 1 31 ? 1.907 -6.340 -2.176 1.00 23.23 31 LEU A N 10
ATOM 10544 C CA . LEU A 1 31 ? 3.141 -5.719 -1.660 1.00 44.00 31 LEU A CA 10
ATOM 10545 C C . LEU A 1 31 ? 3.334 -6.085 -0.190 1.00 63.44 31 LEU A C 10
ATOM 10546 O O . LEU A 1 31 ? 2.403 -6.007 0.625 1.00 75.22 31 LEU A O 10
ATOM 10562 N N . SER A 1 32 ? 4.557 -6.518 0.116 1.00 33.01 32 SER A N 10
ATOM 10563 C CA . SER A 1 32 ? 5.010 -6.798 1.480 1.00 25.54 32 SER A CA 10
ATOM 10564 C C . SER A 1 32 ? 5.677 -5.538 2.046 1.00 52.52 32 SER A C 10
ATOM 10565 O O . SER A 1 32 ? 6.455 -4.882 1.346 1.00 40.24 32 SER A O 10
ATOM 10573 N N . PHE A 1 33 ? 5.373 -5.205 3.312 1.00 45.33 33 PHE A N 10
ATOM 10574 C CA . PHE A 1 33 ? 5.839 -3.964 3.948 1.00 13.02 33 PHE A CA 10
ATOM 10575 C C . PHE A 1 33 ? 5.715 -4.008 5.480 1.00 2.11 33 PHE A C 10
ATOM 10576 O O . PHE A 1 33 ? 5.090 -4.906 6.055 1.00 60.03 33 PHE A O 10
ATOM 10593 N N . GLU A 1 34 ? 6.335 -2.995 6.103 1.00 24.22 34 GLU A N 10
ATOM 10594 C CA . GLU A 1 34 ? 6.409 -2.792 7.561 1.00 32.31 34 GLU A CA 10
ATOM 10595 C C . GLU A 1 34 ? 6.056 -1.317 7.867 1.00 41.21 34 GLU A C 10
ATOM 10596 O O . GLU A 1 34 ? 6.093 -0.478 6.953 1.00 1.43 34 GLU A O 10
ATOM 10608 N N . ILE A 1 35 ? 5.736 -1.012 9.142 1.00 31.00 35 ILE A N 10
ATOM 10609 C CA . ILE A 1 35 ? 5.298 0.335 9.577 1.00 42.33 35 ILE A CA 10
ATOM 10610 C C . ILE A 1 35 ? 6.371 1.405 9.272 1.00 71.44 35 ILE A C 10
ATOM 10611 O O . ILE A 1 35 ? 7.455 1.402 9.869 1.00 3.55 35 ILE A O 10
ATOM 10627 N N . GLY A 1 36 ? 6.064 2.280 8.303 1.00 3.34 36 GLY A N 10
ATOM 10628 C CA . GLY A 1 36 ? 6.939 3.391 7.909 1.00 52.43 36 GLY A CA 10
ATOM 10629 C C . GLY A 1 36 ? 7.173 3.445 6.406 1.00 75.45 36 GLY A C 10
ATOM 10630 O O . GLY A 1 36 ? 7.693 4.442 5.895 1.00 2.55 36 GLY A O 10
ATOM 10634 N N . ALA A 1 37 ? 6.795 2.358 5.704 1.00 42.50 37 ALA A N 10
ATOM 10635 C CA . ALA A 1 37 ? 6.939 2.238 4.252 1.00 11.12 37 ALA A CA 10
ATOM 10636 C C . ALA A 1 37 ? 6.084 3.287 3.533 1.00 53.23 37 ALA A C 10
ATOM 10637 O O . ALA A 1 37 ? 4.858 3.237 3.590 1.00 72.33 37 ALA A O 10
ATOM 10644 N N . ILE A 1 38 ? 6.748 4.270 2.930 1.00 12.35 38 ILE A N 10
ATOM 10645 C CA . ILE A 1 38 ? 6.084 5.292 2.104 1.00 62.11 38 ILE A CA 10
ATOM 10646 C C . ILE A 1 38 ? 5.864 4.744 0.685 1.00 73.52 38 ILE A C 10
ATOM 10647 O O . ILE A 1 38 ? 6.763 4.134 0.102 1.00 74.13 38 ILE A O 10
ATOM 10663 N N . PHE A 1 39 ? 4.650 4.946 0.153 1.00 4.15 39 PHE A N 10
ATOM 10664 C CA . PHE A 1 39 ? 4.254 4.472 -1.177 1.00 32.55 39 PHE A CA 10
ATOM 10665 C C . PHE A 1 39 ? 3.999 5.673 -2.085 1.00 62.11 39 PHE A C 10
ATOM 10666 O O . PHE A 1 39 ? 3.351 6.638 -1.664 1.00 4.41 39 PHE A O 10
ATOM 10683 N N . GLU A 1 40 ? 4.495 5.615 -3.325 1.00 33.54 40 GLU A N 10
ATOM 10684 C CA . GLU A 1 40 ? 4.304 6.692 -4.311 1.00 41.20 40 GLU A CA 10
ATOM 10685 C C . GLU A 1 40 ? 3.164 6.338 -5.273 1.00 31.32 40 GLU A C 10
ATOM 10686 O O . GLU A 1 40 ? 3.029 5.185 -5.686 1.00 11.31 40 GLU A O 10
ATOM 10698 N N . ASP A 1 41 ? 2.352 7.347 -5.618 1.00 73.11 41 ASP A N 10
ATOM 10699 C CA . ASP A 1 41 ? 1.207 7.215 -6.545 1.00 4.33 41 ASP A CA 10
ATOM 10700 C C . ASP A 1 41 ? 0.220 6.116 -6.080 1.00 64.14 41 ASP A C 10
ATOM 10701 O O . ASP A 1 41 ? 0.071 5.067 -6.714 1.00 12.44 41 ASP A O 10
ATOM 10710 N N . VAL A 1 42 ? -0.393 6.343 -4.917 1.00 53.22 42 VAL A N 10
ATOM 10711 C CA . VAL A 1 42 ? -1.359 5.408 -4.323 1.00 62.21 42 VAL A CA 10
ATOM 10712 C C . VAL A 1 42 ? -2.758 5.676 -4.891 1.00 15.24 42 VAL A C 10
ATOM 10713 O O . VAL A 1 42 ? -3.278 6.789 -4.770 1.00 32.20 42 VAL A O 10
ATOM 10726 N N . GLN A 1 43 ? -3.343 4.649 -5.520 1.00 54.45 43 GLN A N 10
ATOM 10727 C CA . GLN A 1 43 ? -4.611 4.736 -6.273 1.00 24.41 43 GLN A CA 10
ATOM 10728 C C . GLN A 1 43 ? -5.558 3.612 -5.828 1.00 62.12 43 GLN A C 10
ATOM 10729 O O . GLN A 1 43 ? -5.158 2.753 -5.066 1.00 61.02 43 GLN A O 10
ATOM 10743 N N . THR A 1 44 ? -6.811 3.623 -6.310 1.00 5.13 44 THR A N 10
ATOM 10744 C CA . THR A 1 44 ? -7.785 2.554 -6.013 1.00 1.30 44 THR A CA 10
ATOM 10745 C C . THR A 1 44 ? -7.712 1.451 -7.083 1.00 40.25 44 THR A C 10
ATOM 10746 O O . THR A 1 44 ? -7.727 1.739 -8.285 1.00 44.32 44 THR A O 10
ATOM 10757 N N . SER A 1 45 ? -7.659 0.190 -6.638 1.00 51.54 45 SER A N 10
ATOM 10758 C CA . SER A 1 45 ? -7.538 -0.979 -7.533 1.00 63.43 45 SER A CA 10
ATOM 10759 C C . SER A 1 45 ? -8.939 -1.538 -7.882 1.00 53.43 45 SER A C 10
ATOM 10760 O O . SER A 1 45 ? -9.963 -0.985 -7.461 1.00 45.02 45 SER A O 10
ATOM 10768 N N . ARG A 1 46 ? -8.975 -2.623 -8.679 1.00 31.31 46 ARG A N 10
ATOM 10769 C CA . ARG A 1 46 ? -10.210 -3.378 -8.977 1.00 62.21 46 ARG A CA 10
ATOM 10770 C C . ARG A 1 46 ? -10.664 -4.152 -7.724 1.00 44.45 46 ARG A C 10
ATOM 10771 O O . ARG A 1 46 ? -11.854 -4.319 -7.472 1.00 72.52 46 ARG A O 10
ATOM 10792 N N . GLU A 1 47 ? -9.661 -4.623 -6.961 1.00 51.30 47 GLU A N 10
ATOM 10793 C CA . GLU A 1 47 ? -9.848 -5.411 -5.736 1.00 72.31 47 GLU A CA 10
ATOM 10794 C C . GLU A 1 47 ? -10.418 -4.523 -4.605 1.00 32.42 47 GLU A C 10
ATOM 10795 O O . GLU A 1 47 ? -9.795 -3.510 -4.257 1.00 44.54 47 GLU A O 10
ATOM 10807 N N . PRO A 1 48 ? -11.615 -4.871 -4.036 1.00 33.12 48 PRO A N 10
ATOM 10808 C CA . PRO A 1 48 ? -12.241 -4.098 -2.943 1.00 14.42 48 PRO A CA 10
ATOM 10809 C C . PRO A 1 48 ? -11.364 -4.083 -1.674 1.00 1.04 48 PRO A C 10
ATOM 10810 O O . PRO A 1 48 ? -11.016 -5.142 -1.136 1.00 24.55 48 PRO A O 10
ATOM 10821 N N . GLY A 1 49 ? -10.984 -2.873 -1.234 1.00 62.53 49 GLY A N 10
ATOM 10822 C CA . GLY A 1 49 ? -10.142 -2.701 -0.045 1.00 41.43 49 GLY A CA 10
ATOM 10823 C C . GLY A 1 49 ? -8.654 -2.688 -0.357 1.00 31.24 49 GLY A C 10
ATOM 10824 O O . GLY A 1 49 ? -7.836 -2.533 0.545 1.00 31.53 49 GLY A O 10
ATOM 10828 N N . TRP A 1 50 ? -8.292 -2.854 -1.641 1.00 33.22 50 TRP A N 10
ATOM 10829 C CA . TRP A 1 50 ? -6.887 -2.885 -2.079 1.00 53.53 50 TRP A CA 10
ATOM 10830 C C . TRP A 1 50 ? -6.566 -1.642 -2.928 1.00 0.40 50 TRP A C 10
ATOM 10831 O O . TRP A 1 50 ? -7.298 -1.311 -3.870 1.00 12.13 50 TRP A O 10
ATOM 10852 N N . LEU A 1 51 ? -5.498 -0.942 -2.542 1.00 4.03 51 LEU A N 10
ATOM 10853 C CA . LEU A 1 51 ? -4.951 0.223 -3.256 1.00 53.45 51 LEU A CA 10
ATOM 10854 C C . LEU A 1 51 ? -3.683 -0.198 -4.020 1.00 3.12 51 LEU A C 10
ATOM 10855 O O . LEU A 1 51 ? -3.053 -1.180 -3.656 1.00 10.22 51 LEU A O 10
ATOM 10871 N N . GLU A 1 52 ? -3.305 0.532 -5.080 1.00 13.31 52 GLU A N 10
ATOM 10872 C CA . GLU A 1 52 ? -2.051 0.282 -5.822 1.00 53.11 52 GLU A CA 10
ATOM 10873 C C . GLU A 1 52 ? -1.084 1.427 -5.581 1.00 71.42 52 GLU A C 10
ATOM 10874 O O . GLU A 1 52 ? -1.424 2.578 -5.823 1.00 73.14 52 GLU A O 10
ATOM 10886 N N . GLY A 1 53 ? 0.132 1.099 -5.152 1.00 31.15 53 GLY A N 10
ATOM 10887 C CA . GLY A 1 53 ? 1.151 2.096 -4.825 1.00 24.51 53 GLY A CA 10
ATOM 10888 C C . GLY A 1 53 ? 2.539 1.561 -5.132 1.00 44.13 53 GLY A C 10
ATOM 10889 O O . GLY A 1 53 ? 2.714 0.349 -5.274 1.00 30.35 53 GLY A O 10
ATOM 10893 N N . THR A 1 54 ? 3.520 2.456 -5.252 1.00 13.01 54 THR A N 10
ATOM 10894 C CA . THR A 1 54 ? 4.895 2.112 -5.626 1.00 52.30 54 THR A CA 10
ATOM 10895 C C . THR A 1 54 ? 5.760 1.960 -4.363 1.00 21.31 54 THR A C 10
ATOM 10896 O O . THR A 1 54 ? 5.931 2.918 -3.604 1.00 74.24 54 THR A O 10
ATOM 10907 N N . LEU A 1 55 ? 6.284 0.754 -4.141 1.00 22.51 55 LEU A N 10
ATOM 10908 C CA . LEU A 1 55 ? 7.198 0.456 -3.038 1.00 42.15 55 LEU A CA 10
ATOM 10909 C C . LEU A 1 55 ? 8.436 -0.229 -3.624 1.00 53.22 55 LEU A C 10
ATOM 10910 O O . LEU A 1 55 ? 8.314 -1.281 -4.265 1.00 54.34 55 LEU A O 10
ATOM 10926 N N . ASN A 1 56 ? 9.618 0.411 -3.445 1.00 53.41 56 ASN A N 10
ATOM 10927 C CA . ASN A 1 56 ? 10.933 -0.102 -3.926 1.00 60.53 56 ASN A CA 10
ATOM 10928 C C . ASN A 1 56 ? 11.003 -0.136 -5.471 1.00 30.35 56 ASN A C 10
ATOM 10929 O O . ASN A 1 56 ? 11.882 -0.786 -6.045 1.00 44.12 56 ASN A O 10
ATOM 10940 N N . GLY A 1 57 ? 10.091 0.614 -6.122 1.00 61.15 57 GLY A N 10
ATOM 10941 C CA . GLY A 1 57 ? 9.972 0.645 -7.581 1.00 20.32 57 GLY A CA 10
ATOM 10942 C C . GLY A 1 57 ? 8.961 -0.364 -8.122 1.00 41.30 57 GLY A C 10
ATOM 10943 O O . GLY A 1 57 ? 8.963 -0.661 -9.324 1.00 41.52 57 GLY A O 10
ATOM 10947 N N . LYS A 1 58 ? 8.070 -0.876 -7.249 1.00 23.11 58 LYS A N 10
ATOM 10948 C CA . LYS A 1 58 ? 7.085 -1.915 -7.614 1.00 73.40 58 LYS A CA 10
ATOM 10949 C C . LYS A 1 58 ? 5.656 -1.465 -7.265 1.00 51.43 58 LYS A C 10
ATOM 10950 O O . LYS A 1 58 ? 5.363 -1.160 -6.111 1.00 51.33 58 LYS A O 10
ATOM 10969 N N . ARG A 1 59 ? 4.768 -1.474 -8.263 1.00 73.31 59 ARG A N 10
ATOM 10970 C CA . ARG A 1 59 ? 3.340 -1.183 -8.076 1.00 53.25 59 ARG A CA 10
ATOM 10971 C C . ARG A 1 59 ? 2.611 -2.499 -7.768 1.00 54.40 59 ARG A C 10
ATOM 10972 O O . ARG A 1 59 ? 2.882 -3.522 -8.411 1.00 25.23 59 ARG A O 10
ATOM 10993 N N . GLY A 1 60 ? 1.710 -2.484 -6.776 1.00 64.23 60 GLY A N 10
ATOM 10994 C CA . GLY A 1 60 ? 0.942 -3.680 -6.430 1.00 23.22 60 GLY A CA 10
ATOM 10995 C C . GLY A 1 60 ? -0.129 -3.446 -5.393 1.00 70.45 60 GLY A C 10
ATOM 10996 O O . GLY A 1 60 ? -0.338 -2.312 -4.949 1.00 14.42 60 GLY A O 10
ATOM 11000 N N . LEU A 1 61 ? -0.786 -4.550 -4.987 1.00 22.34 61 LEU A N 10
ATOM 11001 C CA . LEU A 1 61 ? -1.926 -4.531 -4.072 1.00 51.03 61 LEU A CA 10
ATOM 11002 C C . LEU A 1 61 ? -1.478 -4.292 -2.630 1.00 44.12 61 LEU A C 10
ATOM 11003 O O . LEU A 1 61 ? -0.676 -5.043 -2.069 1.00 71.13 61 LEU A O 10
ATOM 11019 N N . ILE A 1 62 ? -2.021 -3.234 -2.054 1.00 20.44 62 ILE A N 10
ATOM 11020 C CA . ILE A 1 62 ? -1.765 -2.788 -0.695 1.00 52.22 62 ILE A CA 10
ATOM 11021 C C . ILE A 1 62 ? -3.096 -2.801 0.072 1.00 64.13 62 ILE A C 10
ATOM 11022 O O . ILE A 1 62 ? -4.089 -2.302 -0.450 1.00 61.34 62 ILE A O 10
ATOM 11038 N N . PRO A 1 63 ? -3.169 -3.386 1.303 1.00 41.03 63 PRO A N 10
ATOM 11039 C CA . PRO A 1 63 ? -4.365 -3.271 2.148 1.00 42.31 63 PRO A CA 10
ATOM 11040 C C . PRO A 1 63 ? -4.545 -1.800 2.631 1.00 12.01 63 PRO A C 10
ATOM 11041 O O . PRO A 1 63 ? -3.658 -1.238 3.286 1.00 1.43 63 PRO A O 10
ATOM 11052 N N . GLN A 1 64 ? -5.679 -1.193 2.223 1.00 73.52 64 GLN A N 10
ATOM 11053 C CA . GLN A 1 64 ? -6.057 0.208 2.530 1.00 44.44 64 GLN A CA 10
ATOM 11054 C C . GLN A 1 64 ? -6.070 0.493 4.048 1.00 34.53 64 GLN A C 10
ATOM 11055 O O . GLN A 1 64 ? -5.614 1.546 4.502 1.00 15.33 64 GLN A O 10
ATOM 11069 N N . ASN A 1 65 ? -6.573 -0.487 4.815 1.00 42.23 65 ASN A N 10
ATOM 11070 C CA . ASN A 1 65 ? -6.657 -0.408 6.287 1.00 24.01 65 ASN A CA 10
ATOM 11071 C C . ASN A 1 65 ? -5.264 -0.430 6.956 1.00 41.11 65 ASN A C 10
ATOM 11072 O O . ASN A 1 65 ? -5.147 -0.090 8.129 1.00 75.34 65 ASN A O 10
ATOM 11083 N N . TYR A 1 66 ? -4.215 -0.845 6.221 1.00 73.10 66 TYR A N 10
ATOM 11084 C CA . TYR A 1 66 ? -2.834 -0.966 6.767 1.00 11.41 66 TYR A CA 10
ATOM 11085 C C . TYR A 1 66 ? -1.956 0.230 6.395 1.00 14.42 66 TYR A C 10
ATOM 11086 O O . TYR A 1 66 ? -0.794 0.309 6.821 1.00 30.34 66 TYR A O 10
ATOM 11104 N N . VAL A 1 67 ? -2.513 1.169 5.613 1.00 71.14 67 VAL A N 10
ATOM 11105 C CA . VAL A 1 67 ? -1.816 2.415 5.231 1.00 53.33 67 VAL A CA 10
ATOM 11106 C C . VAL A 1 67 ? -2.641 3.645 5.606 1.00 33.12 67 VAL A C 10
ATOM 11107 O O . VAL A 1 67 ? -3.844 3.552 5.853 1.00 31.03 67 VAL A O 10
ATOM 11120 N N . LYS A 1 68 ? -1.967 4.796 5.655 1.00 73.21 68 LYS A N 10
ATOM 11121 C CA . LYS A 1 68 ? -2.575 6.093 5.969 1.00 43.22 68 LYS A CA 10
ATOM 11122 C C . LYS A 1 68 ? -2.124 7.094 4.902 1.00 65.41 68 LYS A C 10
ATOM 11123 O O . LYS A 1 68 ? -0.932 7.392 4.794 1.00 42.34 68 LYS A O 10
ATOM 11142 N N . LEU A 1 69 ? -3.085 7.586 4.097 1.00 21.44 69 LEU A N 10
ATOM 11143 C CA . LEU A 1 69 ? -2.801 8.425 2.925 1.00 14.44 69 LEU A CA 10
ATOM 11144 C C . LEU A 1 69 ? -2.209 9.779 3.342 1.00 42.41 69 LEU A C 10
ATOM 11145 O O . LEU A 1 69 ? -2.812 10.516 4.131 1.00 25.11 69 LEU A O 10
ATOM 11161 N N . LEU A 1 70 ? -1.011 10.067 2.827 1.00 63.14 70 LEU A N 10
ATOM 11162 C CA . LEU A 1 70 ? -0.307 11.326 3.066 1.00 1.32 70 LEU A CA 10
ATOM 11163 C C . LEU A 1 70 ? -0.698 12.310 1.934 1.00 63.11 70 LEU A C 10
ATOM 11164 O O . LEU A 1 70 ? -1.477 13.253 2.184 1.00 62.02 70 LEU A O 10
ATOM 11181 N N . MET A 1 1 ? 9.350 25.774 -2.288 1.00 13.34 1 MET A N 11
ATOM 11182 C CA . MET A 1 1 ? 10.702 26.330 -2.550 1.00 44.43 1 MET A CA 11
ATOM 11183 C C . MET A 1 1 ? 10.845 26.697 -4.039 1.00 23.12 1 MET A C 11
ATOM 11184 O O . MET A 1 1 ? 11.011 27.875 -4.387 1.00 75.44 1 MET A O 11
ATOM 11200 N N . GLY A 1 2 ? 10.759 25.678 -4.914 1.00 53.31 2 GLY A N 11
ATOM 11201 C CA . GLY A 1 2 ? 10.895 25.885 -6.352 1.00 73.24 2 GLY A CA 11
ATOM 11202 C C . GLY A 1 2 ? 10.268 24.761 -7.159 1.00 34.53 2 GLY A C 11
ATOM 11203 O O . GLY A 1 2 ? 10.969 23.967 -7.806 1.00 53.02 2 GLY A O 11
ATOM 11207 N N . HIS A 1 3 ? 8.927 24.668 -7.088 1.00 2.22 3 HIS A N 11
ATOM 11208 C CA . HIS A 1 3 ? 8.137 23.800 -7.986 1.00 61.33 3 HIS A CA 11
ATOM 11209 C C . HIS A 1 3 ? 8.027 24.448 -9.372 1.00 61.14 3 HIS A C 11
ATOM 11210 O O . HIS A 1 3 ? 7.935 23.753 -10.381 1.00 42.21 3 HIS A O 11
ATOM 11225 N N . HIS A 1 4 ? 8.077 25.795 -9.406 1.00 63.42 4 HIS A N 11
ATOM 11226 C CA . HIS A 1 4 ? 7.996 26.575 -10.658 1.00 22.03 4 HIS A CA 11
ATOM 11227 C C . HIS A 1 4 ? 9.307 26.482 -11.475 1.00 65.01 4 HIS A C 11
ATOM 11228 O O . HIS A 1 4 ? 9.362 26.968 -12.611 1.00 20.31 4 HIS A O 11
ATOM 11243 N N . HIS A 1 5 ? 10.355 25.858 -10.876 1.00 22.50 5 HIS A N 11
ATOM 11244 C CA . HIS A 1 5 ? 11.679 25.627 -11.506 1.00 61.04 5 HIS A CA 11
ATOM 11245 C C . HIS A 1 5 ? 11.532 24.819 -12.826 1.00 14.21 5 HIS A C 11
ATOM 11246 O O . HIS A 1 5 ? 11.668 23.589 -12.834 1.00 13.21 5 HIS A O 11
ATOM 11261 N N . HIS A 1 6 ? 11.212 25.551 -13.918 1.00 70.54 6 HIS A N 11
ATOM 11262 C CA . HIS A 1 6 ? 10.846 24.995 -15.235 1.00 21.33 6 HIS A CA 11
ATOM 11263 C C . HIS A 1 6 ? 9.772 23.893 -15.087 1.00 24.43 6 HIS A C 11
ATOM 11264 O O . HIS A 1 6 ? 10.007 22.722 -15.405 1.00 12.23 6 HIS A O 11
ATOM 11279 N N . HIS A 1 7 ? 8.601 24.298 -14.557 1.00 13.52 7 HIS A N 11
ATOM 11280 C CA . HIS A 1 7 ? 7.493 23.387 -14.199 1.00 24.21 7 HIS A CA 11
ATOM 11281 C C . HIS A 1 7 ? 6.759 22.879 -15.459 1.00 1.52 7 HIS A C 11
ATOM 11282 O O . HIS A 1 7 ? 5.732 23.433 -15.878 1.00 2.04 7 HIS A O 11
ATOM 11297 N N . HIS A 1 8 ? 7.342 21.855 -16.092 1.00 34.44 8 HIS A N 11
ATOM 11298 C CA . HIS A 1 8 ? 6.737 21.159 -17.253 1.00 45.54 8 HIS A CA 11
ATOM 11299 C C . HIS A 1 8 ? 6.058 19.872 -16.788 1.00 12.23 8 HIS A C 11
ATOM 11300 O O . HIS A 1 8 ? 5.100 19.407 -17.413 1.00 71.10 8 HIS A O 11
ATOM 11315 N N . SER A 1 9 ? 6.578 19.301 -15.687 1.00 62.24 9 SER A N 11
ATOM 11316 C CA . SER A 1 9 ? 5.967 18.156 -15.015 1.00 43.12 9 SER A CA 11
ATOM 11317 C C . SER A 1 9 ? 4.657 18.592 -14.344 1.00 73.55 9 SER A C 11
ATOM 11318 O O . SER A 1 9 ? 4.564 19.712 -13.826 1.00 34.13 9 SER A O 11
ATOM 11326 N N . HIS A 1 10 ? 3.654 17.719 -14.379 1.00 14.40 10 HIS A N 11
ATOM 11327 C CA . HIS A 1 10 ? 2.375 17.937 -13.683 1.00 71.13 10 HIS A CA 11
ATOM 11328 C C . HIS A 1 10 ? 2.140 16.793 -12.686 1.00 1.42 10 HIS A C 11
ATOM 11329 O O . HIS A 1 10 ? 1.651 15.716 -13.049 1.00 34.21 10 HIS A O 11
ATOM 11344 N N . MET A 1 11 ? 2.522 17.040 -11.425 1.00 65.11 11 MET A N 11
ATOM 11345 C CA . MET A 1 11 ? 2.331 16.103 -10.296 1.00 51.32 11 MET A CA 11
ATOM 11346 C C . MET A 1 11 ? 0.919 16.253 -9.687 1.00 35.22 11 MET A C 11
ATOM 11347 O O . MET A 1 11 ? 0.745 16.121 -8.475 1.00 55.41 11 MET A O 11
ATOM 11361 N N . ILE A 1 12 ? -0.098 16.516 -10.537 1.00 14.14 12 ILE A N 11
ATOM 11362 C CA . ILE A 1 12 ? -1.516 16.498 -10.113 1.00 2.21 12 ILE A CA 11
ATOM 11363 C C . ILE A 1 12 ? -1.937 15.056 -9.743 1.00 73.24 12 ILE A C 11
ATOM 11364 O O . ILE A 1 12 ? -2.826 14.830 -8.912 1.00 13.33 12 ILE A O 11
ATOM 11380 N N . ARG A 1 13 ? -1.251 14.104 -10.389 1.00 1.44 13 ARG A N 11
ATOM 11381 C CA . ARG A 1 13 ? -1.286 12.676 -10.054 1.00 63.51 13 ARG A CA 11
ATOM 11382 C C . ARG A 1 13 ? -0.368 12.391 -8.846 1.00 40.43 13 ARG A C 11
ATOM 11383 O O . ARG A 1 13 ? 0.133 13.328 -8.205 1.00 63.21 13 ARG A O 11
ATOM 11404 N N . SER A 1 14 ? -0.193 11.092 -8.540 1.00 63.13 14 SER A N 11
ATOM 11405 C CA . SER A 1 14 ? 0.746 10.601 -7.527 1.00 74.44 14 SER A CA 11
ATOM 11406 C C . SER A 1 14 ? 0.328 11.039 -6.108 1.00 31.14 14 SER A C 11
ATOM 11407 O O . SER A 1 14 ? 0.766 12.078 -5.610 1.00 50.01 14 SER A O 11
ATOM 11415 N N . ARG A 1 15 ? -0.557 10.254 -5.484 1.00 15.34 15 ARG A N 11
ATOM 11416 C CA . ARG A 1 15 ? -0.983 10.458 -4.091 1.00 0.11 15 ARG A CA 11
ATOM 11417 C C . ARG A 1 15 ? -0.058 9.583 -3.214 1.00 72.22 15 ARG A C 11
ATOM 11418 O O . ARG A 1 15 ? 0.568 8.644 -3.724 1.00 50.12 15 ARG A O 11
ATOM 11439 N N . LYS A 1 16 ? 0.067 9.902 -1.919 1.00 32.31 16 LYS A N 11
ATOM 11440 C CA . LYS A 1 16 ? 0.988 9.189 -1.009 1.00 4.45 16 LYS A CA 11
ATOM 11441 C C . LYS A 1 16 ? 0.226 8.401 0.064 1.00 43.00 16 LYS A C 11
ATOM 11442 O O . LYS A 1 16 ? -0.967 8.619 0.291 1.00 22.31 16 LYS A O 11
ATOM 11461 N N . ALA A 1 17 ? 0.947 7.476 0.714 1.00 10.00 17 ALA A N 11
ATOM 11462 C CA . ALA A 1 17 ? 0.429 6.661 1.828 1.00 72.55 17 ALA A CA 11
ATOM 11463 C C . ALA A 1 17 ? 1.583 6.282 2.764 1.00 42.32 17 ALA A C 11
ATOM 11464 O O . ALA A 1 17 ? 2.723 6.167 2.321 1.00 52.21 17 ALA A O 11
ATOM 11471 N N . ARG A 1 18 ? 1.279 6.112 4.055 1.00 42.31 18 ARG A N 11
ATOM 11472 C CA . ARG A 1 18 ? 2.220 5.598 5.056 1.00 52.03 18 ARG A CA 11
ATOM 11473 C C . ARG A 1 18 ? 1.663 4.298 5.616 1.00 61.34 18 ARG A C 11
ATOM 11474 O O . ARG A 1 18 ? 0.538 4.280 6.126 1.00 63.35 18 ARG A O 11
ATOM 11495 N N . ALA A 1 19 ? 2.448 3.226 5.530 1.00 74.25 19 ALA A N 11
ATOM 11496 C CA . ALA A 1 19 ? 2.108 1.951 6.145 1.00 31.33 19 ALA A CA 11
ATOM 11497 C C . ALA A 1 19 ? 2.071 2.119 7.671 1.00 25.12 19 ALA A C 11
ATOM 11498 O O . ALA A 1 19 ? 3.074 2.483 8.286 1.00 14.21 19 ALA A O 11
ATOM 11505 N N . VAL A 1 20 ? 0.892 1.924 8.254 1.00 13.21 20 VAL A N 11
ATOM 11506 C CA . VAL A 1 20 ? 0.695 1.966 9.714 1.00 42.43 20 VAL A CA 11
ATOM 11507 C C . VAL A 1 20 ? 0.700 0.543 10.287 1.00 55.33 20 VAL A C 11
ATOM 11508 O O . VAL A 1 20 ? 0.914 0.351 11.487 1.00 4.44 20 VAL A O 11
ATOM 11521 N N . TYR A 1 21 ? 0.458 -0.448 9.418 1.00 11.41 21 TYR A N 11
ATOM 11522 C CA . TYR A 1 21 ? 0.655 -1.873 9.728 1.00 44.50 21 TYR A CA 11
ATOM 11523 C C . TYR A 1 21 ? 1.622 -2.478 8.688 1.00 24.01 21 TYR A C 11
ATOM 11524 O O . TYR A 1 21 ? 1.702 -1.974 7.554 1.00 43.21 21 TYR A O 11
ATOM 11542 N N . PRO A 1 22 ? 2.379 -3.561 9.050 1.00 0.22 22 PRO A N 11
ATOM 11543 C CA . PRO A 1 22 ? 3.195 -4.305 8.076 1.00 2.43 22 PRO A CA 11
ATOM 11544 C C . PRO A 1 22 ? 2.317 -5.208 7.188 1.00 14.53 22 PRO A C 11
ATOM 11545 O O . PRO A 1 22 ? 1.200 -5.568 7.579 1.00 20.23 22 PRO A O 11
ATOM 11556 N N . CYS A 1 23 ? 2.810 -5.568 6.001 1.00 64.41 23 CYS A N 11
ATOM 11557 C CA . CYS A 1 23 ? 2.121 -6.519 5.117 1.00 11.33 23 CYS A CA 11
ATOM 11558 C C . CYS A 1 23 ? 3.104 -7.541 4.567 1.00 23.35 23 CYS A C 11
ATOM 11559 O O . CYS A 1 23 ? 4.323 -7.352 4.616 1.00 43.43 23 CYS A O 11
ATOM 11567 N N . GLU A 1 24 ? 2.537 -8.618 4.054 1.00 41.24 24 GLU A N 11
ATOM 11568 C CA . GLU A 1 24 ? 3.254 -9.733 3.455 1.00 40.02 24 GLU A CA 11
ATOM 11569 C C . GLU A 1 24 ? 2.470 -10.164 2.209 1.00 1.23 24 GLU A C 11
ATOM 11570 O O . GLU A 1 24 ? 1.232 -10.233 2.242 1.00 41.54 24 GLU A O 11
ATOM 11582 N N . ALA A 1 25 ? 3.180 -10.395 1.098 1.00 72.21 25 ALA A N 11
ATOM 11583 C CA . ALA A 1 25 ? 2.552 -10.782 -0.167 1.00 22.11 25 ALA A CA 11
ATOM 11584 C C . ALA A 1 25 ? 2.067 -12.234 -0.077 1.00 31.02 25 ALA A C 11
ATOM 11585 O O . ALA A 1 25 ? 2.881 -13.160 -0.088 1.00 22.13 25 ALA A O 11
ATOM 11592 N N . GLU A 1 26 ? 0.744 -12.414 0.094 1.00 21.00 26 GLU A N 11
ATOM 11593 C CA . GLU A 1 26 ? 0.112 -13.751 0.103 1.00 51.24 26 GLU A CA 11
ATOM 11594 C C . GLU A 1 26 ? 0.287 -14.426 -1.277 1.00 1.11 26 GLU A C 11
ATOM 11595 O O . GLU A 1 26 ? 0.451 -15.646 -1.383 1.00 63.10 26 GLU A O 11
ATOM 11607 N N . HIS A 1 27 ? 0.270 -13.587 -2.316 1.00 60.12 27 HIS A N 11
ATOM 11608 C CA . HIS A 1 27 ? 0.570 -13.954 -3.701 1.00 14.10 27 HIS A CA 11
ATOM 11609 C C . HIS A 1 27 ? 1.412 -12.813 -4.317 1.00 61.21 27 HIS A C 11
ATOM 11610 O O . HIS A 1 27 ? 1.483 -11.717 -3.750 1.00 40.14 27 HIS A O 11
ATOM 11624 N N . SER A 1 28 ? 2.039 -13.075 -5.480 1.00 24.24 28 SER A N 11
ATOM 11625 C CA . SER A 1 28 ? 2.920 -12.114 -6.174 1.00 1.33 28 SER A CA 11
ATOM 11626 C C . SER A 1 28 ? 2.188 -10.833 -6.646 1.00 1.24 28 SER A C 11
ATOM 11627 O O . SER A 1 28 ? 2.839 -9.885 -7.090 1.00 53.12 28 SER A O 11
ATOM 11635 N N . SER A 1 29 ? 0.846 -10.815 -6.559 1.00 61.20 29 SER A N 11
ATOM 11636 C CA . SER A 1 29 ? 0.040 -9.617 -6.848 1.00 53.51 29 SER A CA 11
ATOM 11637 C C . SER A 1 29 ? 0.237 -8.537 -5.767 1.00 71.45 29 SER A C 11
ATOM 11638 O O . SER A 1 29 ? 0.309 -7.339 -6.072 1.00 30.11 29 SER A O 11
ATOM 11646 N N . GLU A 1 30 ? 0.327 -8.989 -4.507 1.00 43.31 30 GLU A N 11
ATOM 11647 C CA . GLU A 1 30 ? 0.427 -8.120 -3.319 1.00 11.10 30 GLU A CA 11
ATOM 11648 C C . GLU A 1 30 ? 1.839 -7.540 -3.139 1.00 0.22 30 GLU A C 11
ATOM 11649 O O . GLU A 1 30 ? 2.776 -7.901 -3.858 1.00 2.25 30 GLU A O 11
ATOM 11661 N N . LEU A 1 31 ? 1.969 -6.626 -2.162 1.00 75.45 31 LEU A N 11
ATOM 11662 C CA . LEU A 1 31 ? 3.282 -6.113 -1.698 1.00 1.01 31 LEU A CA 11
ATOM 11663 C C . LEU A 1 31 ? 3.605 -6.607 -0.282 1.00 0.11 31 LEU A C 11
ATOM 11664 O O . LEU A 1 31 ? 2.726 -7.045 0.469 1.00 54.03 31 LEU A O 11
ATOM 11680 N N . SER A 1 32 ? 4.892 -6.498 0.060 1.00 52.20 32 SER A N 11
ATOM 11681 C CA . SER A 1 32 ? 5.456 -6.870 1.362 1.00 1.13 32 SER A CA 11
ATOM 11682 C C . SER A 1 32 ? 6.211 -5.651 1.920 1.00 2.12 32 SER A C 11
ATOM 11683 O O . SER A 1 32 ? 7.044 -5.068 1.215 1.00 65.35 32 SER A O 11
ATOM 11691 N N . PHE A 1 33 ? 5.930 -5.273 3.180 1.00 11.11 33 PHE A N 11
ATOM 11692 C CA . PHE A 1 33 ? 6.451 -4.033 3.782 1.00 13.52 33 PHE A CA 11
ATOM 11693 C C . PHE A 1 33 ? 6.246 -4.025 5.300 1.00 60.12 33 PHE A C 11
ATOM 11694 O O . PHE A 1 33 ? 5.725 -4.985 5.873 1.00 63.21 33 PHE A O 11
ATOM 11711 N N . GLU A 1 34 ? 6.655 -2.915 5.926 1.00 33.40 34 GLU A N 11
ATOM 11712 C CA . GLU A 1 34 ? 6.543 -2.705 7.380 1.00 23.02 34 GLU A CA 11
ATOM 11713 C C . GLU A 1 34 ? 5.983 -1.303 7.665 1.00 54.21 34 GLU A C 11
ATOM 11714 O O . GLU A 1 34 ? 5.760 -0.520 6.737 1.00 74.24 34 GLU A O 11
ATOM 11726 N N . ILE A 1 35 ? 5.778 -1.001 8.955 1.00 34.04 35 ILE A N 11
ATOM 11727 C CA . ILE A 1 35 ? 5.308 0.316 9.416 1.00 71.34 35 ILE A CA 11
ATOM 11728 C C . ILE A 1 35 ? 6.374 1.385 9.118 1.00 65.34 35 ILE A C 11
ATOM 11729 O O . ILE A 1 35 ? 7.529 1.250 9.530 1.00 71.03 35 ILE A O 11
ATOM 11745 N N . GLY A 1 36 ? 5.965 2.431 8.387 1.00 13.12 36 GLY A N 11
ATOM 11746 C CA . GLY A 1 36 ? 6.856 3.523 7.991 1.00 52.22 36 GLY A CA 11
ATOM 11747 C C . GLY A 1 36 ? 7.121 3.550 6.497 1.00 72.25 36 GLY A C 11
ATOM 11748 O O . GLY A 1 36 ? 7.694 4.524 5.984 1.00 34.11 36 GLY A O 11
ATOM 11752 N N . ALA A 1 37 ? 6.720 2.464 5.801 1.00 22.34 37 ALA A N 11
ATOM 11753 C CA . ALA A 1 37 ? 6.847 2.346 4.350 1.00 25.12 37 ALA A CA 11
ATOM 11754 C C . ALA A 1 37 ? 5.947 3.371 3.657 1.00 24.12 37 ALA A C 11
ATOM 11755 O O . ALA A 1 37 ? 4.726 3.234 3.665 1.00 74.32 37 ALA A O 11
ATOM 11762 N N . ILE A 1 38 ? 6.560 4.428 3.122 1.00 64.13 38 ILE A N 11
ATOM 11763 C CA . ILE A 1 38 ? 5.848 5.443 2.332 1.00 32.54 38 ILE A CA 11
ATOM 11764 C C . ILE A 1 38 ? 5.726 4.956 0.874 1.00 74.13 38 ILE A C 11
ATOM 11765 O O . ILE A 1 38 ? 6.664 4.350 0.342 1.00 3.51 38 ILE A O 11
ATOM 11781 N N . PHE A 1 39 ? 4.565 5.216 0.245 1.00 44.41 39 PHE A N 11
ATOM 11782 C CA . PHE A 1 39 ? 4.270 4.789 -1.130 1.00 41.33 39 PHE A CA 11
ATOM 11783 C C . PHE A 1 39 ? 3.969 6.009 -2.010 1.00 55.21 39 PHE A C 11
ATOM 11784 O O . PHE A 1 39 ? 3.351 6.981 -1.558 1.00 32.41 39 PHE A O 11
ATOM 11801 N N . GLU A 1 40 ? 4.429 5.937 -3.259 1.00 51.11 40 GLU A N 11
ATOM 11802 C CA . GLU A 1 40 ? 4.188 6.947 -4.292 1.00 43.45 40 GLU A CA 11
ATOM 11803 C C . GLU A 1 40 ? 3.139 6.415 -5.284 1.00 55.41 40 GLU A C 11
ATOM 11804 O O . GLU A 1 40 ? 3.008 5.197 -5.453 1.00 32.43 40 GLU A O 11
ATOM 11816 N N . ASP A 1 41 ? 2.398 7.336 -5.917 1.00 43.14 41 ASP A N 11
ATOM 11817 C CA . ASP A 1 41 ? 1.407 7.014 -6.985 1.00 52.33 41 ASP A CA 11
ATOM 11818 C C . ASP A 1 41 ? 0.344 6.020 -6.487 1.00 72.11 41 ASP A C 11
ATOM 11819 O O . ASP A 1 41 ? -0.044 5.080 -7.202 1.00 3.24 41 ASP A O 11
ATOM 11828 N N . VAL A 1 42 ? -0.105 6.245 -5.249 1.00 65.45 42 VAL A N 11
ATOM 11829 C CA . VAL A 1 42 ? -1.127 5.414 -4.600 1.00 41.03 42 VAL A CA 11
ATOM 11830 C C . VAL A 1 42 ? -2.496 5.696 -5.228 1.00 73.55 42 VAL A C 11
ATOM 11831 O O . VAL A 1 42 ? -2.960 6.841 -5.227 1.00 21.33 42 VAL A O 11
ATOM 11844 N N . GLN A 1 43 ? -3.110 4.649 -5.785 1.00 1.11 43 GLN A N 11
ATOM 11845 C CA . GLN A 1 43 ? -4.409 4.711 -6.479 1.00 45.14 43 GLN A CA 11
ATOM 11846 C C . GLN A 1 43 ? -5.326 3.630 -5.903 1.00 50.35 43 GLN A C 11
ATOM 11847 O O . GLN A 1 43 ? -4.865 2.776 -5.150 1.00 43.31 43 GLN A O 11
ATOM 11861 N N . THR A 1 44 ? -6.618 3.667 -6.241 1.00 65.12 44 THR A N 11
ATOM 11862 C CA . THR A 1 44 ? -7.567 2.642 -5.784 1.00 64.12 44 THR A CA 11
ATOM 11863 C C . THR A 1 44 ? -7.583 1.447 -6.755 1.00 72.44 44 THR A C 11
ATOM 11864 O O . THR A 1 44 ? -7.669 1.624 -7.973 1.00 74.45 44 THR A O 11
ATOM 11875 N N . SER A 1 45 ? -7.507 0.244 -6.192 1.00 41.21 45 SER A N 11
ATOM 11876 C CA . SER A 1 45 ? -7.525 -1.013 -6.958 1.00 75.20 45 SER A CA 11
ATOM 11877 C C . SER A 1 45 ? -8.965 -1.408 -7.296 1.00 12.40 45 SER A C 11
ATOM 11878 O O . SER A 1 45 ? -9.901 -1.050 -6.565 1.00 55.33 45 SER A O 11
ATOM 11886 N N . ARG A 1 46 ? -9.122 -2.186 -8.384 1.00 15.21 46 ARG A N 11
ATOM 11887 C CA . ARG A 1 46 ? -10.424 -2.755 -8.794 1.00 4.03 46 ARG A CA 11
ATOM 11888 C C . ARG A 1 46 ? -10.945 -3.761 -7.738 1.00 14.34 46 ARG A C 11
ATOM 11889 O O . ARG A 1 46 ? -12.121 -4.125 -7.733 1.00 51.44 46 ARG A O 11
ATOM 11910 N N . GLU A 1 47 ? -10.040 -4.191 -6.854 1.00 70.21 47 GLU A N 11
ATOM 11911 C CA . GLU A 1 47 ? -10.349 -5.030 -5.689 1.00 65.03 47 GLU A CA 11
ATOM 11912 C C . GLU A 1 47 ? -10.857 -4.142 -4.521 1.00 23.31 47 GLU A C 11
ATOM 11913 O O . GLU A 1 47 ? -10.174 -3.179 -4.155 1.00 62.45 47 GLU A O 11
ATOM 11925 N N . PRO A 1 48 ? -12.062 -4.443 -3.931 1.00 2.41 48 PRO A N 11
ATOM 11926 C CA . PRO A 1 48 ? -12.595 -3.721 -2.738 1.00 72.52 48 PRO A CA 11
ATOM 11927 C C . PRO A 1 48 ? -11.650 -3.803 -1.510 1.00 2.10 48 PRO A C 11
ATOM 11928 O O . PRO A 1 48 ? -11.327 -4.898 -1.031 1.00 72.44 48 PRO A O 11
ATOM 11939 N N . GLY A 1 49 ? -11.201 -2.622 -1.036 1.00 31.33 49 GLY A N 11
ATOM 11940 C CA . GLY A 1 49 ? -10.340 -2.515 0.151 1.00 32.41 49 GLY A CA 11
ATOM 11941 C C . GLY A 1 49 ? -8.852 -2.667 -0.152 1.00 22.52 49 GLY A C 11
ATOM 11942 O O . GLY A 1 49 ? -8.043 -2.862 0.761 1.00 34.33 49 GLY A O 11
ATOM 11946 N N . TRP A 1 50 ? -8.489 -2.610 -1.446 1.00 70.53 50 TRP A N 11
ATOM 11947 C CA . TRP A 1 50 ? -7.083 -2.665 -1.903 1.00 63.01 50 TRP A CA 11
ATOM 11948 C C . TRP A 1 50 ? -6.705 -1.373 -2.641 1.00 51.54 50 TRP A C 11
ATOM 11949 O O . TRP A 1 50 ? -7.536 -0.761 -3.318 1.00 64.24 50 TRP A O 11
ATOM 11970 N N . LEU A 1 51 ? -5.440 -0.963 -2.490 1.00 52.31 51 LEU A N 11
ATOM 11971 C CA . LEU A 1 51 ? -4.856 0.214 -3.153 1.00 42.43 51 LEU A CA 11
ATOM 11972 C C . LEU A 1 51 ? -3.551 -0.220 -3.852 1.00 43.34 51 LEU A C 11
ATOM 11973 O O . LEU A 1 51 ? -2.878 -1.137 -3.383 1.00 51.40 51 LEU A O 11
ATOM 11989 N N . GLU A 1 52 ? -3.197 0.431 -4.971 1.00 72.41 52 GLU A N 11
ATOM 11990 C CA . GLU A 1 52 ? -1.926 0.174 -5.672 1.00 24.24 52 GLU A CA 11
ATOM 11991 C C . GLU A 1 52 ? -0.941 1.273 -5.302 1.00 2.23 52 GLU A C 11
ATOM 11992 O O . GLU A 1 52 ? -1.206 2.441 -5.558 1.00 41.40 52 GLU A O 11
ATOM 12004 N N . GLY A 1 53 ? 0.202 0.891 -4.728 1.00 21.12 53 GLY A N 11
ATOM 12005 C CA . GLY A 1 53 ? 1.192 1.852 -4.232 1.00 63.52 53 GLY A CA 11
ATOM 12006 C C . GLY A 1 53 ? 2.579 1.438 -4.668 1.00 33.25 53 GLY A C 11
ATOM 12007 O O . GLY A 1 53 ? 2.858 0.245 -4.756 1.00 54.11 53 GLY A O 11
ATOM 12011 N N . THR A 1 54 ? 3.433 2.416 -4.965 1.00 75.33 54 THR A N 11
ATOM 12012 C CA . THR A 1 54 ? 4.784 2.171 -5.471 1.00 23.35 54 THR A CA 11
ATOM 12013 C C . THR A 1 54 ? 5.803 2.336 -4.320 1.00 71.43 54 THR A C 11
ATOM 12014 O O . THR A 1 54 ? 5.942 3.420 -3.750 1.00 34.34 54 THR A O 11
ATOM 12025 N N . LEU A 1 55 ? 6.496 1.239 -3.992 1.00 65.20 55 LEU A N 11
ATOM 12026 C CA . LEU A 1 55 ? 7.450 1.165 -2.878 1.00 12.04 55 LEU A CA 11
ATOM 12027 C C . LEU A 1 55 ? 8.858 0.982 -3.466 1.00 35.43 55 LEU A C 11
ATOM 12028 O O . LEU A 1 55 ? 9.190 -0.110 -3.951 1.00 63.32 55 LEU A O 11
ATOM 12044 N N . ASN A 1 56 ? 9.658 2.075 -3.449 1.00 53.24 56 ASN A N 11
ATOM 12045 C CA . ASN A 1 56 ? 11.040 2.109 -4.006 1.00 52.24 56 ASN A CA 11
ATOM 12046 C C . ASN A 1 56 ? 11.080 1.759 -5.511 1.00 34.43 56 ASN A C 11
ATOM 12047 O O . ASN A 1 56 ? 12.147 1.441 -6.046 1.00 44.43 56 ASN A O 11
ATOM 12058 N N . GLY A 1 57 ? 9.921 1.854 -6.192 1.00 32.42 57 GLY A N 11
ATOM 12059 C CA . GLY A 1 57 ? 9.810 1.528 -7.618 1.00 14.10 57 GLY A CA 11
ATOM 12060 C C . GLY A 1 57 ? 8.960 0.292 -7.909 1.00 1.22 57 GLY A C 11
ATOM 12061 O O . GLY A 1 57 ? 8.690 0.000 -9.076 1.00 2.24 57 GLY A O 11
ATOM 12065 N N . LYS A 1 58 ? 8.528 -0.428 -6.858 1.00 63.10 58 LYS A N 11
ATOM 12066 C CA . LYS A 1 58 ? 7.733 -1.671 -7.006 1.00 42.44 58 LYS A CA 11
ATOM 12067 C C . LYS A 1 58 ? 6.257 -1.408 -6.667 1.00 24.23 58 LYS A C 11
ATOM 12068 O O . LYS A 1 58 ? 5.934 -1.097 -5.525 1.00 54.10 58 LYS A O 11
ATOM 12087 N N . ARG A 1 59 ? 5.366 -1.592 -7.636 1.00 43.44 59 ARG A N 11
ATOM 12088 C CA . ARG A 1 59 ? 3.922 -1.374 -7.436 1.00 40.04 59 ARG A CA 11
ATOM 12089 C C . ARG A 1 59 ? 3.208 -2.725 -7.306 1.00 71.31 59 ARG A C 11
ATOM 12090 O O . ARG A 1 59 ? 3.594 -3.701 -7.956 1.00 54.40 59 ARG A O 11
ATOM 12111 N N . GLY A 1 60 ? 2.182 -2.763 -6.445 1.00 10.12 60 GLY A N 11
ATOM 12112 C CA . GLY A 1 60 ? 1.369 -3.951 -6.227 1.00 74.21 60 GLY A CA 11
ATOM 12113 C C . GLY A 1 60 ? 0.190 -3.659 -5.322 1.00 74.02 60 GLY A C 11
ATOM 12114 O O . GLY A 1 60 ? -0.059 -2.492 -4.968 1.00 75.40 60 GLY A O 11
ATOM 12118 N N . LEU A 1 61 ? -0.516 -4.725 -4.934 1.00 22.42 61 LEU A N 11
ATOM 12119 C CA . LEU A 1 61 ? -1.728 -4.645 -4.114 1.00 43.22 61 LEU A CA 11
ATOM 12120 C C . LEU A 1 61 ? -1.376 -4.486 -2.635 1.00 52.03 61 LEU A C 11
ATOM 12121 O O . LEU A 1 61 ? -0.617 -5.270 -2.060 1.00 21.14 61 LEU A O 11
ATOM 12137 N N . ILE A 1 62 ? -1.948 -3.453 -2.047 1.00 3.42 62 ILE A N 11
ATOM 12138 C CA . ILE A 1 62 ? -1.754 -3.063 -0.658 1.00 62.41 62 ILE A CA 11
ATOM 12139 C C . ILE A 1 62 ? -3.112 -3.090 0.047 1.00 3.03 62 ILE A C 11
ATOM 12140 O O . ILE A 1 62 ? -4.084 -2.566 -0.501 1.00 34.21 62 ILE A O 11
ATOM 12156 N N . PRO A 1 63 ? -3.227 -3.718 1.253 1.00 50.35 63 PRO A N 11
ATOM 12157 C CA . PRO A 1 63 ? -4.441 -3.602 2.067 1.00 20.12 63 PRO A CA 11
ATOM 12158 C C . PRO A 1 63 ? -4.594 -2.141 2.560 1.00 31.04 63 PRO A C 11
ATOM 12159 O O . PRO A 1 63 ? -3.686 -1.600 3.205 1.00 0.40 63 PRO A O 11
ATOM 12170 N N . GLN A 1 64 ? -5.723 -1.510 2.182 1.00 32.34 64 GLN A N 11
ATOM 12171 C CA . GLN A 1 64 ? -6.057 -0.104 2.507 1.00 43.50 64 GLN A CA 11
ATOM 12172 C C . GLN A 1 64 ? -6.004 0.158 4.026 1.00 3.23 64 GLN A C 11
ATOM 12173 O O . GLN A 1 64 ? -5.559 1.219 4.468 1.00 12.44 64 GLN A O 11
ATOM 12187 N N . ASN A 1 65 ? -6.455 -0.850 4.792 1.00 1.23 65 ASN A N 11
ATOM 12188 C CA . ASN A 1 65 ? -6.426 -0.879 6.268 1.00 20.22 65 ASN A CA 11
ATOM 12189 C C . ASN A 1 65 ? -4.984 -0.745 6.814 1.00 33.33 65 ASN A C 11
ATOM 12190 O O . ASN A 1 65 ? -4.755 -0.110 7.846 1.00 54.52 65 ASN A O 11
ATOM 12201 N N . TYR A 1 66 ? -4.016 -1.330 6.087 1.00 70.24 66 TYR A N 11
ATOM 12202 C CA . TYR A 1 66 ? -2.595 -1.372 6.504 1.00 51.42 66 TYR A CA 11
ATOM 12203 C C . TYR A 1 66 ? -1.842 -0.072 6.196 1.00 1.35 66 TYR A C 11
ATOM 12204 O O . TYR A 1 66 ? -0.695 0.087 6.625 1.00 32.34 66 TYR A O 11
ATOM 12222 N N . VAL A 1 67 ? -2.477 0.863 5.464 1.00 0.30 67 VAL A N 11
ATOM 12223 C CA . VAL A 1 67 ? -1.858 2.165 5.113 1.00 35.43 67 VAL A CA 11
ATOM 12224 C C . VAL A 1 67 ? -2.754 3.355 5.485 1.00 41.11 67 VAL A C 11
ATOM 12225 O O . VAL A 1 67 ? -3.937 3.196 5.804 1.00 45.24 67 VAL A O 11
ATOM 12238 N N . LYS A 1 68 ? -2.149 4.547 5.436 1.00 71.43 68 LYS A N 11
ATOM 12239 C CA . LYS A 1 68 ? -2.800 5.821 5.759 1.00 1.42 68 LYS A CA 11
ATOM 12240 C C . LYS A 1 68 ? -2.486 6.834 4.647 1.00 53.12 68 LYS A C 11
ATOM 12241 O O . LYS A 1 68 ? -1.338 7.278 4.521 1.00 45.14 68 LYS A O 11
ATOM 12260 N N . LEU A 1 69 ? -3.498 7.198 3.855 1.00 24.14 69 LEU A N 11
ATOM 12261 C CA . LEU A 1 69 ? -3.337 8.083 2.689 1.00 12.45 69 LEU A CA 11
ATOM 12262 C C . LEU A 1 69 ? -2.949 9.517 3.122 1.00 64.25 69 LEU A C 11
ATOM 12263 O O . LEU A 1 69 ? -3.758 10.238 3.722 1.00 24.13 69 LEU A O 11
ATOM 12279 N N . LEU A 1 70 ? -1.692 9.890 2.821 1.00 24.51 70 LEU A N 11
ATOM 12280 C CA . LEU A 1 70 ? -1.108 11.188 3.207 1.00 1.43 70 LEU A CA 11
ATOM 12281 C C . LEU A 1 70 ? -1.736 12.334 2.372 1.00 63.43 70 LEU A C 11
ATOM 12282 O O . LEU A 1 70 ? -1.338 12.516 1.213 1.00 31.51 70 LEU A O 11
ATOM 12299 N N . MET A 1 1 ? -2.755 5.385 -18.038 1.00 74.44 1 MET A N 12
ATOM 12300 C CA . MET A 1 1 ? -4.231 5.417 -18.081 1.00 42.32 1 MET A CA 12
ATOM 12301 C C . MET A 1 1 ? -4.678 6.486 -19.092 1.00 51.23 1 MET A C 12
ATOM 12302 O O . MET A 1 1 ? -4.100 7.579 -19.133 1.00 34.32 1 MET A O 12
ATOM 12318 N N . GLY A 1 2 ? -5.695 6.155 -19.910 1.00 61.42 2 GLY A N 12
ATOM 12319 C CA . GLY A 1 2 ? -6.271 7.097 -20.857 1.00 2.12 2 GLY A CA 12
ATOM 12320 C C . GLY A 1 2 ? -5.418 7.300 -22.098 1.00 40.22 2 GLY A C 12
ATOM 12321 O O . GLY A 1 2 ? -4.897 8.397 -22.317 1.00 22.52 2 GLY A O 12
ATOM 12325 N N . HIS A 1 3 ? -5.251 6.234 -22.902 1.00 23.34 3 HIS A N 12
ATOM 12326 C CA . HIS A 1 3 ? -4.541 6.302 -24.196 1.00 2.22 3 HIS A CA 12
ATOM 12327 C C . HIS A 1 3 ? -5.436 6.976 -25.253 1.00 54.11 3 HIS A C 12
ATOM 12328 O O . HIS A 1 3 ? -4.999 7.879 -25.980 1.00 51.13 3 HIS A O 12
ATOM 12343 N N . HIS A 1 4 ? -6.690 6.504 -25.332 1.00 1.22 4 HIS A N 12
ATOM 12344 C CA . HIS A 1 4 ? -7.720 7.055 -26.242 1.00 42.12 4 HIS A CA 12
ATOM 12345 C C . HIS A 1 4 ? -9.061 7.195 -25.492 1.00 33.45 4 HIS A C 12
ATOM 12346 O O . HIS A 1 4 ? -10.108 7.434 -26.102 1.00 32.34 4 HIS A O 12
ATOM 12361 N N . HIS A 1 5 ? -8.999 7.093 -24.151 1.00 14.12 5 HIS A N 12
ATOM 12362 C CA . HIS A 1 5 ? -10.177 7.146 -23.279 1.00 63.14 5 HIS A CA 12
ATOM 12363 C C . HIS A 1 5 ? -10.849 8.533 -23.360 1.00 11.43 5 HIS A C 12
ATOM 12364 O O . HIS A 1 5 ? -10.301 9.523 -22.854 1.00 13.51 5 HIS A O 12
ATOM 12379 N N . HIS A 1 6 ? -12.023 8.595 -24.025 1.00 74.41 6 HIS A N 12
ATOM 12380 C CA . HIS A 1 6 ? -12.816 9.833 -24.119 1.00 12.14 6 HIS A CA 12
ATOM 12381 C C . HIS A 1 6 ? -13.356 10.201 -22.726 1.00 2.12 6 HIS A C 12
ATOM 12382 O O . HIS A 1 6 ? -13.725 9.307 -21.946 1.00 3.11 6 HIS A O 12
ATOM 12397 N N . HIS A 1 7 ? -13.396 11.518 -22.455 1.00 2.30 7 HIS A N 12
ATOM 12398 C CA . HIS A 1 7 ? -13.715 12.118 -21.146 1.00 13.51 7 HIS A CA 12
ATOM 12399 C C . HIS A 1 7 ? -12.588 11.848 -20.119 1.00 62.34 7 HIS A C 12
ATOM 12400 O O . HIS A 1 7 ? -12.287 10.700 -19.793 1.00 44.22 7 HIS A O 12
ATOM 12415 N N . HIS A 1 8 ? -11.953 12.926 -19.653 1.00 21.44 8 HIS A N 12
ATOM 12416 C CA . HIS A 1 8 ? -11.019 12.917 -18.529 1.00 21.32 8 HIS A CA 12
ATOM 12417 C C . HIS A 1 8 ? -11.180 14.264 -17.820 1.00 45.14 8 HIS A C 12
ATOM 12418 O O . HIS A 1 8 ? -10.545 15.263 -18.193 1.00 11.31 8 HIS A O 12
ATOM 12433 N N . SER A 1 9 ? -12.105 14.297 -16.851 1.00 60.14 9 SER A N 12
ATOM 12434 C CA . SER A 1 9 ? -12.433 15.507 -16.077 1.00 61.24 9 SER A CA 12
ATOM 12435 C C . SER A 1 9 ? -11.383 15.755 -14.983 1.00 33.20 9 SER A C 12
ATOM 12436 O O . SER A 1 9 ? -10.485 14.922 -14.790 1.00 21.45 9 SER A O 12
ATOM 12444 N N . HIS A 1 10 ? -11.498 16.903 -14.276 1.00 2.30 10 HIS A N 12
ATOM 12445 C CA . HIS A 1 10 ? -10.533 17.290 -13.236 1.00 44.03 10 HIS A CA 12
ATOM 12446 C C . HIS A 1 10 ? -10.588 16.320 -12.037 1.00 40.44 10 HIS A C 12
ATOM 12447 O O . HIS A 1 10 ? -11.405 16.482 -11.119 1.00 53.53 10 HIS A O 12
ATOM 12462 N N . MET A 1 11 ? -9.742 15.286 -12.095 1.00 43.33 11 MET A N 12
ATOM 12463 C CA . MET A 1 11 ? -9.536 14.339 -11.005 1.00 75.22 11 MET A CA 12
ATOM 12464 C C . MET A 1 11 ? -8.034 14.117 -10.860 1.00 11.40 11 MET A C 12
ATOM 12465 O O . MET A 1 11 ? -7.361 13.784 -11.841 1.00 12.40 11 MET A O 12
ATOM 12479 N N . ILE A 1 12 ? -7.508 14.348 -9.651 1.00 53.21 12 ILE A N 12
ATOM 12480 C CA . ILE A 1 12 ? -6.096 14.101 -9.336 1.00 31.55 12 ILE A CA 12
ATOM 12481 C C . ILE A 1 12 ? -5.806 12.592 -9.251 1.00 22.22 12 ILE A C 12
ATOM 12482 O O . ILE A 1 12 ? -6.727 11.765 -9.163 1.00 3.14 12 ILE A O 12
ATOM 12498 N N . ARG A 1 13 ? -4.524 12.261 -9.248 1.00 23.03 13 ARG A N 12
ATOM 12499 C CA . ARG A 1 13 ? -4.037 10.887 -9.101 1.00 55.15 13 ARG A CA 12
ATOM 12500 C C . ARG A 1 13 ? -2.844 10.882 -8.145 1.00 42.14 13 ARG A C 12
ATOM 12501 O O . ARG A 1 13 ? -2.494 11.931 -7.581 1.00 44.20 13 ARG A O 12
ATOM 12522 N N . SER A 1 14 ? -2.246 9.692 -7.960 1.00 13.11 14 SER A N 12
ATOM 12523 C CA . SER A 1 14 ? -0.941 9.520 -7.305 1.00 51.12 14 SER A CA 12
ATOM 12524 C C . SER A 1 14 ? -0.913 10.088 -5.872 1.00 13.43 14 SER A C 12
ATOM 12525 O O . SER A 1 14 ? -0.306 11.137 -5.611 1.00 2.25 14 SER A O 12
ATOM 12533 N N . ARG A 1 15 ? -1.641 9.425 -4.966 1.00 53.31 15 ARG A N 12
ATOM 12534 C CA . ARG A 1 15 ? -1.568 9.718 -3.532 1.00 41.23 15 ARG A CA 12
ATOM 12535 C C . ARG A 1 15 ? -0.293 9.111 -2.942 1.00 74.03 15 ARG A C 12
ATOM 12536 O O . ARG A 1 15 ? 0.417 8.340 -3.599 1.00 42.02 15 ARG A O 12
ATOM 12557 N N . LYS A 1 16 ? 0.015 9.498 -1.712 1.00 14.24 16 LYS A N 12
ATOM 12558 C CA . LYS A 1 16 ? 1.063 8.857 -0.913 1.00 50.13 16 LYS A CA 12
ATOM 12559 C C . LYS A 1 16 ? 0.395 8.001 0.153 1.00 41.33 16 LYS A C 12
ATOM 12560 O O . LYS A 1 16 ? -0.823 8.080 0.350 1.00 13.11 16 LYS A O 12
ATOM 12579 N N . ALA A 1 17 ? 1.183 7.161 0.810 1.00 72.43 17 ALA A N 12
ATOM 12580 C CA . ALA A 1 17 ? 0.715 6.338 1.925 1.00 71.22 17 ALA A CA 12
ATOM 12581 C C . ALA A 1 17 ? 1.858 6.111 2.902 1.00 32.12 17 ALA A C 12
ATOM 12582 O O . ALA A 1 17 ? 3.016 6.020 2.497 1.00 22.45 17 ALA A O 12
ATOM 12589 N N . ARG A 1 18 ? 1.532 6.076 4.185 1.00 43.42 18 ARG A N 12
ATOM 12590 C CA . ARG A 1 18 ? 2.451 5.672 5.243 1.00 12.23 18 ARG A CA 12
ATOM 12591 C C . ARG A 1 18 ? 1.927 4.380 5.840 1.00 43.12 18 ARG A C 12
ATOM 12592 O O . ARG A 1 18 ? 0.788 4.344 6.325 1.00 60.10 18 ARG A O 12
ATOM 12613 N N . ALA A 1 19 ? 2.734 3.320 5.787 1.00 1.43 19 ALA A N 12
ATOM 12614 C CA . ALA A 1 19 ? 2.391 2.047 6.409 1.00 41.05 19 ALA A CA 12
ATOM 12615 C C . ALA A 1 19 ? 2.292 2.247 7.935 1.00 35.22 19 ALA A C 12
ATOM 12616 O O . ALA A 1 19 ? 3.281 2.590 8.590 1.00 43.35 19 ALA A O 12
ATOM 12623 N N . VAL A 1 20 ? 1.081 2.083 8.461 1.00 11.31 20 VAL A N 12
ATOM 12624 C CA . VAL A 1 20 ? 0.785 2.230 9.897 1.00 14.42 20 VAL A CA 12
ATOM 12625 C C . VAL A 1 20 ? 0.720 0.851 10.569 1.00 32.32 20 VAL A C 12
ATOM 12626 O O . VAL A 1 20 ? 0.808 0.741 11.798 1.00 64.13 20 VAL A O 12
ATOM 12639 N N . TYR A 1 21 ? 0.572 -0.202 9.740 1.00 32.24 21 TYR A N 12
ATOM 12640 C CA . TYR A 1 21 ? 0.655 -1.615 10.153 1.00 51.15 21 TYR A CA 12
ATOM 12641 C C . TYR A 1 21 ? 1.562 -2.368 9.152 1.00 24.54 21 TYR A C 12
ATOM 12642 O O . TYR A 1 21 ? 1.645 -1.968 7.982 1.00 14.12 21 TYR A O 12
ATOM 12660 N N . PRO A 1 22 ? 2.265 -3.463 9.589 1.00 53.25 22 PRO A N 12
ATOM 12661 C CA . PRO A 1 22 ? 3.088 -4.282 8.675 1.00 33.55 22 PRO A CA 12
ATOM 12662 C C . PRO A 1 22 ? 2.234 -5.296 7.871 1.00 64.31 22 PRO A C 12
ATOM 12663 O O . PRO A 1 22 ? 1.093 -5.603 8.257 1.00 52.25 22 PRO A O 12
ATOM 12674 N N . CYS A 1 23 ? 2.792 -5.805 6.758 1.00 32.34 23 CYS A N 12
ATOM 12675 C CA . CYS A 1 23 ? 2.114 -6.788 5.895 1.00 52.33 23 CYS A CA 12
ATOM 12676 C C . CYS A 1 23 ? 3.133 -7.543 5.046 1.00 15.40 23 CYS A C 12
ATOM 12677 O O . CYS A 1 23 ? 3.870 -6.927 4.278 1.00 12.42 23 CYS A O 12
ATOM 12685 N N . GLU A 1 24 ? 3.172 -8.872 5.192 1.00 43.04 24 GLU A N 12
ATOM 12686 C CA . GLU A 1 24 ? 3.917 -9.747 4.281 1.00 1.44 24 GLU A CA 12
ATOM 12687 C C . GLU A 1 24 ? 3.135 -9.873 2.957 1.00 53.50 24 GLU A C 12
ATOM 12688 O O . GLU A 1 24 ? 1.939 -9.567 2.901 1.00 1.11 24 GLU A O 12
ATOM 12700 N N . ALA A 1 25 ? 3.820 -10.298 1.900 1.00 62.52 25 ALA A N 12
ATOM 12701 C CA . ALA A 1 25 ? 3.176 -10.664 0.636 1.00 21.24 25 ALA A CA 12
ATOM 12702 C C . ALA A 1 25 ? 3.135 -12.194 0.535 1.00 70.31 25 ALA A C 12
ATOM 12703 O O . ALA A 1 25 ? 4.184 -12.843 0.473 1.00 54.14 25 ALA A O 12
ATOM 12710 N N . GLU A 1 26 ? 1.924 -12.766 0.607 1.00 74.32 26 GLU A N 12
ATOM 12711 C CA . GLU A 1 26 ? 1.713 -14.220 0.402 1.00 33.44 26 GLU A CA 12
ATOM 12712 C C . GLU A 1 26 ? 1.162 -14.490 -1.008 1.00 73.41 26 GLU A C 12
ATOM 12713 O O . GLU A 1 26 ? 1.180 -15.631 -1.488 1.00 23.35 26 GLU A O 12
ATOM 12725 N N . HIS A 1 27 ? 0.662 -13.432 -1.663 1.00 61.23 27 HIS A N 12
ATOM 12726 C CA . HIS A 1 27 ? 0.327 -13.446 -3.096 1.00 43.11 27 HIS A CA 12
ATOM 12727 C C . HIS A 1 27 ? 1.351 -12.582 -3.832 1.00 55.13 27 HIS A C 12
ATOM 12728 O O . HIS A 1 27 ? 1.810 -11.560 -3.298 1.00 52.02 27 HIS A O 12
ATOM 12742 N N . SER A 1 28 ? 1.682 -12.970 -5.074 1.00 20.11 28 SER A N 12
ATOM 12743 C CA . SER A 1 28 ? 2.672 -12.264 -5.917 1.00 43.41 28 SER A CA 12
ATOM 12744 C C . SER A 1 28 ? 2.062 -10.998 -6.587 1.00 33.10 28 SER A C 12
ATOM 12745 O O . SER A 1 28 ? 2.603 -10.462 -7.561 1.00 3.21 28 SER A O 12
ATOM 12753 N N . SER A 1 29 ? 0.937 -10.520 -6.027 1.00 54.33 29 SER A N 12
ATOM 12754 C CA . SER A 1 29 ? 0.296 -9.251 -6.396 1.00 35.43 29 SER A CA 12
ATOM 12755 C C . SER A 1 29 ? 0.505 -8.199 -5.282 1.00 50.02 29 SER A C 12
ATOM 12756 O O . SER A 1 29 ? 0.627 -7.001 -5.552 1.00 32.14 29 SER A O 12
ATOM 12764 N N . GLU A 1 30 ? 0.566 -8.686 -4.028 1.00 11.33 30 GLU A N 12
ATOM 12765 C CA . GLU A 1 30 ? 0.608 -7.849 -2.816 1.00 22.43 30 GLU A CA 12
ATOM 12766 C C . GLU A 1 30 ? 2.014 -7.277 -2.582 1.00 45.51 30 GLU A C 12
ATOM 12767 O O . GLU A 1 30 ? 3.012 -7.942 -2.862 1.00 2.40 30 GLU A O 12
ATOM 12779 N N . LEU A 1 31 ? 2.087 -6.046 -2.066 1.00 40.32 31 LEU A N 12
ATOM 12780 C CA . LEU A 1 31 ? 3.361 -5.446 -1.639 1.00 75.22 31 LEU A CA 12
ATOM 12781 C C . LEU A 1 31 ? 3.691 -5.896 -0.216 1.00 4.12 31 LEU A C 12
ATOM 12782 O O . LEU A 1 31 ? 2.810 -5.960 0.654 1.00 42.21 31 LEU A O 12
ATOM 12798 N N . SER A 1 32 ? 4.960 -6.225 -0.018 1.00 20.42 32 SER A N 12
ATOM 12799 C CA . SER A 1 32 ? 5.523 -6.592 1.287 1.00 3.10 32 SER A CA 12
ATOM 12800 C C . SER A 1 32 ? 6.151 -5.339 1.919 1.00 40.42 32 SER A C 12
ATOM 12801 O O . SER A 1 32 ? 6.957 -4.653 1.272 1.00 61.42 32 SER A O 12
ATOM 12809 N N . PHE A 1 33 ? 5.804 -5.061 3.180 1.00 15.44 33 PHE A N 12
ATOM 12810 C CA . PHE A 1 33 ? 6.198 -3.833 3.875 1.00 60.44 33 PHE A CA 12
ATOM 12811 C C . PHE A 1 33 ? 6.062 -3.983 5.390 1.00 71.12 33 PHE A C 12
ATOM 12812 O O . PHE A 1 33 ? 5.607 -5.014 5.902 1.00 54.45 33 PHE A O 12
ATOM 12829 N N . GLU A 1 34 ? 6.474 -2.927 6.084 1.00 42.14 34 GLU A N 12
ATOM 12830 C CA . GLU A 1 34 ? 6.368 -2.792 7.537 1.00 33.43 34 GLU A CA 12
ATOM 12831 C C . GLU A 1 34 ? 6.036 -1.334 7.872 1.00 1.21 34 GLU A C 12
ATOM 12832 O O . GLU A 1 34 ? 5.968 -0.495 6.966 1.00 73.15 34 GLU A O 12
ATOM 12844 N N . ILE A 1 35 ? 5.866 -1.037 9.166 1.00 34.30 35 ILE A N 12
ATOM 12845 C CA . ILE A 1 35 ? 5.497 0.307 9.635 1.00 31.54 35 ILE A CA 12
ATOM 12846 C C . ILE A 1 35 ? 6.603 1.327 9.285 1.00 64.24 35 ILE A C 12
ATOM 12847 O O . ILE A 1 35 ? 7.772 1.140 9.640 1.00 51.03 35 ILE A O 12
ATOM 12863 N N . GLY A 1 36 ? 6.212 2.380 8.545 1.00 50.23 36 GLY A N 12
ATOM 12864 C CA . GLY A 1 36 ? 7.118 3.457 8.146 1.00 61.11 36 GLY A CA 12
ATOM 12865 C C . GLY A 1 36 ? 7.297 3.544 6.643 1.00 33.54 36 GLY A C 12
ATOM 12866 O O . GLY A 1 36 ? 7.680 4.602 6.127 1.00 73.03 36 GLY A O 12
ATOM 12870 N N . ALA A 1 37 ? 7.037 2.413 5.948 1.00 75.25 37 ALA A N 12
ATOM 12871 C CA . ALA A 1 37 ? 7.157 2.301 4.491 1.00 42.15 37 ALA A CA 12
ATOM 12872 C C . ALA A 1 37 ? 6.263 3.325 3.783 1.00 72.12 37 ALA A C 12
ATOM 12873 O O . ALA A 1 37 ? 5.033 3.241 3.867 1.00 53.43 37 ALA A O 12
ATOM 12880 N N . ILE A 1 38 ? 6.898 4.312 3.142 1.00 33.45 38 ILE A N 12
ATOM 12881 C CA . ILE A 1 38 ? 6.200 5.333 2.345 1.00 24.31 38 ILE A CA 12
ATOM 12882 C C . ILE A 1 38 ? 5.995 4.839 0.901 1.00 72.22 38 ILE A C 12
ATOM 12883 O O . ILE A 1 38 ? 6.942 4.407 0.226 1.00 44.33 38 ILE A O 12
ATOM 12899 N N . PHE A 1 39 ? 4.743 4.916 0.449 1.00 40.42 39 PHE A N 12
ATOM 12900 C CA . PHE A 1 39 ? 4.327 4.565 -0.907 1.00 55.02 39 PHE A CA 12
ATOM 12901 C C . PHE A 1 39 ? 4.016 5.846 -1.688 1.00 55.40 39 PHE A C 12
ATOM 12902 O O . PHE A 1 39 ? 3.658 6.880 -1.102 1.00 60.11 39 PHE A O 12
ATOM 12919 N N . GLU A 1 40 ? 4.158 5.762 -3.007 1.00 43.23 40 GLU A N 12
ATOM 12920 C CA . GLU A 1 40 ? 3.818 6.834 -3.960 1.00 25.21 40 GLU A CA 12
ATOM 12921 C C . GLU A 1 40 ? 2.925 6.244 -5.064 1.00 13.43 40 GLU A C 12
ATOM 12922 O O . GLU A 1 40 ? 2.936 5.032 -5.264 1.00 64.22 40 GLU A O 12
ATOM 12934 N N . ASP A 1 41 ? 2.138 7.098 -5.749 1.00 63.31 41 ASP A N 12
ATOM 12935 C CA . ASP A 1 41 ? 1.257 6.694 -6.881 1.00 33.31 41 ASP A CA 12
ATOM 12936 C C . ASP A 1 41 ? 0.090 5.796 -6.394 1.00 54.24 41 ASP A C 12
ATOM 12937 O O . ASP A 1 41 ? -0.480 5.008 -7.149 1.00 32.03 41 ASP A O 12
ATOM 12946 N N . VAL A 1 42 ? -0.292 5.970 -5.121 1.00 52.30 42 VAL A N 12
ATOM 12947 C CA . VAL A 1 42 ? -1.331 5.144 -4.485 1.00 13.02 42 VAL A CA 12
ATOM 12948 C C . VAL A 1 42 ? -2.728 5.600 -4.942 1.00 20.53 42 VAL A C 12
ATOM 12949 O O . VAL A 1 42 ? -3.089 6.776 -4.847 1.00 4.01 42 VAL A O 12
ATOM 12962 N N . GLN A 1 43 ? -3.481 4.642 -5.474 1.00 65.02 43 GLN A N 12
ATOM 12963 C CA . GLN A 1 43 ? -4.801 4.832 -6.090 1.00 41.44 43 GLN A CA 12
ATOM 12964 C C . GLN A 1 43 ? -5.718 3.693 -5.610 1.00 62.11 43 GLN A C 12
ATOM 12965 O O . GLN A 1 43 ? -5.257 2.796 -4.895 1.00 1.01 43 GLN A O 12
ATOM 12979 N N . THR A 1 44 ? -7.009 3.726 -5.969 1.00 34.14 44 THR A N 12
ATOM 12980 C CA . THR A 1 44 ? -7.921 2.596 -5.712 1.00 14.32 44 THR A CA 12
ATOM 12981 C C . THR A 1 44 ? -7.728 1.527 -6.811 1.00 13.43 44 THR A C 12
ATOM 12982 O O . THR A 1 44 ? -7.450 1.868 -7.971 1.00 54.02 44 THR A O 12
ATOM 12993 N N . SER A 1 45 ? -7.863 0.252 -6.435 1.00 62.22 45 SER A N 12
ATOM 12994 C CA . SER A 1 45 ? -7.716 -0.886 -7.362 1.00 14.23 45 SER A CA 12
ATOM 12995 C C . SER A 1 45 ? -9.052 -1.180 -8.082 1.00 0.24 45 SER A C 12
ATOM 12996 O O . SER A 1 45 ? -10.050 -0.461 -7.901 1.00 24.22 45 SER A O 12
ATOM 13004 N N . ARG A 1 46 ? -9.042 -2.236 -8.919 1.00 53.25 46 ARG A N 12
ATOM 13005 C CA . ARG A 1 46 ? -10.259 -2.830 -9.506 1.00 63.35 46 ARG A CA 12
ATOM 13006 C C . ARG A 1 46 ? -11.160 -3.408 -8.398 1.00 70.15 46 ARG A C 12
ATOM 13007 O O . ARG A 1 46 ? -12.390 -3.434 -8.525 1.00 13.21 46 ARG A O 12
ATOM 13028 N N . GLU A 1 47 ? -10.508 -3.875 -7.313 1.00 51.45 47 GLU A N 12
ATOM 13029 C CA . GLU A 1 47 ? -11.159 -4.457 -6.138 1.00 2.31 47 GLU A CA 12
ATOM 13030 C C . GLU A 1 47 ? -11.449 -3.349 -5.098 1.00 70.23 47 GLU A C 12
ATOM 13031 O O . GLU A 1 47 ? -10.503 -2.701 -4.622 1.00 52.45 47 GLU A O 12
ATOM 13043 N N . PRO A 1 48 ? -12.761 -3.073 -4.773 1.00 61.33 48 PRO A N 12
ATOM 13044 C CA . PRO A 1 48 ? -13.136 -2.175 -3.655 1.00 13.33 48 PRO A CA 12
ATOM 13045 C C . PRO A 1 48 ? -12.709 -2.800 -2.305 1.00 5.23 48 PRO A C 12
ATOM 13046 O O . PRO A 1 48 ? -13.383 -3.683 -1.767 1.00 63.32 48 PRO A O 12
ATOM 13057 N N . GLY A 1 49 ? -11.547 -2.360 -1.813 1.00 2.33 49 GLY A N 12
ATOM 13058 C CA . GLY A 1 49 ? -10.920 -2.910 -0.603 1.00 21.52 49 GLY A CA 12
ATOM 13059 C C . GLY A 1 49 ? -9.426 -3.080 -0.779 1.00 50.15 49 GLY A C 12
ATOM 13060 O O . GLY A 1 49 ? -8.716 -3.387 0.171 1.00 30.31 49 GLY A O 12
ATOM 13064 N N . TRP A 1 50 ? -8.958 -2.933 -2.025 1.00 54.03 50 TRP A N 12
ATOM 13065 C CA . TRP A 1 50 ? -7.530 -2.936 -2.377 1.00 60.32 50 TRP A CA 12
ATOM 13066 C C . TRP A 1 50 ? -7.121 -1.592 -2.977 1.00 35.33 50 TRP A C 12
ATOM 13067 O O . TRP A 1 50 ? -7.948 -0.857 -3.528 1.00 73.55 50 TRP A O 12
ATOM 13088 N N . LEU A 1 51 ? -5.827 -1.296 -2.877 1.00 1.02 51 LEU A N 12
ATOM 13089 C CA . LEU A 1 51 ? -5.186 -0.095 -3.433 1.00 31.35 51 LEU A CA 12
ATOM 13090 C C . LEU A 1 51 ? -4.055 -0.535 -4.366 1.00 53.54 51 LEU A C 12
ATOM 13091 O O . LEU A 1 51 ? -3.648 -1.691 -4.332 1.00 73.33 51 LEU A O 12
ATOM 13107 N N . GLU A 1 52 ? -3.604 0.356 -5.249 1.00 23.41 52 GLU A N 12
ATOM 13108 C CA . GLU A 1 52 ? -2.431 0.115 -6.115 1.00 24.10 52 GLU A CA 12
ATOM 13109 C C . GLU A 1 52 ? -1.455 1.276 -5.979 1.00 44.14 52 GLU A C 12
ATOM 13110 O O . GLU A 1 52 ? -1.846 2.429 -6.128 1.00 10.02 52 GLU A O 12
ATOM 13122 N N . GLY A 1 53 ? -0.182 0.964 -5.738 1.00 1.34 53 GLY A N 12
ATOM 13123 C CA . GLY A 1 53 ? 0.855 1.980 -5.559 1.00 2.43 53 GLY A CA 12
ATOM 13124 C C . GLY A 1 53 ? 2.240 1.371 -5.607 1.00 54.21 53 GLY A C 12
ATOM 13125 O O . GLY A 1 53 ? 2.380 0.148 -5.695 1.00 22.40 53 GLY A O 12
ATOM 13129 N N . THR A 1 54 ? 3.256 2.223 -5.544 1.00 63.21 54 THR A N 12
ATOM 13130 C CA . THR A 1 54 ? 4.647 1.847 -5.732 1.00 71.52 54 THR A CA 12
ATOM 13131 C C . THR A 1 54 ? 5.423 1.992 -4.407 1.00 62.22 54 THR A C 12
ATOM 13132 O O . THR A 1 54 ? 5.322 3.024 -3.732 1.00 43.53 54 THR A O 12
ATOM 13143 N N . LEU A 1 55 ? 6.187 0.952 -4.065 1.00 32.51 55 LEU A N 12
ATOM 13144 C CA . LEU A 1 55 ? 7.066 0.917 -2.894 1.00 72.33 55 LEU A CA 12
ATOM 13145 C C . LEU A 1 55 ? 8.506 0.716 -3.397 1.00 24.33 55 LEU A C 12
ATOM 13146 O O . LEU A 1 55 ? 8.839 -0.378 -3.877 1.00 32.25 55 LEU A O 12
ATOM 13162 N N . ASN A 1 56 ? 9.320 1.794 -3.325 1.00 22.23 56 ASN A N 12
ATOM 13163 C CA . ASN A 1 56 ? 10.700 1.880 -3.864 1.00 72.01 56 ASN A CA 12
ATOM 13164 C C . ASN A 1 56 ? 10.683 1.884 -5.415 1.00 61.14 56 ASN A C 12
ATOM 13165 O O . ASN A 1 56 ? 10.973 2.905 -6.051 1.00 25.31 56 ASN A O 12
ATOM 13176 N N . GLY A 1 57 ? 10.319 0.730 -5.997 1.00 1.13 57 GLY A N 12
ATOM 13177 C CA . GLY A 1 57 ? 10.148 0.571 -7.453 1.00 63.42 57 GLY A CA 12
ATOM 13178 C C . GLY A 1 57 ? 9.131 -0.511 -7.818 1.00 72.12 57 GLY A C 12
ATOM 13179 O O . GLY A 1 57 ? 8.794 -0.680 -9.000 1.00 20.53 57 GLY A O 12
ATOM 13183 N N . LYS A 1 58 ? 8.643 -1.240 -6.800 1.00 63.23 58 LYS A N 12
ATOM 13184 C CA . LYS A 1 58 ? 7.698 -2.352 -6.974 1.00 71.04 58 LYS A CA 12
ATOM 13185 C C . LYS A 1 58 ? 6.257 -1.821 -6.851 1.00 21.03 58 LYS A C 12
ATOM 13186 O O . LYS A 1 58 ? 5.847 -1.382 -5.780 1.00 54.32 58 LYS A O 12
ATOM 13205 N N . ARG A 1 59 ? 5.508 -1.863 -7.944 1.00 35.35 59 ARG A N 12
ATOM 13206 C CA . ARG A 1 59 ? 4.106 -1.413 -7.980 1.00 33.14 59 ARG A CA 12
ATOM 13207 C C . ARG A 1 59 ? 3.195 -2.650 -7.895 1.00 1.44 59 ARG A C 12
ATOM 13208 O O . ARG A 1 59 ? 3.380 -3.613 -8.653 1.00 5.30 59 ARG A O 12
ATOM 13229 N N . GLY A 1 60 ? 2.220 -2.611 -6.973 1.00 31.14 60 GLY A N 12
ATOM 13230 C CA . GLY A 1 60 ? 1.305 -3.723 -6.743 1.00 21.10 60 GLY A CA 12
ATOM 13231 C C . GLY A 1 60 ? 0.173 -3.341 -5.817 1.00 51.22 60 GLY A C 12
ATOM 13232 O O . GLY A 1 60 ? -0.026 -2.153 -5.519 1.00 72.23 60 GLY A O 12
ATOM 13236 N N . LEU A 1 61 ? -0.585 -4.359 -5.375 1.00 2.51 61 LEU A N 12
ATOM 13237 C CA . LEU A 1 61 ? -1.705 -4.181 -4.448 1.00 15.05 61 LEU A CA 12
ATOM 13238 C C . LEU A 1 61 ? -1.204 -3.831 -3.045 1.00 43.40 61 LEU A C 12
ATOM 13239 O O . LEU A 1 61 ? -0.282 -4.462 -2.532 1.00 10.42 61 LEU A O 12
ATOM 13255 N N . ILE A 1 62 ? -1.837 -2.831 -2.437 1.00 65.53 62 ILE A N 12
ATOM 13256 C CA . ILE A 1 62 ? -1.577 -2.425 -1.065 1.00 73.43 62 ILE A CA 12
ATOM 13257 C C . ILE A 1 62 ? -2.863 -2.643 -0.245 1.00 11.54 62 ILE A C 12
ATOM 13258 O O . ILE A 1 62 ? -3.949 -2.214 -0.672 1.00 42.13 62 ILE A O 12
ATOM 13274 N N . PRO A 1 63 ? -2.767 -3.345 0.930 1.00 14.43 63 PRO A N 12
ATOM 13275 C CA . PRO A 1 63 ? -3.878 -3.441 1.895 1.00 23.31 63 PRO A CA 12
ATOM 13276 C C . PRO A 1 63 ? -4.209 -2.058 2.506 1.00 25.31 63 PRO A C 12
ATOM 13277 O O . PRO A 1 63 ? -3.361 -1.443 3.169 1.00 71.54 63 PRO A O 12
ATOM 13288 N N . GLN A 1 64 ? -5.453 -1.583 2.257 1.00 42.32 64 GLN A N 12
ATOM 13289 C CA . GLN A 1 64 ? -5.880 -0.202 2.563 1.00 73.14 64 GLN A CA 12
ATOM 13290 C C . GLN A 1 64 ? -5.906 0.116 4.078 1.00 41.40 64 GLN A C 12
ATOM 13291 O O . GLN A 1 64 ? -5.741 1.273 4.466 1.00 5.20 64 GLN A O 12
ATOM 13305 N N . ASN A 1 65 ? -6.107 -0.910 4.911 1.00 43.40 65 ASN A N 12
ATOM 13306 C CA . ASN A 1 65 ? -6.198 -0.764 6.384 1.00 12.31 65 ASN A CA 12
ATOM 13307 C C . ASN A 1 65 ? -4.799 -0.658 7.014 1.00 1.52 65 ASN A C 12
ATOM 13308 O O . ASN A 1 65 ? -4.619 -0.015 8.048 1.00 64.14 65 ASN A O 12
ATOM 13319 N N . TYR A 1 66 ? -3.814 -1.294 6.364 1.00 31.22 66 TYR A N 12
ATOM 13320 C CA . TYR A 1 66 ? -2.428 -1.365 6.864 1.00 53.51 66 TYR A CA 12
ATOM 13321 C C . TYR A 1 66 ? -1.622 -0.118 6.510 1.00 4.22 66 TYR A C 12
ATOM 13322 O O . TYR A 1 66 ? -0.523 0.084 7.028 1.00 0.44 66 TYR A O 12
ATOM 13340 N N . VAL A 1 67 ? -2.159 0.710 5.610 1.00 15.45 67 VAL A N 12
ATOM 13341 C CA . VAL A 1 67 ? -1.547 1.997 5.240 1.00 41.45 67 VAL A CA 12
ATOM 13342 C C . VAL A 1 67 ? -2.525 3.143 5.498 1.00 71.31 67 VAL A C 12
ATOM 13343 O O . VAL A 1 67 ? -3.730 2.927 5.641 1.00 4.00 67 VAL A O 12
ATOM 13356 N N . LYS A 1 68 ? -1.989 4.357 5.556 1.00 63.21 68 LYS A N 12
ATOM 13357 C CA . LYS A 1 68 ? -2.765 5.584 5.725 1.00 22.14 68 LYS A CA 12
ATOM 13358 C C . LYS A 1 68 ? -2.435 6.509 4.559 1.00 52.21 68 LYS A C 12
ATOM 13359 O O . LYS A 1 68 ? -1.282 6.928 4.421 1.00 73.02 68 LYS A O 12
ATOM 13378 N N . LEU A 1 69 ? -3.430 6.807 3.711 1.00 52.15 69 LEU A N 12
ATOM 13379 C CA . LEU A 1 69 ? -3.235 7.655 2.536 1.00 63.31 69 LEU A CA 12
ATOM 13380 C C . LEU A 1 69 ? -2.930 9.097 2.952 1.00 4.12 69 LEU A C 12
ATOM 13381 O O . LEU A 1 69 ? -3.774 9.771 3.551 1.00 1.05 69 LEU A O 12
ATOM 13397 N N . LEU A 1 70 ? -1.702 9.523 2.662 1.00 64.50 70 LEU A N 12
ATOM 13398 C CA . LEU A 1 70 ? -1.256 10.894 2.861 1.00 33.01 70 LEU A CA 12
ATOM 13399 C C . LEU A 1 70 ? -1.612 11.702 1.591 1.00 53.44 70 LEU A C 12
ATOM 13400 O O . LEU A 1 70 ? -0.964 11.491 0.538 1.00 1.42 70 LEU A O 12
ATOM 13417 N N . MET A 1 1 ? 13.465 29.877 -7.008 1.00 43.23 1 MET A N 13
ATOM 13418 C CA . MET A 1 1 ? 14.908 29.579 -6.868 1.00 2.24 1 MET A CA 13
ATOM 13419 C C . MET A 1 1 ? 15.362 29.882 -5.428 1.00 11.34 1 MET A C 13
ATOM 13420 O O . MET A 1 1 ? 15.651 31.040 -5.086 1.00 31.24 1 MET A O 13
ATOM 13436 N N . GLY A 1 2 ? 15.378 28.846 -4.569 1.00 43.51 2 GLY A N 13
ATOM 13437 C CA . GLY A 1 2 ? 15.860 28.971 -3.190 1.00 54.31 2 GLY A CA 13
ATOM 13438 C C . GLY A 1 2 ? 14.769 29.377 -2.204 1.00 1.20 2 GLY A C 13
ATOM 13439 O O . GLY A 1 2 ? 14.618 28.754 -1.148 1.00 65.52 2 GLY A O 13
ATOM 13443 N N . HIS A 1 3 ? 13.998 30.419 -2.562 1.00 25.41 3 HIS A N 13
ATOM 13444 C CA . HIS A 1 3 ? 12.932 30.972 -1.705 1.00 22.12 3 HIS A CA 13
ATOM 13445 C C . HIS A 1 3 ? 11.680 31.245 -2.559 1.00 0.32 3 HIS A C 13
ATOM 13446 O O . HIS A 1 3 ? 11.792 31.597 -3.743 1.00 34.05 3 HIS A O 13
ATOM 13461 N N . HIS A 1 4 ? 10.498 31.091 -1.946 1.00 1.41 4 HIS A N 13
ATOM 13462 C CA . HIS A 1 4 ? 9.199 31.246 -2.620 1.00 13.22 4 HIS A CA 13
ATOM 13463 C C . HIS A 1 4 ? 8.199 31.912 -1.653 1.00 73.32 4 HIS A C 13
ATOM 13464 O O . HIS A 1 4 ? 7.707 31.281 -0.710 1.00 35.42 4 HIS A O 13
ATOM 13479 N N . HIS A 1 5 ? 7.986 33.230 -1.839 1.00 61.34 5 HIS A N 13
ATOM 13480 C CA . HIS A 1 5 ? 6.998 34.009 -1.064 1.00 11.23 5 HIS A CA 13
ATOM 13481 C C . HIS A 1 5 ? 5.600 33.878 -1.690 1.00 22.12 5 HIS A C 13
ATOM 13482 O O . HIS A 1 5 ? 4.585 33.991 -0.993 1.00 55.02 5 HIS A O 13
ATOM 13497 N N . HIS A 1 6 ? 5.555 33.656 -3.008 1.00 63.34 6 HIS A N 13
ATOM 13498 C CA . HIS A 1 6 ? 4.308 33.296 -3.710 1.00 62.11 6 HIS A CA 13
ATOM 13499 C C . HIS A 1 6 ? 4.021 31.809 -3.435 1.00 61.43 6 HIS A C 13
ATOM 13500 O O . HIS A 1 6 ? 4.962 31.007 -3.326 1.00 0.20 6 HIS A O 13
ATOM 13515 N N . HIS A 1 7 ? 2.727 31.465 -3.313 1.00 35.41 7 HIS A N 13
ATOM 13516 C CA . HIS A 1 7 ? 2.270 30.086 -3.081 1.00 75.35 7 HIS A CA 13
ATOM 13517 C C . HIS A 1 7 ? 2.625 29.211 -4.305 1.00 43.14 7 HIS A C 13
ATOM 13518 O O . HIS A 1 7 ? 1.914 29.210 -5.318 1.00 11.12 7 HIS A O 13
ATOM 13533 N N . HIS A 1 8 ? 3.782 28.543 -4.203 1.00 52.03 8 HIS A N 13
ATOM 13534 C CA . HIS A 1 8 ? 4.325 27.640 -5.227 1.00 74.01 8 HIS A CA 13
ATOM 13535 C C . HIS A 1 8 ? 4.222 26.208 -4.670 1.00 45.22 8 HIS A C 13
ATOM 13536 O O . HIS A 1 8 ? 5.074 25.771 -3.884 1.00 41.10 8 HIS A O 13
ATOM 13551 N N . SER A 1 9 ? 3.137 25.517 -5.041 1.00 3.22 9 SER A N 13
ATOM 13552 C CA . SER A 1 9 ? 2.734 24.230 -4.437 1.00 55.12 9 SER A CA 13
ATOM 13553 C C . SER A 1 9 ? 2.037 23.304 -5.463 1.00 10.01 9 SER A C 13
ATOM 13554 O O . SER A 1 9 ? 1.545 22.230 -5.086 1.00 72.41 9 SER A O 13
ATOM 13562 N N . HIS A 1 10 ? 1.996 23.720 -6.753 1.00 12.04 10 HIS A N 13
ATOM 13563 C CA . HIS A 1 10 ? 1.433 22.901 -7.850 1.00 21.25 10 HIS A CA 13
ATOM 13564 C C . HIS A 1 10 ? 2.358 21.697 -8.135 1.00 52.31 10 HIS A C 13
ATOM 13565 O O . HIS A 1 10 ? 3.234 21.761 -9.003 1.00 70.52 10 HIS A O 13
ATOM 13580 N N . MET A 1 11 ? 2.186 20.625 -7.347 1.00 34.13 11 MET A N 13
ATOM 13581 C CA . MET A 1 11 ? 3.027 19.414 -7.430 1.00 62.15 11 MET A CA 13
ATOM 13582 C C . MET A 1 11 ? 2.243 18.169 -6.962 1.00 51.51 11 MET A C 13
ATOM 13583 O O . MET A 1 11 ? 2.735 17.040 -7.086 1.00 70.03 11 MET A O 13
ATOM 13597 N N . ILE A 1 12 ? 1.002 18.383 -6.459 1.00 54.41 12 ILE A N 13
ATOM 13598 C CA . ILE A 1 12 ? 0.117 17.292 -6.004 1.00 33.42 12 ILE A CA 13
ATOM 13599 C C . ILE A 1 12 ? -0.432 16.545 -7.237 1.00 14.00 12 ILE A C 13
ATOM 13600 O O . ILE A 1 12 ? -1.479 16.892 -7.790 1.00 41.40 12 ILE A O 13
ATOM 13616 N N . ARG A 1 13 ? 0.359 15.580 -7.706 1.00 64.55 13 ARG A N 13
ATOM 13617 C CA . ARG A 1 13 ? 0.022 14.678 -8.822 1.00 13.11 13 ARG A CA 13
ATOM 13618 C C . ARG A 1 13 ? 0.376 13.234 -8.434 1.00 30.44 13 ARG A C 13
ATOM 13619 O O . ARG A 1 13 ? 0.344 12.323 -9.269 1.00 2.13 13 ARG A O 13
ATOM 13640 N N . SER A 1 14 ? 0.691 13.051 -7.143 1.00 33.54 14 SER A N 13
ATOM 13641 C CA . SER A 1 14 ? 1.104 11.776 -6.575 1.00 13.52 14 SER A CA 13
ATOM 13642 C C . SER A 1 14 ? 0.564 11.689 -5.143 1.00 65.03 14 SER A C 13
ATOM 13643 O O . SER A 1 14 ? 1.150 12.266 -4.217 1.00 11.44 14 SER A O 13
ATOM 13651 N N . ARG A 1 15 ? -0.605 11.034 -4.980 1.00 33.12 15 ARG A N 13
ATOM 13652 C CA . ARG A 1 15 ? -1.098 10.638 -3.649 1.00 60.43 15 ARG A CA 13
ATOM 13653 C C . ARG A 1 15 ? -0.086 9.667 -3.037 1.00 22.32 15 ARG A C 13
ATOM 13654 O O . ARG A 1 15 ? 0.476 8.820 -3.735 1.00 21.31 15 ARG A O 13
ATOM 13675 N N . LYS A 1 16 ? 0.180 9.820 -1.751 1.00 52.45 16 LYS A N 13
ATOM 13676 C CA . LYS A 1 16 ? 1.112 8.955 -1.034 1.00 63.43 16 LYS A CA 13
ATOM 13677 C C . LYS A 1 16 ? 0.396 8.205 0.079 1.00 51.34 16 LYS A C 13
ATOM 13678 O O . LYS A 1 16 ? -0.809 8.390 0.295 1.00 64.20 16 LYS A O 13
ATOM 13697 N N . ALA A 1 17 ? 1.132 7.303 0.719 1.00 71.31 17 ALA A N 13
ATOM 13698 C CA . ALA A 1 17 ? 0.652 6.502 1.847 1.00 41.14 17 ALA A CA 13
ATOM 13699 C C . ALA A 1 17 ? 1.847 6.130 2.722 1.00 24.44 17 ALA A C 13
ATOM 13700 O O . ALA A 1 17 ? 2.987 6.121 2.259 1.00 22.42 17 ALA A O 13
ATOM 13707 N N . ARG A 1 18 ? 1.577 5.879 3.996 1.00 73.42 18 ARG A N 13
ATOM 13708 C CA . ARG A 1 18 ? 2.553 5.340 4.938 1.00 23.32 18 ARG A CA 13
ATOM 13709 C C . ARG A 1 18 ? 1.904 4.171 5.655 1.00 10.13 18 ARG A C 13
ATOM 13710 O O . ARG A 1 18 ? 0.840 4.329 6.271 1.00 62.45 18 ARG A O 13
ATOM 13731 N N . ALA A 1 19 ? 2.526 2.996 5.521 1.00 43.24 19 ALA A N 13
ATOM 13732 C CA . ALA A 1 19 ? 2.118 1.792 6.229 1.00 54.54 19 ALA A CA 13
ATOM 13733 C C . ALA A 1 19 ? 2.193 2.041 7.739 1.00 25.52 19 ALA A C 13
ATOM 13734 O O . ALA A 1 19 ? 3.256 2.365 8.270 1.00 23.31 19 ALA A O 13
ATOM 13741 N N . VAL A 1 20 ? 1.040 1.964 8.391 1.00 14.43 20 VAL A N 13
ATOM 13742 C CA . VAL A 1 20 ? 0.906 2.151 9.842 1.00 13.14 20 VAL A CA 13
ATOM 13743 C C . VAL A 1 20 ? 0.953 0.803 10.574 1.00 12.13 20 VAL A C 13
ATOM 13744 O O . VAL A 1 20 ? 1.122 0.761 11.800 1.00 44.44 20 VAL A O 13
ATOM 13757 N N . TYR A 1 21 ? 0.808 -0.294 9.809 1.00 54.14 21 TYR A N 13
ATOM 13758 C CA . TYR A 1 21 ? 0.967 -1.676 10.314 1.00 12.21 21 TYR A CA 13
ATOM 13759 C C . TYR A 1 21 ? 1.889 -2.468 9.350 1.00 40.21 21 TYR A C 13
ATOM 13760 O O . TYR A 1 21 ? 1.977 -2.117 8.160 1.00 54.02 21 TYR A O 13
ATOM 13778 N N . PRO A 1 22 ? 2.592 -3.542 9.839 1.00 63.31 22 PRO A N 13
ATOM 13779 C CA . PRO A 1 22 ? 3.330 -4.466 8.957 1.00 10.35 22 PRO A CA 13
ATOM 13780 C C . PRO A 1 22 ? 2.380 -5.508 8.298 1.00 23.42 22 PRO A C 13
ATOM 13781 O O . PRO A 1 22 ? 1.482 -6.062 8.949 1.00 52.33 22 PRO A O 13
ATOM 13792 N N . CYS A 1 23 ? 2.587 -5.745 6.998 1.00 75.55 23 CYS A N 13
ATOM 13793 C CA . CYS A 1 23 ? 1.763 -6.646 6.176 1.00 71.11 23 CYS A CA 13
ATOM 13794 C C . CYS A 1 23 ? 2.650 -7.674 5.462 1.00 42.55 23 CYS A C 13
ATOM 13795 O O . CYS A 1 23 ? 3.277 -7.361 4.450 1.00 40.13 23 CYS A O 13
ATOM 13803 N N . GLU A 1 24 ? 2.725 -8.885 6.029 1.00 44.24 24 GLU A N 13
ATOM 13804 C CA . GLU A 1 24 ? 3.403 -10.030 5.390 1.00 54.20 24 GLU A CA 13
ATOM 13805 C C . GLU A 1 24 ? 2.492 -10.590 4.281 1.00 71.24 24 GLU A C 13
ATOM 13806 O O . GLU A 1 24 ? 1.355 -10.991 4.556 1.00 0.14 24 GLU A O 13
ATOM 13818 N N . ALA A 1 25 ? 2.986 -10.579 3.033 1.00 10.10 25 ALA A N 13
ATOM 13819 C CA . ALA A 1 25 ? 2.228 -11.042 1.858 1.00 73.45 25 ALA A CA 13
ATOM 13820 C C . ALA A 1 25 ? 2.754 -12.401 1.382 1.00 50.11 25 ALA A C 13
ATOM 13821 O O . ALA A 1 25 ? 3.967 -12.597 1.256 1.00 62.40 25 ALA A O 13
ATOM 13828 N N . GLU A 1 26 ? 1.826 -13.335 1.121 1.00 51.11 26 GLU A N 13
ATOM 13829 C CA . GLU A 1 26 ? 2.157 -14.683 0.616 1.00 52.24 26 GLU A CA 13
ATOM 13830 C C . GLU A 1 26 ? 2.319 -14.685 -0.924 1.00 33.20 26 GLU A C 13
ATOM 13831 O O . GLU A 1 26 ? 2.883 -15.637 -1.478 1.00 23.21 26 GLU A O 13
ATOM 13843 N N . HIS A 1 27 ? 1.834 -13.624 -1.612 1.00 4.21 27 HIS A N 13
ATOM 13844 C CA . HIS A 1 27 ? 1.935 -13.493 -3.094 1.00 34.32 27 HIS A CA 13
ATOM 13845 C C . HIS A 1 27 ? 2.775 -12.257 -3.489 1.00 2.01 27 HIS A C 13
ATOM 13846 O O . HIS A 1 27 ? 3.085 -11.407 -2.6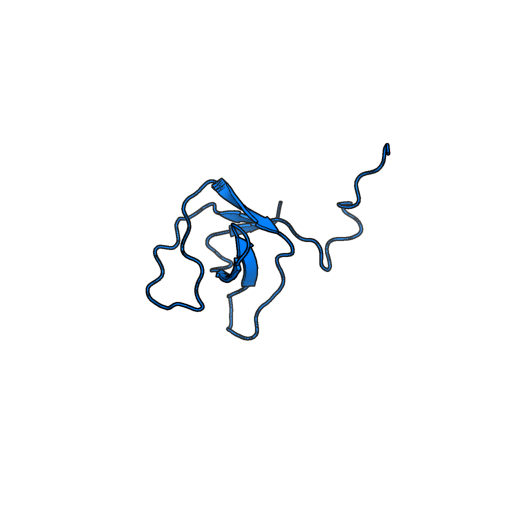48 1.00 41.54 27 HIS A O 13
ATOM 13860 N N . SER A 1 28 ? 3.130 -12.192 -4.791 1.00 60.12 28 SER A N 13
ATOM 13861 C CA . SER A 1 28 ? 3.966 -11.126 -5.379 1.00 4.03 28 SER A CA 13
ATOM 13862 C C . SER A 1 28 ? 3.116 -9.906 -5.762 1.00 22.04 28 SER A C 13
ATOM 13863 O O . SER A 1 28 ? 3.595 -8.767 -5.672 1.00 21.23 28 SER A O 13
ATOM 13871 N N . SER A 1 29 ? 1.869 -10.165 -6.215 1.00 24.14 29 SER A N 13
ATOM 13872 C CA . SER A 1 29 ? 0.914 -9.109 -6.580 1.00 50.02 29 SER A CA 13
ATOM 13873 C C . SER A 1 29 ? 0.616 -8.238 -5.352 1.00 42.21 29 SER A C 13
ATOM 13874 O O . SER A 1 29 ? 0.724 -7.009 -5.404 1.00 64.32 29 SER A O 13
ATOM 13882 N N . GLU A 1 30 ? 0.278 -8.911 -4.240 1.00 72.23 30 GLU A N 13
ATOM 13883 C CA . GLU A 1 30 ? 0.109 -8.270 -2.942 1.00 2.54 30 GLU A CA 13
ATOM 13884 C C . GLU A 1 30 ? 1.484 -7.809 -2.433 1.00 42.12 30 GLU A C 13
ATOM 13885 O O . GLU A 1 30 ? 2.369 -8.643 -2.206 1.00 53.20 30 GLU A O 13
ATOM 13897 N N . LEU A 1 31 ? 1.675 -6.482 -2.327 1.00 70.05 31 LEU A N 13
ATOM 13898 C CA . LEU A 1 31 ? 2.890 -5.906 -1.755 1.00 22.12 31 LEU A CA 13
ATOM 13899 C C . LEU A 1 31 ? 3.008 -6.260 -0.269 1.00 13.23 31 LEU A C 13
ATOM 13900 O O . LEU A 1 31 ? 2.072 -6.085 0.519 1.00 22.54 31 LEU A O 13
ATOM 13916 N N . SER A 1 32 ? 4.169 -6.805 0.063 1.00 12.32 32 SER A N 13
ATOM 13917 C CA . SER A 1 32 ? 4.603 -7.061 1.437 1.00 31.21 32 SER A CA 13
ATOM 13918 C C . SER A 1 32 ? 5.371 -5.836 1.949 1.00 13.51 32 SER A C 13
ATOM 13919 O O . SER A 1 32 ? 6.173 -5.254 1.206 1.00 43.02 32 SER A O 13
ATOM 13927 N N . PHE A 1 33 ? 5.151 -5.455 3.219 1.00 2.11 33 PHE A N 13
ATOM 13928 C CA . PHE A 1 33 ? 5.696 -4.204 3.768 1.00 53.25 33 PHE A CA 13
ATOM 13929 C C . PHE A 1 33 ? 5.659 -4.179 5.302 1.00 63.44 33 PHE A C 13
ATOM 13930 O O . PHE A 1 33 ? 5.201 -5.129 5.946 1.00 43.33 33 PHE A O 13
ATOM 13947 N N . GLU A 1 34 ? 6.204 -3.083 5.856 1.00 74.14 34 GLU A N 13
ATOM 13948 C CA . GLU A 1 34 ? 6.330 -2.827 7.306 1.00 20.34 34 GLU A CA 13
ATOM 13949 C C . GLU A 1 34 ? 5.974 -1.356 7.587 1.00 10.24 34 GLU A C 13
ATOM 13950 O O . GLU A 1 34 ? 5.811 -0.572 6.645 1.00 72.13 34 GLU A O 13
ATOM 13962 N N . ILE A 1 35 ? 5.881 -0.989 8.879 1.00 13.04 35 ILE A N 13
ATOM 13963 C CA . ILE A 1 35 ? 5.573 0.390 9.314 1.00 33.45 35 ILE A CA 13
ATOM 13964 C C . ILE A 1 35 ? 6.648 1.371 8.805 1.00 70.22 35 ILE A C 13
ATOM 13965 O O . ILE A 1 35 ? 7.854 1.106 8.934 1.00 21.30 35 ILE A O 13
ATOM 13981 N N . GLY A 1 36 ? 6.194 2.482 8.204 1.00 54.24 36 GLY A N 13
ATOM 13982 C CA . GLY A 1 36 ? 7.076 3.493 7.620 1.00 32.20 36 GLY A CA 13
ATOM 13983 C C . GLY A 1 36 ? 7.275 3.319 6.119 1.00 4.31 36 GLY A C 13
ATOM 13984 O O . GLY A 1 36 ? 8.058 4.059 5.509 1.00 24.32 36 GLY A O 13
ATOM 13988 N N . ALA A 1 37 ? 6.564 2.338 5.519 1.00 55.12 37 ALA A N 13
ATOM 13989 C CA . ALA A 1 37 ? 6.602 2.090 4.074 1.00 3.02 37 ALA A CA 13
ATOM 13990 C C . ALA A 1 37 ? 5.846 3.200 3.335 1.00 71.34 37 ALA A C 13
ATOM 13991 O O . ALA A 1 37 ? 4.611 3.234 3.352 1.00 11.20 37 ALA A O 13
ATOM 13998 N N . ILE A 1 38 ? 6.605 4.119 2.738 1.00 61.31 38 ILE A N 13
ATOM 13999 C CA . ILE A 1 38 ? 6.060 5.218 1.937 1.00 63.30 38 ILE A CA 13
ATOM 14000 C C . ILE A 1 38 ? 5.759 4.714 0.516 1.00 2.01 38 ILE A C 13
ATOM 14001 O O . ILE A 1 38 ? 6.644 4.197 -0.166 1.00 61.32 38 ILE A O 13
ATOM 14017 N N . PHE A 1 39 ? 4.494 4.836 0.113 1.00 10.15 39 PHE A N 13
ATOM 14018 C CA . PHE A 1 39 ? 4.031 4.501 -1.235 1.00 64.21 39 PHE A CA 13
ATOM 14019 C C . PHE A 1 39 ? 3.765 5.804 -1.982 1.00 31.11 39 PHE A C 13
ATOM 14020 O O . PHE A 1 39 ? 3.226 6.742 -1.397 1.00 52.52 39 PHE A O 13
ATOM 14037 N N . GLU A 1 40 ? 4.154 5.859 -3.257 1.00 64.44 40 GLU A N 13
ATOM 14038 C CA . GLU A 1 40 ? 4.021 7.065 -4.099 1.00 24.11 40 GLU A CA 13
ATOM 14039 C C . GLU A 1 40 ? 3.141 6.751 -5.314 1.00 23.34 40 GLU A C 13
ATOM 14040 O O . GLU A 1 40 ? 3.194 5.635 -5.850 1.00 62.31 40 GLU A O 13
ATOM 14052 N N . ASP A 1 41 ? 2.338 7.747 -5.730 1.00 51.32 41 ASP A N 13
ATOM 14053 C CA . ASP A 1 41 ? 1.298 7.615 -6.768 1.00 13.11 41 ASP A CA 13
ATOM 14054 C C . ASP A 1 41 ? 0.350 6.441 -6.448 1.00 15.12 41 ASP A C 13
ATOM 14055 O O . ASP A 1 41 ? 0.345 5.393 -7.112 1.00 72.43 41 ASP A O 13
ATOM 14064 N N . VAL A 1 42 ? -0.381 6.629 -5.342 1.00 0.55 42 VAL A N 13
ATOM 14065 C CA . VAL A 1 42 ? -1.339 5.665 -4.808 1.00 4.25 42 VAL A CA 13
ATOM 14066 C C . VAL A 1 42 ? -2.738 5.994 -5.332 1.00 31.05 42 VAL A C 13
ATOM 14067 O O . VAL A 1 42 ? -3.178 7.143 -5.255 1.00 54.12 42 VAL A O 13
ATOM 14080 N N . GLN A 1 43 ? -3.425 4.983 -5.850 1.00 75.41 43 GLN A N 13
ATOM 14081 C CA . GLN A 1 43 ? -4.788 5.099 -6.386 1.00 71.53 43 GLN A CA 13
ATOM 14082 C C . GLN A 1 43 ? -5.595 3.880 -5.938 1.00 23.31 43 GLN A C 13
ATOM 14083 O O . GLN A 1 43 ? -5.021 2.897 -5.463 1.00 33.42 43 GLN A O 13
ATOM 14097 N N . THR A 1 44 ? -6.919 3.954 -6.095 1.00 31.24 44 THR A N 13
ATOM 14098 C CA . THR A 1 44 ? -7.809 2.838 -5.753 1.00 53.24 44 THR A CA 13
ATOM 14099 C C . THR A 1 44 ? -7.693 1.745 -6.836 1.00 2.11 44 THR A C 13
ATOM 14100 O O . THR A 1 44 ? -7.605 2.057 -8.033 1.00 71.21 44 THR A O 13
ATOM 14111 N N . SER A 1 45 ? -7.663 0.482 -6.409 1.00 31.13 45 SER A N 13
ATOM 14112 C CA . SER A 1 45 ? -7.591 -0.673 -7.321 1.00 41.32 45 SER A CA 13
ATOM 14113 C C . SER A 1 45 ? -9.012 -1.133 -7.704 1.00 62.54 45 SER A C 13
ATOM 14114 O O . SER A 1 45 ? -10.010 -0.678 -7.117 1.00 64.32 45 SER A O 13
ATOM 14122 N N . ARG A 1 46 ? -9.092 -2.023 -8.709 1.00 64.43 46 ARG A N 13
ATOM 14123 C CA . ARG A 1 46 ? -10.338 -2.723 -9.075 1.00 11.01 46 ARG A CA 13
ATOM 14124 C C . ARG A 1 46 ? -10.686 -3.766 -8.003 1.00 41.14 46 ARG A C 13
ATOM 14125 O O . ARG A 1 46 ? -11.853 -4.130 -7.823 1.00 64.41 46 ARG A O 13
ATOM 14146 N N . GLU A 1 47 ? -9.640 -4.236 -7.297 1.00 64.21 47 GLU A N 13
ATOM 14147 C CA . GLU A 1 47 ? -9.773 -5.079 -6.102 1.00 42.31 47 GLU A CA 13
ATOM 14148 C C . GLU A 1 47 ? -10.454 -4.287 -4.940 1.00 42.13 47 GLU A C 13
ATOM 14149 O O . GLU A 1 47 ? -10.082 -3.132 -4.686 1.00 15.22 47 GLU A O 13
ATOM 14161 N N . PRO A 1 48 ? -11.447 -4.908 -4.215 1.00 60.42 48 PRO A N 13
ATOM 14162 C CA . PRO A 1 48 ? -12.265 -4.211 -3.185 1.00 4.25 48 PRO A CA 13
ATOM 14163 C C . PRO A 1 48 ? -11.487 -3.937 -1.875 1.00 73.32 48 PRO A C 13
ATOM 14164 O O . PRO A 1 48 ? -11.093 -4.870 -1.154 1.00 34.41 48 PRO A O 13
ATOM 14175 N N . GLY A 1 49 ? -11.273 -2.640 -1.575 1.00 23.23 49 GLY A N 13
ATOM 14176 C CA . GLY A 1 49 ? -10.538 -2.210 -0.376 1.00 25.42 49 GLY A CA 13
ATOM 14177 C C . GLY A 1 49 ? -9.022 -2.303 -0.530 1.00 52.42 49 GLY A C 13
ATOM 14178 O O . GLY A 1 49 ? -8.285 -2.223 0.459 1.00 41.32 49 GLY A O 13
ATOM 14182 N N . TRP A 1 50 ? -8.567 -2.481 -1.782 1.00 55.12 50 TRP A N 13
ATOM 14183 C CA . TRP A 1 50 ? -7.145 -2.507 -2.143 1.00 32.52 50 TRP A CA 13
ATOM 14184 C C . TRP A 1 50 ? -6.794 -1.227 -2.905 1.00 35.43 50 TRP A C 13
ATOM 14185 O O . TRP A 1 50 ? -7.624 -0.704 -3.670 1.00 53.54 50 TRP A O 13
ATOM 14206 N N . LEU A 1 51 ? -5.582 -0.722 -2.678 1.00 65.41 51 LEU A N 13
ATOM 14207 C CA . LEU A 1 51 ? -4.996 0.396 -3.426 1.00 45.42 51 LEU A CA 13
ATOM 14208 C C . LEU A 1 51 ? -3.773 -0.128 -4.195 1.00 32.41 51 LEU A C 13
ATOM 14209 O O . LEU A 1 51 ? -3.195 -1.135 -3.815 1.00 74.44 51 LEU A O 13
ATOM 14225 N N . GLU A 1 52 ? -3.394 0.535 -5.284 1.00 12.31 52 GLU A N 13
ATOM 14226 C CA . GLU A 1 52 ? -2.103 0.308 -5.957 1.00 35.03 52 GLU A CA 13
ATOM 14227 C C . GLU A 1 52 ? -1.187 1.489 -5.622 1.00 34.45 52 GLU A C 13
ATOM 14228 O O . GLU A 1 52 ? -1.642 2.632 -5.633 1.00 43.24 52 GLU A O 13
ATOM 14240 N N . GLY A 1 53 ? 0.085 1.217 -5.298 1.00 61.52 53 GLY A N 13
ATOM 14241 C CA . GLY A 1 53 ? 1.055 2.281 -4.968 1.00 43.25 53 GLY A CA 13
ATOM 14242 C C . GLY A 1 53 ? 2.492 1.794 -5.087 1.00 32.11 53 GLY A C 13
ATOM 14243 O O . GLY A 1 53 ? 2.750 0.594 -4.956 1.00 52.15 53 GLY A O 13
ATOM 14247 N N . THR A 1 54 ? 3.425 2.733 -5.312 1.00 24.31 54 THR A N 13
ATOM 14248 C CA . THR A 1 54 ? 4.820 2.432 -5.671 1.00 23.35 54 THR A CA 13
ATOM 14249 C C . THR A 1 54 ? 5.733 2.490 -4.428 1.00 44.03 54 THR A C 13
ATOM 14250 O O . THR A 1 54 ? 5.876 3.545 -3.802 1.00 54.11 54 THR A O 13
ATOM 14261 N N . LEU A 1 55 ? 6.355 1.353 -4.100 1.00 24.33 55 LEU A N 13
ATOM 14262 C CA . LEU A 1 55 ? 7.288 1.218 -2.976 1.00 70.11 55 LEU A CA 13
ATOM 14263 C C . LEU A 1 55 ? 8.668 0.894 -3.561 1.00 2.11 55 LEU A C 13
ATOM 14264 O O . LEU A 1 55 ? 8.886 -0.221 -4.048 1.00 21.22 55 LEU A O 13
ATOM 14280 N N . ASN A 1 56 ? 9.555 1.913 -3.572 1.00 0.34 56 ASN A N 13
ATOM 14281 C CA . ASN A 1 56 ? 10.959 1.805 -4.052 1.00 3.32 56 ASN A CA 13
ATOM 14282 C C . ASN A 1 56 ? 11.038 1.372 -5.534 1.00 61.21 56 ASN A C 13
ATOM 14283 O O . ASN A 1 56 ? 12.009 0.732 -5.959 1.00 24.31 56 ASN A O 13
ATOM 14294 N N . GLY A 1 57 ? 10.028 1.790 -6.321 1.00 15.41 57 GLY A N 13
ATOM 14295 C CA . GLY A 1 57 ? 9.952 1.462 -7.750 1.00 52.25 57 GLY A CA 13
ATOM 14296 C C . GLY A 1 57 ? 9.199 0.165 -8.038 1.00 44.34 57 GLY A C 13
ATOM 14297 O O . GLY A 1 57 ? 9.355 -0.409 -9.121 1.00 65.12 57 GLY A O 13
ATOM 14301 N N . LYS A 1 58 ? 8.385 -0.309 -7.069 1.00 11.51 58 LYS A N 13
ATOM 14302 C CA . LYS A 1 58 ? 7.575 -1.542 -7.221 1.00 63.24 58 LYS A CA 13
ATOM 14303 C C . LYS A 1 58 ? 6.111 -1.278 -6.830 1.00 20.20 58 LYS A C 13
ATOM 14304 O O . LYS A 1 58 ? 5.824 -0.990 -5.668 1.00 53.45 58 LYS A O 13
ATOM 14323 N N . ARG A 1 59 ? 5.191 -1.434 -7.783 1.00 73.24 59 ARG A N 13
ATOM 14324 C CA . ARG A 1 59 ? 3.754 -1.182 -7.557 1.00 74.03 59 ARG A CA 13
ATOM 14325 C C . ARG A 1 59 ? 3.006 -2.517 -7.511 1.00 31.21 59 ARG A C 13
ATOM 14326 O O . ARG A 1 59 ? 3.424 -3.487 -8.153 1.00 43.41 59 ARG A O 13
ATOM 14347 N N . GLY A 1 60 ? 1.918 -2.550 -6.740 1.00 20.43 60 GLY A N 13
ATOM 14348 C CA . GLY A 1 60 ? 1.071 -3.726 -6.627 1.00 30.03 60 GLY A CA 13
ATOM 14349 C C . GLY A 1 60 ? -0.101 -3.502 -5.700 1.00 52.45 60 GLY A C 13
ATOM 14350 O O . GLY A 1 60 ? -0.356 -2.366 -5.276 1.00 64.34 60 GLY A O 13
ATOM 14354 N N . LEU A 1 61 ? -0.790 -4.603 -5.372 1.00 72.35 61 LEU A N 13
ATOM 14355 C CA . LEU A 1 61 ? -1.966 -4.607 -4.500 1.00 24.11 61 LEU A CA 13
ATOM 14356 C C . LEU A 1 61 ? -1.556 -4.375 -3.049 1.00 1.51 61 LEU A C 13
ATOM 14357 O O . LEU A 1 61 ? -0.805 -5.145 -2.461 1.00 43.33 61 LEU A O 13
ATOM 14373 N N . ILE A 1 62 ? -2.094 -3.315 -2.484 1.00 62.20 62 ILE A N 13
ATOM 14374 C CA . ILE A 1 62 ? -1.837 -2.879 -1.122 1.00 44.45 62 ILE A CA 13
ATOM 14375 C C . ILE A 1 62 ? -3.166 -2.973 -0.377 1.00 43.52 62 ILE A C 13
ATOM 14376 O O . ILE A 1 62 ? -4.169 -2.474 -0.882 1.00 52.33 62 ILE A O 13
ATOM 14392 N N . PRO A 1 63 ? -3.220 -3.616 0.813 1.00 21.30 63 PRO A N 13
ATOM 14393 C CA . PRO A 1 63 ? -4.416 -3.577 1.645 1.00 60.10 63 PRO A CA 13
ATOM 14394 C C . PRO A 1 63 ? -4.488 -2.212 2.353 1.00 41.31 63 PRO A C 13
ATOM 14395 O O . PRO A 1 63 ? -3.602 -1.871 3.153 1.00 31.02 63 PRO A O 13
ATOM 14406 N N . GLN A 1 64 ? -5.522 -1.430 2.001 1.00 51.01 64 GLN A N 13
ATOM 14407 C CA . GLN A 1 64 ? -5.731 -0.050 2.486 1.00 43.32 64 GLN A CA 13
ATOM 14408 C C . GLN A 1 64 ? -5.796 0.010 4.036 1.00 13.53 64 GLN A C 13
ATOM 14409 O O . GLN A 1 64 ? -5.377 0.993 4.645 1.00 4.42 64 GLN A O 13
ATOM 14423 N N . ASN A 1 65 ? -6.289 -1.091 4.632 1.00 13.02 65 ASN A N 13
ATOM 14424 C CA . ASN A 1 65 ? -6.389 -1.303 6.101 1.00 23.31 65 ASN A CA 13
ATOM 14425 C C . ASN A 1 65 ? -5.020 -1.187 6.826 1.00 14.33 65 ASN A C 13
ATOM 14426 O O . ASN A 1 65 ? -4.969 -0.811 7.997 1.00 1.32 65 ASN A O 13
ATOM 14437 N N . TYR A 1 66 ? -3.921 -1.537 6.134 1.00 42.22 66 TYR A N 13
ATOM 14438 C CA . TYR A 1 66 ? -2.560 -1.509 6.729 1.00 33.00 66 TYR A CA 13
ATOM 14439 C C . TYR A 1 66 ? -1.832 -0.167 6.497 1.00 55.23 66 TYR A C 13
ATOM 14440 O O . TYR A 1 66 ? -0.804 0.085 7.138 1.00 21.11 66 TYR A O 13
ATOM 14458 N N . VAL A 1 67 ? -2.353 0.682 5.590 1.00 2.40 67 VAL A N 13
ATOM 14459 C CA . VAL A 1 67 ? -1.684 1.950 5.196 1.00 22.43 67 VAL A CA 13
ATOM 14460 C C . VAL A 1 67 ? -2.559 3.165 5.514 1.00 42.20 67 VAL A C 13
ATOM 14461 O O . VAL A 1 67 ? -3.742 3.028 5.832 1.00 34.21 67 VAL A O 13
ATOM 14474 N N . LYS A 1 68 ? -1.946 4.355 5.433 1.00 54.03 68 LYS A N 13
ATOM 14475 C CA . LYS A 1 68 ? -2.589 5.623 5.780 1.00 51.31 68 LYS A CA 13
ATOM 14476 C C . LYS A 1 68 ? -2.138 6.716 4.794 1.00 3.15 68 LYS A C 13
ATOM 14477 O O . LYS A 1 68 ? -0.961 7.085 4.768 1.00 23.44 68 LYS A O 13
ATOM 14496 N N . LEU A 1 69 ? -3.101 7.227 4.005 1.00 21.03 69 LEU A N 13
ATOM 14497 C CA . LEU A 1 69 ? -2.847 8.149 2.886 1.00 22.24 69 LEU A CA 13
ATOM 14498 C C . LEU A 1 69 ? -2.223 9.483 3.352 1.00 12.33 69 LEU A C 13
ATOM 14499 O O . LEU A 1 69 ? -2.758 10.169 4.232 1.00 70.14 69 LEU A O 13
ATOM 14515 N N . LEU A 1 70 ? -1.068 9.804 2.761 1.00 43.21 70 LEU A N 13
ATOM 14516 C CA . LEU A 1 70 ? -0.374 11.079 2.947 1.00 0.43 70 LEU A CA 13
ATOM 14517 C C . LEU A 1 70 ? -0.880 12.070 1.864 1.00 13.41 70 LEU A C 13
ATOM 14518 O O . LEU A 1 70 ? -1.594 13.029 2.205 1.00 24.23 70 LEU A O 13
ATOM 14535 N N . MET A 1 1 ? 4.903 24.974 -6.280 1.00 74.11 1 MET A N 14
ATOM 14536 C CA . MET A 1 1 ? 3.530 25.225 -6.779 1.00 11.55 1 MET A CA 14
ATOM 14537 C C . MET A 1 1 ? 3.563 25.802 -8.202 1.00 41.10 1 MET A C 14
ATOM 14538 O O . MET A 1 1 ? 4.598 26.292 -8.668 1.00 71.31 1 MET A O 14
ATOM 14554 N N . GLY A 1 2 ? 2.409 25.745 -8.876 1.00 61.52 2 GLY A N 14
ATOM 14555 C CA . GLY A 1 2 ? 2.241 26.306 -10.206 1.00 14.41 2 GLY A CA 14
ATOM 14556 C C . GLY A 1 2 ? 0.789 26.616 -10.473 1.00 65.13 2 GLY A C 14
ATOM 14557 O O . GLY A 1 2 ? 0.182 26.060 -11.393 1.00 62.24 2 GLY A O 14
ATOM 14561 N N . HIS A 1 3 ? 0.222 27.493 -9.628 1.00 2.30 3 HIS A N 14
ATOM 14562 C CA . HIS A 1 3 ? -1.168 27.954 -9.755 1.00 64.12 3 HIS A CA 14
ATOM 14563 C C . HIS A 1 3 ? -1.389 28.699 -11.085 1.00 63.45 3 HIS A C 14
ATOM 14564 O O . HIS A 1 3 ? -1.090 29.890 -11.211 1.00 75.42 3 HIS A O 14
ATOM 14579 N N . HIS A 1 4 ? -1.872 27.951 -12.088 1.00 54.04 4 HIS A N 14
ATOM 14580 C CA . HIS A 1 4 ? -2.218 28.463 -13.420 1.00 70.43 4 HIS A CA 14
ATOM 14581 C C . HIS A 1 4 ? -3.604 27.897 -13.781 1.00 53.22 4 HIS A C 14
ATOM 14582 O O . HIS A 1 4 ? -3.762 26.679 -13.861 1.00 63.22 4 HIS A O 14
ATOM 14597 N N . HIS A 1 5 ? -4.615 28.772 -13.936 1.00 23.51 5 HIS A N 14
ATOM 14598 C CA . HIS A 1 5 ? -6.005 28.343 -14.215 1.00 43.11 5 HIS A CA 14
ATOM 14599 C C . HIS A 1 5 ? -6.147 27.836 -15.676 1.00 2.42 5 HIS A C 14
ATOM 14600 O O . HIS A 1 5 ? -6.439 28.605 -16.594 1.00 61.42 5 HIS A O 14
ATOM 14615 N N . HIS A 1 6 ? -5.908 26.519 -15.855 1.00 41.13 6 HIS A N 14
ATOM 14616 C CA . HIS A 1 6 ? -5.854 25.854 -17.176 1.00 55.22 6 HIS A CA 14
ATOM 14617 C C . HIS A 1 6 ? -5.880 24.319 -16.973 1.00 24.30 6 HIS A C 14
ATOM 14618 O O . HIS A 1 6 ? -4.848 23.726 -16.633 1.00 42.33 6 HIS A O 14
ATOM 14633 N N . HIS A 1 7 ? -7.060 23.683 -17.168 1.00 75.22 7 HIS A N 14
ATOM 14634 C CA . HIS A 1 7 ? -7.270 22.235 -16.890 1.00 43.11 7 HIS A CA 14
ATOM 14635 C C . HIS A 1 7 ? -6.795 21.354 -18.082 1.00 5.41 7 HIS A C 14
ATOM 14636 O O . HIS A 1 7 ? -7.588 20.678 -18.752 1.00 12.22 7 HIS A O 14
ATOM 14651 N N . HIS A 1 8 ? -5.478 21.401 -18.333 1.00 64.00 8 HIS A N 14
ATOM 14652 C CA . HIS A 1 8 ? -4.769 20.585 -19.344 1.00 35.02 8 HIS A CA 14
ATOM 14653 C C . HIS A 1 8 ? -3.339 20.371 -18.824 1.00 1.10 8 HIS A C 14
ATOM 14654 O O . HIS A 1 8 ? -2.587 21.347 -18.714 1.00 13.34 8 HIS A O 14
ATOM 14669 N N . SER A 1 9 ? -3.001 19.099 -18.491 1.00 35.32 9 SER A N 14
ATOM 14670 C CA . SER A 1 9 ? -1.790 18.735 -17.710 1.00 35.11 9 SER A CA 14
ATOM 14671 C C . SER A 1 9 ? -1.875 19.333 -16.281 1.00 31.43 9 SER A C 14
ATOM 14672 O O . SER A 1 9 ? -2.948 19.814 -15.874 1.00 74.44 9 SER A O 14
ATOM 14680 N N . HIS A 1 10 ? -0.764 19.245 -15.502 1.00 52.23 10 HIS A N 14
ATOM 14681 C CA . HIS A 1 10 ? -0.659 19.824 -14.132 1.00 10.04 10 HIS A CA 14
ATOM 14682 C C . HIS A 1 10 ? -1.695 19.189 -13.149 1.00 20.33 10 HIS A C 14
ATOM 14683 O O . HIS A 1 10 ? -1.980 19.722 -12.066 1.00 22.11 10 HIS A O 14
ATOM 14698 N N . MET A 1 11 ? -2.223 18.012 -13.520 1.00 10.51 11 MET A N 14
ATOM 14699 C CA . MET A 1 11 ? -3.221 17.291 -12.721 1.00 54.21 11 MET A CA 14
ATOM 14700 C C . MET A 1 11 ? -2.551 16.713 -11.476 1.00 42.03 11 MET A C 14
ATOM 14701 O O . MET A 1 11 ? -1.470 16.121 -11.583 1.00 51.15 11 MET A O 14
ATOM 14715 N N . ILE A 1 12 ? -3.207 16.903 -10.311 1.00 53.44 12 ILE A N 14
ATOM 14716 C CA . ILE A 1 12 ? -2.640 16.570 -8.995 1.00 10.53 12 ILE A CA 14
ATOM 14717 C C . ILE A 1 12 ? -2.454 15.048 -8.890 1.00 41.22 12 ILE A C 14
ATOM 14718 O O . ILE A 1 12 ? -3.379 14.311 -8.537 1.00 22.14 12 ILE A O 14
ATOM 14734 N N . ARG A 1 13 ? -1.260 14.601 -9.266 1.00 75.21 13 ARG A N 14
ATOM 14735 C CA . ARG A 1 13 ? -0.861 13.198 -9.256 1.00 64.44 13 ARG A CA 14
ATOM 14736 C C . ARG A 1 13 ? 0.495 13.068 -8.573 1.00 1.01 13 ARG A C 14
ATOM 14737 O O . ARG A 1 13 ? 1.521 13.477 -9.146 1.00 1.10 13 ARG A O 14
ATOM 14758 N N . SER A 1 14 ? 0.450 12.526 -7.349 1.00 34.22 14 SER A N 14
ATOM 14759 C CA . SER A 1 14 ? 1.618 12.083 -6.584 1.00 42.41 14 SER A CA 14
ATOM 14760 C C . SER A 1 14 ? 1.162 11.634 -5.175 1.00 34.02 14 SER A C 14
ATOM 14761 O O . SER A 1 14 ? 1.936 11.721 -4.218 1.00 52.52 14 SER A O 14
ATOM 14769 N N . ARG A 1 15 ? -0.080 11.098 -5.085 1.00 21.35 15 ARG A N 14
ATOM 14770 C CA . ARG A 1 15 ? -0.742 10.769 -3.797 1.00 61.10 15 ARG A CA 14
ATOM 14771 C C . ARG A 1 15 ? 0.085 9.758 -3.000 1.00 4.20 15 ARG A C 14
ATOM 14772 O O . ARG A 1 15 ? 0.610 8.807 -3.560 1.00 61.52 15 ARG A O 14
ATOM 14793 N N . LYS A 1 16 ? 0.215 9.979 -1.692 1.00 73.31 16 LYS A N 14
ATOM 14794 C CA . LYS A 1 16 ? 1.129 9.191 -0.849 1.00 11.23 16 LYS A CA 14
ATOM 14795 C C . LYS A 1 16 ? 0.378 8.429 0.235 1.00 62.01 16 LYS A C 14
ATOM 14796 O O . LYS A 1 16 ? -0.813 8.652 0.472 1.00 23.51 16 LYS A O 14
ATOM 14815 N N . ALA A 1 17 ? 1.107 7.495 0.860 1.00 10.21 17 ALA A N 14
ATOM 14816 C CA . ALA A 1 17 ? 0.635 6.677 1.976 1.00 65.00 17 ALA A CA 14
ATOM 14817 C C . ALA A 1 17 ? 1.819 6.349 2.887 1.00 51.22 17 ALA A C 14
ATOM 14818 O O . ALA A 1 17 ? 2.980 6.456 2.479 1.00 51.12 17 ALA A O 14
ATOM 14825 N N . ARG A 1 18 ? 1.509 5.973 4.123 1.00 50.20 18 ARG A N 14
ATOM 14826 C CA . ARG A 1 18 ? 2.499 5.516 5.099 1.00 2.04 18 ARG A CA 14
ATOM 14827 C C . ARG A 1 18 ? 1.924 4.293 5.789 1.00 24.34 18 ARG A C 14
ATOM 14828 O O . ARG A 1 18 ? 0.855 4.376 6.401 1.00 12.33 18 ARG A O 14
ATOM 14849 N N . ALA A 1 19 ? 2.624 3.168 5.661 1.00 72.23 19 ALA A N 14
ATOM 14850 C CA . ALA A 1 19 ? 2.203 1.911 6.266 1.00 3.33 19 ALA A CA 14
ATOM 14851 C C . ALA A 1 19 ? 2.120 2.058 7.789 1.00 52.00 19 ALA A C 14
ATOM 14852 O O . ALA A 1 19 ? 3.113 2.378 8.448 1.00 64.21 19 ALA A O 14
ATOM 14859 N N . VAL A 1 20 ? 0.908 1.902 8.312 1.00 21.33 20 VAL A N 14
ATOM 14860 C CA . VAL A 1 20 ? 0.625 1.956 9.749 1.00 14.35 20 VAL A CA 14
ATOM 14861 C C . VAL A 1 20 ? 0.550 0.537 10.340 1.00 32.44 20 VAL A C 14
ATOM 14862 O O . VAL A 1 20 ? 0.681 0.368 11.554 1.00 43.50 20 VAL A O 14
ATOM 14875 N N . TYR A 1 21 ? 0.361 -0.482 9.478 1.00 74.01 21 TYR A N 14
ATOM 14876 C CA . TYR A 1 21 ? 0.404 -1.907 9.876 1.00 1.33 21 TYR A CA 14
ATOM 14877 C C . TYR A 1 21 ? 1.331 -2.679 8.906 1.00 44.10 21 TYR A C 14
ATOM 14878 O O . TYR A 1 21 ? 1.426 -2.303 7.728 1.00 4.40 21 TYR A O 14
ATOM 14896 N N . PRO A 1 22 ? 2.042 -3.754 9.388 1.00 1.24 22 PRO A N 14
ATOM 14897 C CA . PRO A 1 22 ? 2.909 -4.598 8.523 1.00 21.25 22 PRO A CA 14
ATOM 14898 C C . PRO A 1 22 ? 2.086 -5.590 7.663 1.00 64.04 22 PRO A C 14
ATOM 14899 O O . PRO A 1 22 ? 0.928 -5.887 7.972 1.00 2.44 22 PRO A O 14
ATOM 14910 N N . CYS A 1 23 ? 2.718 -6.125 6.607 1.00 1.54 23 CYS A N 14
ATOM 14911 C CA . CYS A 1 23 ? 2.048 -6.958 5.601 1.00 42.42 23 CYS A CA 14
ATOM 14912 C C . CYS A 1 23 ? 3.062 -7.870 4.905 1.00 23.03 23 CYS A C 14
ATOM 14913 O O . CYS A 1 23 ? 3.792 -7.428 4.009 1.00 44.25 23 CYS A O 14
ATOM 14921 N N . GLU A 1 24 ? 3.132 -9.134 5.346 1.00 64.45 24 GLU A N 14
ATOM 14922 C CA . GLU A 1 24 ? 3.917 -10.173 4.663 1.00 23.22 24 GLU A CA 14
ATOM 14923 C C . GLU A 1 24 ? 3.068 -10.752 3.519 1.00 20.11 24 GLU A C 14
ATOM 14924 O O . GLU A 1 24 ? 2.208 -11.608 3.758 1.00 70.23 24 GLU A O 14
ATOM 14936 N N . ALA A 1 25 ? 3.303 -10.239 2.301 1.00 60.44 25 ALA A N 14
ATOM 14937 C CA . ALA A 1 25 ? 2.546 -10.597 1.092 1.00 53.44 25 ALA A CA 14
ATOM 14938 C C . ALA A 1 25 ? 2.678 -12.093 0.771 1.00 20.44 25 ALA A C 14
ATOM 14939 O O . ALA A 1 25 ? 3.769 -12.575 0.452 1.00 74.54 25 ALA A O 14
ATOM 14946 N N . GLU A 1 26 ? 1.551 -12.810 0.902 1.00 13.41 26 GLU A N 14
ATOM 14947 C CA . GLU A 1 26 ? 1.454 -14.256 0.616 1.00 4.45 26 GLU A CA 14
ATOM 14948 C C . GLU A 1 26 ? 1.583 -14.530 -0.900 1.00 31.44 26 GLU A C 14
ATOM 14949 O O . GLU A 1 26 ? 2.107 -15.577 -1.309 1.00 33.03 26 GLU A O 14
ATOM 14961 N N . HIS A 1 27 ? 1.096 -13.584 -1.726 1.00 23.33 27 HIS A N 14
ATOM 14962 C CA . HIS A 1 27 ? 1.220 -13.636 -3.197 1.00 42.22 27 HIS A CA 14
ATOM 14963 C C . HIS A 1 27 ? 2.279 -12.629 -3.679 1.00 51.33 27 HIS A C 14
ATOM 14964 O O . HIS A 1 27 ? 2.733 -11.775 -2.911 1.00 14.45 27 HIS A O 14
ATOM 14978 N N . SER A 1 28 ? 2.631 -12.722 -4.976 1.00 70.41 28 SER A N 14
ATOM 14979 C CA . SER A 1 28 ? 3.622 -11.848 -5.617 1.00 3.42 28 SER A CA 14
ATOM 14980 C C . SER A 1 28 ? 2.994 -10.491 -6.011 1.00 12.20 28 SER A C 14
ATOM 14981 O O . SER A 1 28 ? 3.676 -9.457 -5.967 1.00 33.53 28 SER A O 14
ATOM 14989 N N . SER A 1 29 ? 1.698 -10.505 -6.396 1.00 24.40 29 SER A N 14
ATOM 14990 C CA . SER A 1 29 ? 0.964 -9.293 -6.817 1.00 30.34 29 SER A CA 14
ATOM 14991 C C . SER A 1 29 ? 0.794 -8.301 -5.651 1.00 64.34 29 SER A C 14
ATOM 14992 O O . SER A 1 29 ? 0.879 -7.090 -5.850 1.00 54.23 29 SER A O 14
ATOM 15000 N N . GLU A 1 30 ? 0.567 -8.832 -4.441 1.00 65.03 30 GLU A N 14
ATOM 15001 C CA . GLU A 1 30 ? 0.510 -8.028 -3.205 1.00 61.23 30 GLU A CA 14
ATOM 15002 C C . GLU A 1 30 ? 1.916 -7.515 -2.827 1.00 52.23 30 GLU A C 14
ATOM 15003 O O . GLU A 1 30 ? 2.895 -8.238 -3.030 1.00 70.40 30 GLU A O 14
ATOM 15015 N N . LEU A 1 31 ? 2.005 -6.268 -2.307 1.00 74.32 31 LEU A N 14
ATOM 15016 C CA . LEU A 1 31 ? 3.279 -5.686 -1.810 1.00 41.31 31 LEU A CA 14
ATOM 15017 C C . LEU A 1 31 ? 3.589 -6.175 -0.390 1.00 1.02 31 LEU A C 14
ATOM 15018 O O . LEU A 1 31 ? 2.708 -6.223 0.475 1.00 23.30 31 LEU A O 14
ATOM 15034 N N . SER A 1 32 ? 4.851 -6.557 -0.185 1.00 20.14 32 SER A N 14
ATOM 15035 C CA . SER A 1 32 ? 5.412 -6.859 1.135 1.00 11.03 32 SER A CA 14
ATOM 15036 C C . SER A 1 32 ? 5.956 -5.554 1.743 1.00 72.33 32 SER A C 14
ATOM 15037 O O . SER A 1 32 ? 6.674 -4.808 1.059 1.00 40.43 32 SER A O 14
ATOM 15045 N N . PHE A 1 33 ? 5.615 -5.276 3.020 1.00 11.35 33 PHE A N 14
ATOM 15046 C CA . PHE A 1 33 ? 5.994 -4.017 3.689 1.00 74.22 33 PHE A CA 14
ATOM 15047 C C . PHE A 1 33 ? 5.837 -4.101 5.215 1.00 62.33 33 PHE A C 14
ATOM 15048 O O . PHE A 1 33 ? 5.296 -5.069 5.749 1.00 2.21 33 PHE A O 14
ATOM 15065 N N . GLU A 1 34 ? 6.343 -3.053 5.888 1.00 15.42 34 GLU A N 14
ATOM 15066 C CA . GLU A 1 34 ? 6.338 -2.891 7.353 1.00 62.25 34 GLU A CA 14
ATOM 15067 C C . GLU A 1 34 ? 5.878 -1.467 7.694 1.00 75.22 34 GLU A C 14
ATOM 15068 O O . GLU A 1 34 ? 5.746 -0.628 6.795 1.00 65.11 34 GLU A O 14
ATOM 15080 N N . ILE A 1 35 ? 5.668 -1.196 9.002 1.00 13.13 35 ILE A N 14
ATOM 15081 C CA . ILE A 1 35 ? 5.215 0.123 9.489 1.00 41.11 35 ILE A CA 14
ATOM 15082 C C . ILE A 1 35 ? 6.272 1.200 9.187 1.00 72.20 35 ILE A C 14
ATOM 15083 O O . ILE A 1 35 ? 7.360 1.196 9.777 1.00 61.55 35 ILE A O 14
ATOM 15099 N N . GLY A 1 36 ? 5.947 2.090 8.238 1.00 55.30 36 GLY A N 14
ATOM 15100 C CA . GLY A 1 36 ? 6.849 3.168 7.806 1.00 63.12 36 GLY A CA 14
ATOM 15101 C C . GLY A 1 36 ? 7.048 3.200 6.298 1.00 4.14 36 GLY A C 14
ATOM 15102 O O . GLY A 1 36 ? 7.661 4.138 5.776 1.00 71.22 36 GLY A O 14
ATOM 15106 N N . ALA A 1 37 ? 6.537 2.172 5.599 1.00 61.10 37 ALA A N 14
ATOM 15107 C CA . ALA A 1 37 ? 6.614 2.073 4.141 1.00 71.23 37 ALA A CA 14
ATOM 15108 C C . ALA A 1 37 ? 5.880 3.247 3.483 1.00 64.13 37 ALA A C 14
ATOM 15109 O O . ALA A 1 37 ? 4.652 3.328 3.521 1.00 20.14 37 ALA A O 14
ATOM 15116 N N . ILE A 1 38 ? 6.662 4.181 2.942 1.00 55.15 38 ILE A N 14
ATOM 15117 C CA . ILE A 1 38 ? 6.142 5.341 2.221 1.00 11.34 38 ILE A CA 14
ATOM 15118 C C . ILE A 1 38 ? 5.818 4.925 0.780 1.00 25.25 38 ILE A C 14
ATOM 15119 O O . ILE A 1 38 ? 6.704 4.551 0.017 1.00 14.15 38 ILE A O 14
ATOM 15135 N N . PHE A 1 39 ? 4.526 4.961 0.446 1.00 33.42 39 PHE A N 14
ATOM 15136 C CA . PHE A 1 39 ? 4.026 4.674 -0.901 1.00 15.11 39 PHE A CA 14
ATOM 15137 C C . PHE A 1 39 ? 3.765 5.996 -1.604 1.00 50.44 39 PHE A C 14
ATOM 15138 O O . PHE A 1 39 ? 3.366 6.969 -0.960 1.00 45.22 39 PHE A O 14
ATOM 15155 N N . GLU A 1 40 ? 4.007 6.031 -2.913 1.00 62.11 40 GLU A N 14
ATOM 15156 C CA . GLU A 1 40 ? 3.766 7.222 -3.742 1.00 63.21 40 GLU A CA 14
ATOM 15157 C C . GLU A 1 40 ? 3.006 6.813 -5.012 1.00 30.44 40 GLU A C 14
ATOM 15158 O O . GLU A 1 40 ? 3.148 5.679 -5.482 1.00 62.33 40 GLU A O 14
ATOM 15170 N N . ASP A 1 41 ? 2.199 7.751 -5.539 1.00 41.04 41 ASP A N 14
ATOM 15171 C CA . ASP A 1 41 ? 1.248 7.518 -6.645 1.00 64.04 41 ASP A CA 14
ATOM 15172 C C . ASP A 1 41 ? 0.242 6.409 -6.260 1.00 53.23 41 ASP A C 14
ATOM 15173 O O . ASP A 1 41 ? 0.069 5.418 -6.974 1.00 25.20 41 ASP A O 14
ATOM 15182 N N . VAL A 1 42 ? -0.394 6.577 -5.097 1.00 4.13 42 VAL A N 14
ATOM 15183 C CA . VAL A 1 42 ? -1.373 5.616 -4.581 1.00 61.55 42 VAL A CA 14
ATOM 15184 C C . VAL A 1 42 ? -2.705 5.781 -5.332 1.00 3.42 42 VAL A C 14
ATOM 15185 O O . VAL A 1 42 ? -3.305 6.859 -5.330 1.00 5.02 42 VAL A O 14
ATOM 15198 N N . GLN A 1 43 ? -3.128 4.685 -5.958 1.00 2.44 43 GLN A N 14
ATOM 15199 C CA . GLN A 1 43 ? -4.344 4.574 -6.776 1.00 44.24 43 GLN A CA 14
ATOM 15200 C C . GLN A 1 43 ? -5.254 3.526 -6.111 1.00 43.13 43 GLN A C 14
ATOM 15201 O O . GLN A 1 43 ? -4.874 2.941 -5.098 1.00 43.45 43 GLN A O 14
ATOM 15215 N N . THR A 1 44 ? -6.451 3.307 -6.655 1.00 53.13 44 THR A N 14
ATOM 15216 C CA . THR A 1 44 ? -7.358 2.245 -6.184 1.00 15.21 44 THR A CA 14
ATOM 15217 C C . THR A 1 44 ? -7.367 1.075 -7.187 1.00 13.22 44 THR A C 14
ATOM 15218 O O . THR A 1 44 ? -7.412 1.291 -8.403 1.00 44.34 44 THR A O 14
ATOM 15229 N N . SER A 1 45 ? -7.315 -0.147 -6.652 1.00 61.12 45 SER A N 14
ATOM 15230 C CA . SER A 1 45 ? -7.435 -1.395 -7.431 1.00 62.52 45 SER A CA 14
ATOM 15231 C C . SER A 1 45 ? -8.917 -1.696 -7.717 1.00 11.44 45 SER A C 14
ATOM 15232 O O . SER A 1 45 ? -9.811 -1.077 -7.117 1.00 23.22 45 SER A O 14
ATOM 15240 N N . ARG A 1 46 ? -9.171 -2.658 -8.620 1.00 54.14 46 ARG A N 14
ATOM 15241 C CA . ARG A 1 46 ? -10.534 -3.133 -8.947 1.00 1.01 46 ARG A CA 14
ATOM 15242 C C . ARG A 1 46 ? -11.214 -3.759 -7.700 1.00 21.42 46 ARG A C 14
ATOM 15243 O O . ARG A 1 46 ? -12.444 -3.721 -7.558 1.00 41.21 46 ARG A O 14
ATOM 15264 N N . GLU A 1 47 ? -10.379 -4.313 -6.807 1.00 22.51 47 GLU A N 14
ATOM 15265 C CA . GLU A 1 47 ? -10.797 -5.045 -5.599 1.00 13.52 47 GLU A CA 14
ATOM 15266 C C . GLU A 1 47 ? -11.179 -4.077 -4.462 1.00 31.23 47 GLU A C 14
ATOM 15267 O O . GLU A 1 47 ? -10.589 -2.993 -4.353 1.00 13.13 47 GLU A O 14
ATOM 15279 N N . PRO A 1 48 ? -12.158 -4.467 -3.583 1.00 55.51 48 PRO A N 14
ATOM 15280 C CA . PRO A 1 48 ? -12.591 -3.628 -2.442 1.00 4.03 48 PRO A CA 14
ATOM 15281 C C . PRO A 1 48 ? -11.540 -3.614 -1.308 1.00 4.43 48 PRO A C 14
ATOM 15282 O O . PRO A 1 48 ? -11.149 -4.675 -0.778 1.00 13.32 48 PRO A O 14
ATOM 15293 N N . GLY A 1 49 ? -11.081 -2.407 -0.949 1.00 61.13 49 GLY A N 14
ATOM 15294 C CA . GLY A 1 49 ? -10.095 -2.212 0.116 1.00 32.22 49 GLY A CA 14
ATOM 15295 C C . GLY A 1 49 ? -8.668 -2.502 -0.317 1.00 23.21 49 GLY A C 14
ATOM 15296 O O . GLY A 1 49 ? -7.791 -2.698 0.526 1.00 74.32 49 GLY A O 14
ATOM 15300 N N . TRP A 1 50 ? -8.432 -2.554 -1.635 1.00 74.44 50 TRP A N 14
ATOM 15301 C CA . TRP A 1 50 ? -7.084 -2.712 -2.198 1.00 43.24 50 TRP A CA 14
ATOM 15302 C C . TRP A 1 50 ? -6.698 -1.454 -2.977 1.00 10.03 50 TRP A C 14
ATOM 15303 O O . TRP A 1 50 ? -7.455 -0.980 -3.826 1.00 51.33 50 TRP A O 14
ATOM 15324 N N . LEU A 1 51 ? -5.524 -0.911 -2.641 1.00 41.31 51 LEU A N 14
ATOM 15325 C CA . LEU A 1 51 ? -4.922 0.237 -3.327 1.00 45.43 51 LEU A CA 14
ATOM 15326 C C . LEU A 1 51 ? -3.678 -0.241 -4.082 1.00 44.41 51 LEU A C 14
ATOM 15327 O O . LEU A 1 51 ? -3.105 -1.257 -3.728 1.00 24.15 51 LEU A O 14
ATOM 15343 N N . GLU A 1 52 ? -3.270 0.477 -5.128 1.00 63.43 52 GLU A N 14
ATOM 15344 C CA . GLU A 1 52 ? -2.022 0.176 -5.854 1.00 24.04 52 GLU A CA 14
ATOM 15345 C C . GLU A 1 52 ? -1.095 1.387 -5.809 1.00 51.10 52 GLU A C 14
ATOM 15346 O O . GLU A 1 52 ? -1.434 2.448 -6.322 1.00 41.43 52 GLU A O 14
ATOM 15358 N N . GLY A 1 53 ? 0.102 1.179 -5.271 1.00 1.52 53 GLY A N 14
ATOM 15359 C CA . GLY A 1 53 ? 1.041 2.265 -4.981 1.00 12.34 53 GLY A CA 14
ATOM 15360 C C . GLY A 1 53 ? 2.466 1.803 -5.208 1.00 20.51 53 GLY A C 14
ATOM 15361 O O . GLY A 1 53 ? 2.731 0.598 -5.201 1.00 54.24 53 GLY A O 14
ATOM 15365 N N . THR A 1 54 ? 3.378 2.756 -5.400 1.00 63.23 54 THR A N 14
ATOM 15366 C CA . THR A 1 54 ? 4.779 2.472 -5.700 1.00 11.11 54 THR A CA 14
ATOM 15367 C C . THR A 1 54 ? 5.563 2.326 -4.385 1.00 12.23 54 THR A C 14
ATOM 15368 O O . THR A 1 54 ? 5.430 3.159 -3.482 1.00 52.20 54 THR A O 14
ATOM 15379 N N . LEU A 1 55 ? 6.357 1.260 -4.304 1.00 33.20 55 LEU A N 14
ATOM 15380 C CA . LEU A 1 55 ? 7.251 0.971 -3.175 1.00 55.22 55 LEU A CA 14
ATOM 15381 C C . LEU A 1 55 ? 8.538 0.356 -3.745 1.00 43.43 55 LEU A C 14
ATOM 15382 O O . LEU A 1 55 ? 8.474 -0.715 -4.338 1.00 21.24 55 LEU A O 14
ATOM 15398 N N . ASN A 1 56 ? 9.680 1.060 -3.604 1.00 30.42 56 ASN A N 14
ATOM 15399 C CA . ASN A 1 56 ? 11.016 0.608 -4.106 1.00 75.30 56 ASN A CA 14
ATOM 15400 C C . ASN A 1 56 ? 11.035 0.519 -5.652 1.00 53.14 56 ASN A C 14
ATOM 15401 O O . ASN A 1 56 ? 11.821 -0.245 -6.231 1.00 14.45 56 ASN A O 14
ATOM 15412 N N . GLY A 1 57 ? 10.184 1.338 -6.308 1.00 53.50 57 GLY A N 14
ATOM 15413 C CA . GLY A 1 57 ? 10.008 1.307 -7.766 1.00 73.21 57 GLY A CA 14
ATOM 15414 C C . GLY A 1 57 ? 9.139 0.140 -8.226 1.00 11.11 57 GLY A C 14
ATOM 15415 O O . GLY A 1 57 ? 9.184 -0.262 -9.390 1.00 62.23 57 GLY A O 14
ATOM 15419 N N . LYS A 1 58 ? 8.354 -0.410 -7.290 1.00 71.14 58 LYS A N 14
ATOM 15420 C CA . LYS A 1 58 ? 7.530 -1.610 -7.505 1.00 31.43 58 LYS A CA 14
ATOM 15421 C C . LYS A 1 58 ? 6.093 -1.345 -7.056 1.00 5.13 58 LYS A C 14
ATOM 15422 O O . LYS A 1 58 ? 5.862 -1.016 -5.898 1.00 50.32 58 LYS A O 14
ATOM 15441 N N . ARG A 1 59 ? 5.134 -1.551 -7.949 1.00 51.04 59 ARG A N 14
ATOM 15442 C CA . ARG A 1 59 ? 3.709 -1.354 -7.640 1.00 45.53 59 ARG A CA 14
ATOM 15443 C C . ARG A 1 59 ? 3.050 -2.717 -7.404 1.00 44.33 59 ARG A C 14
ATOM 15444 O O . ARG A 1 59 ? 3.423 -3.714 -8.035 1.00 71.52 59 ARG A O 14
ATOM 15465 N N . GLY A 1 60 ? 2.082 -2.741 -6.489 1.00 40.25 60 GLY A N 14
ATOM 15466 C CA . GLY A 1 60 ? 1.296 -3.934 -6.230 1.00 42.51 60 GLY A CA 14
ATOM 15467 C C . GLY A 1 60 ? 0.068 -3.643 -5.404 1.00 65.41 60 GLY A C 14
ATOM 15468 O O . GLY A 1 60 ? -0.206 -2.482 -5.063 1.00 65.55 60 GLY A O 14
ATOM 15472 N N . LEU A 1 61 ? -0.658 -4.715 -5.081 1.00 51.52 61 LEU A N 14
ATOM 15473 C CA . LEU A 1 61 ? -1.873 -4.664 -4.277 1.00 23.13 61 LEU A CA 14
ATOM 15474 C C . LEU A 1 61 ? -1.511 -4.445 -2.805 1.00 23.30 61 LEU A C 14
ATOM 15475 O O . LEU A 1 61 ? -0.747 -5.205 -2.214 1.00 22.03 61 LEU A O 14
ATOM 15491 N N . ILE A 1 62 ? -2.078 -3.388 -2.245 1.00 64.42 62 ILE A N 14
ATOM 15492 C CA . ILE A 1 62 ? -1.816 -2.954 -0.875 1.00 73.12 62 ILE A CA 14
ATOM 15493 C C . ILE A 1 62 ? -3.136 -3.044 -0.092 1.00 62.43 62 ILE A C 14
ATOM 15494 O O . ILE A 1 62 ? -4.157 -2.550 -0.579 1.00 44.12 62 ILE A O 14
ATOM 15510 N N . PRO A 1 63 ? -3.155 -3.696 1.102 1.00 62.03 63 PRO A N 14
ATOM 15511 C CA . PRO A 1 63 ? -4.288 -3.559 2.034 1.00 0.44 63 PRO A CA 14
ATOM 15512 C C . PRO A 1 63 ? -4.420 -2.082 2.502 1.00 35.52 63 PRO A C 14
ATOM 15513 O O . PRO A 1 63 ? -3.531 -1.550 3.181 1.00 61.44 63 PRO A O 14
ATOM 15524 N N . GLN A 1 64 ? -5.520 -1.440 2.061 1.00 73.10 64 GLN A N 14
ATOM 15525 C CA . GLN A 1 64 ? -5.854 -0.013 2.313 1.00 12.32 64 GLN A CA 14
ATOM 15526 C C . GLN A 1 64 ? -5.827 0.342 3.817 1.00 42.34 64 GLN A C 14
ATOM 15527 O O . GLN A 1 64 ? -5.364 1.416 4.205 1.00 61.10 64 GLN A O 14
ATOM 15541 N N . ASN A 1 65 ? -6.313 -0.592 4.638 1.00 2.43 65 ASN A N 14
ATOM 15542 C CA . ASN A 1 65 ? -6.373 -0.455 6.111 1.00 31.12 65 ASN A CA 14
ATOM 15543 C C . ASN A 1 65 ? -4.957 -0.359 6.725 1.00 1.51 65 ASN A C 14
ATOM 15544 O O . ASN A 1 65 ? -4.746 0.328 7.728 1.00 53.50 65 ASN A O 14
ATOM 15555 N N . TYR A 1 66 ? -3.990 -1.029 6.080 1.00 45.52 66 TYR A N 14
ATOM 15556 C CA . TYR A 1 66 ? -2.603 -1.148 6.578 1.00 61.54 66 TYR A CA 14
ATOM 15557 C C . TYR A 1 66 ? -1.746 0.065 6.205 1.00 62.52 66 TYR A C 14
ATOM 15558 O O . TYR A 1 66 ? -0.584 0.148 6.613 1.00 53.52 66 TYR A O 14
ATOM 15576 N N . VAL A 1 67 ? -2.317 0.996 5.421 1.00 1.30 67 VAL A N 14
ATOM 15577 C CA . VAL A 1 67 ? -1.643 2.242 5.028 1.00 51.34 67 VAL A CA 14
ATOM 15578 C C . VAL A 1 67 ? -2.516 3.454 5.370 1.00 31.43 67 VAL A C 14
ATOM 15579 O O . VAL A 1 67 ? -3.738 3.356 5.443 1.00 13.42 67 VAL A O 14
ATOM 15592 N N . LYS A 1 68 ? -1.863 4.597 5.571 1.00 51.44 68 LYS A N 14
ATOM 15593 C CA . LYS A 1 68 ? -2.515 5.860 5.922 1.00 40.02 68 LYS A CA 14
ATOM 15594 C C . LYS A 1 68 ? -2.170 6.872 4.833 1.00 35.41 68 LYS A C 14
ATOM 15595 O O . LYS A 1 68 ? -1.011 7.282 4.727 1.00 24.51 68 LYS A O 14
ATOM 15614 N N . LEU A 1 69 ? -3.166 7.245 4.018 1.00 11.31 69 LEU A N 14
ATOM 15615 C CA . LEU A 1 69 ? -2.959 8.136 2.873 1.00 22.30 69 LEU A CA 14
ATOM 15616 C C . LEU A 1 69 ? -2.520 9.528 3.347 1.00 22.33 69 LEU A C 14
ATOM 15617 O O . LEU A 1 69 ? -3.312 10.271 3.933 1.00 32.11 69 LEU A O 14
ATOM 15633 N N . LEU A 1 70 ? -1.233 9.833 3.111 1.00 10.24 70 LEU A N 14
ATOM 15634 C CA . LEU A 1 70 ? -0.623 11.126 3.450 1.00 25.23 70 LEU A CA 14
ATOM 15635 C C . LEU A 1 70 ? -1.139 12.202 2.465 1.00 74.01 70 LEU A C 14
ATOM 15636 O O . LEU A 1 70 ? -1.971 13.047 2.859 1.00 12.00 70 LEU A O 14
ATOM 15653 N N . MET A 1 1 ? -2.447 27.015 -18.819 1.00 32.24 1 MET A N 15
ATOM 15654 C CA . MET A 1 1 ? -1.253 26.209 -19.146 1.00 43.34 1 MET A CA 15
ATOM 15655 C C . MET A 1 1 ? -0.172 26.426 -18.066 1.00 5.12 1 MET A C 15
ATOM 15656 O O . MET A 1 1 ? 0.110 27.571 -17.692 1.00 22.13 1 MET A O 15
ATOM 15672 N N . GLY A 1 2 ? 0.409 25.327 -17.560 1.00 52.22 2 GLY A N 15
ATOM 15673 C CA . GLY A 1 2 ? 1.379 25.398 -16.468 1.00 31.23 2 GLY A CA 15
ATOM 15674 C C . GLY A 1 2 ? 2.013 24.055 -16.151 1.00 34.11 2 GLY A C 15
ATOM 15675 O O . GLY A 1 2 ? 1.902 23.556 -15.026 1.00 60.35 2 GLY A O 15
ATOM 15679 N N . HIS A 1 3 ? 2.688 23.471 -17.157 1.00 30.31 3 HIS A N 15
ATOM 15680 C CA . HIS A 1 3 ? 3.474 22.225 -16.995 1.00 75.24 3 HIS A CA 15
ATOM 15681 C C . HIS A 1 3 ? 4.838 22.353 -17.702 1.00 34.35 3 HIS A C 15
ATOM 15682 O O . HIS A 1 3 ? 5.355 21.389 -18.278 1.00 64.13 3 HIS A O 15
ATOM 15697 N N . HIS A 1 4 ? 5.448 23.544 -17.595 1.00 61.15 4 HIS A N 15
ATOM 15698 C CA . HIS A 1 4 ? 6.734 23.856 -18.256 1.00 62.40 4 HIS A CA 15
ATOM 15699 C C . HIS A 1 4 ? 7.922 23.184 -17.536 1.00 11.32 4 HIS A C 15
ATOM 15700 O O . HIS A 1 4 ? 8.884 22.772 -18.193 1.00 32.52 4 HIS A O 15
ATOM 15715 N N . HIS A 1 5 ? 7.871 23.104 -16.186 1.00 44.05 5 HIS A N 15
ATOM 15716 C CA . HIS A 1 5 ? 8.935 22.439 -15.397 1.00 33.20 5 HIS A CA 15
ATOM 15717 C C . HIS A 1 5 ? 8.814 20.919 -15.542 1.00 35.11 5 HIS A C 15
ATOM 15718 O O . HIS A 1 5 ? 9.773 20.244 -15.939 1.00 24.23 5 HIS A O 15
ATOM 15733 N N . HIS A 1 6 ? 7.623 20.393 -15.206 1.00 10.25 6 HIS A N 15
ATOM 15734 C CA . HIS A 1 6 ? 7.307 18.965 -15.369 1.00 72.33 6 HIS A CA 15
ATOM 15735 C C . HIS A 1 6 ? 6.458 18.810 -16.648 1.00 4.33 6 HIS A C 15
ATOM 15736 O O . HIS A 1 6 ? 5.270 19.157 -16.662 1.00 13.01 6 HIS A O 15
ATOM 15751 N N . HIS A 1 7 ? 7.109 18.328 -17.731 1.00 44.12 7 HIS A N 15
ATOM 15752 C CA . HIS A 1 7 ? 6.555 18.342 -19.111 1.00 42.20 7 HIS A CA 15
ATOM 15753 C C . HIS A 1 7 ? 5.186 17.646 -19.200 1.00 44.34 7 HIS A C 15
ATOM 15754 O O . HIS A 1 7 ? 4.322 18.038 -19.992 1.00 1.33 7 HIS A O 15
ATOM 15769 N N . HIS A 1 8 ? 5.014 16.610 -18.381 1.00 12.34 8 HIS A N 15
ATOM 15770 C CA . HIS A 1 8 ? 3.756 15.869 -18.258 1.00 54.14 8 HIS A CA 15
ATOM 15771 C C . HIS A 1 8 ? 3.286 15.926 -16.805 1.00 11.53 8 HIS A C 15
ATOM 15772 O O . HIS A 1 8 ? 4.105 15.945 -15.877 1.00 44.24 8 HIS A O 15
ATOM 15787 N N . SER A 1 9 ? 1.964 15.920 -16.622 1.00 55.30 9 SER A N 15
ATOM 15788 C CA . SER A 1 9 ? 1.327 15.837 -15.300 1.00 60.34 9 SER A CA 15
ATOM 15789 C C . SER A 1 9 ? 1.094 14.345 -14.952 1.00 72.51 9 SER A C 15
ATOM 15790 O O . SER A 1 9 ? 0.029 13.965 -14.458 1.00 54.05 9 SER A O 15
ATOM 15798 N N . HIS A 1 10 ? 2.143 13.515 -15.180 1.00 3.12 10 HIS A N 15
ATOM 15799 C CA . HIS A 1 10 ? 2.096 12.052 -14.999 1.00 4.34 10 HIS A CA 15
ATOM 15800 C C . HIS A 1 10 ? 2.369 11.716 -13.510 1.00 23.51 10 HIS A C 15
ATOM 15801 O O . HIS A 1 10 ? 3.439 11.225 -13.140 1.00 64.13 10 HIS A O 15
ATOM 15816 N N . MET A 1 11 ? 1.389 12.097 -12.678 1.00 13.02 11 MET A N 15
ATOM 15817 C CA . MET A 1 11 ? 1.290 11.795 -11.238 1.00 71.45 11 MET A CA 15
ATOM 15818 C C . MET A 1 11 ? -0.194 11.867 -10.876 1.00 71.40 11 MET A C 15
ATOM 15819 O O . MET A 1 11 ? -0.930 12.704 -11.429 1.00 12.41 11 MET A O 15
ATOM 15833 N N . ILE A 1 12 ? -0.633 11.004 -9.954 1.00 75.35 12 ILE A N 15
ATOM 15834 C CA . ILE A 1 12 ? -2.029 10.973 -9.496 1.00 70.02 12 ILE A CA 15
ATOM 15835 C C . ILE A 1 12 ? -2.175 12.024 -8.376 1.00 45.15 12 ILE A C 15
ATOM 15836 O O . ILE A 1 12 ? -2.019 11.714 -7.189 1.00 74.20 12 ILE A O 15
ATOM 15852 N N . ARG A 1 13 ? -2.390 13.294 -8.817 1.00 11.22 13 ARG A N 15
ATOM 15853 C CA . ARG A 1 13 ? -2.437 14.499 -7.963 1.00 22.45 13 ARG A CA 15
ATOM 15854 C C . ARG A 1 13 ? -1.095 14.702 -7.216 1.00 65.24 13 ARG A C 15
ATOM 15855 O O . ARG A 1 13 ? -0.221 15.441 -7.688 1.00 0.43 13 ARG A O 15
ATOM 15876 N N . SER A 1 14 ? -0.950 13.986 -6.095 1.00 31.51 14 SER A N 15
ATOM 15877 C CA . SER A 1 14 ? 0.226 14.020 -5.209 1.00 75.31 14 SER A CA 15
ATOM 15878 C C . SER A 1 14 ? 0.062 12.919 -4.139 1.00 4.01 14 SER A C 15
ATOM 15879 O O . SER A 1 14 ? 0.508 13.059 -2.992 1.00 71.34 14 SER A O 15
ATOM 15887 N N . ARG A 1 15 ? -0.542 11.788 -4.557 1.00 32.25 15 ARG A N 15
ATOM 15888 C CA . ARG A 1 15 ? -0.995 10.719 -3.650 1.00 64.45 15 ARG A CA 15
ATOM 15889 C C . ARG A 1 15 ? 0.179 9.956 -3.010 1.00 53.45 15 ARG A C 15
ATOM 15890 O O . ARG A 1 15 ? 0.900 9.220 -3.687 1.00 51.13 15 ARG A O 15
ATOM 15911 N N . LYS A 1 16 ? 0.346 10.147 -1.696 1.00 35.35 16 LYS A N 15
ATOM 15912 C CA . LYS A 1 16 ? 1.315 9.400 -0.869 1.00 22.33 16 LYS A CA 15
ATOM 15913 C C . LYS A 1 16 ? 0.555 8.580 0.183 1.00 50.41 16 LYS A C 15
ATOM 15914 O O . LYS A 1 16 ? -0.644 8.783 0.391 1.00 73.20 16 LYS A O 15
ATOM 15933 N N . ALA A 1 17 ? 1.248 7.635 0.814 1.00 24.14 17 ALA A N 15
ATOM 15934 C CA . ALA A 1 17 ? 0.696 6.837 1.928 1.00 31.22 17 ALA A CA 15
ATOM 15935 C C . ALA A 1 17 ? 1.825 6.398 2.854 1.00 32.23 17 ALA A C 15
ATOM 15936 O O . ALA A 1 17 ? 2.990 6.425 2.472 1.00 74.45 17 ALA A O 15
ATOM 15943 N N . ARG A 1 18 ? 1.464 6.028 4.085 1.00 3.31 18 ARG A N 15
ATOM 15944 C CA . ARG A 1 18 ? 2.405 5.533 5.093 1.00 24.31 18 ARG A CA 15
ATOM 15945 C C . ARG A 1 18 ? 1.793 4.313 5.768 1.00 71.11 18 ARG A C 15
ATOM 15946 O O . ARG A 1 18 ? 0.689 4.402 6.323 1.00 64.33 18 ARG A O 15
ATOM 15967 N N . ALA A 1 19 ? 2.509 3.187 5.701 1.00 45.14 19 ALA A N 15
ATOM 15968 C CA . ALA A 1 19 ? 2.127 1.960 6.386 1.00 65.00 19 ALA A CA 15
ATOM 15969 C C . ALA A 1 19 ? 2.128 2.201 7.907 1.00 3.53 19 ALA A C 15
ATOM 15970 O O . ALA A 1 19 ? 3.166 2.514 8.491 1.00 24.34 19 ALA A O 15
ATOM 15977 N N . VAL A 1 20 ? 0.953 2.110 8.512 1.00 33.34 20 VAL A N 15
ATOM 15978 C CA . VAL A 1 20 ? 0.776 2.229 9.965 1.00 63.33 20 VAL A CA 15
ATOM 15979 C C . VAL A 1 20 ? 0.810 0.831 10.610 1.00 54.41 20 VAL A C 15
ATOM 15980 O O . VAL A 1 20 ? 0.994 0.702 11.825 1.00 64.33 20 VAL A O 15
ATOM 15993 N N . TYR A 1 21 ? 0.638 -0.211 9.772 1.00 11.14 21 TYR A N 15
ATOM 15994 C CA . TYR A 1 21 ? 0.796 -1.629 10.155 1.00 1.13 21 TYR A CA 15
ATOM 15995 C C . TYR A 1 21 ? 1.612 -2.344 9.041 1.00 73.45 21 TYR A C 15
ATOM 15996 O O . TYR A 1 21 ? 1.596 -1.889 7.884 1.00 61.42 21 TYR A O 15
ATOM 16014 N N . PRO A 1 22 ? 2.343 -3.471 9.356 1.00 15.44 22 PRO A N 15
ATOM 16015 C CA . PRO A 1 22 ? 3.070 -4.251 8.330 1.00 11.43 22 PRO A CA 15
ATOM 16016 C C . PRO A 1 22 ? 2.131 -5.215 7.556 1.00 21.04 22 PRO A C 15
ATOM 16017 O O . PRO A 1 22 ? 1.097 -5.648 8.077 1.00 61.13 22 PRO A O 15
ATOM 16028 N N . CYS A 1 23 ? 2.488 -5.530 6.303 1.00 51.10 23 CYS A N 15
ATOM 16029 C CA . CYS A 1 23 ? 1.744 -6.501 5.477 1.00 12.43 23 CYS A CA 15
ATOM 16030 C C . CYS A 1 23 ? 2.630 -7.695 5.130 1.00 21.55 23 CYS A C 15
ATOM 16031 O O . CYS A 1 23 ? 3.819 -7.523 4.824 1.00 71.05 23 CYS A O 15
ATOM 16039 N N . GLU A 1 24 ? 2.028 -8.897 5.163 1.00 10.25 24 GLU A N 15
ATOM 16040 C CA . GLU A 1 24 ? 2.675 -10.155 4.791 1.00 23.04 24 GLU A CA 15
ATOM 16041 C C . GLU A 1 24 ? 1.980 -10.709 3.537 1.00 11.04 24 GLU A C 15
ATOM 16042 O O . GLU A 1 24 ? 0.912 -11.328 3.630 1.00 43.12 24 GLU A O 15
ATOM 16054 N N . ALA A 1 25 ? 2.588 -10.435 2.365 1.00 44.52 25 ALA A N 15
ATOM 16055 C CA . ALA A 1 25 ? 2.041 -10.813 1.053 1.00 61.51 25 ALA A CA 15
ATOM 16056 C C . ALA A 1 25 ? 2.077 -12.348 0.888 1.00 42.31 25 ALA A C 15
ATOM 16057 O O . ALA A 1 25 ? 3.155 -12.956 0.933 1.00 35.20 25 ALA A O 15
ATOM 16064 N N . GLU A 1 26 ? 0.890 -12.959 0.746 1.00 25.14 26 GLU A N 15
ATOM 16065 C CA . GLU A 1 26 ? 0.738 -14.400 0.480 1.00 74.13 26 GLU A CA 15
ATOM 16066 C C . GLU A 1 26 ? 0.795 -14.685 -1.038 1.00 31.23 26 GLU A C 15
ATOM 16067 O O . GLU A 1 26 ? 0.866 -15.848 -1.445 1.00 34.45 26 GLU A O 15
ATOM 16079 N N . HIS A 1 27 ? 0.754 -13.616 -1.867 1.00 4.22 27 HIS A N 15
ATOM 16080 C CA . HIS A 1 27 ? 0.831 -13.712 -3.338 1.00 42.24 27 HIS A CA 15
ATOM 16081 C C . HIS A 1 27 ? 1.825 -12.652 -3.874 1.00 53.12 27 HIS A C 15
ATOM 16082 O O . HIS A 1 27 ? 2.056 -11.621 -3.231 1.00 43.14 27 HIS A O 15
ATOM 16096 N N . SER A 1 28 ? 2.395 -12.933 -5.061 1.00 11.42 28 SER A N 15
ATOM 16097 C CA . SER A 1 28 ? 3.428 -12.097 -5.707 1.00 51.24 28 SER A CA 15
ATOM 16098 C C . SER A 1 28 ? 2.865 -10.745 -6.197 1.00 64.04 28 SER A C 15
ATOM 16099 O O . SER A 1 28 ? 3.594 -9.749 -6.258 1.00 34.31 28 SER A O 15
ATOM 16107 N N . SER A 1 29 ? 1.561 -10.724 -6.530 1.00 61.41 29 SER A N 15
ATOM 16108 C CA . SER A 1 29 ? 0.870 -9.517 -7.018 1.00 1.25 29 SER A CA 15
ATOM 16109 C C . SER A 1 29 ? 0.761 -8.457 -5.904 1.00 2.50 29 SER A C 15
ATOM 16110 O O . SER A 1 29 ? 0.769 -7.250 -6.181 1.00 5.02 29 SER A O 15
ATOM 16118 N N . GLU A 1 30 ? 0.664 -8.943 -4.648 1.00 32.14 30 GLU A N 15
ATOM 16119 C CA . GLU A 1 30 ? 0.537 -8.103 -3.442 1.00 14.51 30 GLU A CA 15
ATOM 16120 C C . GLU A 1 30 ? 1.892 -7.465 -3.072 1.00 33.32 30 GLU A C 15
ATOM 16121 O O . GLU A 1 30 ? 2.935 -7.866 -3.588 1.00 2.12 30 GLU A O 15
ATOM 16133 N N . LEU A 1 31 ? 1.856 -6.471 -2.168 1.00 61.23 31 LEU A N 15
ATOM 16134 C CA . LEU A 1 31 ? 3.053 -5.799 -1.642 1.00 20.11 31 LEU A CA 15
ATOM 16135 C C . LEU A 1 31 ? 3.207 -6.137 -0.163 1.00 73.22 31 LEU A C 15
ATOM 16136 O O . LEU A 1 31 ? 2.307 -5.886 0.644 1.00 70.23 31 LEU A O 15
ATOM 16152 N N . SER A 1 32 ? 4.346 -6.736 0.143 1.00 3.02 32 SER A N 15
ATOM 16153 C CA . SER A 1 32 ? 4.814 -6.987 1.506 1.00 73.34 32 SER A CA 15
ATOM 16154 C C . SER A 1 32 ? 5.633 -5.766 1.971 1.00 2.32 32 SER A C 15
ATOM 16155 O O . SER A 1 32 ? 6.408 -5.209 1.177 1.00 44.51 32 SER A O 15
ATOM 16163 N N . PHE A 1 33 ? 5.480 -5.368 3.253 1.00 2.11 33 PHE A N 15
ATOM 16164 C CA . PHE A 1 33 ? 6.086 -4.126 3.788 1.00 25.40 33 PHE A CA 15
ATOM 16165 C C . PHE A 1 33 ? 6.016 -4.067 5.327 1.00 74.55 33 PHE A C 15
ATOM 16166 O O . PHE A 1 33 ? 5.458 -4.958 5.973 1.00 61.31 33 PHE A O 15
ATOM 16183 N N . GLU A 1 34 ? 6.597 -2.985 5.881 1.00 43.10 34 GLU A N 15
ATOM 16184 C CA . GLU A 1 34 ? 6.702 -2.731 7.336 1.00 34.42 34 GLU A CA 15
ATOM 16185 C C . GLU A 1 34 ? 6.136 -1.335 7.672 1.00 54.22 34 GLU A C 15
ATOM 16186 O O . GLU A 1 34 ? 5.813 -0.556 6.769 1.00 51.11 34 GLU A O 15
ATOM 16198 N N . ILE A 1 35 ? 6.047 -1.035 8.983 1.00 22.13 35 ILE A N 15
ATOM 16199 C CA . ILE A 1 35 ? 5.487 0.228 9.508 1.00 1.44 35 ILE A CA 15
ATOM 16200 C C . ILE A 1 35 ? 6.410 1.414 9.179 1.00 12.10 35 ILE A C 15
ATOM 16201 O O . ILE A 1 35 ? 7.518 1.519 9.712 1.00 71.22 35 ILE A O 15
ATOM 16217 N N . GLY A 1 36 ? 5.926 2.294 8.296 1.00 61.43 36 GLY A N 15
ATOM 16218 C CA . GLY A 1 36 ? 6.663 3.485 7.866 1.00 21.32 36 GLY A CA 15
ATOM 16219 C C . GLY A 1 36 ? 6.961 3.478 6.381 1.00 55.43 36 GLY A C 15
ATOM 16220 O O . GLY A 1 36 ? 7.513 4.456 5.859 1.00 64.21 36 GLY A O 15
ATOM 16224 N N . ALA A 1 37 ? 6.608 2.360 5.706 1.00 61.55 37 ALA A N 15
ATOM 16225 C CA . ALA A 1 37 ? 6.761 2.206 4.257 1.00 4.34 37 ALA A CA 15
ATOM 16226 C C . ALA A 1 37 ? 5.880 3.236 3.540 1.00 33.41 37 ALA A C 15
ATOM 16227 O O . ALA A 1 37 ? 4.658 3.208 3.675 1.00 41.45 37 ALA A O 15
ATOM 16234 N N . ILE A 1 38 ? 6.522 4.181 2.855 1.00 54.34 38 ILE A N 15
ATOM 16235 C CA . ILE A 1 38 ? 5.840 5.212 2.064 1.00 20.11 38 ILE A CA 15
ATOM 16236 C C . ILE A 1 38 ? 5.532 4.665 0.659 1.00 1.10 38 ILE A C 15
ATOM 16237 O O . ILE A 1 38 ? 6.325 3.901 0.103 1.00 21.44 38 ILE A O 15
ATOM 16253 N N . PHE A 1 39 ? 4.357 5.023 0.118 1.00 32.52 39 PHE A N 15
ATOM 16254 C CA . PHE A 1 39 ? 3.896 4.594 -1.215 1.00 31.13 39 PHE A CA 15
ATOM 16255 C C . PHE A 1 39 ? 3.626 5.842 -2.056 1.00 50.34 39 PHE A C 15
ATOM 16256 O O . PHE A 1 39 ? 3.075 6.820 -1.547 1.00 15.21 39 PHE A O 15
ATOM 16273 N N . GLU A 1 40 ? 4.023 5.810 -3.336 1.00 14.10 40 GLU A N 15
ATOM 16274 C CA . GLU A 1 40 ? 3.831 6.928 -4.274 1.00 52.24 40 GLU A CA 15
ATOM 16275 C C . GLU A 1 40 ? 2.748 6.587 -5.296 1.00 2.03 40 GLU A C 15
ATOM 16276 O O . GLU A 1 40 ? 2.570 5.409 -5.646 1.00 63.25 40 GLU A O 15
ATOM 16288 N N . ASP A 1 41 ? 2.056 7.648 -5.768 1.00 75.15 41 ASP A N 15
ATOM 16289 C CA . ASP A 1 41 ? 0.986 7.575 -6.789 1.00 4.34 41 ASP A CA 15
ATOM 16290 C C . ASP A 1 41 ? -0.091 6.574 -6.366 1.00 52.43 41 ASP A C 15
ATOM 16291 O O . ASP A 1 41 ? -0.482 5.693 -7.139 1.00 52.45 41 ASP A O 15
ATOM 16300 N N . VAL A 1 42 ? -0.545 6.713 -5.107 1.00 31.01 42 VAL A N 15
ATOM 16301 C CA . VAL A 1 42 ? -1.453 5.740 -4.483 1.00 30.11 42 VAL A CA 15
ATOM 16302 C C . VAL A 1 42 ? -2.864 5.882 -5.078 1.00 14.31 42 VAL A C 15
ATOM 16303 O O . VAL A 1 42 ? -3.487 6.943 -5.011 1.00 3.15 42 VAL A O 15
ATOM 16316 N N . GLN A 1 43 ? -3.342 4.780 -5.640 1.00 55.24 43 GLN A N 15
ATOM 16317 C CA . GLN A 1 43 ? -4.621 4.688 -6.348 1.00 73.25 43 GLN A CA 15
ATOM 16318 C C . GLN A 1 43 ? -5.451 3.592 -5.700 1.00 62.31 43 GLN A C 15
ATOM 16319 O O . GLN A 1 43 ? -4.960 2.885 -4.823 1.00 41.00 43 GLN A O 15
ATOM 16333 N N . THR A 1 44 ? -6.698 3.454 -6.137 1.00 42.23 44 THR A N 15
ATOM 16334 C CA . THR A 1 44 ? -7.542 2.332 -5.742 1.00 61.23 44 THR A CA 15
ATOM 16335 C C . THR A 1 44 ? -7.218 1.119 -6.654 1.00 30.15 44 THR A C 15
ATOM 16336 O O . THR A 1 44 ? -6.942 1.295 -7.845 1.00 73.22 44 THR A O 15
ATOM 16347 N N . SER A 1 45 ? -7.240 -0.090 -6.078 1.00 41.14 45 SER A N 15
ATOM 16348 C CA . SER A 1 45 ? -7.058 -1.343 -6.835 1.00 54.54 45 SER A CA 15
ATOM 16349 C C . SER A 1 45 ? -8.359 -1.736 -7.541 1.00 0.53 45 SER A C 15
ATOM 16350 O O . SER A 1 45 ? -9.394 -1.076 -7.356 1.00 74.11 45 SER A O 15
ATOM 16358 N N . ARG A 1 46 ? -8.302 -2.808 -8.362 1.00 1.12 46 ARG A N 15
ATOM 16359 C CA . ARG A 1 46 ? -9.513 -3.411 -8.952 1.00 24.44 46 ARG A CA 15
ATOM 16360 C C . ARG A 1 46 ? -10.383 -3.991 -7.817 1.00 31.01 46 ARG A C 15
ATOM 16361 O O . ARG A 1 46 ? -11.617 -3.989 -7.894 1.00 62.03 46 ARG A O 15
ATOM 16382 N N . GLU A 1 47 ? -9.703 -4.466 -6.756 1.00 74.31 47 GLU A N 15
ATOM 16383 C CA . GLU A 1 47 ? -10.339 -4.948 -5.521 1.00 44.43 47 GLU A CA 15
ATOM 16384 C C . GLU A 1 47 ? -10.699 -3.751 -4.604 1.00 71.03 47 GLU A C 15
ATOM 16385 O O . GLU A 1 47 ? -9.800 -2.971 -4.246 1.00 43.11 47 GLU A O 15
ATOM 16397 N N . PRO A 1 48 ? -12.015 -3.564 -4.238 1.00 52.22 48 PRO A N 15
ATOM 16398 C CA . PRO A 1 48 ? -12.428 -2.596 -3.188 1.00 71.41 48 PRO A CA 15
ATOM 16399 C C . PRO A 1 48 ? -11.880 -3.031 -1.806 1.00 2.50 48 PRO A C 15
ATOM 16400 O O . PRO A 1 48 ? -12.274 -4.078 -1.279 1.00 15.53 48 PRO A O 15
ATOM 16411 N N . GLY A 1 49 ? -10.944 -2.238 -1.262 1.00 34.33 49 GLY A N 15
ATOM 16412 C CA . GLY A 1 49 ? -10.257 -2.563 0.004 1.00 12.22 49 GLY A CA 15
ATOM 16413 C C . GLY A 1 49 ? -8.751 -2.656 -0.174 1.00 10.43 49 GLY A C 15
ATOM 16414 O O . GLY A 1 49 ? -7.998 -2.678 0.807 1.00 61.25 49 GLY A O 15
ATOM 16418 N N . TRP A 1 50 ? -8.316 -2.765 -1.444 1.00 44.33 50 TRP A N 15
ATOM 16419 C CA . TRP A 1 50 ? -6.895 -2.770 -1.829 1.00 31.15 50 TRP A CA 15
ATOM 16420 C C . TRP A 1 50 ? -6.580 -1.505 -2.642 1.00 13.31 50 TRP A C 15
ATOM 16421 O O . TRP A 1 50 ? -7.480 -0.837 -3.151 1.00 15.30 50 TRP A O 15
ATOM 16442 N N . LEU A 1 51 ? -5.282 -1.219 -2.797 1.00 43.34 51 LEU A N 15
ATOM 16443 C CA . LEU A 1 51 ? -4.755 0.004 -3.437 1.00 61.31 51 LEU A CA 15
ATOM 16444 C C . LEU A 1 51 ? -3.619 -0.380 -4.406 1.00 73.05 51 LEU A C 15
ATOM 16445 O O . LEU A 1 51 ? -3.040 -1.455 -4.287 1.00 13.35 51 LEU A O 15
ATOM 16461 N N . GLU A 1 52 ? -3.336 0.477 -5.386 1.00 10.33 52 GLU A N 15
ATOM 16462 C CA . GLU A 1 52 ? -2.204 0.309 -6.315 1.00 15.20 52 GLU A CA 15
ATOM 16463 C C . GLU A 1 52 ? -1.222 1.457 -6.079 1.00 70.22 52 GLU A C 15
ATOM 16464 O O . GLU A 1 52 ? -1.580 2.622 -6.242 1.00 10.44 52 GLU A O 15
ATOM 16476 N N . GLY A 1 53 ? 0.019 1.122 -5.717 1.00 12.41 53 GLY A N 15
ATOM 16477 C CA . GLY A 1 53 ? 1.023 2.126 -5.346 1.00 54.31 53 GLY A CA 15
ATOM 16478 C C . GLY A 1 53 ? 2.437 1.632 -5.566 1.00 71.23 53 GLY A C 15
ATOM 16479 O O . GLY A 1 53 ? 2.679 0.418 -5.639 1.00 10.15 53 GLY A O 15
ATOM 16483 N N . THR A 1 54 ? 3.367 2.589 -5.645 1.00 42.23 54 THR A N 15
ATOM 16484 C CA . THR A 1 54 ? 4.776 2.350 -5.949 1.00 53.14 54 THR A CA 15
ATOM 16485 C C . THR A 1 54 ? 5.580 2.291 -4.632 1.00 24.43 54 THR A C 15
ATOM 16486 O O . THR A 1 54 ? 5.643 3.275 -3.887 1.00 51.40 54 THR A O 15
ATOM 16497 N N . LEU A 1 55 ? 6.180 1.127 -4.370 1.00 61.35 55 LEU A N 15
ATOM 16498 C CA . LEU A 1 55 ? 6.911 0.826 -3.129 1.00 73.42 55 LEU A CA 15
ATOM 16499 C C . LEU A 1 55 ? 8.321 0.337 -3.498 1.00 55.23 55 LEU A C 15
ATOM 16500 O O . LEU A 1 55 ? 8.469 -0.788 -3.977 1.00 75.23 55 LEU A O 15
ATOM 16516 N N . ASN A 1 56 ? 9.338 1.204 -3.283 1.00 54.24 56 ASN A N 15
ATOM 16517 C CA . ASN A 1 56 ? 10.760 0.955 -3.659 1.00 2.52 56 ASN A CA 15
ATOM 16518 C C . ASN A 1 56 ? 10.896 0.802 -5.190 1.00 5.04 56 ASN A C 15
ATOM 16519 O O . ASN A 1 56 ? 11.792 0.099 -5.682 1.00 11.13 56 ASN A O 15
ATOM 16530 N N . GLY A 1 57 ? 10.012 1.495 -5.934 1.00 72.11 57 GLY A N 15
ATOM 16531 C CA . GLY A 1 57 ? 9.943 1.377 -7.394 1.00 73.54 57 GLY A CA 15
ATOM 16532 C C . GLY A 1 57 ? 9.244 0.103 -7.853 1.00 62.52 57 GLY A C 15
ATOM 16533 O O . GLY A 1 57 ? 9.483 -0.368 -8.971 1.00 51.31 57 GLY A O 15
ATOM 16537 N N . LYS A 1 58 ? 8.373 -0.450 -6.985 1.00 75.12 58 LYS A N 15
ATOM 16538 C CA . LYS A 1 58 ? 7.650 -1.712 -7.239 1.00 22.01 58 LYS A CA 15
ATOM 16539 C C . LYS A 1 58 ? 6.136 -1.513 -7.014 1.00 31.34 58 LYS A C 15
ATOM 16540 O O . LYS A 1 58 ? 5.688 -1.272 -5.888 1.00 60.54 58 LYS A O 15
ATOM 16559 N N . ARG A 1 59 ? 5.370 -1.650 -8.090 1.00 2.21 59 ARG A N 15
ATOM 16560 C CA . ARG A 1 59 ? 3.913 -1.459 -8.095 1.00 34.51 59 ARG A CA 15
ATOM 16561 C C . ARG A 1 59 ? 3.244 -2.801 -7.760 1.00 64.05 59 ARG A C 15
ATOM 16562 O O . ARG A 1 59 ? 3.653 -3.844 -8.283 1.00 51.12 59 ARG A O 15
ATOM 16583 N N . GLY A 1 60 ? 2.227 -2.766 -6.887 1.00 2.34 60 GLY A N 15
ATOM 16584 C CA . GLY A 1 60 ? 1.430 -3.944 -6.582 1.00 2.15 60 GLY A CA 15
ATOM 16585 C C . GLY A 1 60 ? 0.220 -3.615 -5.728 1.00 53.41 60 GLY A C 15
ATOM 16586 O O . GLY A 1 60 ? -0.099 -2.436 -5.501 1.00 63.42 60 GLY A O 15
ATOM 16590 N N . LEU A 1 61 ? -0.454 -4.682 -5.276 1.00 14.10 61 LEU A N 15
ATOM 16591 C CA . LEU A 1 61 ? -1.637 -4.596 -4.416 1.00 23.05 61 LEU A CA 15
ATOM 16592 C C . LEU A 1 61 ? -1.227 -4.241 -2.978 1.00 4.31 61 LEU A C 15
ATOM 16593 O O . LEU A 1 61 ? -0.406 -4.920 -2.380 1.00 61.05 61 LEU A O 15
ATOM 16609 N N . ILE A 1 62 ? -1.843 -3.204 -2.434 1.00 11.10 62 ILE A N 15
ATOM 16610 C CA . ILE A 1 62 ? -1.594 -2.731 -1.071 1.00 40.24 62 ILE A CA 15
ATOM 16611 C C . ILE A 1 62 ? -2.892 -2.902 -0.275 1.00 3.51 62 ILE A C 15
ATOM 16612 O O . ILE A 1 62 ? -3.933 -2.413 -0.714 1.00 62.42 62 ILE A O 15
ATOM 16628 N N . PRO A 1 63 ? -2.873 -3.573 0.911 1.00 42.14 63 PRO A N 15
ATOM 16629 C CA . PRO A 1 63 ? -4.054 -3.618 1.785 1.00 72.25 63 PRO A CA 15
ATOM 16630 C C . PRO A 1 63 ? -4.251 -2.244 2.454 1.00 44.44 63 PRO A C 15
ATOM 16631 O O . PRO A 1 63 ? -3.384 -1.787 3.214 1.00 65.12 63 PRO A O 15
ATOM 16642 N N . GLN A 1 64 ? -5.378 -1.580 2.117 1.00 1.02 64 GLN A N 15
ATOM 16643 C CA . GLN A 1 64 ? -5.726 -0.239 2.626 1.00 31.43 64 GLN A CA 15
ATOM 16644 C C . GLN A 1 64 ? -5.821 -0.226 4.171 1.00 55.13 64 GLN A C 15
ATOM 16645 O O . GLN A 1 64 ? -5.551 0.794 4.813 1.00 12.33 64 GLN A O 15
ATOM 16659 N N . ASN A 1 65 ? -6.122 -1.401 4.747 1.00 64.52 65 ASN A N 15
ATOM 16660 C CA . ASN A 1 65 ? -6.302 -1.586 6.203 1.00 4.52 65 ASN A CA 15
ATOM 16661 C C . ASN A 1 65 ? -4.966 -1.516 6.972 1.00 2.04 65 ASN A C 15
ATOM 16662 O O . ASN A 1 65 ? -4.965 -1.511 8.205 1.00 61.31 65 ASN A O 15
ATOM 16673 N N . TYR A 1 66 ? -3.838 -1.488 6.248 1.00 5.43 66 TYR A N 15
ATOM 16674 C CA . TYR A 1 66 ? -2.498 -1.384 6.859 1.00 72.45 66 TYR A CA 15
ATOM 16675 C C . TYR A 1 66 ? -1.863 -0.018 6.611 1.00 14.43 66 TYR A C 15
ATOM 16676 O O . TYR A 1 66 ? -0.830 0.289 7.209 1.00 64.05 66 TYR A O 15
ATOM 16694 N N . VAL A 1 67 ? -2.461 0.808 5.736 1.00 44.11 67 VAL A N 15
ATOM 16695 C CA . VAL A 1 67 ? -1.849 2.086 5.306 1.00 52.13 67 VAL A CA 15
ATOM 16696 C C . VAL A 1 67 ? -2.768 3.284 5.589 1.00 12.14 67 VAL A C 15
ATOM 16697 O O . VAL A 1 67 ? -3.991 3.144 5.709 1.00 62.51 67 VAL A O 15
ATOM 16710 N N . LYS A 1 68 ? -2.142 4.453 5.677 1.00 32.32 68 LYS A N 15
ATOM 16711 C CA . LYS A 1 68 ? -2.790 5.739 5.952 1.00 32.14 68 LYS A CA 15
ATOM 16712 C C . LYS A 1 68 ? -2.388 6.724 4.842 1.00 63.42 68 LYS A C 15
ATOM 16713 O O . LYS A 1 68 ? -1.199 7.060 4.717 1.00 5.51 68 LYS A O 15
ATOM 16732 N N . LEU A 1 69 ? -3.364 7.150 4.029 1.00 31.55 69 LEU A N 15
ATOM 16733 C CA . LEU A 1 69 ? -3.139 8.066 2.898 1.00 44.54 69 LEU A CA 15
ATOM 16734 C C . LEU A 1 69 ? -2.618 9.440 3.380 1.00 40.32 69 LEU A C 15
ATOM 16735 O O . LEU A 1 69 ? -3.339 10.186 4.054 1.00 24.54 69 LEU A O 15
ATOM 16751 N N . LEU A 1 70 ? -1.349 9.743 3.048 1.00 13.01 70 LEU A N 15
ATOM 16752 C CA . LEU A 1 70 ? -0.729 11.045 3.341 1.00 1.03 70 LEU A CA 15
ATOM 16753 C C . LEU A 1 70 ? -1.277 12.097 2.354 1.00 60.20 70 LEU A C 15
ATOM 16754 O O . LEU A 1 70 ? -2.010 13.021 2.786 1.00 64.34 70 LEU A O 15
ATOM 16771 N N . MET A 1 1 ? -7.592 19.208 -22.077 1.00 13.55 1 MET A N 16
ATOM 16772 C CA . MET A 1 1 ? -7.180 20.624 -21.946 1.00 12.23 1 MET A CA 16
ATOM 16773 C C . MET A 1 1 ? -6.479 21.068 -23.238 1.00 51.11 1 MET A C 16
ATOM 16774 O O . MET A 1 1 ? -5.246 21.122 -23.317 1.00 4.44 1 MET A O 16
ATOM 16790 N N . GLY A 1 2 ? -7.294 21.313 -24.280 1.00 22.32 2 GLY A N 16
ATOM 16791 C CA . GLY A 1 2 ? -6.808 21.743 -25.595 1.00 4.12 2 GLY A CA 16
ATOM 16792 C C . GLY A 1 2 ? -6.712 23.256 -25.734 1.00 40.02 2 GLY A C 16
ATOM 16793 O O . GLY A 1 2 ? -6.310 23.748 -26.801 1.00 73.51 2 GLY A O 16
ATOM 16797 N N . HIS A 1 3 ? -7.084 23.983 -24.657 1.00 53.34 3 HIS A N 16
ATOM 16798 C CA . HIS A 1 3 ? -6.972 25.452 -24.577 1.00 14.24 3 HIS A CA 16
ATOM 16799 C C . HIS A 1 3 ? -5.511 25.878 -24.815 1.00 3.22 3 HIS A C 16
ATOM 16800 O O . HIS A 1 3 ? -4.615 25.425 -24.087 1.00 4.45 3 HIS A O 16
ATOM 16815 N N . HIS A 1 4 ? -5.307 26.755 -25.832 1.00 51.22 4 HIS A N 16
ATOM 16816 C CA . HIS A 1 4 ? -3.979 27.174 -26.353 1.00 65.43 4 HIS A CA 16
ATOM 16817 C C . HIS A 1 4 ? -2.998 27.601 -25.234 1.00 11.14 4 HIS A C 16
ATOM 16818 O O . HIS A 1 4 ? -1.786 27.346 -25.327 1.00 21.12 4 HIS A O 16
ATOM 16833 N N . HIS A 1 5 ? -3.549 28.231 -24.180 1.00 21.21 5 HIS A N 16
ATOM 16834 C CA . HIS A 1 5 ? -2.810 28.589 -22.955 1.00 13.21 5 HIS A CA 16
ATOM 16835 C C . HIS A 1 5 ? -2.573 27.322 -22.092 1.00 34.13 5 HIS A C 16
ATOM 16836 O O . HIS A 1 5 ? -3.302 27.052 -21.132 1.00 1.41 5 HIS A O 16
ATOM 16851 N N . HIS A 1 6 ? -1.584 26.517 -22.510 1.00 0.41 6 HIS A N 16
ATOM 16852 C CA . HIS A 1 6 ? -1.184 25.275 -21.812 1.00 5.13 6 HIS A CA 16
ATOM 16853 C C . HIS A 1 6 ? -0.123 25.597 -20.739 1.00 14.13 6 HIS A C 16
ATOM 16854 O O . HIS A 1 6 ? 1.032 25.911 -21.079 1.00 10.22 6 HIS A O 16
ATOM 16869 N N . HIS A 1 7 ? -0.536 25.566 -19.463 1.00 23.44 7 HIS A N 16
ATOM 16870 C CA . HIS A 1 7 ? 0.352 25.773 -18.303 1.00 25.10 7 HIS A CA 16
ATOM 16871 C C . HIS A 1 7 ? -0.222 25.037 -17.084 1.00 71.32 7 HIS A C 16
ATOM 16872 O O . HIS A 1 7 ? -1.383 25.256 -16.716 1.00 63.02 7 HIS A O 16
ATOM 16887 N N . HIS A 1 8 ? 0.586 24.153 -16.478 1.00 63.41 8 HIS A N 16
ATOM 16888 C CA . HIS A 1 8 ? 0.272 23.499 -15.194 1.00 12.01 8 HIS A CA 16
ATOM 16889 C C . HIS A 1 8 ? 1.551 23.439 -14.340 1.00 2.13 8 HIS A C 16
ATOM 16890 O O . HIS A 1 8 ? 2.575 22.893 -14.772 1.00 12.14 8 HIS A O 16
ATOM 16905 N N . SER A 1 9 ? 1.472 24.025 -13.143 1.00 21.11 9 SER A N 16
ATOM 16906 C CA . SER A 1 9 ? 2.586 24.144 -12.195 1.00 64.02 9 SER A CA 16
ATOM 16907 C C . SER A 1 9 ? 2.046 23.944 -10.768 1.00 4.43 9 SER A C 16
ATOM 16908 O O . SER A 1 9 ? 0.832 24.103 -10.540 1.00 2.44 9 SER A O 16
ATOM 16916 N N . HIS A 1 10 ? 2.956 23.609 -9.813 1.00 14.42 10 HIS A N 16
ATOM 16917 C CA . HIS A 1 10 ? 2.597 23.143 -8.446 1.00 30.45 10 HIS A CA 16
ATOM 16918 C C . HIS A 1 10 ? 1.803 21.818 -8.559 1.00 34.13 10 HIS A C 16
ATOM 16919 O O . HIS A 1 10 ? 1.998 21.085 -9.547 1.00 13.33 10 HIS A O 16
ATOM 16934 N N . MET A 1 11 ? 0.961 21.493 -7.535 1.00 51.11 11 MET A N 16
ATOM 16935 C CA . MET A 1 11 ? 0.016 20.346 -7.561 1.00 64.40 11 MET A CA 16
ATOM 16936 C C . MET A 1 11 ? 0.739 18.986 -7.669 1.00 61.23 11 MET A C 16
ATOM 16937 O O . MET A 1 11 ? 1.263 18.631 -8.735 1.00 74.41 11 MET A O 16
ATOM 16951 N N . ILE A 1 12 ? 0.759 18.215 -6.568 1.00 12.55 12 ILE A N 16
ATOM 16952 C CA . ILE A 1 12 ? 1.274 16.844 -6.595 1.00 33.23 12 ILE A CA 16
ATOM 16953 C C . ILE A 1 12 ? 0.254 15.978 -7.354 1.00 73.42 12 ILE A C 16
ATOM 16954 O O . ILE A 1 12 ? -0.841 15.693 -6.857 1.00 64.32 12 ILE A O 16
ATOM 16970 N N . ARG A 1 13 ? 0.633 15.605 -8.580 1.00 5.52 13 ARG A N 16
ATOM 16971 C CA . ARG A 1 13 ? -0.271 15.037 -9.597 1.00 14.01 13 ARG A CA 16
ATOM 16972 C C . ARG A 1 13 ? -0.869 13.669 -9.209 1.00 61.14 13 ARG A C 16
ATOM 16973 O O . ARG A 1 13 ? -1.859 13.240 -9.805 1.00 72.42 13 ARG A O 16
ATOM 16994 N N . SER A 1 14 ? -0.287 13.019 -8.193 1.00 51.11 14 SER A N 16
ATOM 16995 C CA . SER A 1 14 ? -0.751 11.735 -7.674 1.00 22.11 14 SER A CA 16
ATOM 16996 C C . SER A 1 14 ? -0.565 11.717 -6.136 1.00 55.24 14 SER A C 16
ATOM 16997 O O . SER A 1 14 ? -0.110 12.699 -5.542 1.00 63.31 14 SER A O 16
ATOM 17005 N N . ARG A 1 15 ? -0.923 10.598 -5.501 1.00 2.21 15 ARG A N 16
ATOM 17006 C CA . ARG A 1 15 ? -1.024 10.482 -4.027 1.00 63.45 15 ARG A CA 16
ATOM 17007 C C . ARG A 1 15 ? 0.138 9.677 -3.428 1.00 74.01 15 ARG A C 16
ATOM 17008 O O . ARG A 1 15 ? 0.920 9.061 -4.150 1.00 42.35 15 ARG A O 16
ATOM 17029 N N . LYS A 1 16 ? 0.249 9.722 -2.092 1.00 45.42 16 LYS A N 16
ATOM 17030 C CA . LYS A 1 16 ? 1.147 8.850 -1.312 1.00 34.04 16 LYS A CA 16
ATOM 17031 C C . LYS A 1 16 ? 0.345 8.077 -0.250 1.00 23.24 16 LYS A C 16
ATOM 17032 O O . LYS A 1 16 ? -0.875 8.245 -0.126 1.00 14.05 16 LYS A O 16
ATOM 17051 N N . ALA A 1 17 ? 1.060 7.215 0.499 1.00 14.12 17 ALA A N 16
ATOM 17052 C CA . ALA A 1 17 ? 0.523 6.456 1.642 1.00 22.21 17 ALA A CA 16
ATOM 17053 C C . ALA A 1 17 ? 1.676 6.087 2.588 1.00 13.54 17 ALA A C 16
ATOM 17054 O O . ALA A 1 17 ? 2.804 5.903 2.142 1.00 62.24 17 ALA A O 16
ATOM 17061 N N . ARG A 1 18 ? 1.395 6.007 3.891 1.00 25.14 18 ARG A N 16
ATOM 17062 C CA . ARG A 1 18 ? 2.362 5.539 4.892 1.00 21.12 18 ARG A CA 16
ATOM 17063 C C . ARG A 1 18 ? 1.752 4.344 5.613 1.00 41.21 18 ARG A C 16
ATOM 17064 O O . ARG A 1 18 ? 0.658 4.458 6.180 1.00 2.05 18 ARG A O 16
ATOM 17085 N N . ALA A 1 19 ? 2.446 3.209 5.548 1.00 70.03 19 ALA A N 16
ATOM 17086 C CA . ALA A 1 19 ? 2.009 1.975 6.184 1.00 70.13 19 ALA A CA 16
ATOM 17087 C C . ALA A 1 19 ? 1.988 2.130 7.711 1.00 65.33 19 ALA A C 16
ATOM 17088 O O . ALA A 1 19 ? 3.030 2.342 8.329 1.00 62.45 19 ALA A O 16
ATOM 17095 N N . VAL A 1 20 ? 0.786 2.040 8.295 1.00 45.03 20 VAL A N 16
ATOM 17096 C CA . VAL A 1 20 ? 0.572 2.148 9.753 1.00 72.34 20 VAL A CA 16
ATOM 17097 C C . VAL A 1 20 ? 0.510 0.747 10.406 1.00 14.21 20 VAL A C 16
ATOM 17098 O O . VAL A 1 20 ? 0.494 0.635 11.637 1.00 33.11 20 VAL A O 16
ATOM 17111 N N . TYR A 1 21 ? 0.486 -0.315 9.566 1.00 1.34 21 TYR A N 16
ATOM 17112 C CA . TYR A 1 21 ? 0.594 -1.733 10.000 1.00 54.44 21 TYR A CA 16
ATOM 17113 C C . TYR A 1 21 ? 1.488 -2.518 9.001 1.00 52.43 21 TYR A C 16
ATOM 17114 O O . TYR A 1 21 ? 1.574 -2.123 7.823 1.00 51.53 21 TYR A O 16
ATOM 17132 N N . PRO A 1 22 ? 2.181 -3.628 9.448 1.00 11.41 22 PRO A N 16
ATOM 17133 C CA . PRO A 1 22 ? 2.964 -4.497 8.534 1.00 4.23 22 PRO A CA 16
ATOM 17134 C C . PRO A 1 22 ? 2.066 -5.437 7.681 1.00 14.43 22 PRO A C 16
ATOM 17135 O O . PRO A 1 22 ? 1.054 -5.959 8.168 1.00 74.21 22 PRO A O 16
ATOM 17146 N N . CYS A 1 23 ? 2.456 -5.640 6.413 1.00 41.44 23 CYS A N 16
ATOM 17147 C CA . CYS A 1 23 ? 1.768 -6.538 5.475 1.00 54.34 23 CYS A CA 16
ATOM 17148 C C . CYS A 1 23 ? 2.749 -7.558 4.915 1.00 13.21 23 CYS A C 16
ATOM 17149 O O . CYS A 1 23 ? 3.472 -7.281 3.948 1.00 11.11 23 CYS A O 16
ATOM 17157 N N . GLU A 1 24 ? 2.790 -8.724 5.558 1.00 53.34 24 GLU A N 16
ATOM 17158 C CA . GLU A 1 24 ? 3.577 -9.867 5.095 1.00 12.24 24 GLU A CA 16
ATOM 17159 C C . GLU A 1 24 ? 2.836 -10.539 3.927 1.00 40.13 24 GLU A C 16
ATOM 17160 O O . GLU A 1 24 ? 1.924 -11.346 4.130 1.00 52.34 24 GLU A O 16
ATOM 17172 N N . ALA A 1 25 ? 3.195 -10.118 2.701 1.00 71.10 25 ALA A N 16
ATOM 17173 C CA . ALA A 1 25 ? 2.571 -10.596 1.451 1.00 2.55 25 ALA A CA 16
ATOM 17174 C C . ALA A 1 25 ? 2.989 -12.034 1.123 1.00 33.53 25 ALA A C 16
ATOM 17175 O O . ALA A 1 25 ? 3.957 -12.563 1.691 1.00 74.22 25 ALA A O 16
ATOM 17182 N N . GLU A 1 26 ? 2.255 -12.656 0.195 1.00 23.42 26 GLU A N 16
ATOM 17183 C CA . GLU A 1 26 ? 2.509 -14.047 -0.237 1.00 21.15 26 GLU A CA 16
ATOM 17184 C C . GLU A 1 26 ? 2.316 -14.179 -1.757 1.00 53.43 26 GLU A C 16
ATOM 17185 O O . GLU A 1 26 ? 2.980 -15.000 -2.397 1.00 71.52 26 GLU A O 16
ATOM 17197 N N . HIS A 1 27 ? 1.428 -13.342 -2.330 1.00 2.04 27 HIS A N 16
ATOM 17198 C CA . HIS A 1 27 ? 1.200 -13.282 -3.786 1.00 51.44 27 HIS A CA 16
ATOM 17199 C C . HIS A 1 27 ? 2.172 -12.258 -4.391 1.00 31.24 27 HIS A C 16
ATOM 17200 O O . HIS A 1 27 ? 2.427 -11.222 -3.770 1.00 22.24 27 HIS A O 16
ATOM 17214 N N . SER A 1 28 ? 2.668 -12.544 -5.608 1.00 22.54 28 SER A N 16
ATOM 17215 C CA . SER A 1 28 ? 3.519 -11.618 -6.390 1.00 35.54 28 SER A CA 16
ATOM 17216 C C . SER A 1 28 ? 2.772 -10.297 -6.667 1.00 1.35 28 SER A C 16
ATOM 17217 O O . SER A 1 28 ? 3.375 -9.228 -6.669 1.00 21.12 28 SER A O 16
ATOM 17225 N N . SER A 1 29 ? 1.443 -10.415 -6.855 1.00 52.03 29 SER A N 16
ATOM 17226 C CA . SER A 1 29 ? 0.538 -9.281 -7.104 1.00 21.22 29 SER A CA 16
ATOM 17227 C C . SER A 1 29 ? 0.545 -8.248 -5.951 1.00 74.24 29 SER A C 16
ATOM 17228 O O . SER A 1 29 ? 0.359 -7.064 -6.189 1.00 2.33 29 SER A O 16
ATOM 17236 N N . GLU A 1 30 ? 0.771 -8.727 -4.715 1.00 45.42 30 GLU A N 16
ATOM 17237 C CA . GLU A 1 30 ? 0.723 -7.899 -3.491 1.00 12.15 30 GLU A CA 16
ATOM 17238 C C . GLU A 1 30 ? 2.058 -7.155 -3.234 1.00 1.14 30 GLU A C 16
ATOM 17239 O O . GLU A 1 30 ? 3.065 -7.414 -3.898 1.00 61.33 30 GLU A O 16
ATOM 17251 N N . LEU A 1 31 ? 2.033 -6.221 -2.265 1.00 72.43 31 LEU A N 16
ATOM 17252 C CA . LEU A 1 31 ? 3.232 -5.528 -1.748 1.00 30.40 31 LEU A CA 16
ATOM 17253 C C . LEU A 1 31 ? 3.532 -6.015 -0.326 1.00 12.33 31 LEU A C 16
ATOM 17254 O O . LEU A 1 31 ? 2.632 -6.096 0.518 1.00 71.03 31 LEU A O 16
ATOM 17270 N N . SER A 1 32 ? 4.806 -6.345 -0.088 1.00 2.35 32 SER A N 16
ATOM 17271 C CA . SER A 1 32 ? 5.311 -6.785 1.220 1.00 23.43 32 SER A CA 16
ATOM 17272 C C . SER A 1 32 ? 5.992 -5.592 1.905 1.00 1.32 32 SER A C 16
ATOM 17273 O O . SER A 1 32 ? 6.909 -4.993 1.322 1.00 14.42 32 SER A O 16
ATOM 17281 N N . PHE A 1 33 ? 5.574 -5.262 3.138 1.00 75.44 33 PHE A N 16
ATOM 17282 C CA . PHE A 1 33 ? 6.007 -4.028 3.816 1.00 63.04 33 PHE A CA 16
ATOM 17283 C C . PHE A 1 33 ? 5.791 -4.084 5.333 1.00 60.41 33 PHE A C 16
ATOM 17284 O O . PHE A 1 33 ? 5.305 -5.082 5.876 1.00 14.13 33 PHE A O 16
ATOM 17301 N N . GLU A 1 34 ? 6.185 -2.990 5.994 1.00 41.11 34 GLU A N 16
ATOM 17302 C CA . GLU A 1 34 ? 6.122 -2.832 7.455 1.00 41.23 34 GLU A CA 16
ATOM 17303 C C . GLU A 1 34 ? 5.684 -1.405 7.806 1.00 53.30 34 GLU A C 16
ATOM 17304 O O . GLU A 1 34 ? 5.501 -0.578 6.905 1.00 71.50 34 GLU A O 16
ATOM 17316 N N . ILE A 1 35 ? 5.539 -1.133 9.113 1.00 21.11 35 ILE A N 16
ATOM 17317 C CA . ILE A 1 35 ? 5.192 0.201 9.631 1.00 65.22 35 ILE A CA 16
ATOM 17318 C C . ILE A 1 35 ? 6.286 1.216 9.251 1.00 13.33 35 ILE A C 16
ATOM 17319 O O . ILE A 1 35 ? 7.441 1.075 9.671 1.00 32.22 35 ILE A O 16
ATOM 17335 N N . GLY A 1 36 ? 5.915 2.209 8.427 1.00 62.25 36 GLY A N 16
ATOM 17336 C CA . GLY A 1 36 ? 6.828 3.274 7.988 1.00 1.11 36 GLY A CA 16
ATOM 17337 C C . GLY A 1 36 ? 6.942 3.369 6.477 1.00 64.52 36 GLY A C 16
ATOM 17338 O O . GLY A 1 36 ? 7.348 4.415 5.952 1.00 55.22 36 GLY A O 16
ATOM 17342 N N . ALA A 1 37 ? 6.582 2.266 5.787 1.00 23.41 37 ALA A N 16
ATOM 17343 C CA . ALA A 1 37 ? 6.698 2.130 4.329 1.00 70.31 37 ALA A CA 16
ATOM 17344 C C . ALA A 1 37 ? 5.941 3.246 3.592 1.00 34.23 37 ALA A C 16
ATOM 17345 O O . ALA A 1 37 ? 4.709 3.277 3.601 1.00 71.42 37 ALA A O 16
ATOM 17352 N N . ILE A 1 38 ? 6.703 4.184 3.022 1.00 71.40 38 ILE A N 16
ATOM 17353 C CA . ILE A 1 38 ? 6.162 5.259 2.179 1.00 73.24 38 ILE A CA 16
ATOM 17354 C C . ILE A 1 38 ? 5.959 4.732 0.746 1.00 44.20 38 ILE A C 16
ATOM 17355 O O . ILE A 1 38 ? 6.870 4.139 0.152 1.00 30.31 38 ILE A O 16
ATOM 17371 N N . PHE A 1 39 ? 4.756 4.945 0.223 1.00 31.21 39 PHE A N 16
ATOM 17372 C CA . PHE A 1 39 ? 4.386 4.621 -1.158 1.00 62.01 39 PHE A CA 16
ATOM 17373 C C . PHE A 1 39 ? 4.163 5.930 -1.906 1.00 64.13 39 PHE A C 16
ATOM 17374 O O . PHE A 1 39 ? 3.737 6.915 -1.296 1.00 34.30 39 PHE A O 16
ATOM 17391 N N . GLU A 1 40 ? 4.453 5.943 -3.207 1.00 2.20 40 GLU A N 16
ATOM 17392 C CA . GLU A 1 40 ? 4.161 7.092 -4.088 1.00 71.44 40 GLU A CA 16
ATOM 17393 C C . GLU A 1 40 ? 3.310 6.635 -5.282 1.00 2.44 40 GLU A C 16
ATOM 17394 O O . GLU A 1 40 ? 3.318 5.448 -5.642 1.00 50.04 40 GLU A O 16
ATOM 17406 N N . ASP A 1 41 ? 2.555 7.599 -5.851 1.00 2.51 41 ASP A N 16
ATOM 17407 C CA . ASP A 1 41 ? 1.657 7.396 -7.003 1.00 60.52 41 ASP A CA 16
ATOM 17408 C C . ASP A 1 41 ? 0.519 6.400 -6.650 1.00 75.24 41 ASP A C 16
ATOM 17409 O O . ASP A 1 41 ? 0.101 5.578 -7.465 1.00 5.43 41 ASP A O 16
ATOM 17418 N N . VAL A 1 42 ? 0.014 6.513 -5.416 1.00 15.31 42 VAL A N 16
ATOM 17419 C CA . VAL A 1 42 ? -1.021 5.612 -4.877 1.00 61.00 42 VAL A CA 16
ATOM 17420 C C . VAL A 1 42 ? -2.393 5.910 -5.515 1.00 54.33 42 VAL A C 16
ATOM 17421 O O . VAL A 1 42 ? -2.906 7.026 -5.404 1.00 41.13 42 VAL A O 16
ATOM 17434 N N . GLN A 1 43 ? -2.973 4.894 -6.172 1.00 11.02 43 GLN A N 16
ATOM 17435 C CA . GLN A 1 43 ? -4.265 4.975 -6.872 1.00 21.33 43 GLN A CA 16
ATOM 17436 C C . GLN A 1 43 ? -5.158 3.833 -6.364 1.00 4.54 43 GLN A C 16
ATOM 17437 O O . GLN A 1 43 ? -4.665 2.727 -6.109 1.00 72.51 43 GLN A O 16
ATOM 17451 N N . THR A 1 44 ? -6.462 4.099 -6.225 1.00 23.12 44 THR A N 16
ATOM 17452 C CA . THR A 1 44 ? -7.420 3.151 -5.627 1.00 54.14 44 THR A CA 16
ATOM 17453 C C . THR A 1 44 ? -7.652 1.971 -6.584 1.00 72.43 44 THR A C 16
ATOM 17454 O O . THR A 1 44 ? -8.112 2.172 -7.709 1.00 63.13 44 THR A O 16
ATOM 17465 N N . SER A 1 45 ? -7.338 0.760 -6.121 1.00 32.41 45 SER A N 16
ATOM 17466 C CA . SER A 1 45 ? -7.427 -0.465 -6.936 1.00 42.15 45 SER A CA 16
ATOM 17467 C C . SER A 1 45 ? -8.899 -0.825 -7.205 1.00 13.32 45 SER A C 16
ATOM 17468 O O . SER A 1 45 ? -9.799 -0.388 -6.474 1.00 1.40 45 SER A O 16
ATOM 17476 N N . ARG A 1 46 ? -9.128 -1.625 -8.258 1.00 62.11 46 ARG A N 16
ATOM 17477 C CA . ARG A 1 46 ? -10.476 -2.075 -8.654 1.00 32.52 46 ARG A CA 16
ATOM 17478 C C . ARG A 1 46 ? -10.955 -3.209 -7.729 1.00 15.33 46 ARG A C 16
ATOM 17479 O O . ARG A 1 46 ? -12.151 -3.499 -7.651 1.00 41.42 46 ARG A O 16
ATOM 17500 N N . GLU A 1 47 ? -9.996 -3.843 -7.047 1.00 54.20 47 GLU A N 16
ATOM 17501 C CA . GLU A 1 47 ? -10.237 -4.929 -6.088 1.00 62.45 47 GLU A CA 16
ATOM 17502 C C . GLU A 1 47 ? -10.823 -4.369 -4.767 1.00 43.24 47 GLU A C 16
ATOM 17503 O O . GLU A 1 47 ? -10.372 -3.311 -4.296 1.00 20.31 47 GLU A O 16
ATOM 17515 N N . PRO A 1 48 ? -11.831 -5.083 -4.143 1.00 51.52 48 PRO A N 16
ATOM 17516 C CA . PRO A 1 48 ? -12.620 -4.544 -3.007 1.00 44.40 48 PRO A CA 16
ATOM 17517 C C . PRO A 1 48 ? -11.772 -4.317 -1.732 1.00 4.25 48 PRO A C 16
ATOM 17518 O O . PRO A 1 48 ? -11.320 -5.274 -1.082 1.00 70.42 48 PRO A O 16
ATOM 17529 N N . GLY A 1 49 ? -11.543 -3.030 -1.414 1.00 22.14 49 GLY A N 16
ATOM 17530 C CA . GLY A 1 49 ? -10.809 -2.626 -0.215 1.00 12.43 49 GLY A CA 16
ATOM 17531 C C . GLY A 1 49 ? -9.295 -2.646 -0.395 1.00 60.32 49 GLY A C 16
ATOM 17532 O O . GLY A 1 49 ? -8.558 -2.516 0.581 1.00 75.33 49 GLY A O 16
ATOM 17536 N N . TRP A 1 50 ? -8.833 -2.806 -1.651 1.00 33.11 50 TRP A N 16
ATOM 17537 C CA . TRP A 1 50 ? -7.401 -2.798 -1.993 1.00 1.54 50 TRP A CA 16
ATOM 17538 C C . TRP A 1 50 ? -7.008 -1.443 -2.595 1.00 10.13 50 TRP A C 16
ATOM 17539 O O . TRP A 1 50 ? -7.805 -0.806 -3.301 1.00 72.43 50 TRP A O 16
ATOM 17560 N N . LEU A 1 51 ? -5.788 -1.010 -2.294 1.00 42.34 51 LEU A N 16
ATOM 17561 C CA . LEU A 1 51 ? -5.138 0.167 -2.894 1.00 74.03 51 LEU A CA 16
ATOM 17562 C C . LEU A 1 51 ? -3.927 -0.321 -3.692 1.00 32.43 51 LEU A C 16
ATOM 17563 O O . LEU A 1 51 ? -3.504 -1.460 -3.531 1.00 63.25 51 LEU A O 16
ATOM 17579 N N . GLU A 1 52 ? -3.424 0.491 -4.613 1.00 3.42 52 GLU A N 16
ATOM 17580 C CA . GLU A 1 52 ? -2.155 0.209 -5.319 1.00 5.25 52 GLU A CA 16
ATOM 17581 C C . GLU A 1 52 ? -1.218 1.396 -5.186 1.00 53.12 52 GLU A C 16
ATOM 17582 O O . GLU A 1 52 ? -1.665 2.539 -5.193 1.00 11.31 52 GLU A O 16
ATOM 17594 N N . GLY A 1 53 ? 0.078 1.109 -5.068 1.00 13.24 53 GLY A N 16
ATOM 17595 C CA . GLY A 1 53 ? 1.112 2.135 -4.931 1.00 64.33 53 GLY A CA 16
ATOM 17596 C C . GLY A 1 53 ? 2.476 1.598 -5.314 1.00 63.04 53 GLY A C 16
ATOM 17597 O O . GLY A 1 53 ? 2.629 0.391 -5.521 1.00 41.32 53 GLY A O 16
ATOM 17601 N N . THR A 1 54 ? 3.454 2.493 -5.439 1.00 64.02 54 THR A N 16
ATOM 17602 C CA . THR A 1 54 ? 4.835 2.125 -5.738 1.00 2.34 54 THR A CA 16
ATOM 17603 C C . THR A 1 54 ? 5.623 2.034 -4.418 1.00 2.00 54 THR A C 16
ATOM 17604 O O . THR A 1 54 ? 5.710 3.019 -3.681 1.00 55.21 54 THR A O 16
ATOM 17615 N N . LEU A 1 55 ? 6.159 0.842 -4.129 1.00 21.23 55 LEU A N 16
ATOM 17616 C CA . LEU A 1 55 ? 7.042 0.580 -2.981 1.00 60.21 55 LEU A CA 16
ATOM 17617 C C . LEU A 1 55 ? 8.435 0.244 -3.533 1.00 23.34 55 LEU A C 16
ATOM 17618 O O . LEU A 1 55 ? 8.586 -0.778 -4.211 1.00 13.02 55 LEU A O 16
ATOM 17634 N N . ASN A 1 56 ? 9.424 1.125 -3.250 1.00 12.10 56 ASN A N 16
ATOM 17635 C CA . ASN A 1 56 ? 10.789 1.097 -3.829 1.00 74.22 56 ASN A CA 16
ATOM 17636 C C . ASN A 1 56 ? 10.733 1.395 -5.347 1.00 33.20 56 ASN A C 16
ATOM 17637 O O . ASN A 1 56 ? 11.110 2.490 -5.800 1.00 14.34 56 ASN A O 16
ATOM 17648 N N . GLY A 1 57 ? 10.230 0.421 -6.104 1.00 22.14 57 GLY A N 16
ATOM 17649 C CA . GLY A 1 57 ? 10.002 0.562 -7.541 1.00 10.02 57 GLY A CA 16
ATOM 17650 C C . GLY A 1 57 ? 8.986 -0.442 -8.055 1.00 22.21 57 GLY A C 16
ATOM 17651 O O . GLY A 1 57 ? 8.928 -0.705 -9.257 1.00 24.52 57 GLY A O 16
ATOM 17655 N N . LYS A 1 58 ? 8.159 -0.995 -7.145 1.00 32.45 58 LYS A N 16
ATOM 17656 C CA . LYS A 1 58 ? 7.181 -2.049 -7.474 1.00 10.15 58 LYS A CA 16
ATOM 17657 C C . LYS A 1 58 ? 5.742 -1.554 -7.255 1.00 1.03 58 LYS A C 16
ATOM 17658 O O . LYS A 1 58 ? 5.411 -1.038 -6.192 1.00 63.41 58 LYS A O 16
ATOM 17677 N N . ARG A 1 59 ? 4.894 -1.775 -8.261 1.00 43.34 59 ARG A N 16
ATOM 17678 C CA . ARG A 1 59 ? 3.452 -1.529 -8.195 1.00 44.25 59 ARG A CA 16
ATOM 17679 C C . ARG A 1 59 ? 2.757 -2.833 -7.800 1.00 33.42 59 ARG A C 16
ATOM 17680 O O . ARG A 1 59 ? 2.955 -3.858 -8.459 1.00 11.13 59 ARG A O 16
ATOM 17701 N N . GLY A 1 60 ? 1.966 -2.795 -6.726 1.00 24.24 60 GLY A N 16
ATOM 17702 C CA . GLY A 1 60 ? 1.228 -3.967 -6.263 1.00 60.33 60 GLY A CA 16
ATOM 17703 C C . GLY A 1 60 ? 0.085 -3.617 -5.339 1.00 12.53 60 GLY A C 16
ATOM 17704 O O . GLY A 1 60 ? -0.128 -2.440 -5.000 1.00 21.44 60 GLY A O 16
ATOM 17708 N N . LEU A 1 61 ? -0.633 -4.667 -4.927 1.00 43.53 61 LEU A N 16
ATOM 17709 C CA . LEU A 1 61 ? -1.799 -4.577 -4.056 1.00 61.41 61 LEU A CA 16
ATOM 17710 C C . LEU A 1 61 ? -1.379 -4.310 -2.607 1.00 23.23 61 LEU A C 16
ATOM 17711 O O . LEU A 1 61 ? -0.548 -5.011 -2.035 1.00 13.12 61 LEU A O 16
ATOM 17727 N N . ILE A 1 62 ? -2.009 -3.301 -2.040 1.00 4.31 62 ILE A N 16
ATOM 17728 C CA . ILE A 1 62 ? -1.805 -2.841 -0.674 1.00 24.33 62 ILE A CA 16
ATOM 17729 C C . ILE A 1 62 ? -3.116 -3.040 0.095 1.00 31.13 62 ILE A C 16
ATOM 17730 O O . ILE A 1 62 ? -4.176 -2.644 -0.402 1.00 54.31 62 ILE A O 16
ATOM 17746 N N . PRO A 1 63 ? -3.087 -3.673 1.309 1.00 43.42 63 PRO A N 16
ATOM 17747 C CA . PRO A 1 63 ? -4.245 -3.669 2.206 1.00 63.52 63 PRO A CA 16
ATOM 17748 C C . PRO A 1 63 ? -4.468 -2.236 2.741 1.00 24.01 63 PRO A C 16
ATOM 17749 O O . PRO A 1 63 ? -3.588 -1.678 3.411 1.00 24.04 63 PRO A O 16
ATOM 17760 N N . GLN A 1 64 ? -5.620 -1.643 2.367 1.00 3.44 64 GLN A N 16
ATOM 17761 C CA . GLN A 1 64 ? -6.013 -0.257 2.720 1.00 12.41 64 GLN A CA 16
ATOM 17762 C C . GLN A 1 64 ? -5.930 -0.001 4.236 1.00 73.44 64 GLN A C 16
ATOM 17763 O O . GLN A 1 64 ? -5.487 1.063 4.669 1.00 45.42 64 GLN A O 16
ATOM 17777 N N . ASN A 1 65 ? -6.339 -1.015 5.016 1.00 43.31 65 ASN A N 16
ATOM 17778 C CA . ASN A 1 65 ? -6.347 -0.973 6.495 1.00 61.44 65 ASN A CA 16
ATOM 17779 C C . ASN A 1 65 ? -4.922 -0.911 7.074 1.00 50.24 65 ASN A C 16
ATOM 17780 O O . ASN A 1 65 ? -4.724 -0.406 8.173 1.00 62.13 65 ASN A O 16
ATOM 17791 N N . TYR A 1 66 ? -3.934 -1.420 6.320 1.00 4.53 66 TYR A N 16
ATOM 17792 C CA . TYR A 1 66 ? -2.522 -1.466 6.769 1.00 32.22 66 TYR A CA 16
ATOM 17793 C C . TYR A 1 66 ? -1.740 -0.198 6.369 1.00 51.12 66 TYR A C 16
ATOM 17794 O O . TYR A 1 66 ? -0.555 -0.075 6.703 1.00 71.10 66 TYR A O 16
ATOM 17812 N N . VAL A 1 67 ? -2.399 0.748 5.668 1.00 14.42 67 VAL A N 16
ATOM 17813 C CA . VAL A 1 67 ? -1.806 2.061 5.306 1.00 52.21 67 VAL A CA 16
ATOM 17814 C C . VAL A 1 67 ? -2.752 3.221 5.658 1.00 62.42 67 VAL A C 16
ATOM 17815 O O . VAL A 1 67 ? -3.909 3.011 6.025 1.00 54.00 67 VAL A O 16
ATOM 17828 N N . LYS A 1 68 ? -2.214 4.444 5.572 1.00 31.13 68 LYS A N 16
ATOM 17829 C CA . LYS A 1 68 ? -2.978 5.684 5.726 1.00 20.14 68 LYS A CA 16
ATOM 17830 C C . LYS A 1 68 ? -2.457 6.704 4.694 1.00 62.12 68 LYS A C 16
ATOM 17831 O O . LYS A 1 68 ? -1.279 7.091 4.746 1.00 33.24 68 LYS A O 16
ATOM 17850 N N . LEU A 1 69 ? -3.337 7.105 3.749 1.00 62.24 69 LEU A N 16
ATOM 17851 C CA . LEU A 1 69 ? -2.990 7.969 2.602 1.00 42.11 69 LEU A CA 16
ATOM 17852 C C . LEU A 1 69 ? -2.378 9.317 3.038 1.00 15.44 69 LEU A C 16
ATOM 17853 O O . LEU A 1 69 ? -2.941 10.029 3.880 1.00 52.33 69 LEU A O 16
ATOM 17869 N N . LEU A 1 70 ? -1.211 9.637 2.461 1.00 65.41 70 LEU A N 16
ATOM 17870 C CA . LEU A 1 70 ? -0.549 10.938 2.632 1.00 23.33 70 LEU A CA 16
ATOM 17871 C C . LEU A 1 70 ? -0.981 11.856 1.467 1.00 54.00 70 LEU A C 16
ATOM 17872 O O . LEU A 1 70 ? -1.742 12.823 1.698 1.00 70.44 70 LEU A O 16
ATOM 17889 N N . MET A 1 1 ? -7.746 23.973 -21.132 1.00 43.44 1 MET A N 17
ATOM 17890 C CA . MET A 1 1 ? -7.184 22.901 -20.274 1.00 52.55 1 MET A CA 17
ATOM 17891 C C . MET A 1 1 ? -6.640 21.771 -21.166 1.00 2.44 1 MET A C 17
ATOM 17892 O O . MET A 1 1 ? -7.419 21.102 -21.852 1.00 40.32 1 MET A O 17
ATOM 17908 N N . GLY A 1 2 ? -5.302 21.586 -21.180 1.00 50.23 2 GLY A N 17
ATOM 17909 C CA . GLY A 1 2 ? -4.654 20.558 -22.017 1.00 21.41 2 GLY A CA 17
ATOM 17910 C C . GLY A 1 2 ? -3.362 21.052 -22.649 1.00 41.53 2 GLY A C 17
ATOM 17911 O O . GLY A 1 2 ? -2.914 22.177 -22.374 1.00 21.22 2 GLY A O 17
ATOM 17915 N N . HIS A 1 3 ? -2.764 20.202 -23.505 1.00 55.33 3 HIS A N 17
ATOM 17916 C CA . HIS A 1 3 ? -1.542 20.541 -24.261 1.00 12.23 3 HIS A CA 17
ATOM 17917 C C . HIS A 1 3 ? -1.482 19.695 -25.555 1.00 13.43 3 HIS A C 17
ATOM 17918 O O . HIS A 1 3 ? -1.343 20.244 -26.654 1.00 14.23 3 HIS A O 17
ATOM 17933 N N . HIS A 1 4 ? -1.579 18.358 -25.406 1.00 21.25 4 HIS A N 17
ATOM 17934 C CA . HIS A 1 4 ? -1.711 17.412 -26.541 1.00 5.11 4 HIS A CA 17
ATOM 17935 C C . HIS A 1 4 ? -2.396 16.131 -26.048 1.00 60.11 4 HIS A C 17
ATOM 17936 O O . HIS A 1 4 ? -3.376 15.672 -26.638 1.00 13.51 4 HIS A O 17
ATOM 17951 N N . HIS A 1 5 ? -1.875 15.561 -24.938 1.00 5.14 5 HIS A N 17
ATOM 17952 C CA . HIS A 1 5 ? -2.444 14.335 -24.320 1.00 21.41 5 HIS A CA 17
ATOM 17953 C C . HIS A 1 5 ? -3.456 14.692 -23.205 1.00 5.33 5 HIS A C 17
ATOM 17954 O O . HIS A 1 5 ? -3.817 13.831 -22.400 1.00 63.04 5 HIS A O 17
ATOM 17969 N N . HIS A 1 6 ? -3.925 15.962 -23.215 1.00 54.34 6 HIS A N 17
ATOM 17970 C CA . HIS A 1 6 ? -4.708 16.590 -22.121 1.00 64.25 6 HIS A CA 17
ATOM 17971 C C . HIS A 1 6 ? -3.802 16.876 -20.896 1.00 2.51 6 HIS A C 17
ATOM 17972 O O . HIS A 1 6 ? -2.660 16.406 -20.826 1.00 53.20 6 HIS A O 17
ATOM 17987 N N . HIS A 1 7 ? -4.311 17.672 -19.947 1.00 22.21 7 HIS A N 17
ATOM 17988 C CA . HIS A 1 7 ? -3.563 18.080 -18.737 1.00 14.13 7 HIS A CA 17
ATOM 17989 C C . HIS A 1 7 ? -4.453 17.834 -17.517 1.00 53.35 7 HIS A C 17
ATOM 17990 O O . HIS A 1 7 ? -5.580 18.342 -17.477 1.00 22.54 7 HIS A O 17
ATOM 18005 N N . HIS A 1 8 ? -3.927 17.056 -16.541 1.00 24.33 8 HIS A N 17
ATOM 18006 C CA . HIS A 1 8 ? -4.694 16.534 -15.389 1.00 4.33 8 HIS A CA 17
ATOM 18007 C C . HIS A 1 8 ? -5.857 15.654 -15.915 1.00 31.11 8 HIS A C 17
ATOM 18008 O O . HIS A 1 8 ? -7.028 15.830 -15.553 1.00 32.31 8 HIS A O 17
ATOM 18023 N N . SER A 1 9 ? -5.500 14.711 -16.802 1.00 3.45 9 SER A N 17
ATOM 18024 C CA . SER A 1 9 ? -6.464 13.851 -17.527 1.00 12.05 9 SER A CA 17
ATOM 18025 C C . SER A 1 9 ? -7.039 12.733 -16.638 1.00 43.02 9 SER A C 17
ATOM 18026 O O . SER A 1 9 ? -8.024 12.087 -17.015 1.00 40.31 9 SER A O 17
ATOM 18034 N N . HIS A 1 10 ? -6.430 12.530 -15.458 1.00 34.24 10 HIS A N 17
ATOM 18035 C CA . HIS A 1 10 ? -6.842 11.496 -14.499 1.00 3.54 10 HIS A CA 17
ATOM 18036 C C . HIS A 1 10 ? -6.527 11.957 -13.061 1.00 3.03 10 HIS A C 17
ATOM 18037 O O . HIS A 1 10 ? -5.365 12.212 -12.717 1.00 11.31 10 HIS A O 17
ATOM 18052 N N . MET A 1 11 ? -7.580 12.066 -12.237 1.00 44.34 11 MET A N 17
ATOM 18053 C CA . MET A 1 11 ? -7.470 12.465 -10.823 1.00 74.01 11 MET A CA 17
ATOM 18054 C C . MET A 1 11 ? -7.058 11.252 -9.949 1.00 53.21 11 MET A C 17
ATOM 18055 O O . MET A 1 11 ? -7.426 10.111 -10.263 1.00 4.40 11 MET A O 17
ATOM 18069 N N . ILE A 1 12 ? -6.320 11.536 -8.849 1.00 20.02 12 ILE A N 17
ATOM 18070 C CA . ILE A 1 12 ? -5.720 10.528 -7.947 1.00 4.24 12 ILE A CA 17
ATOM 18071 C C . ILE A 1 12 ? -4.827 9.553 -8.748 1.00 42.13 12 ILE A C 17
ATOM 18072 O O . ILE A 1 12 ? -5.283 8.505 -9.213 1.00 4.25 12 ILE A O 17
ATOM 18088 N N . ARG A 1 13 ? -3.571 9.953 -8.959 1.00 23.42 13 ARG A N 17
ATOM 18089 C CA . ARG A 1 13 ? -2.602 9.173 -9.755 1.00 25.04 13 ARG A CA 17
ATOM 18090 C C . ARG A 1 13 ? -1.182 9.280 -9.193 1.00 71.33 13 ARG A C 17
ATOM 18091 O O . ARG A 1 13 ? -0.281 8.575 -9.656 1.00 55.45 13 ARG A O 17
ATOM 18112 N N . SER A 1 14 ? -1.001 10.157 -8.203 1.00 3.40 14 SER A N 17
ATOM 18113 C CA . SER A 1 14 ? 0.316 10.491 -7.639 1.00 3.11 14 SER A CA 17
ATOM 18114 C C . SER A 1 14 ? 0.165 10.865 -6.149 1.00 51.21 14 SER A C 17
ATOM 18115 O O . SER A 1 14 ? 0.892 11.711 -5.628 1.00 32.34 14 SER A O 17
ATOM 18123 N N . ARG A 1 15 ? -0.765 10.180 -5.453 1.00 2.14 15 ARG A N 17
ATOM 18124 C CA . ARG A 1 15 ? -1.050 10.423 -4.023 1.00 72.44 15 ARG A CA 17
ATOM 18125 C C . ARG A 1 15 ? -0.088 9.550 -3.187 1.00 41.31 15 ARG A C 17
ATOM 18126 O O . ARG A 1 15 ? 0.501 8.606 -3.711 1.00 72.14 15 ARG A O 17
ATOM 18147 N N . LYS A 1 16 ? 0.116 9.886 -1.905 1.00 4.44 16 LYS A N 17
ATOM 18148 C CA . LYS A 1 16 ? 1.077 9.168 -1.035 1.00 51.01 16 LYS A CA 17
ATOM 18149 C C . LYS A 1 16 ? 0.360 8.470 0.127 1.00 2.11 16 LYS A C 17
ATOM 18150 O O . LYS A 1 16 ? -0.726 8.875 0.534 1.00 41.42 16 LYS A O 17
ATOM 18169 N N . ALA A 1 17 ? 0.989 7.404 0.639 1.00 54.15 17 ALA A N 17
ATOM 18170 C CA . ALA A 1 17 ? 0.500 6.643 1.804 1.00 71.52 17 ALA A CA 17
ATOM 18171 C C . ALA A 1 17 ? 1.692 6.247 2.681 1.00 20.21 17 ALA A C 17
ATOM 18172 O O . ALA A 1 17 ? 2.841 6.325 2.250 1.00 12.11 17 ALA A O 17
ATOM 18179 N N . ARG A 1 18 ? 1.402 5.854 3.918 1.00 53.41 18 ARG A N 17
ATOM 18180 C CA . ARG A 1 18 ? 2.398 5.328 4.852 1.00 23.53 18 ARG A CA 17
ATOM 18181 C C . ARG A 1 18 ? 1.821 4.100 5.533 1.00 55.33 18 ARG A C 17
ATOM 18182 O O . ARG A 1 18 ? 0.747 4.173 6.137 1.00 14.30 18 ARG A O 17
ATOM 18203 N N . ALA A 1 19 ? 2.530 2.983 5.418 1.00 20.00 19 ALA A N 17
ATOM 18204 C CA . ALA A 1 19 ? 2.201 1.764 6.141 1.00 2.23 19 ALA A CA 17
ATOM 18205 C C . ALA A 1 19 ? 2.277 2.013 7.657 1.00 52.44 19 ALA A C 17
ATOM 18206 O O . ALA A 1 19 ? 3.335 2.342 8.182 1.00 14.34 19 ALA A O 17
ATOM 18213 N N . VAL A 1 20 ? 1.142 1.901 8.337 1.00 33.11 20 VAL A N 17
ATOM 18214 C CA . VAL A 1 20 ? 1.052 2.069 9.803 1.00 54.21 20 VAL A CA 17
ATOM 18215 C C . VAL A 1 20 ? 1.048 0.701 10.495 1.00 22.35 20 VAL A C 17
ATOM 18216 O O . VAL A 1 20 ? 1.372 0.592 11.680 1.00 43.30 20 VAL A O 17
ATOM 18229 N N . TYR A 1 21 ? 0.677 -0.338 9.737 1.00 13.13 21 TYR A N 17
ATOM 18230 C CA . TYR A 1 21 ? 0.783 -1.742 10.155 1.00 44.34 21 TYR A CA 17
ATOM 18231 C C . TYR A 1 21 ? 1.612 -2.480 9.091 1.00 64.20 21 TYR A C 17
ATOM 18232 O O . TYR A 1 21 ? 1.496 -2.148 7.902 1.00 22.34 21 TYR A O 17
ATOM 18250 N N . PRO A 1 22 ? 2.455 -3.479 9.474 1.00 3.11 22 PRO A N 17
ATOM 18251 C CA . PRO A 1 22 ? 3.241 -4.256 8.490 1.00 43.02 22 PRO A CA 17
ATOM 18252 C C . PRO A 1 22 ? 2.368 -5.303 7.751 1.00 4.10 22 PRO A C 17
ATOM 18253 O O . PRO A 1 22 ? 1.214 -5.538 8.129 1.00 71.43 22 PRO A O 17
ATOM 18264 N N . CYS A 1 23 ? 2.933 -5.938 6.711 1.00 20.34 23 CYS A N 17
ATOM 18265 C CA . CYS A 1 23 ? 2.216 -6.938 5.908 1.00 24.44 23 CYS A CA 17
ATOM 18266 C C . CYS A 1 23 ? 3.204 -7.848 5.197 1.00 32.21 23 CYS A C 17
ATOM 18267 O O . CYS A 1 23 ? 4.259 -7.400 4.747 1.00 73.33 23 CYS A O 17
ATOM 18275 N N . GLU A 1 24 ? 2.847 -9.127 5.111 1.00 71.45 24 GLU A N 17
ATOM 18276 C CA . GLU A 1 24 ? 3.550 -10.118 4.294 1.00 51.42 24 GLU A CA 17
ATOM 18277 C C . GLU A 1 24 ? 2.607 -10.521 3.145 1.00 22.11 24 GLU A C 17
ATOM 18278 O O . GLU A 1 24 ? 1.462 -10.925 3.379 1.00 50.21 24 GLU A O 17
ATOM 18290 N N . ALA A 1 25 ? 3.092 -10.361 1.912 1.00 61.13 25 ALA A N 17
ATOM 18291 C CA . ALA A 1 25 ? 2.309 -10.590 0.692 1.00 42.11 25 ALA A CA 17
ATOM 18292 C C . ALA A 1 25 ? 1.987 -12.087 0.518 1.00 1.11 25 ALA A C 17
ATOM 18293 O O . ALA A 1 25 ? 2.904 -12.906 0.354 1.00 30.52 25 ALA A O 17
ATOM 18300 N N . GLU A 1 26 ? 0.680 -12.444 0.595 1.00 74.45 26 GLU A N 17
ATOM 18301 C CA . GLU A 1 26 ? 0.215 -13.843 0.412 1.00 0.14 26 GLU A CA 17
ATOM 18302 C C . GLU A 1 26 ? 0.500 -14.306 -1.025 1.00 44.13 26 GLU A C 17
ATOM 18303 O O . GLU A 1 26 ? 0.862 -15.462 -1.268 1.00 54.02 26 GLU A O 17
ATOM 18315 N N . HIS A 1 27 ? 0.316 -13.370 -1.963 1.00 41.13 27 HIS A N 17
ATOM 18316 C CA . HIS A 1 27 ? 0.567 -13.573 -3.400 1.00 14.21 27 HIS A CA 17
ATOM 18317 C C . HIS A 1 27 ? 1.645 -12.584 -3.866 1.00 42.34 27 HIS A C 17
ATOM 18318 O O . HIS A 1 27 ? 1.860 -11.538 -3.234 1.00 62.02 27 HIS A O 17
ATOM 18332 N N . SER A 1 28 ? 2.304 -12.930 -4.989 1.00 51.23 28 SER A N 17
ATOM 18333 C CA . SER A 1 28 ? 3.373 -12.120 -5.600 1.00 10.20 28 SER A CA 17
ATOM 18334 C C . SER A 1 28 ? 2.849 -10.760 -6.111 1.00 32.55 28 SER A C 17
ATOM 18335 O O . SER A 1 28 ? 3.611 -9.796 -6.225 1.00 64.12 28 SER A O 17
ATOM 18343 N N . SER A 1 29 ? 1.532 -10.702 -6.403 1.00 63.21 29 SER A N 17
ATOM 18344 C CA . SER A 1 29 ? 0.866 -9.491 -6.913 1.00 21.32 29 SER A CA 17
ATOM 18345 C C . SER A 1 29 ? 0.724 -8.401 -5.823 1.00 25.32 29 SER A C 17
ATOM 18346 O O . SER A 1 29 ? 0.521 -7.235 -6.135 1.00 2.11 29 SER A O 17
ATOM 18354 N N . GLU A 1 30 ? 0.807 -8.815 -4.550 1.00 11.14 30 GLU A N 17
ATOM 18355 C CA . GLU A 1 30 ? 0.726 -7.907 -3.385 1.00 61.33 30 GLU A CA 17
ATOM 18356 C C . GLU A 1 30 ? 2.104 -7.277 -3.078 1.00 74.34 30 GLU A C 17
ATOM 18357 O O . GLU A 1 30 ? 3.123 -7.711 -3.626 1.00 41.43 30 GLU A O 17
ATOM 18369 N N . LEU A 1 31 ? 2.122 -6.258 -2.203 1.00 43.32 31 LEU A N 17
ATOM 18370 C CA . LEU A 1 31 ? 3.370 -5.668 -1.677 1.00 31.34 31 LEU A CA 17
ATOM 18371 C C . LEU A 1 31 ? 3.525 -6.046 -0.205 1.00 55.43 31 LEU A C 17
ATOM 18372 O O . LEU A 1 31 ? 2.562 -5.986 0.570 1.00 13.43 31 LEU A O 17
ATOM 18388 N N . SER A 1 32 ? 4.736 -6.459 0.153 1.00 30.13 32 SER A N 17
ATOM 18389 C CA . SER A 1 32 ? 5.129 -6.729 1.550 1.00 71.14 32 SER A CA 17
ATOM 18390 C C . SER A 1 32 ? 5.883 -5.502 2.085 1.00 71.54 32 SER A C 17
ATOM 18391 O O . SER A 1 32 ? 6.668 -4.897 1.351 1.00 63.30 32 SER A O 17
ATOM 18399 N N . PHE A 1 33 ? 5.662 -5.147 3.361 1.00 3.44 33 PHE A N 17
ATOM 18400 C CA . PHE A 1 33 ? 6.168 -3.881 3.927 1.00 73.53 33 PHE A CA 17
ATOM 18401 C C . PHE A 1 33 ? 6.192 -3.900 5.462 1.00 24.23 33 PHE A C 17
ATOM 18402 O O . PHE A 1 33 ? 5.756 -4.866 6.097 1.00 11.32 33 PHE A O 17
ATOM 18419 N N . GLU A 1 34 ? 6.719 -2.802 6.022 1.00 73.31 34 GLU A N 17
ATOM 18420 C CA . GLU A 1 34 ? 6.807 -2.552 7.472 1.00 41.20 34 GLU A CA 17
ATOM 18421 C C . GLU A 1 34 ? 6.212 -1.171 7.788 1.00 23.45 34 GLU A C 17
ATOM 18422 O O . GLU A 1 34 ? 5.827 -0.439 6.874 1.00 24.52 34 GLU A O 17
ATOM 18434 N N . ILE A 1 35 ? 6.175 -0.820 9.081 1.00 40.23 35 ILE A N 17
ATOM 18435 C CA . ILE A 1 35 ? 5.696 0.497 9.541 1.00 24.45 35 ILE A CA 17
ATOM 18436 C C . ILE A 1 35 ? 6.693 1.598 9.120 1.00 51.03 35 ILE A C 17
ATOM 18437 O O . ILE A 1 35 ? 7.896 1.473 9.370 1.00 34.42 35 ILE A O 17
ATOM 18453 N N . GLY A 1 36 ? 6.179 2.651 8.466 1.00 31.15 36 GLY A N 17
ATOM 18454 C CA . GLY A 1 36 ? 6.990 3.765 7.977 1.00 3.54 36 GLY A CA 17
ATOM 18455 C C . GLY A 1 36 ? 7.133 3.772 6.466 1.00 43.40 36 GLY A C 17
ATOM 18456 O O . GLY A 1 36 ? 7.414 4.823 5.888 1.00 1.14 36 GLY A O 17
ATOM 18460 N N . ALA A 1 37 ? 6.951 2.590 5.832 1.00 31.23 37 ALA A N 17
ATOM 18461 C CA . ALA A 1 37 ? 7.132 2.396 4.390 1.00 65.44 37 ALA A CA 17
ATOM 18462 C C . ALA A 1 37 ? 6.162 3.287 3.594 1.00 63.04 37 ALA A C 17
ATOM 18463 O O . ALA A 1 37 ? 4.949 3.069 3.618 1.00 42.30 37 ALA A O 17
ATOM 18470 N N . ILE A 1 38 ? 6.723 4.312 2.942 1.00 73.32 38 ILE A N 17
ATOM 18471 C CA . ILE A 1 38 ? 5.961 5.281 2.141 1.00 32.13 38 ILE A CA 17
ATOM 18472 C C . ILE A 1 38 ? 5.688 4.721 0.736 1.00 51.34 38 ILE A C 17
ATOM 18473 O O . ILE A 1 38 ? 6.581 4.160 0.081 1.00 3.45 38 ILE A O 17
ATOM 18489 N N . PHE A 1 39 ? 4.437 4.884 0.291 1.00 33.24 39 PHE A N 17
ATOM 18490 C CA . PHE A 1 39 ? 3.988 4.513 -1.049 1.00 55.55 39 PHE A CA 17
ATOM 18491 C C . PHE A 1 39 ? 3.733 5.779 -1.864 1.00 24.34 39 PHE A C 17
ATOM 18492 O O . PHE A 1 39 ? 3.274 6.794 -1.327 1.00 72.34 39 PHE A O 17
ATOM 18509 N N . GLU A 1 40 ? 4.044 5.704 -3.151 1.00 61.44 40 GLU A N 17
ATOM 18510 C CA . GLU A 1 40 ? 3.763 6.756 -4.141 1.00 21.31 40 GLU A CA 17
ATOM 18511 C C . GLU A 1 40 ? 2.624 6.277 -5.061 1.00 12.05 40 GLU A C 17
ATOM 18512 O O . GLU A 1 40 ? 2.328 5.085 -5.089 1.00 10.03 40 GLU A O 17
ATOM 18524 N N . ASP A 1 41 ? 1.952 7.227 -5.755 1.00 33.41 41 ASP A N 17
ATOM 18525 C CA . ASP A 1 41 ? 0.988 6.917 -6.854 1.00 31.25 41 ASP A CA 17
ATOM 18526 C C . ASP A 1 41 ? -0.213 6.080 -6.366 1.00 65.41 41 ASP A C 17
ATOM 18527 O O . ASP A 1 41 ? -0.802 5.307 -7.135 1.00 32.50 41 ASP A O 17
ATOM 18536 N N . VAL A 1 42 ? -0.563 6.280 -5.091 1.00 31.22 42 VAL A N 17
ATOM 18537 C CA . VAL A 1 42 ? -1.581 5.489 -4.389 1.00 32.41 42 VAL A CA 17
ATOM 18538 C C . VAL A 1 42 ? -2.979 5.829 -4.915 1.00 14.03 42 VAL A C 17
ATOM 18539 O O . VAL A 1 42 ? -3.422 6.983 -4.873 1.00 2.20 42 VAL A O 17
ATOM 18552 N N . GLN A 1 43 ? -3.639 4.794 -5.421 1.00 33.05 43 GLN A N 17
ATOM 18553 C CA . GLN A 1 43 ? -4.963 4.844 -6.059 1.00 43.41 43 GLN A CA 17
ATOM 18554 C C . GLN A 1 43 ? -5.779 3.664 -5.514 1.00 34.25 43 GLN A C 17
ATOM 18555 O O . GLN A 1 43 ? -5.245 2.857 -4.755 1.00 45.00 43 GLN A O 17
ATOM 18569 N N . THR A 1 44 ? -7.055 3.553 -5.902 1.00 74.30 44 THR A N 17
ATOM 18570 C CA . THR A 1 44 ? -7.822 2.323 -5.658 1.00 65.03 44 THR A CA 17
ATOM 18571 C C . THR A 1 44 ? -7.344 1.268 -6.673 1.00 11.23 44 THR A C 17
ATOM 18572 O O . THR A 1 44 ? -7.091 1.598 -7.835 1.00 55.22 44 THR A O 17
ATOM 18583 N N . SER A 1 45 ? -7.192 0.018 -6.234 1.00 14.01 45 SER A N 17
ATOM 18584 C CA . SER A 1 45 ? -6.676 -1.052 -7.098 1.00 45.01 45 SER A CA 17
ATOM 18585 C C . SER A 1 45 ? -7.788 -1.584 -8.017 1.00 34.41 45 SER A C 17
ATOM 18586 O O . SER A 1 45 ? -8.887 -1.008 -8.107 1.00 53.14 45 SER A O 17
ATOM 18594 N N . ARG A 1 46 ? -7.474 -2.689 -8.704 1.00 74.15 46 ARG A N 17
ATOM 18595 C CA . ARG A 1 46 ? -8.461 -3.520 -9.415 1.00 52.01 46 ARG A CA 17
ATOM 18596 C C . ARG A 1 46 ? -9.562 -4.054 -8.457 1.00 20.50 46 ARG A C 17
ATOM 18597 O O . ARG A 1 46 ? -10.653 -4.422 -8.892 1.00 32.34 46 ARG A O 17
ATOM 18618 N N . GLU A 1 47 ? -9.231 -4.097 -7.147 1.00 44.21 47 GLU A N 17
ATOM 18619 C CA . GLU A 1 47 ? -10.170 -4.400 -6.050 1.00 61.44 47 GLU A CA 17
ATOM 18620 C C . GLU A 1 47 ? -10.557 -3.091 -5.323 1.00 34.24 47 GLU A C 17
ATOM 18621 O O . GLU A 1 47 ? -9.688 -2.256 -5.082 1.00 41.31 47 GLU A O 17
ATOM 18633 N N . PRO A 1 48 ? -11.865 -2.880 -4.957 1.00 40.42 48 PRO A N 17
ATOM 18634 C CA . PRO A 1 48 ? -12.306 -1.660 -4.219 1.00 51.31 48 PRO A CA 17
ATOM 18635 C C . PRO A 1 48 ? -11.857 -1.649 -2.741 1.00 31.51 48 PRO A C 17
ATOM 18636 O O . PRO A 1 48 ? -11.918 -0.608 -2.068 1.00 45.12 48 PRO A O 17
ATOM 18647 N N . GLY A 1 49 ? -11.402 -2.814 -2.267 1.00 62.14 49 GLY A N 17
ATOM 18648 C CA . GLY A 1 49 ? -10.923 -2.999 -0.889 1.00 20.33 49 GLY A CA 17
ATOM 18649 C C . GLY A 1 49 ? -9.418 -2.842 -0.759 1.00 61.11 49 GLY A C 17
ATOM 18650 O O . GLY A 1 49 ? -8.904 -2.621 0.341 1.00 5.00 49 GLY A O 17
ATOM 18654 N N . TRP A 1 50 ? -8.704 -2.999 -1.876 1.00 42.11 50 TRP A N 17
ATOM 18655 C CA . TRP A 1 50 ? -7.246 -2.828 -1.929 1.00 11.13 50 TRP A CA 17
ATOM 18656 C C . TRP A 1 50 ? -6.915 -1.515 -2.648 1.00 53.54 50 TRP A C 17
ATOM 18657 O O . TRP A 1 50 ? -7.744 -0.966 -3.387 1.00 11.41 50 TRP A O 17
ATOM 18678 N N . LEU A 1 51 ? -5.705 -1.018 -2.425 1.00 55.30 51 LEU A N 17
ATOM 18679 C CA . LEU A 1 51 ? -5.167 0.176 -3.090 1.00 61.43 51 LEU A CA 17
ATOM 18680 C C . LEU A 1 51 ? -3.925 -0.247 -3.882 1.00 60.34 51 LEU A C 17
ATOM 18681 O O . LEU A 1 51 ? -3.240 -1.165 -3.472 1.00 13.10 51 LEU A O 17
ATOM 18697 N N . GLU A 1 52 ? -3.647 0.378 -5.034 1.00 53.42 52 GLU A N 17
ATOM 18698 C CA . GLU A 1 52 ? -2.407 0.090 -5.802 1.00 42.44 52 GLU A CA 17
ATOM 18699 C C . GLU A 1 52 ? -1.525 1.329 -5.840 1.00 14.30 52 GLU A C 17
ATOM 18700 O O . GLU A 1 52 ? -2.009 2.446 -6.048 1.00 14.10 52 GLU A O 17
ATOM 18712 N N . GLY A 1 53 ? -0.227 1.091 -5.654 1.00 60.23 53 GLY A N 17
ATOM 18713 C CA . GLY A 1 53 ? 0.775 2.141 -5.583 1.00 54.35 53 GLY A CA 17
ATOM 18714 C C . GLY A 1 53 ? 2.177 1.559 -5.604 1.00 3.04 53 GLY A C 17
ATOM 18715 O O . GLY A 1 53 ? 2.352 0.343 -5.526 1.00 44.22 53 GLY A O 17
ATOM 18719 N N . THR A 1 54 ? 3.169 2.441 -5.683 1.00 51.10 54 THR A N 17
ATOM 18720 C CA . THR A 1 54 ? 4.569 2.094 -5.816 1.00 22.30 54 THR A CA 17
ATOM 18721 C C . THR A 1 54 ? 5.237 2.065 -4.437 1.00 22.03 54 THR A C 17
ATOM 18722 O O . THR A 1 54 ? 5.101 3.002 -3.658 1.00 25.35 54 THR A O 17
ATOM 18733 N N . LEU A 1 55 ? 5.954 0.986 -4.164 1.00 24.32 55 LEU A N 17
ATOM 18734 C CA . LEU A 1 55 ? 6.798 0.830 -2.981 1.00 32.53 55 LEU A CA 17
ATOM 18735 C C . LEU A 1 55 ? 8.227 0.664 -3.498 1.00 31.04 55 LEU A C 17
ATOM 18736 O O . LEU A 1 55 ? 8.520 -0.341 -4.157 1.00 4.42 55 LEU A O 17
ATOM 18752 N N . ASN A 1 56 ? 9.072 1.692 -3.256 1.00 73.33 56 ASN A N 17
ATOM 18753 C CA . ASN A 1 56 ? 10.466 1.796 -3.761 1.00 23.22 56 ASN A CA 17
ATOM 18754 C C . ASN A 1 56 ? 10.475 2.028 -5.292 1.00 11.15 56 ASN A C 17
ATOM 18755 O O . ASN A 1 56 ? 10.809 3.122 -5.762 1.00 42.04 56 ASN A O 17
ATOM 18766 N N . GLY A 1 57 ? 10.097 0.989 -6.046 1.00 21.54 57 GLY A N 17
ATOM 18767 C CA . GLY A 1 57 ? 9.928 1.068 -7.503 1.00 24.42 57 GLY A CA 17
ATOM 18768 C C . GLY A 1 57 ? 9.030 -0.042 -8.029 1.00 62.04 57 GLY A C 17
ATOM 18769 O O . GLY A 1 57 ? 9.104 -0.400 -9.207 1.00 54.43 57 GLY A O 17
ATOM 18773 N N . LYS A 1 58 ? 8.168 -0.593 -7.144 1.00 64.41 58 LYS A N 17
ATOM 18774 C CA . LYS A 1 58 ? 7.345 -1.784 -7.437 1.00 31.23 58 LYS A CA 17
ATOM 18775 C C . LYS A 1 58 ? 5.869 -1.526 -7.092 1.00 41.42 58 LYS A C 17
ATOM 18776 O O . LYS A 1 58 ? 5.547 -1.222 -5.945 1.00 3.14 58 LYS A O 17
ATOM 18795 N N . ARG A 1 59 ? 4.974 -1.697 -8.074 1.00 42.31 59 ARG A N 17
ATOM 18796 C CA . ARG A 1 59 ? 3.521 -1.509 -7.875 1.00 51.34 59 ARG A CA 17
ATOM 18797 C C . ARG A 1 59 ? 2.858 -2.874 -7.627 1.00 2.24 59 ARG A C 17
ATOM 18798 O O . ARG A 1 59 ? 3.254 -3.883 -8.226 1.00 2.24 59 ARG A O 17
ATOM 18819 N N . GLY A 1 60 ? 1.857 -2.879 -6.743 1.00 64.24 60 GLY A N 17
ATOM 18820 C CA . GLY A 1 60 ? 1.058 -4.066 -6.467 1.00 24.25 60 GLY A CA 17
ATOM 18821 C C . GLY A 1 60 ? -0.074 -3.768 -5.508 1.00 60.24 60 GLY A C 17
ATOM 18822 O O . GLY A 1 60 ? -0.300 -2.598 -5.147 1.00 61.33 60 GLY A O 17
ATOM 18826 N N . LEU A 1 61 ? -0.781 -4.830 -5.095 1.00 74.41 61 LEU A N 17
ATOM 18827 C CA . LEU A 1 61 ? -1.906 -4.745 -4.164 1.00 0.14 61 LEU A CA 17
ATOM 18828 C C . LEU A 1 61 ? -1.398 -4.360 -2.771 1.00 52.33 61 LEU A C 17
ATOM 18829 O O . LEU A 1 61 ? -0.525 -5.026 -2.205 1.00 3.13 61 LEU A O 17
ATOM 18845 N N . ILE A 1 62 ? -1.956 -3.289 -2.234 1.00 71.43 62 ILE A N 17
ATOM 18846 C CA . ILE A 1 62 ? -1.632 -2.780 -0.904 1.00 43.52 62 ILE A CA 17
ATOM 18847 C C . ILE A 1 62 ? -2.902 -2.900 -0.045 1.00 54.43 62 ILE A C 17
ATOM 18848 O O . ILE A 1 62 ? -3.973 -2.455 -0.476 1.00 40.31 62 ILE A O 17
ATOM 18864 N N . PRO A 1 63 ? -2.816 -3.528 1.163 1.00 73.23 63 PRO A N 17
ATOM 18865 C CA . PRO A 1 63 ? -3.942 -3.585 2.107 1.00 63.30 63 PRO A CA 17
ATOM 18866 C C . PRO A 1 63 ? -4.289 -2.177 2.639 1.00 1.44 63 PRO A C 17
ATOM 18867 O O . PRO A 1 63 ? -3.467 -1.547 3.322 1.00 63.32 63 PRO A O 17
ATOM 18878 N N . GLN A 1 64 ? -5.506 -1.716 2.290 1.00 54.53 64 GLN A N 17
ATOM 18879 C CA . GLN A 1 64 ? -6.023 -0.369 2.616 1.00 2.44 64 GLN A CA 17
ATOM 18880 C C . GLN A 1 64 ? -5.924 -0.058 4.126 1.00 4.42 64 GLN A C 17
ATOM 18881 O O . GLN A 1 64 ? -5.458 1.010 4.514 1.00 64.00 64 GLN A O 17
ATOM 18895 N N . ASN A 1 65 ? -6.327 -1.040 4.951 1.00 15.41 65 ASN A N 17
ATOM 18896 C CA . ASN A 1 65 ? -6.351 -0.924 6.426 1.00 12.22 65 ASN A CA 17
ATOM 18897 C C . ASN A 1 65 ? -4.933 -0.807 7.023 1.00 42.43 65 ASN A C 17
ATOM 18898 O O . ASN A 1 65 ? -4.731 -0.106 8.010 1.00 23.11 65 ASN A O 17
ATOM 18909 N N . TYR A 1 66 ? -3.958 -1.487 6.402 1.00 13.14 66 TYR A N 17
ATOM 18910 C CA . TYR A 1 66 ? -2.573 -1.543 6.920 1.00 54.13 66 TYR A CA 17
ATOM 18911 C C . TYR A 1 66 ? -1.784 -0.276 6.578 1.00 3.31 66 TYR A C 17
ATOM 18912 O O . TYR A 1 66 ? -0.667 -0.086 7.065 1.00 25.31 66 TYR A O 17
ATOM 18930 N N . VAL A 1 67 ? -2.360 0.586 5.727 1.00 54.45 67 VAL A N 17
ATOM 18931 C CA . VAL A 1 67 ? -1.750 1.870 5.358 1.00 74.54 67 VAL A CA 17
ATOM 18932 C C . VAL A 1 67 ? -2.670 3.040 5.723 1.00 54.24 67 VAL A C 17
ATOM 18933 O O . VAL A 1 67 ? -3.872 2.867 5.967 1.00 51.05 67 VAL A O 17
ATOM 18946 N N . LYS A 1 68 ? -2.079 4.229 5.774 1.00 74.35 68 LYS A N 17
ATOM 18947 C CA . LYS A 1 68 ? -2.774 5.482 6.055 1.00 33.33 68 LYS A CA 17
ATOM 18948 C C . LYS A 1 68 ? -2.388 6.488 4.970 1.00 42.13 68 LYS A C 17
ATOM 18949 O O . LYS A 1 68 ? -1.209 6.813 4.812 1.00 41.11 68 LYS A O 17
ATOM 18968 N N . LEU A 1 69 ? -3.391 6.955 4.220 1.00 30.05 69 LEU A N 17
ATOM 18969 C CA . LEU A 1 69 ? -3.200 7.899 3.116 1.00 31.54 69 LEU A CA 17
ATOM 18970 C C . LEU A 1 69 ? -2.699 9.256 3.654 1.00 23.41 69 LEU A C 17
ATOM 18971 O O . LEU A 1 69 ? -3.338 9.858 4.528 1.00 72.00 69 LEU A O 17
ATOM 18987 N N . LEU A 1 70 ? -1.528 9.684 3.161 1.00 23.34 70 LEU A N 17
ATOM 18988 C CA . LEU A 1 70 ? -0.906 10.962 3.538 1.00 11.32 70 LEU A CA 17
ATOM 18989 C C . LEU A 1 70 ? -1.599 12.128 2.784 1.00 71.43 70 LEU A C 17
ATOM 18990 O O . LEU A 1 70 ? -2.515 12.763 3.352 1.00 44.42 70 LEU A O 17
ATOM 19007 N N . MET A 1 1 ? 0.325 21.174 -29.680 1.00 42.20 1 MET A N 18
ATOM 19008 C CA . MET A 1 1 ? -0.779 21.536 -28.753 1.00 24.24 1 MET A CA 18
ATOM 19009 C C . MET A 1 1 ? -0.243 21.702 -27.322 1.00 74.22 1 MET A C 18
ATOM 19010 O O . MET A 1 1 ? 0.779 21.100 -26.960 1.00 74.31 1 MET A O 18
ATOM 19026 N N . GLY A 1 2 ? -0.939 22.527 -26.524 1.00 33.10 2 GLY A N 18
ATOM 19027 C CA . GLY A 1 2 ? -0.586 22.748 -25.122 1.00 12.35 2 GLY A CA 18
ATOM 19028 C C . GLY A 1 2 ? -1.456 23.819 -24.478 1.00 65.45 2 GLY A C 18
ATOM 19029 O O . GLY A 1 2 ? -0.948 24.696 -23.772 1.00 24.14 2 GLY A O 18
ATOM 19033 N N . HIS A 1 3 ? -2.782 23.737 -24.726 1.00 24.15 3 HIS A N 18
ATOM 19034 C CA . HIS A 1 3 ? -3.788 24.699 -24.203 1.00 4.45 3 HIS A CA 18
ATOM 19035 C C . HIS A 1 3 ? -3.989 24.514 -22.688 1.00 34.54 3 HIS A C 18
ATOM 19036 O O . HIS A 1 3 ? -4.267 25.479 -21.966 1.00 33.23 3 HIS A O 18
ATOM 19051 N N . HIS A 1 4 ? -3.837 23.264 -22.228 1.00 15.42 4 HIS A N 18
ATOM 19052 C CA . HIS A 1 4 ? -3.973 22.893 -20.808 1.00 42.13 4 HIS A CA 18
ATOM 19053 C C . HIS A 1 4 ? -2.759 23.403 -20.015 1.00 63.51 4 HIS A C 18
ATOM 19054 O O . HIS A 1 4 ? -1.665 22.841 -20.130 1.00 65.34 4 HIS A O 18
ATOM 19069 N N . HIS A 1 5 ? -2.955 24.500 -19.252 1.00 12.05 5 HIS A N 18
ATOM 19070 C CA . HIS A 1 5 ? -1.891 25.100 -18.412 1.00 23.01 5 HIS A CA 18
ATOM 19071 C C . HIS A 1 5 ? -1.492 24.104 -17.312 1.00 35.42 5 HIS A C 18
ATOM 19072 O O . HIS A 1 5 ? -0.338 23.667 -17.221 1.00 13.43 5 HIS A O 18
ATOM 19087 N N . HIS A 1 6 ? -2.493 23.734 -16.502 1.00 31.34 6 HIS A N 18
ATOM 19088 C CA . HIS A 1 6 ? -2.374 22.689 -15.483 1.00 1.21 6 HIS A CA 18
ATOM 19089 C C . HIS A 1 6 ? -2.868 21.368 -16.099 1.00 44.44 6 HIS A C 18
ATOM 19090 O O . HIS A 1 6 ? -3.969 21.319 -16.658 1.00 42.35 6 HIS A O 18
ATOM 19105 N N . HIS A 1 7 ? -2.053 20.306 -16.009 1.00 13.43 7 HIS A N 18
ATOM 19106 C CA . HIS A 1 7 ? -2.345 19.001 -16.651 1.00 10.33 7 HIS A CA 18
ATOM 19107 C C . HIS A 1 7 ? -2.971 18.016 -15.631 1.00 73.23 7 HIS A C 18
ATOM 19108 O O . HIS A 1 7 ? -2.594 16.833 -15.575 1.00 30.34 7 HIS A O 18
ATOM 19123 N N . HIS A 1 8 ? -3.953 18.528 -14.851 1.00 12.24 8 HIS A N 18
ATOM 19124 C CA . HIS A 1 8 ? -4.737 17.752 -13.859 1.00 53.10 8 HIS A CA 18
ATOM 19125 C C . HIS A 1 8 ? -3.856 17.195 -12.711 1.00 72.54 8 HIS A C 18
ATOM 19126 O O . HIS A 1 8 ? -3.264 16.117 -12.838 1.00 50.25 8 HIS A O 18
ATOM 19141 N N . SER A 1 9 ? -3.742 17.964 -11.610 1.00 50.31 9 SER A N 18
ATOM 19142 C CA . SER A 1 9 ? -3.132 17.487 -10.353 1.00 22.23 9 SER A CA 18
ATOM 19143 C C . SER A 1 9 ? -4.225 16.847 -9.482 1.00 13.12 9 SER A C 18
ATOM 19144 O O . SER A 1 9 ? -5.368 17.328 -9.484 1.00 34.34 9 SER A O 18
ATOM 19152 N N . HIS A 1 10 ? -3.871 15.759 -8.759 1.00 61.13 10 HIS A N 18
ATOM 19153 C CA . HIS A 1 10 ? -4.819 14.950 -7.949 1.00 74.50 10 HIS A CA 18
ATOM 19154 C C . HIS A 1 10 ? -5.902 14.304 -8.846 1.00 30.30 10 HIS A C 18
ATOM 19155 O O . HIS A 1 10 ? -5.882 14.489 -10.073 1.00 54.32 10 HIS A O 18
ATOM 19170 N N . MET A 1 11 ? -6.825 13.524 -8.229 1.00 0.31 11 MET A N 18
ATOM 19171 C CA . MET A 1 11 ? -7.845 12.735 -8.950 1.00 71.23 11 MET A CA 18
ATOM 19172 C C . MET A 1 11 ? -7.153 11.771 -9.947 1.00 72.45 11 MET A C 18
ATOM 19173 O O . MET A 1 11 ? -7.045 12.057 -11.141 1.00 32.15 11 MET A O 18
ATOM 19187 N N . ILE A 1 12 ? -6.655 10.640 -9.406 1.00 55.11 12 ILE A N 18
ATOM 19188 C CA . ILE A 1 12 ? -5.845 9.647 -10.135 1.00 40.10 12 ILE A CA 18
ATOM 19189 C C . ILE A 1 12 ? -4.586 10.330 -10.770 1.00 54.35 12 ILE A C 18
ATOM 19190 O O . ILE A 1 12 ? -4.514 10.570 -11.983 1.00 41.13 12 ILE A O 18
ATOM 19206 N N . ARG A 1 13 ? -3.641 10.700 -9.872 1.00 40.33 13 ARG A N 18
ATOM 19207 C CA . ARG A 1 13 ? -2.408 11.465 -10.180 1.00 62.31 13 ARG A CA 18
ATOM 19208 C C . ARG A 1 13 ? -1.597 11.681 -8.875 1.00 3.34 13 ARG A C 18
ATOM 19209 O O . ARG A 1 13 ? -1.953 12.543 -8.070 1.00 62.14 13 ARG A O 18
ATOM 19230 N N . SER A 1 14 ? -0.555 10.852 -8.673 1.00 73.34 14 SER A N 18
ATOM 19231 C CA . SER A 1 14 ? 0.474 11.022 -7.611 1.00 23.30 14 SER A CA 18
ATOM 19232 C C . SER A 1 14 ? -0.112 11.200 -6.187 1.00 52.32 14 SER A C 18
ATOM 19233 O O . SER A 1 14 ? -0.350 12.328 -5.747 1.00 73.11 14 SER A O 18
ATOM 19241 N N . ARG A 1 15 ? -0.400 10.085 -5.498 1.00 62.40 15 ARG A N 18
ATOM 19242 C CA . ARG A 1 15 ? -0.785 10.107 -4.064 1.00 53.24 15 ARG A CA 18
ATOM 19243 C C . ARG A 1 15 ? 0.327 9.496 -3.207 1.00 62.31 15 ARG A C 18
ATOM 19244 O O . ARG A 1 15 ? 1.149 8.731 -3.708 1.00 34.33 15 ARG A O 18
ATOM 19265 N N . LYS A 1 16 ? 0.333 9.815 -1.909 1.00 44.34 16 LYS A N 18
ATOM 19266 C CA . LYS A 1 16 ? 1.252 9.195 -0.937 1.00 54.32 16 LYS A CA 18
ATOM 19267 C C . LYS A 1 16 ? 0.455 8.380 0.092 1.00 2.41 16 LYS A C 18
ATOM 19268 O O . LYS A 1 16 ? -0.753 8.579 0.263 1.00 64.44 16 LYS A O 18
ATOM 19287 N N . ALA A 1 17 ? 1.142 7.444 0.744 1.00 50.10 17 ALA A N 18
ATOM 19288 C CA . ALA A 1 17 ? 0.586 6.643 1.848 1.00 10.00 17 ALA A CA 18
ATOM 19289 C C . ALA A 1 17 ? 1.706 6.298 2.830 1.00 62.34 17 ALA A C 18
ATOM 19290 O O . ALA A 1 17 ? 2.875 6.355 2.477 1.00 11.32 17 ALA A O 18
ATOM 19297 N N . ARG A 1 18 ? 1.333 5.980 4.073 1.00 75.30 18 ARG A N 18
ATOM 19298 C CA . ARG A 1 18 ? 2.270 5.559 5.121 1.00 41.11 18 ARG A CA 18
ATOM 19299 C C . ARG A 1 18 ? 1.732 4.278 5.740 1.00 54.35 18 ARG A C 18
ATOM 19300 O O . ARG A 1 18 ? 0.614 4.277 6.265 1.00 45.51 18 ARG A O 18
ATOM 19321 N N . ALA A 1 19 ? 2.513 3.199 5.669 1.00 42.54 19 ALA A N 18
ATOM 19322 C CA . ALA A 1 19 ? 2.128 1.924 6.263 1.00 71.22 19 ALA A CA 18
ATOM 19323 C C . ALA A 1 19 ? 2.073 2.087 7.785 1.00 21.21 19 ALA A C 18
ATOM 19324 O O . ALA A 1 19 ? 3.096 2.333 8.428 1.00 54.22 19 ALA A O 18
ATOM 19331 N N . VAL A 1 20 ? 0.872 1.990 8.339 1.00 60.30 20 VAL A N 18
ATOM 19332 C CA . VAL A 1 20 ? 0.648 2.074 9.787 1.00 54.41 20 VAL A CA 18
ATOM 19333 C C . VAL A 1 20 ? 0.727 0.669 10.395 1.00 74.11 20 VAL A C 18
ATOM 19334 O O . VAL A 1 20 ? 1.200 0.494 11.520 1.00 23.11 20 VAL A O 18
ATOM 19347 N N . TYR A 1 21 ? 0.281 -0.327 9.616 1.00 64.22 21 TYR A N 18
ATOM 19348 C CA . TYR A 1 21 ? 0.394 -1.759 9.953 1.00 65.04 21 TYR A CA 18
ATOM 19349 C C . TYR A 1 21 ? 1.318 -2.450 8.917 1.00 54.42 21 TYR A C 18
ATOM 19350 O O . TYR A 1 21 ? 1.310 -2.058 7.744 1.00 4.04 21 TYR A O 18
ATOM 19368 N N . PRO A 1 22 ? 2.134 -3.476 9.327 1.00 43.05 22 PRO A N 18
ATOM 19369 C CA . PRO A 1 22 ? 2.959 -4.261 8.377 1.00 25.35 22 PRO A CA 18
ATOM 19370 C C . PRO A 1 22 ? 2.131 -5.341 7.635 1.00 71.31 22 PRO A C 18
ATOM 19371 O O . PRO A 1 22 ? 1.080 -5.781 8.123 1.00 34.03 22 PRO A O 18
ATOM 19382 N N . CYS A 1 23 ? 2.627 -5.761 6.462 1.00 73.23 23 CYS A N 18
ATOM 19383 C CA . CYS A 1 23 ? 1.996 -6.797 5.618 1.00 71.53 23 CYS A CA 18
ATOM 19384 C C . CYS A 1 23 ? 3.065 -7.607 4.869 1.00 21.11 23 CYS A C 18
ATOM 19385 O O . CYS A 1 23 ? 4.228 -7.197 4.784 1.00 24.31 23 CYS A O 18
ATOM 19393 N N . GLU A 1 24 ? 2.653 -8.765 4.329 1.00 64.23 24 GLU A N 18
ATOM 19394 C CA . GLU A 1 24 ? 3.518 -9.688 3.568 1.00 4.22 24 GLU A CA 18
ATOM 19395 C C . GLU A 1 24 ? 3.041 -9.782 2.106 1.00 1.13 24 GLU A C 18
ATOM 19396 O O . GLU A 1 24 ? 2.028 -9.168 1.734 1.00 63.51 24 GLU A O 18
ATOM 19408 N N . ALA A 1 25 ? 3.785 -10.535 1.282 1.00 52.20 25 ALA A N 18
ATOM 19409 C CA . ALA A 1 25 ? 3.417 -10.812 -0.114 1.00 30.23 25 ALA A CA 18
ATOM 19410 C C . ALA A 1 25 ? 3.739 -12.269 -0.449 1.00 13.41 25 ALA A C 18
ATOM 19411 O O . ALA A 1 25 ? 4.896 -12.610 -0.714 1.00 50.32 25 ALA A O 18
ATOM 19418 N N . GLU A 1 26 ? 2.721 -13.136 -0.373 1.00 4.35 26 GLU A N 18
ATOM 19419 C CA . GLU A 1 26 ? 2.857 -14.558 -0.725 1.00 1.41 26 GLU A CA 18
ATOM 19420 C C . GLU A 1 26 ? 2.501 -14.792 -2.210 1.00 72.22 26 GLU A C 18
ATOM 19421 O O . GLU A 1 26 ? 3.052 -15.714 -2.841 1.00 73.52 26 GLU A O 18
ATOM 19433 N N . HIS A 1 27 ? 1.622 -13.923 -2.772 1.00 60.23 27 HIS A N 18
ATOM 19434 C CA . HIS A 1 27 ? 1.111 -14.052 -4.162 1.00 41.42 27 HIS A CA 18
ATOM 19435 C C . HIS A 1 27 ? 0.150 -12.875 -4.436 1.00 55.35 27 HIS A C 18
ATOM 19436 O O . HIS A 1 27 ? 0.257 -11.866 -3.760 1.00 63.40 27 HIS A O 18
ATOM 19450 N N . SER A 1 28 ? -0.707 -12.967 -5.483 1.00 31.31 28 SER A N 18
ATOM 19451 C CA . SER A 1 28 ? -1.812 -12.012 -5.756 1.00 70.33 28 SER A CA 18
ATOM 19452 C C . SER A 1 28 ? -1.303 -10.578 -6.029 1.00 13.40 28 SER A C 18
ATOM 19453 O O . SER A 1 28 ? -2.067 -9.617 -5.902 1.00 20.53 28 SER A O 18
ATOM 19461 N N . SER A 1 29 ? -0.018 -10.455 -6.422 1.00 34.21 29 SER A N 18
ATOM 19462 C CA . SER A 1 29 ? 0.643 -9.157 -6.708 1.00 14.44 29 SER A CA 18
ATOM 19463 C C . SER A 1 29 ? 0.734 -8.246 -5.465 1.00 23.52 29 SER A C 18
ATOM 19464 O O . SER A 1 29 ? 0.942 -7.044 -5.599 1.00 74.11 29 SER A O 18
ATOM 19472 N N . GLU A 1 30 ? 0.624 -8.846 -4.270 1.00 23.43 30 GLU A N 18
ATOM 19473 C CA . GLU A 1 30 ? 0.684 -8.141 -2.975 1.00 25.32 30 GLU A CA 18
ATOM 19474 C C . GLU A 1 30 ? 2.002 -7.364 -2.792 1.00 1.35 30 GLU A C 18
ATOM 19475 O O . GLU A 1 30 ? 3.030 -7.702 -3.396 1.00 73.14 30 GLU A O 18
ATOM 19487 N N . LEU A 1 31 ? 1.960 -6.309 -1.966 1.00 42.24 31 LEU A N 18
ATOM 19488 C CA . LEU A 1 31 ? 3.173 -5.637 -1.475 1.00 53.32 31 LEU A CA 18
ATOM 19489 C C . LEU A 1 31 ? 3.486 -6.075 -0.043 1.00 23.44 31 LEU A C 18
ATOM 19490 O O . LEU A 1 31 ? 2.616 -6.064 0.837 1.00 70.31 31 LEU A O 18
ATOM 19506 N N . SER A 1 32 ? 4.738 -6.482 0.147 1.00 53.35 32 SER A N 18
ATOM 19507 C CA . SER A 1 32 ? 5.326 -6.775 1.453 1.00 71.40 32 SER A CA 18
ATOM 19508 C C . SER A 1 32 ? 5.981 -5.490 1.984 1.00 70.31 32 SER A C 18
ATOM 19509 O O . SER A 1 32 ? 6.798 -4.880 1.287 1.00 54.13 32 SER A O 18
ATOM 19517 N N . PHE A 1 33 ? 5.627 -5.089 3.213 1.00 21.53 33 PHE A N 18
ATOM 19518 C CA . PHE A 1 33 ? 6.050 -3.802 3.784 1.00 70.24 33 PHE A CA 18
ATOM 19519 C C . PHE A 1 33 ? 6.020 -3.824 5.311 1.00 22.11 33 PHE A C 18
ATOM 19520 O O . PHE A 1 33 ? 5.334 -4.638 5.925 1.00 60.55 33 PHE A O 18
ATOM 19537 N N . GLU A 1 34 ? 6.794 -2.903 5.897 1.00 42.44 34 GLU A N 18
ATOM 19538 C CA . GLU A 1 34 ? 6.890 -2.698 7.353 1.00 3.53 34 GLU A CA 18
ATOM 19539 C C . GLU A 1 34 ? 6.270 -1.340 7.734 1.00 31.33 34 GLU A C 18
ATOM 19540 O O . GLU A 1 34 ? 5.886 -0.557 6.856 1.00 62.43 34 GLU A O 18
ATOM 19552 N N . ILE A 1 35 ? 6.170 -1.087 9.047 1.00 72.41 35 ILE A N 18
ATOM 19553 C CA . ILE A 1 35 ? 5.654 0.177 9.594 1.00 75.55 35 ILE A CA 18
ATOM 19554 C C . ILE A 1 35 ? 6.585 1.350 9.200 1.00 60.44 35 ILE A C 18
ATOM 19555 O O . ILE A 1 35 ? 7.786 1.329 9.492 1.00 53.20 35 ILE A O 18
ATOM 19571 N N . GLY A 1 36 ? 6.010 2.341 8.499 1.00 62.31 36 GLY A N 18
ATOM 19572 C CA . GLY A 1 36 ? 6.732 3.527 8.038 1.00 3.53 36 GLY A CA 18
ATOM 19573 C C . GLY A 1 36 ? 6.829 3.592 6.523 1.00 14.52 36 GLY A C 18
ATOM 19574 O O . GLY A 1 36 ? 7.061 4.670 5.967 1.00 63.22 36 GLY A O 18
ATOM 19578 N N . ALA A 1 37 ? 6.644 2.427 5.861 1.00 54.02 37 ALA A N 18
ATOM 19579 C CA . ALA A 1 37 ? 6.781 2.273 4.403 1.00 74.51 37 ALA A CA 18
ATOM 19580 C C . ALA A 1 37 ? 5.862 3.242 3.643 1.00 23.41 37 ALA A C 18
ATOM 19581 O O . ALA A 1 37 ? 4.642 3.095 3.669 1.00 11.21 37 ALA A O 18
ATOM 19588 N N . ILE A 1 38 ? 6.474 4.259 3.0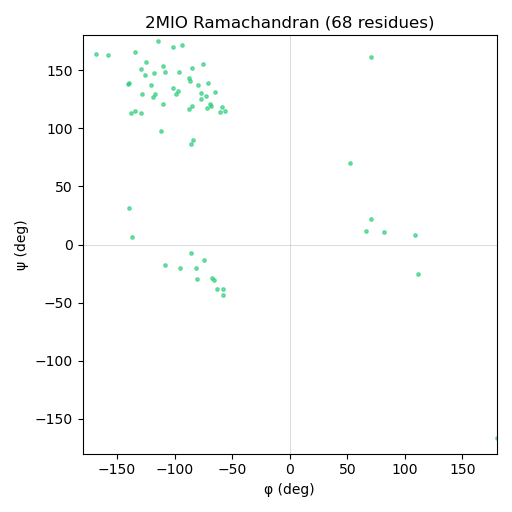26 1.00 62.12 38 ILE A N 18
ATOM 19589 C CA . ILE A 1 38 ? 5.764 5.248 2.206 1.00 23.33 38 ILE A CA 18
ATOM 19590 C C . ILE A 1 38 ? 5.535 4.680 0.796 1.00 32.15 38 ILE A C 18
ATOM 19591 O O . ILE A 1 38 ? 6.423 4.025 0.240 1.00 3.25 38 ILE A O 18
ATOM 19607 N N . PHE A 1 39 ? 4.331 4.899 0.250 1.00 43.21 39 PHE A N 18
ATOM 19608 C CA . PHE A 1 39 ? 3.946 4.451 -1.099 1.00 62.42 39 PHE A CA 18
ATOM 19609 C C . PHE A 1 39 ? 3.695 5.673 -1.979 1.00 70.54 39 PHE A C 18
ATOM 19610 O O . PHE A 1 39 ? 3.073 6.642 -1.538 1.00 64.24 39 PHE A O 18
ATOM 19627 N N . GLU A 1 40 ? 4.193 5.617 -3.214 1.00 11.35 40 GLU A N 18
ATOM 19628 C CA . GLU A 1 40 ? 4.107 6.716 -4.181 1.00 41.43 40 GLU A CA 18
ATOM 19629 C C . GLU A 1 40 ? 3.104 6.374 -5.290 1.00 43.22 40 GLU A C 18
ATOM 19630 O O . GLU A 1 40 ? 2.966 5.209 -5.671 1.00 5.50 40 GLU A O 18
ATOM 19642 N N . ASP A 1 41 ? 2.407 7.414 -5.782 1.00 4.54 41 ASP A N 18
ATOM 19643 C CA . ASP A 1 41 ? 1.383 7.320 -6.848 1.00 11.04 41 ASP A CA 18
ATOM 19644 C C . ASP A 1 41 ? 0.304 6.272 -6.489 1.00 4.44 41 ASP A C 18
ATOM 19645 O O . ASP A 1 41 ? -0.080 5.434 -7.305 1.00 0.21 41 ASP A O 18
ATOM 19654 N N . VAL A 1 42 ? -0.172 6.337 -5.232 1.00 4.23 42 VAL A N 18
ATOM 19655 C CA . VAL A 1 42 ? -1.184 5.396 -4.702 1.00 72.23 42 VAL A CA 18
ATOM 19656 C C . VAL A 1 42 ? -2.525 5.600 -5.432 1.00 3.33 42 VAL A C 18
ATOM 19657 O O . VAL A 1 42 ? -3.026 6.715 -5.507 1.00 30.04 42 VAL A O 18
ATOM 19670 N N . GLN A 1 43 ? -3.069 4.520 -5.995 1.00 1.23 43 GLN A N 18
ATOM 19671 C CA . GLN A 1 43 ? -4.324 4.536 -6.764 1.00 25.11 43 GLN A CA 18
ATOM 19672 C C . GLN A 1 43 ? -5.284 3.493 -6.175 1.00 61.05 43 GLN A C 18
ATOM 19673 O O . GLN A 1 43 ? -4.843 2.543 -5.524 1.00 64.40 43 GLN A O 18
ATOM 19687 N N . THR A 1 44 ? -6.590 3.678 -6.381 1.00 44.35 44 THR A N 18
ATOM 19688 C CA . THR A 1 44 ? -7.604 2.735 -5.907 1.00 3.42 44 THR A CA 18
ATOM 19689 C C . THR A 1 44 ? -7.714 1.565 -6.899 1.00 22.02 44 THR A C 18
ATOM 19690 O O . THR A 1 44 ? -7.932 1.777 -8.097 1.00 13.44 44 THR A O 18
ATOM 19701 N N . SER A 1 45 ? -7.536 0.346 -6.392 1.00 5.22 45 SER A N 18
ATOM 19702 C CA . SER A 1 45 ? -7.611 -0.883 -7.204 1.00 73.32 45 SER A CA 18
ATOM 19703 C C . SER A 1 45 ? -9.083 -1.248 -7.476 1.00 22.33 45 SER A C 18
ATOM 19704 O O . SER A 1 45 ? -9.985 -0.793 -6.757 1.00 64.35 45 SER A O 18
ATOM 19712 N N . ARG A 1 46 ? -9.298 -2.075 -8.526 1.00 32.54 46 ARG A N 18
ATOM 19713 C CA . ARG A 1 46 ? -10.627 -2.601 -8.924 1.00 61.22 46 ARG A CA 18
ATOM 19714 C C . ARG A 1 46 ? -11.322 -3.298 -7.731 1.00 62.41 46 ARG A C 18
ATOM 19715 O O . ARG A 1 46 ? -12.552 -3.255 -7.606 1.00 33.40 46 ARG A O 18
ATOM 19736 N N . GLU A 1 47 ? -10.510 -3.923 -6.861 1.00 74.24 47 GLU A N 18
ATOM 19737 C CA . GLU A 1 47 ? -10.976 -4.584 -5.636 1.00 33.00 47 GLU A CA 18
ATOM 19738 C C . GLU A 1 47 ? -11.198 -3.522 -4.530 1.00 2.30 47 GLU A C 18
ATOM 19739 O O . GLU A 1 47 ? -10.237 -2.827 -4.157 1.00 64.34 47 GLU A O 18
ATOM 19751 N N . PRO A 1 48 ? -12.469 -3.346 -4.022 1.00 21.44 48 PRO A N 18
ATOM 19752 C CA . PRO A 1 48 ? -12.765 -2.420 -2.902 1.00 4.23 48 PRO A CA 18
ATOM 19753 C C . PRO A 1 48 ? -11.999 -2.819 -1.625 1.00 32.34 48 PRO A C 18
ATOM 19754 O O . PRO A 1 48 ? -12.166 -3.935 -1.118 1.00 53.23 48 PRO A O 18
ATOM 19765 N N . GLY A 1 49 ? -11.139 -1.910 -1.146 1.00 44.15 49 GLY A N 18
ATOM 19766 C CA . GLY A 1 49 ? -10.299 -2.147 0.037 1.00 20.20 49 GLY A CA 18
ATOM 19767 C C . GLY A 1 49 ? -8.861 -2.508 -0.312 1.00 14.15 49 GLY A C 18
ATOM 197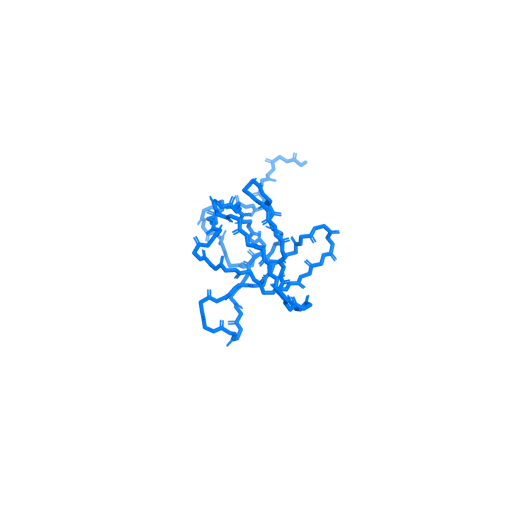68 O O . GLY A 1 49 ? -8.028 -2.694 0.584 1.00 24.25 49 GLY A O 18
ATOM 19772 N N . TRP A 1 50 ? -8.565 -2.641 -1.616 1.00 43.24 50 TRP A N 18
ATOM 19773 C CA . TRP A 1 50 ? -7.192 -2.839 -2.121 1.00 5.12 50 TRP A CA 18
ATOM 19774 C C . TRP A 1 50 ? -6.735 -1.598 -2.885 1.00 22.52 50 TRP A C 18
ATOM 19775 O O . TRP A 1 50 ? -7.520 -0.958 -3.591 1.00 35.33 50 TRP A O 18
ATOM 19796 N N . LEU A 1 51 ? -5.458 -1.253 -2.709 1.00 53.03 51 LEU A N 18
ATOM 19797 C CA . LEU A 1 51 ? -4.817 -0.090 -3.345 1.00 4.31 51 LEU A CA 18
ATOM 19798 C C . LEU A 1 51 ? -3.591 -0.572 -4.133 1.00 23.44 51 LEU A C 18
ATOM 19799 O O . LEU A 1 51 ? -3.087 -1.653 -3.886 1.00 22.42 51 LEU A O 18
ATOM 19815 N N . GLU A 1 52 ? -3.148 0.203 -5.118 1.00 2.55 52 GLU A N 18
ATOM 19816 C CA . GLU A 1 52 ? -1.916 -0.081 -5.870 1.00 24.43 52 GLU A CA 18
ATOM 19817 C C . GLU A 1 52 ? -0.979 1.117 -5.735 1.00 64.32 52 GLU A C 18
ATOM 19818 O O . GLU A 1 52 ? -1.306 2.222 -6.160 1.00 5.41 52 GLU A O 18
ATOM 19830 N N . GLY A 1 53 ? 0.206 0.862 -5.175 1.00 63.14 53 GLY A N 18
ATOM 19831 C CA . GLY A 1 53 ? 1.161 1.914 -4.792 1.00 71.44 53 GLY A CA 18
ATOM 19832 C C . GLY A 1 53 ? 2.588 1.471 -5.068 1.00 71.21 53 GLY A C 18
ATOM 19833 O O . GLY A 1 53 ? 2.855 0.274 -5.131 1.00 35.14 53 GLY A O 18
ATOM 19837 N N . THR A 1 54 ? 3.504 2.426 -5.235 1.00 1.22 54 THR A N 18
ATOM 19838 C CA . THR A 1 54 ? 4.901 2.149 -5.581 1.00 21.15 54 THR A CA 18
ATOM 19839 C C . THR A 1 54 ? 5.744 2.053 -4.300 1.00 52.33 54 THR A C 18
ATOM 19840 O O . THR A 1 54 ? 5.782 2.991 -3.504 1.00 31.44 54 THR A O 18
ATOM 19851 N N . LEU A 1 55 ? 6.401 0.913 -4.113 1.00 52.41 55 LEU A N 18
ATOM 19852 C CA . LEU A 1 55 ? 7.267 0.641 -2.960 1.00 15.11 55 LEU A CA 18
ATOM 19853 C C . LEU A 1 55 ? 8.601 0.079 -3.475 1.00 12.34 55 LEU A C 18
ATOM 19854 O O . LEU A 1 55 ? 8.625 -1.032 -4.033 1.00 22.00 55 LEU A O 18
ATOM 19870 N N . ASN A 1 56 ? 9.688 0.865 -3.315 1.00 73.00 56 ASN A N 18
ATOM 19871 C CA . ASN A 1 56 ? 11.055 0.511 -3.788 1.00 73.05 56 ASN A CA 18
ATOM 19872 C C . ASN A 1 56 ? 11.109 0.334 -5.320 1.00 34.23 56 ASN A C 18
ATOM 19873 O O . ASN A 1 56 ? 11.972 -0.382 -5.845 1.00 75.22 56 ASN A O 18
ATOM 19884 N N . GLY A 1 57 ? 10.202 1.037 -6.022 1.00 75.52 57 GLY A N 18
ATOM 19885 C CA . GLY A 1 57 ? 10.110 1.002 -7.484 1.00 10.40 57 GLY A CA 18
ATOM 19886 C C . GLY A 1 57 ? 9.180 -0.091 -7.996 1.00 1.21 57 GLY A C 18
ATOM 19887 O O . GLY A 1 57 ? 9.170 -0.383 -9.195 1.00 53.32 57 GLY A O 18
ATOM 19891 N N . LYS A 1 58 ? 8.384 -0.690 -7.087 1.00 70.04 58 LYS A N 18
ATOM 19892 C CA . LYS A 1 58 ? 7.517 -1.849 -7.404 1.00 24.10 58 LYS A CA 18
ATOM 19893 C C . LYS A 1 58 ? 6.071 -1.605 -6.948 1.00 54.21 58 LYS A C 18
ATOM 19894 O O . LYS A 1 58 ? 5.826 -1.353 -5.771 1.00 34.33 58 LYS A O 18
ATOM 19913 N N . ARG A 1 59 ? 5.127 -1.758 -7.868 1.00 25.34 59 ARG A N 18
ATOM 19914 C CA . ARG A 1 59 ? 3.698 -1.516 -7.624 1.00 13.52 59 ARG A CA 18
ATOM 19915 C C . ARG A 1 59 ? 2.979 -2.850 -7.364 1.00 30.42 59 ARG A C 18
ATOM 19916 O O . ARG A 1 59 ? 3.339 -3.884 -7.950 1.00 34.15 59 ARG A O 18
ATOM 19937 N N . GLY A 1 60 ? 1.980 -2.824 -6.470 1.00 51.52 60 GLY A N 18
ATOM 19938 C CA . GLY A 1 60 ? 1.153 -3.999 -6.200 1.00 2.14 60 GLY A CA 18
ATOM 19939 C C . GLY A 1 60 ? 0.030 -3.714 -5.225 1.00 24.24 60 GLY A C 18
ATOM 19940 O O . GLY A 1 60 ? -0.136 -2.573 -4.786 1.00 74.15 60 GLY A O 18
ATOM 19944 N N . LEU A 1 61 ? -0.724 -4.776 -4.879 1.00 71.30 61 LEU A N 18
ATOM 19945 C CA . LEU A 1 61 ? -1.904 -4.689 -4.007 1.00 75.04 61 LEU A CA 18
ATOM 19946 C C . LEU A 1 61 ? -1.500 -4.461 -2.544 1.00 1.12 61 LEU A C 18
ATOM 19947 O O . LEU A 1 61 ? -0.739 -5.228 -1.957 1.00 15.21 61 LEU A O 18
ATOM 19963 N N . ILE A 1 62 ? -2.068 -3.406 -1.985 1.00 61.00 62 ILE A N 18
ATOM 19964 C CA . ILE A 1 62 ? -1.837 -2.947 -0.628 1.00 34.30 62 ILE A CA 18
ATOM 19965 C C . ILE A 1 62 ? -3.170 -3.020 0.136 1.00 75.14 62 ILE A C 18
ATOM 19966 O O . ILE A 1 62 ? -4.195 -2.561 -0.391 1.00 42.44 62 ILE A O 18
ATOM 19982 N N . PRO A 1 63 ? -3.195 -3.604 1.370 1.00 71.31 63 PRO A N 18
ATOM 19983 C CA . PRO A 1 63 ? -4.376 -3.516 2.243 1.00 61.14 63 PRO A CA 18
ATOM 19984 C C . PRO A 1 63 ? -4.610 -2.052 2.693 1.00 12.35 63 PRO A C 18
ATOM 19985 O O . PRO A 1 63 ? -3.711 -1.413 3.260 1.00 51.04 63 PRO A O 18
ATOM 19996 N N . GLN A 1 64 ? -5.811 -1.536 2.392 1.00 34.52 64 GLN A N 18
ATOM 19997 C CA . GLN A 1 64 ? -6.186 -0.123 2.609 1.00 44.33 64 GLN A CA 18
ATOM 19998 C C . GLN A 1 64 ? -6.181 0.258 4.105 1.00 32.51 64 GLN A C 18
ATOM 19999 O O . GLN A 1 64 ? -5.728 1.346 4.468 1.00 62.04 64 GLN A O 18
ATOM 20013 N N . ASN A 1 65 ? -6.675 -0.650 4.965 1.00 33.55 65 ASN A N 18
ATOM 20014 C CA . ASN A 1 65 ? -6.688 -0.444 6.437 1.00 4.11 65 ASN A CA 18
ATOM 20015 C C . ASN A 1 65 ? -5.254 -0.433 7.022 1.00 12.52 65 ASN A C 18
ATOM 20016 O O . ASN A 1 65 ? -5.012 0.155 8.079 1.00 34.11 65 ASN A O 18
ATOM 20027 N N . TYR A 1 66 ? -4.311 -1.098 6.319 1.00 32.20 66 TYR A N 18
ATOM 20028 C CA . TYR A 1 66 ? -2.895 -1.203 6.750 1.00 53.22 66 TYR A CA 18
ATOM 20029 C C . TYR A 1 66 ? -2.086 0.058 6.408 1.00 5.13 66 TYR A C 18
ATOM 20030 O O . TYR A 1 66 ? -0.932 0.191 6.839 1.00 44.54 66 TYR A O 18
ATOM 20048 N N . VAL A 1 67 ? -2.678 0.984 5.628 1.00 30.45 67 VAL A N 18
ATOM 20049 C CA . VAL A 1 67 ? -2.007 2.241 5.227 1.00 60.52 67 VAL A CA 18
ATOM 20050 C C . VAL A 1 67 ? -2.840 3.485 5.559 1.00 4.31 67 VAL A C 18
ATOM 20051 O O . VAL A 1 67 ? -4.057 3.425 5.757 1.00 13.34 67 VAL A O 18
ATOM 20064 N N . LYS A 1 68 ? -2.135 4.611 5.606 1.00 44.22 68 LYS A N 18
ATOM 20065 C CA . LYS A 1 68 ? -2.678 5.925 5.939 1.00 51.40 68 LYS A CA 18
ATOM 20066 C C . LYS A 1 68 ? -2.442 6.845 4.737 1.00 34.44 68 LYS A C 18
ATOM 20067 O O . LYS A 1 68 ? -1.296 7.158 4.427 1.00 70.23 68 LYS A O 18
ATOM 20086 N N . LEU A 1 69 ? -3.515 7.251 4.046 1.00 64.14 69 LEU A N 18
ATOM 20087 C CA . LEU A 1 69 ? -3.411 8.034 2.804 1.00 32.45 69 LEU A CA 18
ATOM 20088 C C . LEU A 1 69 ? -3.009 9.484 3.124 1.00 3.43 69 LEU A C 18
ATOM 20089 O O . LEU A 1 69 ? -3.757 10.225 3.770 1.00 41.10 69 LEU A O 18
ATOM 20105 N N . LEU A 1 70 ? -1.787 9.842 2.708 1.00 73.23 70 LEU A N 18
ATOM 20106 C CA . LEU A 1 70 ? -1.179 11.153 2.961 1.00 14.24 70 LEU A CA 18
ATOM 20107 C C . LEU A 1 70 ? -1.527 12.100 1.788 1.00 20.40 70 LEU A C 18
ATOM 20108 O O . LEU A 1 70 ? -2.388 12.994 1.954 1.00 65.12 70 LEU A O 18
ATOM 20125 N N . MET A 1 1 ? 7.030 10.949 -18.149 1.00 3.45 1 MET A N 19
ATOM 20126 C CA . MET A 1 1 ? 6.472 11.108 -19.513 1.00 41.44 1 MET A CA 19
ATOM 20127 C C . MET A 1 1 ? 4.940 10.935 -19.478 1.00 35.30 1 MET A C 19
ATOM 20128 O O . MET A 1 1 ? 4.442 10.051 -18.783 1.00 20.03 1 MET A O 19
ATOM 20144 N N . GLY A 1 2 ? 4.218 11.777 -20.243 1.00 43.44 2 GLY A N 19
ATOM 20145 C CA . GLY A 1 2 ? 2.755 11.726 -20.327 1.00 74.33 2 GLY A CA 19
ATOM 20146 C C . GLY A 1 2 ? 2.274 10.745 -21.391 1.00 13.55 2 GLY A C 19
ATOM 20147 O O . GLY A 1 2 ? 1.830 11.158 -22.470 1.00 51.31 2 GLY A O 19
ATOM 20151 N N . HIS A 1 3 ? 2.392 9.432 -21.090 1.00 71.10 3 HIS A N 19
ATOM 20152 C CA . HIS A 1 3 ? 1.908 8.352 -21.979 1.00 44.12 3 HIS A CA 19
ATOM 20153 C C . HIS A 1 3 ? 0.374 8.266 -21.921 1.00 54.12 3 HIS A C 19
ATOM 20154 O O . HIS A 1 3 ? -0.209 8.266 -20.833 1.00 53.01 3 HIS A O 19
ATOM 20169 N N . HIS A 1 4 ? -0.276 8.191 -23.092 1.00 30.00 4 HIS A N 19
ATOM 20170 C CA . HIS A 1 4 ? -1.748 8.131 -23.185 1.00 21.32 4 HIS A CA 19
ATOM 20171 C C . HIS A 1 4 ? -2.197 7.194 -24.313 1.00 5.31 4 HIS A C 19
ATOM 20172 O O . HIS A 1 4 ? -2.945 7.587 -25.219 1.00 52.33 4 HIS A O 19
ATOM 20187 N N . HIS A 1 5 ? -1.741 5.929 -24.237 1.00 20.12 5 HIS A N 19
ATOM 20188 C CA . HIS A 1 5 ? -2.265 4.834 -25.086 1.00 21.43 5 HIS A CA 19
ATOM 20189 C C . HIS A 1 5 ? -3.760 4.612 -24.786 1.00 13.45 5 HIS A C 19
ATOM 20190 O O . HIS A 1 5 ? -4.532 4.213 -25.658 1.00 20.43 5 HIS A O 19
ATOM 20205 N N . HIS A 1 6 ? -4.135 4.889 -23.537 1.00 15.20 6 HIS A N 19
ATOM 20206 C CA . HIS A 1 6 ? -5.533 5.002 -23.118 1.00 32.33 6 HIS A CA 19
ATOM 20207 C C . HIS A 1 6 ? -5.947 6.466 -23.297 1.00 70.25 6 HIS A C 19
ATOM 20208 O O . HIS A 1 6 ? -5.356 7.347 -22.655 1.00 4.35 6 HIS A O 19
ATOM 20223 N N . HIS A 1 7 ? -6.925 6.728 -24.196 1.00 2.41 7 HIS A N 19
ATOM 20224 C CA . HIS A 1 7 ? -7.437 8.095 -24.458 1.00 0.05 7 HIS A CA 19
ATOM 20225 C C . HIS A 1 7 ? -8.013 8.685 -23.167 1.00 71.20 7 HIS A C 19
ATOM 20226 O O . HIS A 1 7 ? -7.833 9.872 -22.875 1.00 55.14 7 HIS A O 19
ATOM 20241 N N . HIS A 1 8 ? -8.713 7.832 -22.397 1.00 60.22 8 HIS A N 19
ATOM 20242 C CA . HIS A 1 8 ? -9.057 8.122 -21.003 1.00 21.44 8 HIS A CA 19
ATOM 20243 C C . HIS A 1 8 ? -7.862 7.719 -20.120 1.00 22.34 8 HIS A C 19
ATOM 20244 O O . HIS A 1 8 ? -7.756 6.568 -19.670 1.00 21.41 8 HIS A O 19
ATOM 20259 N N . SER A 1 9 ? -6.932 8.666 -19.967 1.00 21.15 9 SER A N 19
ATOM 20260 C CA . SER A 1 9 ? -5.770 8.547 -19.079 1.00 64.10 9 SER A CA 19
ATOM 20261 C C . SER A 1 9 ? -6.204 8.630 -17.599 1.00 43.23 9 SER A C 19
ATOM 20262 O O . SER A 1 9 ? -7.361 8.972 -17.290 1.00 50.23 9 SER A O 19
ATOM 20270 N N . HIS A 1 10 ? -5.257 8.338 -16.701 1.00 70.32 10 HIS A N 19
ATOM 20271 C CA . HIS A 1 10 ? -5.473 8.330 -15.248 1.00 55.11 10 HIS A CA 19
ATOM 20272 C C . HIS A 1 10 ? -5.470 9.781 -14.727 1.00 53.15 10 HIS A C 19
ATOM 20273 O O . HIS A 1 10 ? -4.433 10.303 -14.303 1.00 75.02 10 HIS A O 19
ATOM 20288 N N . MET A 1 11 ? -6.643 10.435 -14.812 1.00 41.14 11 MET A N 19
ATOM 20289 C CA . MET A 1 11 ? -6.800 11.872 -14.505 1.00 71.12 11 MET A CA 19
ATOM 20290 C C . MET A 1 11 ? -7.381 12.095 -13.098 1.00 3.24 11 MET A C 19
ATOM 20291 O O . MET A 1 11 ? -8.265 11.335 -12.657 1.00 31.02 11 MET A O 19
ATOM 20305 N N . ILE A 1 12 ? -6.861 13.166 -12.439 1.00 32.44 12 ILE A N 19
ATOM 20306 C CA . ILE A 1 12 ? -7.248 13.643 -11.098 1.00 53.20 12 ILE A CA 19
ATOM 20307 C C . ILE A 1 12 ? -7.291 12.483 -10.076 1.00 53.10 12 ILE A C 19
ATOM 20308 O O . ILE A 1 12 ? -8.346 11.900 -9.814 1.00 44.43 12 ILE A O 19
ATOM 20324 N N . ARG A 1 13 ? -6.098 12.113 -9.579 1.00 63.40 13 ARG A N 19
ATOM 20325 C CA . ARG A 1 13 ? -5.910 11.018 -8.604 1.00 51.13 13 ARG A CA 19
ATOM 20326 C C . ARG A 1 13 ? -4.449 11.007 -8.119 1.00 4.01 13 ARG A C 19
ATOM 20327 O O . ARG A 1 13 ? -3.764 12.040 -8.225 1.00 13.44 13 ARG A O 19
ATOM 20348 N N . SER A 1 14 ? -4.031 9.852 -7.539 1.00 34.32 14 SER A N 19
ATOM 20349 C CA . SER A 1 14 ? -2.649 9.548 -7.142 1.00 55.50 14 SER A CA 19
ATOM 20350 C C . SER A 1 14 ? -2.318 10.191 -5.775 1.00 41.12 14 SER A C 19
ATOM 20351 O O . SER A 1 14 ? -2.484 11.395 -5.579 1.00 12.32 14 SER A O 19
ATOM 20359 N N . ARG A 1 15 ? -1.858 9.345 -4.850 1.00 20.44 15 ARG A N 19
ATOM 20360 C CA . ARG A 1 15 ? -1.604 9.686 -3.438 1.00 10.41 15 ARG A CA 19
ATOM 20361 C C . ARG A 1 15 ? -0.239 9.148 -3.019 1.00 72.44 15 ARG A C 19
ATOM 20362 O O . ARG A 1 15 ? 0.448 8.489 -3.798 1.00 62.31 15 ARG A O 19
ATOM 20383 N N . LYS A 1 16 ? 0.183 9.502 -1.814 1.00 70.23 16 LYS A N 19
ATOM 20384 C CA . LYS A 1 16 ? 1.201 8.729 -1.093 1.00 41.32 16 LYS A CA 19
ATOM 20385 C C . LYS A 1 16 ? 0.485 7.874 -0.048 1.00 24.21 16 LYS A C 19
ATOM 20386 O O . LYS A 1 16 ? -0.747 7.927 0.077 1.00 34.24 16 LYS A O 19
ATOM 20405 N N . ALA A 1 17 ? 1.252 7.080 0.682 1.00 30.11 17 ALA A N 19
ATOM 20406 C CA . ALA A 1 17 ? 0.751 6.323 1.827 1.00 32.20 17 ALA A CA 19
ATOM 20407 C C . ALA A 1 17 ? 1.893 6.072 2.810 1.00 34.24 17 ALA A C 19
ATOM 20408 O O . ALA A 1 17 ? 3.067 6.237 2.467 1.00 32.11 17 ALA A O 19
ATOM 20415 N N . ARG A 1 18 ? 1.532 5.742 4.037 1.00 53.45 18 ARG A N 19
ATOM 20416 C CA . ARG A 1 18 ? 2.472 5.315 5.069 1.00 5.21 18 ARG A CA 19
ATOM 20417 C C . ARG A 1 18 ? 1.915 4.053 5.698 1.00 55.11 18 ARG A C 19
ATOM 20418 O O . ARG A 1 18 ? 0.775 4.061 6.176 1.00 30.23 18 ARG A O 19
ATOM 20439 N N . ALA A 1 19 ? 2.699 2.970 5.657 1.00 33.41 19 ALA A N 19
ATOM 20440 C CA . ALA A 1 19 ? 2.318 1.701 6.269 1.00 23.10 19 ALA A CA 19
ATOM 20441 C C . ALA A 1 19 ? 2.207 1.894 7.785 1.00 3.02 19 ALA A C 19
ATOM 20442 O O . ALA A 1 19 ? 3.209 2.155 8.449 1.00 52.14 19 ALA A O 19
ATOM 20449 N N . VAL A 1 20 ? 0.985 1.794 8.301 1.00 3.15 20 VAL A N 19
ATOM 20450 C CA . VAL A 1 20 ? 0.692 1.915 9.738 1.00 40.45 20 VAL A CA 19
ATOM 20451 C C . VAL A 1 20 ? 0.598 0.515 10.362 1.00 1.11 20 VAL A C 19
ATOM 20452 O O . VAL A 1 20 ? 0.775 0.353 11.572 1.00 22.33 20 VAL A O 19
ATOM 20465 N N . TYR A 1 21 ? 0.337 -0.498 9.519 1.00 62.53 21 TYR A N 19
ATOM 20466 C CA . TYR A 1 21 ? 0.386 -1.917 9.912 1.00 2.14 21 TYR A CA 19
ATOM 20467 C C . TYR A 1 21 ? 1.404 -2.661 9.024 1.00 10.44 21 TYR A C 19
ATOM 20468 O O . TYR A 1 21 ? 1.621 -2.264 7.868 1.00 1.42 21 TYR A O 19
ATOM 20486 N N . PRO A 1 22 ? 2.065 -3.740 9.563 1.00 4.44 22 PRO A N 19
ATOM 20487 C CA . PRO A 1 22 ? 2.952 -4.605 8.761 1.00 42.42 22 PRO A CA 19
ATOM 20488 C C . PRO A 1 22 ? 2.145 -5.529 7.814 1.00 50.41 22 PRO A C 19
ATOM 20489 O O . PRO A 1 22 ? 0.929 -5.727 7.994 1.00 14.13 22 PRO A O 19
ATOM 20500 N N . CYS A 1 23 ? 2.842 -6.096 6.828 1.00 60.04 23 CYS A N 19
ATOM 20501 C CA . CYS A 1 23 ? 2.248 -6.917 5.777 1.00 51.34 23 CYS A CA 19
ATOM 20502 C C . CYS A 1 23 ? 3.323 -7.824 5.177 1.00 73.41 23 CYS A C 19
ATOM 20503 O O . CYS A 1 23 ? 4.021 -7.444 4.227 1.00 31.42 23 CYS A O 19
ATOM 20511 N N . GLU A 1 24 ? 3.495 -8.998 5.780 1.00 11.23 24 GLU A N 19
ATOM 20512 C CA . GLU A 1 24 ? 4.340 -10.057 5.230 1.00 44.42 24 GLU A CA 19
ATOM 20513 C C . GLU A 1 24 ? 3.542 -10.759 4.102 1.00 4.34 24 GLU A C 19
ATOM 20514 O O . GLU A 1 24 ? 2.937 -11.817 4.307 1.00 62.34 24 GLU A O 19
ATOM 20526 N N . ALA A 1 25 ? 3.479 -10.102 2.930 1.00 54.05 25 ALA A N 19
ATOM 20527 C CA . ALA A 1 25 ? 2.694 -10.585 1.785 1.00 44.30 25 ALA A CA 19
ATOM 20528 C C . ALA A 1 25 ? 3.458 -11.705 1.083 1.00 32.31 25 ALA A C 19
ATOM 20529 O O . ALA A 1 25 ? 4.618 -11.529 0.701 1.00 53.31 25 ALA A O 19
ATOM 20536 N N . GLU A 1 26 ? 2.813 -12.860 0.939 1.00 43.10 26 GLU A N 19
ATOM 20537 C CA . GLU A 1 26 ? 3.406 -14.036 0.269 1.00 71.34 26 GLU A CA 19
ATOM 20538 C C . GLU A 1 26 ? 2.860 -14.171 -1.152 1.00 35.53 26 GLU A C 19
ATOM 20539 O O . GLU A 1 26 ? 3.249 -15.087 -1.886 1.00 12.22 26 GLU A O 19
ATOM 20551 N N . HIS A 1 27 ? 1.970 -13.237 -1.536 1.00 3.45 27 HIS A N 19
ATOM 20552 C CA . HIS A 1 27 ? 1.246 -13.277 -2.814 1.00 0.32 27 HIS A CA 19
ATOM 20553 C C . HIS A 1 27 ? 2.001 -12.498 -3.895 1.00 31.21 27 HIS A C 19
ATOM 20554 O O . HIS A 1 27 ? 2.822 -11.619 -3.588 1.00 10.45 27 HIS A O 19
ATOM 20568 N N . SER A 1 28 ? 1.702 -12.835 -5.159 1.00 12.53 28 SER A N 19
ATOM 20569 C CA . SER A 1 28 ? 2.342 -12.228 -6.334 1.00 22.55 28 SER A CA 19
ATOM 20570 C C . SER A 1 28 ? 1.879 -10.773 -6.496 1.00 74.25 28 SER A C 19
ATOM 20571 O O . SER A 1 28 ? 2.705 -9.848 -6.581 1.00 34.33 28 SER A O 19
ATOM 20579 N N . SER A 1 29 ? 0.546 -10.595 -6.499 1.00 41.12 29 SER A N 19
ATOM 20580 C CA . SER A 1 29 ? -0.106 -9.291 -6.697 1.00 63.24 29 SER A CA 19
ATOM 20581 C C . SER A 1 29 ? 0.198 -8.321 -5.538 1.00 12.31 29 SER A C 19
ATOM 20582 O O . SER A 1 29 ? 0.437 -7.132 -5.770 1.00 54.43 29 SER A O 19
ATOM 20590 N N . GLU A 1 30 ? 0.208 -8.859 -4.304 1.00 33.41 30 GLU A N 19
ATOM 20591 C CA . GLU A 1 30 ? 0.332 -8.063 -3.075 1.00 64.41 30 GLU A CA 19
ATOM 20592 C C . GLU A 1 30 ? 1.776 -7.600 -2.843 1.00 4.44 30 GLU A C 19
ATOM 20593 O O . GLU A 1 30 ? 2.730 -8.325 -3.155 1.00 34.23 30 GLU A O 19
ATOM 20605 N N . LEU A 1 31 ? 1.917 -6.368 -2.328 1.00 42.30 31 LEU A N 19
ATOM 20606 C CA . LEU A 1 31 ? 3.211 -5.817 -1.888 1.00 52.45 31 LEU A CA 19
ATOM 20607 C C . LEU A 1 31 ? 3.466 -6.173 -0.429 1.00 41.25 31 LEU A C 19
ATOM 20608 O O . LEU A 1 31 ? 2.557 -6.124 0.405 1.00 3.20 31 LEU A O 19
ATOM 20624 N N . SER A 1 32 ? 4.714 -6.520 -0.146 1.00 73.24 32 SER A N 19
ATOM 20625 C CA . SER A 1 32 ? 5.205 -6.748 1.212 1.00 62.01 32 SER A CA 19
ATOM 20626 C C . SER A 1 32 ? 5.722 -5.420 1.776 1.00 60.32 32 SER A C 19
ATOM 20627 O O . SER A 1 32 ? 6.407 -4.679 1.054 1.00 41.34 32 SER A O 19
ATOM 20635 N N . PHE A 1 33 ? 5.386 -5.116 3.040 1.00 20.24 33 PHE A N 19
ATOM 20636 C CA . PHE A 1 33 ? 5.811 -3.876 3.706 1.00 52.23 33 PHE A CA 19
ATOM 20637 C C . PHE A 1 33 ? 5.740 -3.991 5.236 1.00 42.15 33 PHE A C 19
ATOM 20638 O O . PHE A 1 33 ? 5.161 -4.933 5.776 1.00 44.31 33 PHE A O 19
ATOM 20655 N N . GLU A 1 34 ? 6.372 -3.016 5.910 1.00 72.30 34 GLU A N 19
ATOM 20656 C CA . GLU A 1 34 ? 6.385 -2.877 7.380 1.00 62.11 34 GLU A CA 19
ATOM 20657 C C . GLU A 1 34 ? 6.119 -1.406 7.746 1.00 50.22 34 GLU A C 19
ATOM 20658 O O . GLU A 1 34 ? 6.218 -0.519 6.881 1.00 34.24 34 GLU A O 19
ATOM 20670 N N . ILE A 1 35 ? 5.803 -1.171 9.031 1.00 31.43 35 ILE A N 19
ATOM 20671 C CA . ILE A 1 35 ? 5.439 0.154 9.567 1.00 75.23 35 ILE A CA 19
ATOM 20672 C C . ILE A 1 35 ? 6.558 1.191 9.313 1.00 35.22 35 ILE A C 19
ATOM 20673 O O . ILE A 1 35 ? 7.674 1.054 9.822 1.00 61.11 35 ILE A O 19
ATOM 20689 N N . GLY A 1 36 ? 6.235 2.213 8.504 1.00 62.31 36 GLY A N 19
ATOM 20690 C CA . GLY A 1 36 ? 7.177 3.287 8.162 1.00 35.44 36 GLY A CA 19
ATOM 20691 C C . GLY A 1 36 ? 7.456 3.379 6.672 1.00 21.31 36 GLY A C 19
ATOM 20692 O O . GLY A 1 36 ? 8.090 4.344 6.214 1.00 73.32 36 GLY A O 19
ATOM 20696 N N . ALA A 1 37 ? 7.002 2.358 5.914 1.00 22.03 37 ALA A N 19
ATOM 20697 C CA . ALA A 1 37 ? 7.143 2.307 4.452 1.00 3.31 37 ALA A CA 19
ATOM 20698 C C . ALA A 1 37 ? 6.271 3.387 3.801 1.00 63.22 37 ALA A C 19
ATOM 20699 O O . ALA A 1 37 ? 5.043 3.304 3.864 1.00 43.52 37 ALA A O 19
ATOM 20706 N N . ILE A 1 38 ? 6.910 4.417 3.241 1.00 42.00 38 ILE A N 19
ATOM 20707 C CA . ILE A 1 38 ? 6.217 5.447 2.446 1.00 13.34 38 ILE A CA 19
ATOM 20708 C C . ILE A 1 38 ? 6.053 4.944 0.999 1.00 45.23 38 ILE A C 19
ATOM 20709 O O . ILE A 1 38 ? 7.029 4.536 0.360 1.00 12.45 38 ILE A O 19
ATOM 20725 N N . PHE A 1 39 ? 4.805 4.974 0.510 1.00 34.50 39 PHE A N 19
ATOM 20726 C CA . PHE A 1 39 ? 4.437 4.598 -0.859 1.00 75.43 39 PHE A CA 19
ATOM 20727 C C . PHE A 1 39 ? 4.123 5.865 -1.645 1.00 72.41 39 PHE A C 19
ATOM 20728 O O . PHE A 1 39 ? 3.815 6.900 -1.052 1.00 1.44 39 PHE A O 19
ATOM 20745 N N . GLU A 1 40 ? 4.213 5.780 -2.975 1.00 51.30 40 GLU A N 19
ATOM 20746 C CA . GLU A 1 40 ? 3.938 6.907 -3.888 1.00 31.43 40 GLU A CA 19
ATOM 20747 C C . GLU A 1 40 ? 3.092 6.413 -5.070 1.00 52.13 40 GLU A C 19
ATOM 20748 O O . GLU A 1 40 ? 3.129 5.226 -5.399 1.00 72.04 40 GLU A O 19
ATOM 20760 N N . ASP A 1 41 ? 2.306 7.335 -5.673 1.00 72.55 41 ASP A N 19
ATOM 20761 C CA . ASP A 1 41 ? 1.410 7.046 -6.823 1.00 23.00 41 ASP A CA 19
ATOM 20762 C C . ASP A 1 41 ? 0.314 6.003 -6.445 1.00 73.41 41 ASP A C 19
ATOM 20763 O O . ASP A 1 41 ? -0.137 5.194 -7.260 1.00 13.23 41 ASP A O 19
ATOM 20772 N N . VAL A 1 42 ? -0.133 6.077 -5.185 1.00 61.21 42 VAL A N 19
ATOM 20773 C CA . VAL A 1 42 ? -1.175 5.189 -4.651 1.00 53.22 42 VAL A CA 19
ATOM 20774 C C . VAL A 1 42 ? -2.549 5.594 -5.237 1.00 73.33 42 VAL A C 19
ATOM 20775 O O . VAL A 1 42 ? -2.989 6.732 -5.072 1.00 35.00 42 VAL A O 19
ATOM 20788 N N . GLN A 1 43 ? -3.201 4.650 -5.928 1.00 50.31 43 GLN A N 19
ATOM 20789 C CA . GLN A 1 43 ? -4.469 4.870 -6.661 1.00 44.24 43 GLN A CA 19
ATOM 20790 C C . GLN A 1 43 ? -5.476 3.800 -6.220 1.00 73.14 43 GLN A C 19
ATOM 20791 O O . GLN A 1 43 ? -5.081 2.812 -5.590 1.00 14.23 43 GLN A O 19
ATOM 20805 N N . THR A 1 44 ? -6.763 3.970 -6.562 1.00 62.40 44 THR A N 19
ATOM 20806 C CA . THR A 1 44 ? -7.828 3.060 -6.104 1.00 44.01 44 THR A CA 19
ATOM 20807 C C . THR A 1 44 ? -8.019 1.911 -7.113 1.00 61.31 44 THR A C 19
ATOM 20808 O O . THR A 1 44 ? -8.318 2.154 -8.285 1.00 34.12 44 THR A O 19
ATOM 20819 N N . SER A 1 45 ? -7.859 0.678 -6.637 1.00 21.42 45 SER A N 19
ATOM 20820 C CA . SER A 1 45 ? -7.985 -0.540 -7.466 1.00 52.12 45 SER A CA 19
ATOM 20821 C C . SER A 1 45 ? -9.442 -1.012 -7.513 1.00 64.31 45 SER A C 19
ATOM 20822 O O . SER A 1 45 ? -10.249 -0.638 -6.646 1.00 62.50 45 SER A O 19
ATOM 20830 N N . ARG A 1 46 ? -9.755 -1.848 -8.521 1.00 33.42 46 ARG A N 19
ATOM 20831 C CA . ARG A 1 46 ? -11.107 -2.410 -8.737 1.00 32.22 46 ARG A CA 19
ATOM 20832 C C . ARG A 1 46 ? -11.544 -3.280 -7.550 1.00 10.34 46 ARG A C 19
ATOM 20833 O O . ARG A 1 46 ? -12.743 -3.399 -7.266 1.00 11.21 46 ARG A O 19
ATOM 20854 N N . GLU A 1 47 ? -10.550 -3.910 -6.885 1.00 30.01 47 GLU A N 19
ATOM 20855 C CA . GLU A 1 47 ? -10.794 -4.771 -5.724 1.00 45.01 47 GLU A CA 19
ATOM 20856 C C . GLU A 1 47 ? -11.222 -3.934 -4.503 1.00 61.41 47 GLU A C 19
ATOM 20857 O O . GLU A 1 47 ? -10.694 -2.834 -4.303 1.00 34.30 47 GLU A O 19
ATOM 20869 N N . PRO A 1 48 ? -12.158 -4.465 -3.657 1.00 11.44 48 PRO A N 19
ATOM 20870 C CA . PRO A 1 48 ? -12.711 -3.735 -2.497 1.00 21.33 48 PRO A CA 19
ATOM 20871 C C . PRO A 1 48 ? -11.652 -3.505 -1.398 1.00 51.52 48 PRO A C 19
ATOM 20872 O O . PRO A 1 48 ? -11.188 -4.460 -0.764 1.00 53.43 48 PRO A O 19
ATOM 20883 N N . GLY A 1 49 ? -11.263 -2.227 -1.217 1.00 11.31 49 GLY A N 19
ATOM 20884 C CA . GLY A 1 49 ? -10.300 -1.835 -0.186 1.00 45.32 49 GLY A CA 19
ATOM 20885 C C . GLY A 1 49 ? -8.864 -2.202 -0.525 1.00 53.45 49 GLY A C 19
ATOM 20886 O O . GLY A 1 49 ? -8.033 -2.386 0.373 1.00 22.11 49 GLY A O 19
ATOM 20890 N N . TRP A 1 50 ? -8.580 -2.337 -1.831 1.00 73.54 50 TRP A N 19
ATOM 20891 C CA . TRP A 1 50 ? -7.214 -2.531 -2.349 1.00 14.43 50 TRP A CA 19
ATOM 20892 C C . TRP A 1 50 ? -6.816 -1.316 -3.182 1.00 63.14 50 TRP A C 19
ATOM 20893 O O . TRP A 1 50 ? -7.653 -0.713 -3.861 1.00 53.21 50 TRP A O 19
ATOM 20914 N N . LEU A 1 51 ? -5.532 -0.966 -3.107 1.00 24.12 51 LEU A N 19
ATOM 20915 C CA . LEU A 1 51 ? -4.936 0.185 -3.804 1.00 64.51 51 LEU A CA 19
ATOM 20916 C C . LEU A 1 51 ? -3.679 -0.294 -4.557 1.00 53.11 51 LEU A C 19
ATOM 20917 O O . LEU A 1 51 ? -3.114 -1.327 -4.201 1.00 32.14 51 LEU A O 19
ATOM 20933 N N . GLU A 1 52 ? -3.267 0.412 -5.618 1.00 5.51 52 GLU A N 19
ATOM 20934 C CA . GLU A 1 52 ? -1.949 0.177 -6.254 1.00 64.21 52 GLU A CA 19
ATOM 20935 C C . GLU A 1 52 ? -1.013 1.309 -5.874 1.00 42.14 52 GLU A C 19
ATOM 20936 O O . GLU A 1 52 ? -1.284 2.462 -6.190 1.00 71.44 52 GLU A O 19
ATOM 20948 N N . GLY A 1 53 ? 0.108 0.954 -5.253 1.00 60.12 53 GLY A N 19
ATOM 20949 C CA . GLY A 1 53 ? 1.088 1.921 -4.771 1.00 50.13 53 GLY A CA 19
ATOM 20950 C C . GLY A 1 53 ? 2.482 1.447 -5.105 1.00 72.53 53 GLY A C 19
ATOM 20951 O O . GLY A 1 53 ? 2.691 0.250 -5.315 1.00 34.45 53 GLY A O 19
ATOM 20955 N N . THR A 1 54 ? 3.426 2.376 -5.188 1.00 63.11 54 THR A N 19
ATOM 20956 C CA . THR A 1 54 ? 4.818 2.082 -5.518 1.00 5.21 54 THR A CA 19
ATOM 20957 C C . THR A 1 54 ? 5.663 2.138 -4.234 1.00 33.21 54 THR A C 19
ATOM 20958 O O . THR A 1 54 ? 5.690 3.168 -3.557 1.00 22.31 54 THR A O 19
ATOM 20969 N N . LEU A 1 55 ? 6.331 1.020 -3.903 1.00 3.01 55 LEU A N 19
ATOM 20970 C CA . LEU A 1 55 ? 7.256 0.931 -2.769 1.00 23.32 55 LEU A CA 19
ATOM 20971 C C . LEU A 1 55 ? 8.665 0.752 -3.329 1.00 52.11 55 LEU A C 19
ATOM 20972 O O . LEU A 1 55 ? 8.954 -0.287 -3.942 1.00 21.52 55 LEU A O 19
ATOM 20988 N N . ASN A 1 56 ? 9.507 1.794 -3.132 1.00 43.43 56 ASN A N 19
ATOM 20989 C CA . ASN A 1 56 ? 10.894 1.901 -3.632 1.00 31.33 56 ASN A CA 19
ATOM 20990 C C . ASN A 1 56 ? 10.923 2.113 -5.158 1.00 71.33 56 ASN A C 19
ATOM 20991 O O . ASN A 1 56 ? 11.406 3.148 -5.641 1.00 25.41 56 ASN A O 19
ATOM 21002 N N . GLY A 1 57 ? 10.411 1.113 -5.894 1.00 12.52 57 GLY A N 19
ATOM 21003 C CA . GLY A 1 57 ? 10.175 1.210 -7.334 1.00 3.30 57 GLY A CA 19
ATOM 21004 C C . GLY A 1 57 ? 9.319 0.050 -7.842 1.00 12.02 57 GLY A C 19
ATOM 21005 O O . GLY A 1 57 ? 9.481 -0.380 -8.991 1.00 41.11 57 GLY A O 19
ATOM 21009 N N . LYS A 1 58 ? 8.420 -0.474 -6.978 1.00 11.22 58 LYS A N 19
ATOM 21010 C CA . LYS A 1 58 ? 7.596 -1.666 -7.288 1.00 62.20 58 LYS A CA 19
ATOM 21011 C C . LYS A 1 58 ? 6.103 -1.373 -7.036 1.00 73.41 58 LYS A C 19
ATOM 21012 O O . LYS A 1 58 ? 5.735 -0.993 -5.926 1.00 42.11 58 LYS A O 19
ATOM 21031 N N . ARG A 1 59 ? 5.259 -1.583 -8.054 1.00 13.51 59 ARG A N 19
ATOM 21032 C CA . ARG A 1 59 ? 3.800 -1.357 -7.962 1.00 34.41 59 ARG A CA 19
ATOM 21033 C C . ARG A 1 59 ? 3.095 -2.685 -7.634 1.00 61.12 59 ARG A C 19
ATOM 21034 O O . ARG A 1 59 ? 3.541 -3.752 -8.080 1.00 23.23 59 ARG A O 19
ATOM 21055 N N . GLY A 1 60 ? 2.010 -2.617 -6.844 1.00 53.24 60 GLY A N 19
ATOM 21056 C CA . GLY A 1 60 ? 1.170 -3.786 -6.568 1.00 21.33 60 GLY A CA 19
ATOM 21057 C C . GLY A 1 60 ? 0.046 -3.467 -5.603 1.00 22.24 60 GLY A C 19
ATOM 21058 O O . GLY A 1 60 ? -0.115 -2.306 -5.193 1.00 52.01 60 GLY A O 19
ATOM 21062 N N . LEU A 1 61 ? -0.719 -4.510 -5.230 1.00 32.40 61 LEU A N 19
ATOM 21063 C CA . LEU A 1 61 ? -1.880 -4.392 -4.346 1.00 1.21 61 LEU A CA 19
ATOM 21064 C C . LEU A 1 61 ? -1.440 -4.167 -2.895 1.00 11.12 61 LEU A C 19
ATOM 21065 O O . LEU A 1 61 ? -0.649 -4.928 -2.340 1.00 23.32 61 LEU A O 19
ATOM 21081 N N . ILE A 1 62 ? -1.997 -3.120 -2.310 1.00 31.24 62 ILE A N 19
ATOM 21082 C CA . ILE A 1 62 ? -1.788 -2.726 -0.927 1.00 14.43 62 ILE A CA 19
ATOM 21083 C C . ILE A 1 62 ? -3.154 -2.756 -0.225 1.00 54.54 62 ILE A C 19
ATOM 21084 O O . ILE A 1 62 ? -4.126 -2.194 -0.761 1.00 12.04 62 ILE A O 19
ATOM 21100 N N . PRO A 1 63 ? -3.269 -3.423 0.971 1.00 53.23 63 PRO A N 19
ATOM 21101 C CA . PRO A 1 63 ? -4.472 -3.311 1.813 1.00 32.21 63 PRO A CA 19
ATOM 21102 C C . PRO A 1 63 ? -4.598 -1.871 2.352 1.00 63.44 63 PRO A C 19
ATOM 21103 O O . PRO A 1 63 ? -3.683 -1.377 3.027 1.00 5.22 63 PRO A O 19
ATOM 21114 N N . GLN A 1 64 ? -5.713 -1.199 1.997 1.00 23.43 64 GLN A N 19
ATOM 21115 C CA . GLN A 1 64 ? -5.968 0.223 2.321 1.00 31.44 64 GLN A CA 19
ATOM 21116 C C . GLN A 1 64 ? -5.925 0.479 3.843 1.00 12.23 64 GLN A C 19
ATOM 21117 O O . GLN A 1 64 ? -5.389 1.489 4.296 1.00 5.41 64 GLN A O 19
ATOM 21131 N N . ASN A 1 65 ? -6.483 -0.476 4.604 1.00 20.13 65 ASN A N 19
ATOM 21132 C CA . ASN A 1 65 ? -6.542 -0.448 6.082 1.00 72.12 65 ASN A CA 19
ATOM 21133 C C . ASN A 1 65 ? -5.127 -0.520 6.711 1.00 40.05 65 ASN A C 19
ATOM 21134 O O . ASN A 1 65 ? -4.896 0.007 7.800 1.00 0.51 65 ASN A O 19
ATOM 21145 N N . TYR A 1 66 ? -4.182 -1.165 6.003 1.00 71.11 66 TYR A N 19
ATOM 21146 C CA . TYR A 1 66 ? -2.775 -1.311 6.462 1.00 12.13 66 TYR A CA 19
ATOM 21147 C C . TYR A 1 66 ? -1.953 -0.037 6.258 1.00 22.52 66 TYR A C 19
ATOM 21148 O O . TYR A 1 66 ? -0.844 0.072 6.790 1.00 4.24 66 TYR A O 19
ATOM 21166 N N . VAL A 1 67 ? -2.477 0.908 5.471 1.00 62.34 67 VAL A N 19
ATOM 21167 C CA . VAL A 1 67 ? -1.790 2.176 5.170 1.00 61.40 67 VAL A CA 19
ATOM 21168 C C . VAL A 1 67 ? -2.675 3.376 5.501 1.00 43.43 67 VAL A C 19
ATOM 21169 O O . VAL A 1 67 ? -3.869 3.239 5.786 1.00 33.40 67 VAL A O 19
ATOM 21182 N N . LYS A 1 68 ? -2.046 4.546 5.488 1.00 55.24 68 LYS A N 19
ATOM 21183 C CA . LYS A 1 68 ? -2.700 5.839 5.690 1.00 60.22 68 LYS A CA 19
ATOM 21184 C C . LYS A 1 68 ? -2.332 6.722 4.491 1.00 40.42 68 LYS A C 19
ATOM 21185 O O . LYS A 1 68 ? -1.152 7.052 4.321 1.00 43.43 68 LYS A O 19
ATOM 21204 N N . LEU A 1 69 ? -3.324 7.069 3.651 1.00 73.21 69 LEU A N 19
ATOM 21205 C CA . LEU A 1 69 ? -3.104 7.830 2.413 1.00 13.13 69 LEU A CA 19
ATOM 21206 C C . LEU A 1 69 ? -2.639 9.258 2.737 1.00 60.12 69 LEU A C 19
ATOM 21207 O O . LEU A 1 69 ? -3.425 10.075 3.243 1.00 21.45 69 LEU A O 19
ATOM 21223 N N . LEU A 1 70 ? -1.357 9.534 2.442 1.00 3.11 70 LEU A N 19
ATOM 21224 C CA . LEU A 1 70 ? -0.739 10.843 2.662 1.00 64.43 70 LEU A CA 19
ATOM 21225 C C . LEU A 1 70 ? -1.032 11.740 1.441 1.00 14.01 70 LEU A C 19
ATOM 21226 O O . LEU A 1 70 ? -0.371 11.569 0.400 1.00 42.24 70 LEU A O 19
ATOM 21243 N N . MET A 1 1 ? -26.780 11.195 -16.034 1.00 0.41 1 MET A N 20
ATOM 21244 C CA . MET A 1 1 ? -26.521 9.762 -15.795 1.00 51.12 1 MET A CA 20
ATOM 21245 C C . MET A 1 1 ? -25.006 9.549 -15.736 1.00 52.01 1 MET A C 20
ATOM 21246 O O . MET A 1 1 ? -24.284 9.981 -16.640 1.00 1.41 1 MET A O 20
ATOM 21262 N N . GLY A 1 2 ? -24.537 8.866 -14.683 1.00 32.50 2 GLY A N 20
ATOM 21263 C CA . GLY A 1 2 ? -23.110 8.657 -14.439 1.00 0.21 2 GLY A CA 20
ATOM 21264 C C . GLY A 1 2 ? -22.596 9.646 -13.409 1.00 31.44 2 GLY A C 20
ATOM 21265 O O . GLY A 1 2 ? -23.041 9.619 -12.260 1.00 22.14 2 GLY A O 20
ATOM 21269 N N . HIS A 1 3 ? -21.674 10.531 -13.815 1.00 51.40 3 HIS A N 20
ATOM 21270 C CA . HIS A 1 3 ? -21.041 11.517 -12.919 1.00 71.42 3 HIS A CA 20
ATOM 21271 C C . HIS A 1 3 ? -20.914 12.862 -13.657 1.00 32.03 3 HIS A C 20
ATOM 21272 O O . HIS A 1 3 ? -20.335 12.907 -14.745 1.00 11.41 3 HIS A O 20
ATOM 21287 N N . HIS A 1 4 ? -21.485 13.940 -13.070 1.00 62.22 4 HIS A N 20
ATOM 21288 C CA . HIS A 1 4 ? -21.325 15.328 -13.585 1.00 15.22 4 HIS A CA 20
ATOM 21289 C C . HIS A 1 4 ? -19.879 15.794 -13.334 1.00 2.52 4 HIS A C 20
ATOM 21290 O O . HIS A 1 4 ? -19.230 16.372 -14.210 1.00 20.25 4 HIS A O 20
ATOM 21305 N N . HIS A 1 5 ? -19.408 15.512 -12.114 1.00 65.44 5 HIS A N 20
ATOM 21306 C CA . HIS A 1 5 ? -18.022 15.728 -11.695 1.00 13.03 5 HIS A CA 20
ATOM 21307 C C . HIS A 1 5 ? -17.152 14.593 -12.240 1.00 53.03 5 HIS A C 20
ATOM 21308 O O . HIS A 1 5 ? -17.454 13.415 -12.016 1.00 25.12 5 HIS A O 20
ATOM 21323 N N . HIS A 1 6 ? -16.084 14.959 -12.964 1.00 13.42 6 HIS A N 20
ATOM 21324 C CA . HIS A 1 6 ? -15.090 13.989 -13.462 1.00 14.01 6 HIS A CA 20
ATOM 21325 C C . HIS A 1 6 ? -14.320 13.417 -12.261 1.00 34.31 6 HIS A C 20
ATOM 21326 O O . HIS A 1 6 ? -14.226 14.076 -11.214 1.00 65.42 6 HIS A O 20
ATOM 21341 N N . HIS A 1 7 ? -13.793 12.189 -12.413 1.00 41.24 7 HIS A N 20
ATOM 21342 C CA . HIS A 1 7 ? -13.059 11.494 -11.341 1.00 72.41 7 HIS A CA 20
ATOM 21343 C C . HIS A 1 7 ? -11.876 12.355 -10.859 1.00 11.34 7 HIS A C 20
ATOM 21344 O O . HIS A 1 7 ? -11.749 12.655 -9.672 1.00 74.14 7 HIS A O 20
ATOM 21359 N N . HIS A 1 8 ? -11.041 12.769 -11.817 1.00 34.23 8 HIS A N 20
ATOM 21360 C CA . HIS A 1 8 ? -9.999 13.781 -11.616 1.00 12.10 8 HIS A CA 20
ATOM 21361 C C . HIS A 1 8 ? -10.380 14.983 -12.487 1.00 52.30 8 HIS A C 20
ATOM 21362 O O . HIS A 1 8 ? -10.125 14.990 -13.700 1.00 3.11 8 HIS A O 20
ATOM 21377 N N . SER A 1 9 ? -11.068 15.968 -11.877 1.00 65.30 9 SER A N 20
ATOM 21378 C CA . SER A 1 9 ? -11.542 17.180 -12.578 1.00 41.25 9 SER A CA 20
ATOM 21379 C C . SER A 1 9 ? -10.405 18.215 -12.690 1.00 22.03 9 SER A C 20
ATOM 21380 O O . SER A 1 9 ? -10.533 19.341 -12.198 1.00 41.40 9 SER A O 20
ATOM 21388 N N . HIS A 1 10 ? -9.282 17.801 -13.345 1.00 21.31 10 HIS A N 20
ATOM 21389 C CA . HIS A 1 10 ? -7.995 18.549 -13.391 1.00 12.52 10 HIS A CA 20
ATOM 21390 C C . HIS A 1 10 ? -7.363 18.613 -11.981 1.00 45.03 10 HIS A C 20
ATOM 21391 O O . HIS A 1 10 ? -8.062 18.854 -10.994 1.00 35.33 10 HIS A O 20
ATOM 21406 N N . MET A 1 11 ? -6.025 18.399 -11.911 1.00 22.11 11 MET A N 20
ATOM 21407 C CA . MET A 1 11 ? -5.247 18.289 -10.643 1.00 32.24 11 MET A CA 20
ATOM 21408 C C . MET A 1 11 ? -5.570 16.964 -9.917 1.00 72.44 11 MET A C 20
ATOM 21409 O O . MET A 1 11 ? -6.448 16.202 -10.355 1.00 62.30 11 MET A O 20
ATOM 21423 N N . ILE A 1 12 ? -4.842 16.706 -8.805 1.00 12.11 12 ILE A N 20
ATOM 21424 C CA . ILE A 1 12 ? -4.949 15.465 -7.998 1.00 43.40 12 ILE A CA 20
ATOM 21425 C C . ILE A 1 12 ? -4.489 14.240 -8.842 1.00 41.30 12 ILE A C 20
ATOM 21426 O O . ILE A 1 12 ? -5.293 13.573 -9.511 1.00 72.54 12 ILE A O 20
ATOM 21442 N N . ARG A 1 13 ? -3.166 14.011 -8.843 1.00 62.22 13 ARG A N 20
ATOM 21443 C CA . ARG A 1 13 ? -2.509 12.952 -9.647 1.00 10.43 13 ARG A CA 20
ATOM 21444 C C . ARG A 1 13 ? -1.138 12.565 -9.052 1.00 3.35 13 ARG A C 20
ATOM 21445 O O . ARG A 1 13 ? -0.311 11.921 -9.714 1.00 24.24 13 ARG A O 20
ATOM 21466 N N . SER A 1 14 ? -0.932 12.917 -7.775 1.00 71.12 14 SER A N 20
ATOM 21467 C CA . SER A 1 14 ? 0.290 12.603 -7.025 1.00 62.44 14 SER A CA 20
ATOM 21468 C C . SER A 1 14 ? -0.113 12.260 -5.585 1.00 12.14 14 SER A C 20
ATOM 21469 O O . SER A 1 14 ? -0.441 13.156 -4.802 1.00 74.32 14 SER A O 20
ATOM 21477 N N . ARG A 1 15 ? -0.140 10.958 -5.257 1.00 53.43 15 ARG A N 20
ATOM 21478 C CA . ARG A 1 15 ? -0.605 10.465 -3.945 1.00 14.21 15 ARG A CA 20
ATOM 21479 C C . ARG A 1 15 ? 0.567 9.915 -3.139 1.00 51.24 15 ARG A C 20
ATOM 21480 O O . ARG A 1 15 ? 1.541 9.414 -3.706 1.00 44.41 15 ARG A O 20
ATOM 21501 N N . LYS A 1 16 ? 0.454 9.989 -1.813 1.00 62.12 16 LYS A N 20
ATOM 21502 C CA . LYS A 1 16 ? 1.377 9.323 -0.887 1.00 10.45 16 LYS A CA 20
ATOM 21503 C C . LYS A 1 16 ? 0.582 8.452 0.091 1.00 41.42 16 LYS A C 20
ATOM 21504 O O . LYS A 1 16 ? -0.644 8.583 0.199 1.00 50.50 16 LYS A O 20
ATOM 21523 N N . ALA A 1 17 ? 1.290 7.550 0.759 1.00 31.23 17 ALA A N 20
ATOM 21524 C CA . ALA A 1 17 ? 0.748 6.709 1.839 1.00 41.21 17 ALA A CA 20
ATOM 21525 C C . ALA A 1 17 ? 1.880 6.338 2.791 1.00 31.42 17 ALA A C 20
ATOM 21526 O O . ALA A 1 17 ? 3.043 6.381 2.418 1.00 64.34 17 ALA A O 20
ATOM 21533 N N . ARG A 1 18 ? 1.524 6.004 4.027 1.00 34.52 18 ARG A N 20
ATOM 21534 C CA . ARG A 1 18 ? 2.466 5.543 5.048 1.00 52.21 18 ARG A CA 20
ATOM 21535 C C . ARG A 1 18 ? 1.873 4.298 5.704 1.00 22.25 18 ARG A C 20
ATOM 21536 O O . ARG A 1 18 ? 0.748 4.339 6.218 1.00 2.54 18 ARG A O 20
ATOM 21557 N N . ALA A 1 19 ? 2.632 3.197 5.642 1.00 74.03 19 ALA A N 20
ATOM 21558 C CA . ALA A 1 19 ? 2.245 1.911 6.218 1.00 74.35 19 ALA A CA 20
ATOM 21559 C C . ALA A 1 19 ? 2.125 2.044 7.731 1.00 4.34 19 ALA A C 20
ATOM 21560 O O . ALA A 1 19 ? 3.107 2.322 8.406 1.00 15.00 19 ALA A O 20
ATOM 21567 N N . VAL A 1 20 ? 0.907 1.885 8.241 1.00 32.44 20 VAL A N 20
ATOM 21568 C CA . VAL A 1 20 ? 0.607 1.973 9.677 1.00 53.52 20 VAL A CA 20
ATOM 21569 C C . VAL A 1 20 ? 0.618 0.575 10.315 1.00 72.23 20 VAL A C 20
ATOM 21570 O O . VAL A 1 20 ? 0.682 0.446 11.535 1.00 45.33 20 VAL A O 20
ATOM 21583 N N . TYR A 1 21 ? 0.546 -0.470 9.471 1.00 74.21 21 TYR A N 20
ATOM 21584 C CA . TYR A 1 21 ? 0.662 -1.880 9.888 1.00 13.23 21 TYR A CA 20
ATOM 21585 C C . TYR A 1 21 ? 1.573 -2.619 8.887 1.00 62.42 21 TYR A C 20
ATOM 21586 O O . TYR A 1 21 ? 1.603 -2.246 7.703 1.00 2.34 21 TYR A O 20
ATOM 21604 N N . PRO A 1 22 ? 2.346 -3.661 9.335 1.00 61.42 22 PRO A N 20
ATOM 21605 C CA . PRO A 1 22 ? 3.175 -4.470 8.422 1.00 5.52 22 PRO A CA 20
ATOM 21606 C C . PRO A 1 22 ? 2.311 -5.453 7.600 1.00 22.03 22 PRO A C 20
ATOM 21607 O O . PRO A 1 22 ? 1.265 -5.916 8.062 1.00 1.44 22 PRO A O 20
ATOM 21618 N N . CYS A 1 23 ? 2.759 -5.754 6.381 1.00 12.32 23 CYS A N 20
ATOM 21619 C CA . CYS A 1 23 ? 2.058 -6.654 5.451 1.00 22.11 23 CYS A CA 20
ATOM 21620 C C . CYS A 1 23 ? 3.040 -7.641 4.835 1.00 11.44 23 CYS A C 20
ATOM 21621 O O . CYS A 1 23 ? 4.221 -7.339 4.686 1.00 62.23 23 CYS A O 20
ATOM 21629 N N . GLU A 1 24 ? 2.526 -8.820 4.485 1.00 14.00 24 GLU A N 20
ATOM 21630 C CA . GLU A 1 24 ? 3.250 -9.834 3.715 1.00 71.35 24 GLU A CA 20
ATOM 21631 C C . GLU A 1 24 ? 2.422 -10.155 2.471 1.00 14.53 24 GLU A C 20
ATOM 21632 O O . GLU A 1 24 ? 1.208 -10.373 2.578 1.00 60.31 24 GLU A O 20
ATOM 21644 N N . ALA A 1 25 ? 3.087 -10.151 1.306 1.00 30.44 25 ALA A N 20
ATOM 21645 C CA . ALA A 1 25 ? 2.453 -10.408 0.006 1.00 34.32 25 ALA A CA 20
ATOM 21646 C C . ALA A 1 25 ? 1.815 -11.810 -0.012 1.00 73.43 25 ALA A C 20
ATOM 21647 O O . ALA A 1 25 ? 2.522 -12.814 -0.118 1.00 64.15 25 ALA A O 20
ATOM 21654 N N . GLU A 1 26 ? 0.477 -11.842 0.137 1.00 43.22 26 GLU A N 20
ATOM 21655 C CA . GLU A 1 26 ? -0.289 -13.075 0.408 1.00 70.44 26 GLU A CA 20
ATOM 21656 C C . GLU A 1 26 ? -0.153 -14.123 -0.709 1.00 20.53 26 GLU A C 20
ATOM 21657 O O . GLU A 1 26 ? -0.077 -15.324 -0.427 1.00 31.41 26 GLU A O 20
ATOM 21669 N N . HIS A 1 27 ? -0.123 -13.661 -1.970 1.00 14.35 27 HIS A N 20
ATOM 21670 C CA . HIS A 1 27 ? -0.055 -14.559 -3.148 1.00 34.13 27 HIS A CA 20
ATOM 21671 C C . HIS A 1 27 ? 1.087 -14.131 -4.075 1.00 2.22 27 HIS A C 20
ATOM 21672 O O . HIS A 1 27 ? 2.114 -14.820 -4.146 1.00 11.14 27 HIS A O 20
ATOM 21686 N N . SER A 1 28 ? 0.936 -12.974 -4.757 1.00 70.23 28 SER A N 20
ATOM 21687 C CA . SER A 1 28 ? 1.882 -12.557 -5.803 1.00 15.12 28 SER A CA 20
ATOM 21688 C C . SER A 1 28 ? 1.823 -11.044 -6.053 1.00 24.24 28 SER A C 20
ATOM 21689 O O . SER A 1 28 ? 2.828 -10.344 -5.873 1.00 43.00 28 SER A O 20
ATOM 21697 N N . SER A 1 29 ? 0.640 -10.543 -6.463 1.00 14.51 29 SER A N 20
ATOM 21698 C CA . SER A 1 29 ? 0.443 -9.124 -6.858 1.00 61.41 29 SER A CA 20
ATOM 21699 C C . SER A 1 29 ? 0.595 -8.145 -5.681 1.00 50.11 29 SER A C 20
ATOM 21700 O O . SER A 1 29 ? 0.861 -6.956 -5.883 1.00 44.44 29 SER A O 20
ATOM 21708 N N . GLU A 1 30 ? 0.449 -8.685 -4.465 1.00 31.12 30 GLU A N 20
ATOM 21709 C CA . GLU A 1 30 ? 0.470 -7.927 -3.207 1.00 52.52 30 GLU A CA 20
ATOM 21710 C C . GLU A 1 30 ? 1.883 -7.396 -2.905 1.00 51.12 30 GLU A C 20
ATOM 21711 O O . GLU A 1 30 ? 2.883 -7.915 -3.415 1.00 11.42 30 GLU A O 20
ATOM 21723 N N . LEU A 1 31 ? 1.946 -6.344 -2.081 1.00 42.03 31 LEU A N 20
ATOM 21724 C CA . LEU A 1 31 ? 3.217 -5.779 -1.592 1.00 22.34 31 LEU A CA 20
ATOM 21725 C C . LEU A 1 31 ? 3.443 -6.156 -0.127 1.00 72.31 31 LEU A C 20
ATOM 21726 O O . LEU A 1 31 ? 2.516 -6.125 0.690 1.00 13.31 31 LEU A O 20
ATOM 21742 N N . SER A 1 32 ? 4.690 -6.513 0.170 1.00 75.53 32 SER A N 20
ATOM 21743 C CA . SER A 1 32 ? 5.177 -6.760 1.537 1.00 63.40 32 SER A CA 20
ATOM 21744 C C . SER A 1 32 ? 5.879 -5.484 2.045 1.00 14.23 32 SER A C 20
ATOM 21745 O O . SER A 1 32 ? 6.619 -4.847 1.288 1.00 61.01 32 SER A O 20
ATOM 21753 N N . PHE A 1 33 ? 5.660 -5.145 3.322 1.00 43.34 33 PHE A N 20
ATOM 21754 C CA . PHE A 1 33 ? 6.159 -3.902 3.930 1.00 34.30 33 PHE A CA 20
ATOM 21755 C C . PHE A 1 33 ? 6.028 -3.943 5.465 1.00 73.54 33 PHE A C 20
ATOM 21756 O O . PHE A 1 33 ? 5.546 -4.921 6.043 1.00 45.05 33 PHE A O 20
ATOM 21773 N N . GLU A 1 34 ? 6.502 -2.869 6.108 1.00 12.34 34 GLU A N 20
ATOM 21774 C CA . GLU A 1 34 ? 6.473 -2.679 7.574 1.00 13.13 34 GLU A CA 20
ATOM 21775 C C . GLU A 1 34 ? 6.047 -1.238 7.896 1.00 41.22 34 GLU A C 20
ATOM 21776 O O . GLU A 1 34 ? 5.963 -0.393 6.991 1.00 20.01 34 GLU A O 20
ATOM 21788 N N . ILE A 1 35 ? 5.797 -0.971 9.196 1.00 22.32 35 ILE A N 20
ATOM 21789 C CA . ILE A 1 35 ? 5.321 0.339 9.691 1.00 2.12 35 ILE A CA 20
ATOM 21790 C C . ILE A 1 35 ? 6.340 1.452 9.376 1.00 2.53 35 ILE A C 20
ATOM 21791 O O . ILE A 1 35 ? 7.444 1.488 9.948 1.00 62.12 35 ILE A O 20
ATOM 21807 N N . GLY A 1 36 ? 5.958 2.336 8.443 1.00 61.03 36 GLY A N 20
ATOM 21808 C CA . GLY A 1 36 ? 6.765 3.486 8.053 1.00 21.43 36 GLY A CA 20
ATOM 21809 C C . GLY A 1 36 ? 6.935 3.603 6.547 1.00 74.21 36 GLY A C 20
ATOM 21810 O O . GLY A 1 36 ? 7.262 4.687 6.053 1.00 71.13 36 GLY A O 20
ATOM 21814 N N . ALA A 1 37 ? 6.713 2.476 5.826 1.00 3.13 37 ALA A N 20
ATOM 21815 C CA . ALA A 1 37 ? 6.903 2.374 4.370 1.00 13.03 37 ALA A CA 20
ATOM 21816 C C . ALA A 1 37 ? 6.022 3.389 3.629 1.00 72.33 37 ALA A C 20
ATOM 21817 O O . ALA A 1 37 ? 4.798 3.330 3.716 1.00 30.13 37 ALA A O 20
ATOM 21824 N N . ILE A 1 38 ? 6.665 4.352 2.965 1.00 33.01 38 ILE A N 20
ATOM 21825 C CA . ILE A 1 38 ? 5.973 5.365 2.149 1.00 24.42 38 ILE A CA 20
ATOM 21826 C C . ILE A 1 38 ? 5.751 4.807 0.732 1.00 41.20 38 ILE A C 20
ATOM 21827 O O . ILE A 1 38 ? 6.641 4.158 0.177 1.00 4.10 38 ILE A O 20
ATOM 21843 N N . PHE A 1 39 ? 4.548 5.033 0.176 1.00 41.34 39 PHE A N 20
ATOM 21844 C CA . PHE A 1 39 ? 4.165 4.572 -1.174 1.00 41.45 39 PHE A CA 20
ATOM 21845 C C . PHE A 1 39 ? 3.784 5.789 -2.019 1.00 63.22 39 PHE A C 20
ATOM 21846 O O . PHE A 1 39 ? 3.169 6.727 -1.507 1.00 13.14 39 PHE A O 20
ATOM 21863 N N . GLU A 1 40 ? 4.154 5.760 -3.304 1.00 61.24 40 GLU A N 20
ATOM 21864 C CA . GLU A 1 40 ? 3.893 6.853 -4.252 1.00 13.31 40 GLU A CA 20
ATOM 21865 C C . GLU A 1 40 ? 2.801 6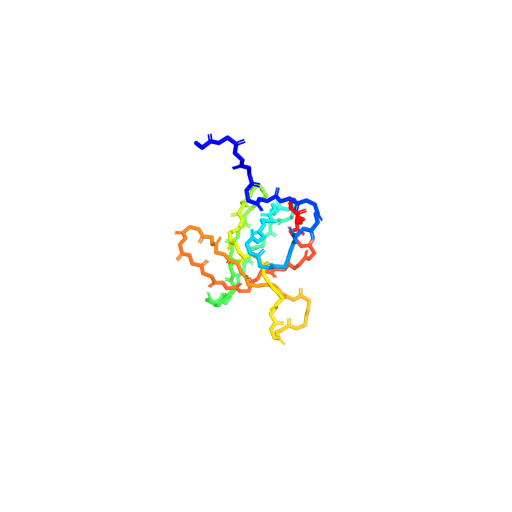.460 -5.250 1.00 12.34 40 GLU A C 20
ATOM 21866 O O . GLU A 1 40 ? 2.670 5.277 -5.611 1.00 52.42 40 GLU A O 20
ATOM 21878 N N . ASP A 1 41 ? 2.051 7.487 -5.684 1.00 3.13 41 ASP A N 20
ATOM 21879 C CA . ASP A 1 41 ? 0.963 7.392 -6.680 1.00 42.11 41 ASP A CA 20
ATOM 21880 C C . ASP A 1 41 ? -0.073 6.323 -6.315 1.00 71.35 41 ASP A C 20
ATOM 21881 O O . ASP A 1 41 ? -0.514 5.546 -7.170 1.00 24.11 41 ASP A O 20
ATOM 21890 N N . VAL A 1 42 ? -0.464 6.305 -5.035 1.00 33.31 42 VAL A N 20
ATOM 21891 C CA . VAL A 1 42 ? -1.410 5.312 -4.510 1.00 62.21 42 VAL A CA 20
ATOM 21892 C C . VAL A 1 42 ? -2.831 5.626 -5.017 1.00 60.01 42 VAL A C 20
ATOM 21893 O O . VAL A 1 42 ? -3.358 6.705 -4.786 1.00 22.12 42 VAL A O 20
ATOM 21906 N N . GLN A 1 43 ? -3.434 4.670 -5.707 1.00 61.15 43 GLN A N 20
ATOM 21907 C CA . GLN A 1 43 ? -4.747 4.818 -6.356 1.00 5.50 43 GLN A CA 20
ATOM 21908 C C . GLN A 1 43 ? -5.614 3.624 -5.961 1.00 42.23 43 GLN A C 20
ATOM 21909 O O . GLN A 1 43 ? -5.088 2.597 -5.541 1.00 30.24 43 GLN A O 20
ATOM 21923 N N . THR A 1 44 ? -6.936 3.756 -6.093 1.00 3.24 44 THR A N 20
ATOM 21924 C CA . THR A 1 44 ? -7.857 2.677 -5.725 1.00 44.24 44 THR A CA 20
ATOM 21925 C C . THR A 1 44 ? -7.823 1.590 -6.814 1.00 52.55 44 THR A C 20
ATOM 21926 O O . THR A 1 44 ? -7.881 1.904 -8.006 1.00 31.12 44 THR A O 20
ATOM 21937 N N . SER A 1 45 ? -7.718 0.326 -6.389 1.00 71.54 45 SER A N 20
ATOM 21938 C CA . SER A 1 45 ? -7.633 -0.834 -7.290 1.00 25.55 45 SER A CA 20
ATOM 21939 C C . SER A 1 45 ? -9.045 -1.366 -7.569 1.00 60.30 45 SER A C 20
ATOM 21940 O O . SER A 1 45 ? -10.016 -0.948 -6.925 1.00 54.54 45 SER A O 20
ATOM 21948 N N . ARG A 1 46 ? -9.141 -2.276 -8.552 1.00 41.01 46 ARG A N 20
ATOM 21949 C CA . ARG A 1 46 ? -10.381 -3.005 -8.871 1.00 3.04 46 ARG A CA 20
ATOM 21950 C C . ARG A 1 46 ? -10.724 -4.005 -7.751 1.00 21.41 46 ARG A C 20
ATOM 21951 O O . ARG A 1 46 ? -11.902 -4.308 -7.524 1.00 70.32 46 ARG A O 20
ATOM 21972 N N . GLU A 1 47 ? -9.680 -4.516 -7.057 1.00 15.10 47 GLU A N 20
ATOM 21973 C CA . GLU A 1 47 ? -9.851 -5.385 -5.879 1.00 32.52 47 GLU A CA 20
ATOM 21974 C C . GLU A 1 47 ? -10.439 -4.558 -4.698 1.00 32.53 47 GLU A C 20
ATOM 21975 O O . GLU A 1 47 ? -9.889 -3.495 -4.369 1.00 72.40 47 GLU A O 20
ATOM 21987 N N . PRO A 1 48 ? -11.558 -5.037 -4.042 1.00 74.34 48 PRO A N 20
ATOM 21988 C CA . PRO A 1 48 ? -12.266 -4.278 -2.980 1.00 44.00 48 PRO A CA 20
ATOM 21989 C C . PRO A 1 48 ? -11.428 -4.170 -1.684 1.00 3.24 48 PRO A C 20
ATOM 21990 O O . PRO A 1 48 ? -11.024 -5.186 -1.101 1.00 21.23 48 PRO A O 20
ATOM 22001 N N . GLY A 1 49 ? -11.164 -2.924 -1.261 1.00 71.13 49 GLY A N 20
ATOM 22002 C CA . GLY A 1 49 ? -10.351 -2.639 -0.080 1.00 1.11 49 GLY A CA 20
ATOM 22003 C C . GLY A 1 49 ? -8.854 -2.662 -0.368 1.00 24.00 49 GLY A C 20
ATOM 22004 O O . GLY A 1 49 ? -8.048 -2.566 0.562 1.00 35.14 49 GLY A O 20
ATOM 22008 N N . TRP A 1 50 ? -8.477 -2.816 -1.650 1.00 4.15 50 TRP A N 20
ATOM 22009 C CA . TRP A 1 50 ? -7.068 -2.816 -2.087 1.00 44.42 50 TRP A CA 20
ATOM 22010 C C . TRP A 1 50 ? -6.768 -1.531 -2.868 1.00 0.32 50 TRP A C 20
ATOM 22011 O O . TRP A 1 50 ? -7.597 -1.045 -3.641 1.00 4.20 50 TRP A O 20
ATOM 22032 N N . LEU A 1 51 ? -5.589 -0.971 -2.604 1.00 24.21 51 LEU A N 20
ATOM 22033 C CA . LEU A 1 51 ? -5.041 0.197 -3.301 1.00 71.52 51 LEU A CA 20
ATOM 22034 C C . LEU A 1 51 ? -3.748 -0.247 -4.012 1.00 35.44 51 LEU A C 20
ATOM 22035 O O . LEU A 1 51 ? -3.061 -1.108 -3.508 1.00 3.42 51 LEU A O 20
ATOM 22051 N N . GLU A 1 52 ? -3.415 0.330 -5.162 1.00 11.33 52 GLU A N 20
ATOM 22052 C CA . GLU A 1 52 ? -2.122 0.078 -5.825 1.00 14.24 52 GLU A CA 20
ATOM 22053 C C . GLU A 1 52 ? -1.200 1.251 -5.522 1.00 71.11 52 GLU A C 20
ATOM 22054 O O . GLU A 1 52 ? -1.641 2.385 -5.559 1.00 13.31 52 GLU A O 20
ATOM 22066 N N . GLY A 1 53 ? 0.064 0.967 -5.239 1.00 13.21 53 GLY A N 20
ATOM 22067 C CA . GLY A 1 53 ? 1.048 2.005 -4.936 1.00 72.34 53 GLY A CA 20
ATOM 22068 C C . GLY A 1 53 ? 2.450 1.515 -5.200 1.00 21.41 53 GLY A C 20
ATOM 22069 O O . GLY A 1 53 ? 2.675 0.305 -5.310 1.00 50.40 53 GLY A O 20
ATOM 22073 N N . THR A 1 54 ? 3.390 2.455 -5.290 1.00 75.10 54 THR A N 20
ATOM 22074 C CA . THR A 1 54 ? 4.773 2.177 -5.673 1.00 10.42 54 THR A CA 20
ATOM 22075 C C . THR A 1 54 ? 5.677 2.209 -4.421 1.00 61.12 54 THR A C 20
ATOM 22076 O O . THR A 1 54 ? 5.732 3.223 -3.729 1.00 43.12 54 THR A O 20
ATOM 22087 N N . LEU A 1 55 ? 6.377 1.100 -4.153 1.00 35.11 55 LEU A N 20
ATOM 22088 C CA . LEU A 1 55 ? 7.277 0.943 -2.997 1.00 42.23 55 LEU A CA 20
ATOM 22089 C C . LEU A 1 55 ? 8.690 0.660 -3.515 1.00 54.04 55 LEU A C 20
ATOM 22090 O O . LEU A 1 55 ? 8.959 -0.448 -4.000 1.00 64.43 55 LEU A O 20
ATOM 22106 N N . ASN A 1 56 ? 9.564 1.691 -3.440 1.00 15.15 56 ASN A N 20
ATOM 22107 C CA . ASN A 1 56 ? 10.975 1.634 -3.895 1.00 13.23 56 ASN A CA 20
ATOM 22108 C C . ASN A 1 56 ? 11.082 1.367 -5.423 1.00 22.24 56 ASN A C 20
ATOM 22109 O O . ASN A 1 56 ? 12.152 1.005 -5.924 1.00 53.25 56 ASN A O 20
ATOM 22120 N N . GLY A 1 57 ? 9.970 1.584 -6.158 1.00 5.12 57 GLY A N 20
ATOM 22121 C CA . GLY A 1 57 ? 9.880 1.300 -7.602 1.00 42.52 57 GLY A CA 20
ATOM 22122 C C . GLY A 1 57 ? 8.906 0.162 -7.926 1.00 3.34 57 GLY A C 20
ATOM 22123 O O . GLY A 1 57 ? 8.404 0.062 -9.052 1.00 52.22 57 GLY A O 20
ATOM 22127 N N . LYS A 1 58 ? 8.619 -0.675 -6.919 1.00 42.24 58 LYS A N 20
ATOM 22128 C CA . LYS A 1 58 ? 7.782 -1.888 -7.061 1.00 22.31 58 LYS A CA 20
ATOM 22129 C C . LYS A 1 58 ? 6.294 -1.566 -6.773 1.00 21.32 58 LYS A C 20
ATOM 22130 O O . LYS A 1 58 ? 5.922 -1.301 -5.635 1.00 2.23 58 LYS A O 20
ATOM 22149 N N . ARG A 1 59 ? 5.460 -1.654 -7.804 1.00 1.31 59 ARG A N 20
ATOM 22150 C CA . ARG A 1 59 ? 4.005 -1.374 -7.713 1.00 60.31 59 ARG A CA 20
ATOM 22151 C C . ARG A 1 59 ? 3.228 -2.692 -7.529 1.00 72.52 59 ARG A C 20
ATOM 22152 O O . ARG A 1 59 ? 3.619 -3.732 -8.073 1.00 52.30 59 ARG A O 20
ATOM 22173 N N . GLY A 1 60 ? 2.147 -2.643 -6.732 1.00 74.35 60 GLY A N 20
ATOM 22174 C CA . GLY A 1 60 ? 1.225 -3.770 -6.586 1.00 32.03 60 GLY A CA 20
ATOM 22175 C C . GLY A 1 60 ? 0.124 -3.484 -5.582 1.00 23.24 60 GLY A C 20
ATOM 22176 O O . GLY A 1 60 ? -0.037 -2.340 -5.139 1.00 70.52 60 GLY A O 20
ATOM 22180 N N . LEU A 1 61 ? -0.622 -4.541 -5.221 1.00 15.23 61 LEU A N 20
ATOM 22181 C CA . LEU A 1 61 ? -1.780 -4.453 -4.324 1.00 64.52 61 LEU A CA 20
ATOM 22182 C C . LEU A 1 61 ? -1.344 -4.253 -2.870 1.00 21.42 61 LEU A C 20
ATOM 22183 O O . LEU A 1 61 ? -0.523 -4.992 -2.339 1.00 3.10 61 LEU A O 20
ATOM 22199 N N . ILE A 1 62 ? -1.935 -3.250 -2.254 1.00 33.03 62 ILE A N 20
ATOM 22200 C CA . ILE A 1 62 ? -1.664 -2.821 -0.892 1.00 62.12 62 ILE A CA 20
ATOM 22201 C C . ILE A 1 62 ? -2.968 -2.918 -0.082 1.00 51.42 62 ILE A C 20
ATOM 22202 O O . ILE A 1 62 ? -4.016 -2.454 -0.562 1.00 20.03 62 ILE A O 20
ATOM 22218 N N . PRO A 1 63 ? -2.942 -3.528 1.139 1.00 73.22 63 PRO A N 20
ATOM 22219 C CA . PRO A 1 63 ? -4.107 -3.521 2.042 1.00 74.53 63 PRO A CA 20
ATOM 22220 C C . PRO A 1 63 ? -4.356 -2.095 2.595 1.00 23.23 63 PRO A C 20
ATOM 22221 O O . PRO A 1 63 ? -3.481 -1.520 3.258 1.00 45.43 63 PRO A O 20
ATOM 22232 N N . GLN A 1 64 ? -5.540 -1.546 2.261 1.00 32.43 64 GLN A N 20
ATOM 22233 C CA . GLN A 1 64 ? -5.979 -0.175 2.622 1.00 1.32 64 GLN A CA 20
ATOM 22234 C C . GLN A 1 64 ? -5.918 0.077 4.144 1.00 30.23 64 GLN A C 20
ATOM 22235 O O . GLN A 1 64 ? -5.532 1.166 4.589 1.00 33.43 64 GLN A O 20
ATOM 22249 N N . ASN A 1 65 ? -6.302 -0.950 4.916 1.00 50.30 65 ASN A N 20
ATOM 22250 C CA . ASN A 1 65 ? -6.298 -0.931 6.395 1.00 63.41 65 ASN A CA 20
ATOM 22251 C C . ASN A 1 65 ? -4.860 -0.843 6.953 1.00 44.43 65 ASN A C 20
ATOM 22252 O O . ASN A 1 65 ? -4.631 -0.221 7.992 1.00 2.11 65 ASN A O 20
ATOM 22263 N N . TYR A 1 66 ? -3.903 -1.455 6.234 1.00 30.03 66 TYR A N 20
ATOM 22264 C CA . TYR A 1 66 ? -2.485 -1.522 6.658 1.00 42.43 66 TYR A CA 20
ATOM 22265 C C . TYR A 1 66 ? -1.701 -0.246 6.294 1.00 65.25 66 TYR A C 20
ATOM 22266 O O . TYR A 1 66 ? -0.541 -0.112 6.683 1.00 2.02 66 TYR A O 20
ATOM 22284 N N . VAL A 1 67 ? -2.330 0.682 5.547 1.00 54.43 67 VAL A N 20
ATOM 22285 C CA . VAL A 1 67 ? -1.704 1.975 5.166 1.00 54.45 67 VAL A CA 20
ATOM 22286 C C . VAL A 1 67 ? -2.621 3.163 5.467 1.00 31.03 67 VAL A C 20
ATOM 22287 O O . VAL A 1 67 ? -3.807 3.003 5.767 1.00 24.20 67 VAL A O 20
ATOM 22300 N N . LYS A 1 68 ? -2.040 4.358 5.370 1.00 13.40 68 LYS A N 20
ATOM 22301 C CA . LYS A 1 68 ? -2.720 5.627 5.628 1.00 42.14 68 LYS A CA 20
ATOM 22302 C C . LYS A 1 68 ? -2.273 6.646 4.574 1.00 13.03 68 LYS A C 20
ATOM 22303 O O . LYS A 1 68 ? -1.106 7.047 4.568 1.00 11.34 68 LYS A O 20
ATOM 22322 N N . LEU A 1 69 ? -3.197 7.034 3.678 1.00 71.22 69 LEU A N 20
ATOM 22323 C CA . LEU A 1 69 ? -2.919 8.004 2.609 1.00 1.32 69 LEU A CA 20
ATOM 22324 C C . LEU A 1 69 ? -2.479 9.354 3.197 1.00 11.05 69 LEU A C 20
ATOM 22325 O O . LEU A 1 69 ? -3.177 9.920 4.043 1.00 53.45 69 LEU A O 20
ATOM 22341 N N . LEU A 1 70 ? -1.293 9.814 2.784 1.00 52.31 70 LEU A N 20
ATOM 22342 C CA . LEU A 1 70 ? -0.749 11.115 3.172 1.00 10.32 70 LEU A CA 20
ATOM 22343 C C . LEU A 1 70 ? -1.260 12.175 2.169 1.00 50.14 70 LEU A C 20
ATOM 22344 O O . LEU A 1 70 ? -2.071 13.045 2.554 1.00 23.43 70 LEU A O 20
#

InterPro domains:
  IPR000198 Rho GTPase-activating protein domain [PF00620] (398-546)
  IPR000198 Rho GTPase-activating protein domain [PS50238] (389-574)
  IPR000198 Rho GTPase-activating protein domain [SM00324] (393-571)
  IPR001452 SH3 domain [PF14604] (735-784)
  IPR001452 SH3 domain [PS50002] (728-786)
  IPR001452 SH3 domain [SM00326] (731-786)
  IPR001849 Pleckstrin homology domain [PF00169] (269-367)
  IPR001849 Pleckstrin homology domain [PS50003] (265-372)
  IPR001849 Pleckstrin homology domain [SM00233] (266-374)
  IPR004148 BAR domain [PF16746] (6-249)
  IPR008936 Rho GTPase activation protein [G3DSA:1.10.555.10] (389-583)
  IPR008936 Rho GTPase activation protein [SSF48350] (397-578)
  IPR011993 PH-like domain superfamily [G3DSA:2.30.29.30] (258-374)
  IPR027267 AH/BAR domain superfamily [G3DSA:1.20.1270.60] (3-257)
  IPR027267 AH/BAR domain superfamily [SSF103657] (5-291)
  IPR035485 GRAF2, SH3 domain [cd12065] (732-785)
  IPR036028 SH3-like domain superfamily [SSF50044] (730-785)
  IPR047225 GRAF, PH domain [cd01249] (267-374)
  IPR047234 GRAF family [PTHR12552] (1-778)

Nearest PDB structures (foldseek):
  2mio-assembly1_A  TM=8.091E-01  e=1.227E-10  Homo sapiens
  4wci-assembly1_A  TM=9.482E-01  e=1.520E-05  Homo sapiens
  4wci-assembly3_E  TM=8.826E-01  e=3.040E-05  Homo sapiens
  1gbr-assembly1_A  TM=7.918E-01  e=9.652E-05  Mus musculus
  5np5-assembly1_A  TM=8.511E-01  e=1.946E-03  Homo sapiens

Solvent-accessible surface area: 5335 Å² total; per-residue (Å²): 210,84,125,147,124,90,100,182,102,129,113,156,167,29,39,54,0,126,0,57,116,61,9,158,19,180,100,87,54,34,7,60,12,117,116,22,25,62,0,82,32,5,80,116,15,191,57,129,49,68,11,38,0,40,19,156,72,108,101,9,24,0,16,96,107,80,11,146,86,115

Foldseek 3Di:
DPDPQDPCNDDDQKKKKFFCAFDDQPDPQEDGGGGGFMWIRWACDPPPQWIWTAGVNRIGTYRNVRMGID

Sequence (70 aa):
MGHHHHHHSHMIRSRKARAVYPCEAEHSSELSFEIGAIFEDVQTSREPGWLEGTLNGKRGLIPQNYVKLLMGHHHHHHSHMIRSRKARAVYPCEAEHSSELSFEIGAIFEDVQTSREPGWLEGTLNGKRGLIPQNYVKLLMGHHHHHHSHMIRSRKARAVYPCEAEHSSELSFEIGAIFEDVQTSREPGWLEGTLNGKRGLIPQNYVKLLMGHHHHHHSHMIRSRKARAVYPCEAEHSSELSFEIGAIFEDVQTSREPGWLEGTLNGKRGLIPQNYVKLLMGHHHHHHSHMIRSRKARAVYPCEAEHSSELSFEIGAIFEDVQTSREPGWLEGTLNGKRGLIPQNYVKLLMGHHHHHHSHMIRSRKARAVYPCEAEHSSELSFEIGAIFEDVQTSREPGWLEGTLNGKRGLIPQNYVKLLMGHHHHHHSHMIRSRKARAVYPCEAEHSSELSFEIGAIFEDVQTSREPGWLEGTLNGKRGLIPQNYVKLLMGHHHHHHSHMIRSRKARAVYPCEAEHSSELSFEIGAIFEDVQTSREPGWLEGTLNGKRGLIPQNYVKLLMGHHHHHHSHMIRSRKARAVYPCEAEHSSELSFEIGAIFEDVQTSREPGWLEGTLNGKRGLIPQNYVKLLMGHHHHHHSHMIRSRKARAVYPCEAEHSSELSFEIGAIFEDVQTSREPGWLEGTLNGKRGLIPQNYVKLLMGHHHHHHSHMIRSRKARAVYPCEAEHSSELSFEIGAIFEDVQTSREPGWLEGTLNGKRGLIPQNYVKLLMGHHHHHHSHMIRSRKARAVYPCEAEHSSELSFEIGAIFEDVQTSREPGWLEGTLNGKRGLIPQNYVKLLMGHHHHHHSHMIRSRKARAVYPCEAEHSSELSFEIGAIFEDVQTSREPGWLEGTLNGKRGLIPQNYVKLLMGHHHHHHSHMIRSRKARAVYPCEAEHSSELSFEIGAIFEDVQTSREPGWLEGTLNGKRGLIPQNYVKLLMGHHHHHHSHMIRSRKARAVYPCEAEHSSELSFEIGAIFEDVQTSREPGWLEGTLNGKRGLIPQNYVKLLMGHHHHHHSHMIRSRKARAVYPCEAEHSSELSFEIGAIFEDVQTSREPGWLEGTLNGKRGLIPQNYVKLLMGHHHHHHSHMIRSRKARAVYPCEAEHSSELSFEIGAIFEDVQTSREPGWLEGTLNGKRGLIPQNYVKLLMGHHHHHHSHMIRSRKARAVYPCEAEHSSELSFEIGAIFEDVQTSREPGWLEGTLNGKRGLIPQNYVKLLMGHHHHHHSHMIRSRKARAVYPCEAEHSSELSFEIGAIFEDVQTSREPGWLEGTLNGKRGLIPQNYVKLLMGHHHHHHSHMIRSRKARAVYPCEAEHSSELSFEIGAIFEDVQTSREPGWLEGTLNGKRGLIPQNYVKLL

B-factor: mean 37.35, std 22.67, range [0.04, 75.5]

GO terms:
  GO:0005829 cytosol (C, IDA)
  GO:0010008 endosome membrane (C, IDA)
  GO:0005515 protein binding (F, IPI)
  GO:0005096 GTPase activator activity (F, TAS)
  GO:0005829 cytosol (C, TAS)
  GO:0051056 regulation of small GTPase mediated signal transduction (P, TAS)

Radius of gyration: 12.27 Å; Cα contacts (8 Å, |Δi|>4): 137; chains: 1; bounding box: 24×41×19 Å

CATH classification: 2.30.30.40